Protein AF-0000000073475109 (afdb_homodimer)

Sequence (942 aa):
MCRTWVVAALVIVVSVAIRVSGVAGRDSDYYLDRWNDKNRGKSKAITPEDPTAQIPSPLLSPWSRLPPGATGKLILTSAATSNATTQIPDDAQLLPPSLVDPPATSPAFRNSSERDPKLLKLSVSPMLSLFNIRRVANTPCLSSSGENGTCFNARECKRLGGVTSGSCKTGGNCCVFQVSCGGLVTQNCTYFVNENYPKPFDGVGSCQLTVNKVNPSVCQLRLDFDSLVLSGPETTDNRCLNDRFTVSGGSSTPIICGTSTGNHMYVDLGRTSNTQAVLTVITMGPAFERSWKVKVSQIPCNTDYTAPNGCLQYYQGVTGQIKTYNYDVSTGLQLSNQDYTSCVRTERNFCGIQYTACADTVNVDPESFSLTGSTTTQVGAVVGQANCPNDWLIIPCLSDSSVDPTANCVDRICGDAFNVREGVTVGDAVLYSFVKPFTLVYHTDDTEGNAAVLESGNRGYCLNYVQQPCVMCRTWVVAALVIVVSVAIRVSGVAGRDSDYYLDRWNDKNRGKSKAITPEDPTAQIPSPLLSPWSRLPPGATGKLILTSAATSNATTQIPDDAQLLPPSLVDPPATSPAFRNSSERDPKLLKLSVSPMLSLFNIRRVANTPCLSSSGENGTCFNARECKRLGGVTSGSCKTGGNCCVFQVSCGGLVTQNCTYFVNENYPKPFDGVGSCQLTVNKVNPSVCQLRLDFDSLVLSGPETTDNRCLNDRFTVSGGSSTPIICGTSTGNHMYVDLGRTSNTQAVLTVITMGPAFERSWKVKVSQIPCNTDYTAPNGCLQYYQGVTGQIKTYNYDVSTGLQLSNQDYTSCVRTERNFCGIQYTACADTVNVDPESFSLTGSTTTQVGAVVGQANCPNDWLIIPCLSDSSVDPTANCVDRICGDAFNVREGVTVGDAVLYSFVKPFTLVYHTDDTEGNAAVLESGNRGYCLNYVQQPCV

Secondary structure (DSSP, 8-state):
------------------------SHHHHHHHHHHHHHSTTS--------------------------------------------------------------------------TT-------GGGGG---------EEE-TTS-EEEEE-HHHHHHTTEEEEEE-TTSSEEEEEEE-TTEEE-SSSEEEE-TTTTS-B---EEEEEEEE-SSTTEEEEEEEEEEEE-----TTT----SSEEEEESSS----B-SB-TT-EEEEE--S-TT-EEEEEEEE-SS---BEEEEEEEEEETT-TTPPPTTEEEEE-SSEEEEE-TT--TTT--PPSSEEEEEEEPPPTTEEEEEEEEPP-SSSSS--SEESSSBSSS---EEESTTT-SSSEEEEEEEBS-SSSTTTT-EEEEEESS--SS-BTT-----EEE--SSEEEEEEE-S-STTSSS--B---EEEEEEEEEEP-/------------------------SHHHHHHHHHHHHHGGGS--------------------------------------------------------------------------TTS------GGGGG---------EEE-TTS-EEEEE-HHHHHHTTEEEEEE-TTSSEEEEEEE-TTEEE-SSSEEEE-TTTTS-B---EEEEEEEE-SSTTEEEEEEEEEEEE-----TTT----SSEEEEESSS----B-SB-TT-EEEEE--S-TT-EEEEEEEE-SS---BEEEEEEEEEETT-TTPPPTTEEEEE-SSEEEEE-TT--TTT--PPSSEEEEEEEPPPTTEEEEEEEEPP-SSSSS--SEESSSBSSS---EEESTTT-SSSEEEEEEEBS-SSSTTTT-EEEEEESS--SSTT-------EEE--SSEEEEEEE-S-STTSSS--B---EEEEEEEEEEP-

Structure (mmCIF, N/CA/C/O backbone):
data_AF-0000000073475109-model_v1
#
loop_
_entity.id
_entity.type
_entity.pdbx_description
1 polymer 'CUB domain-containing protein'
#
loop_
_atom_site.group_PDB
_atom_site.id
_atom_site.type_symbol
_atom_site.label_atom_id
_atom_site.label_alt_id
_atom_site.label_comp_id
_atom_site.label_asym_id
_atom_site.label_entity_id
_atom_site.label_seq_id
_atom_site.pdbx_PDB_ins_code
_atom_site.Cartn_x
_atom_site.Cartn_y
_atom_site.Cartn_z
_atom_site.occupancy
_atom_site.B_iso_or_equiv
_atom_site.auth_seq_id
_atom_site.auth_comp_id
_atom_site.auth_asym_id
_atom_site.auth_atom_id
_atom_site.pdbx_PDB_model_num
ATOM 1 N N . MET A 1 1 ? -49.938 -22.938 45.75 1 25.64 1 MET A N 1
ATOM 2 C CA . MET A 1 1 ? -49.5 -21.562 46.031 1 25.64 1 MET A CA 1
ATOM 3 C C . MET A 1 1 ? -48.094 -21.562 46.625 1 25.64 1 MET A C 1
ATOM 5 O O . MET A 1 1 ? -47.906 -21.328 47.812 1 25.64 1 MET A O 1
ATOM 9 N N . CYS A 1 2 ? -47.219 -22.562 46.188 1 29.75 2 CYS A N 1
ATOM 10 C CA . CYS A 1 2 ? -45.875 -22.781 46.688 1 29.75 2 CYS A CA 1
ATOM 11 C C . CYS A 1 2 ? -45 -21.547 46.562 1 29.75 2 CYS A C 1
ATOM 13 O O . CYS A 1 2 ? -44.875 -20.984 45.469 1 29.75 2 CYS A O 1
ATOM 15 N N . ARG A 1 3 ? -44.75 -20.812 47.688 1 27.41 3 ARG A N 1
ATOM 16 C CA . ARG A 1 3 ? -44.031 -19.594 48 1 27.41 3 ARG A CA 1
ATOM 17 C C . ARG A 1 3 ? -42.562 -19.719 47.656 1 27.41 3 ARG A C 1
ATOM 19 O O . ARG A 1 3 ? -41.812 -20.453 48.312 1 27.41 3 ARG A O 1
ATOM 26 N N . THR A 1 4 ? -42.219 -19.938 46.312 1 30.05 4 THR A N 1
ATOM 27 C CA . THR A 1 4 ? -40.844 -20.125 45.875 1 30.05 4 THR A CA 1
ATOM 28 C C . THR A 1 4 ? -39.969 -18.922 46.25 1 30.05 4 THR A C 1
ATOM 30 O O . THR A 1 4 ? -40.312 -17.781 45.938 1 30.05 4 THR A O 1
ATOM 33 N N . TRP A 1 5 ? -39.344 -18.984 47.469 1 29.31 5 TRP A N 1
ATOM 34 C CA . TRP A 1 5 ? -38.406 -18.031 48.031 1 29.31 5 TRP A CA 1
ATOM 35 C C . TRP A 1 5 ? -37.25 -17.766 47.062 1 29.31 5 TRP A C 1
ATOM 37 O O . TRP A 1 5 ? -36.531 -18.703 46.688 1 29.31 5 TRP A O 1
ATOM 47 N N . VAL A 1 6 ? -37.406 -16.875 46.062 1 29.11 6 VAL A N 1
ATOM 48 C CA . VAL A 1 6 ? -36.375 -16.469 45.094 1 29.11 6 VAL A CA 1
ATOM 49 C C . VAL A 1 6 ? -35.219 -15.781 45.812 1 29.11 6 VAL A C 1
ATOM 51 O O . VAL A 1 6 ? -35.406 -14.766 46.5 1 29.11 6 VAL A O 1
ATOM 54 N N . VAL A 1 7 ? -34.281 -16.562 46.406 1 28.7 7 VAL A N 1
ATOM 55 C CA . VAL A 1 7 ? -33.062 -16.125 47.094 1 28.7 7 VAL A CA 1
ATOM 56 C C . VAL A 1 7 ? -32.281 -15.172 46.188 1 28.7 7 VAL A C 1
ATOM 58 O O . VAL A 1 7 ? -31.938 -15.523 45.031 1 28.7 7 VAL A O 1
ATOM 61 N N . ALA A 1 8 ? -32.438 -13.844 46.281 1 29.59 8 ALA A N 1
ATOM 62 C CA . ALA A 1 8 ? -31.766 -12.711 45.656 1 29.59 8 ALA A CA 1
ATOM 63 C C . ALA A 1 8 ? -30.281 -12.734 45.969 1 29.59 8 ALA A C 1
ATOM 65 O O . ALA A 1 8 ? -29.875 -12.586 47.156 1 29.59 8 ALA A O 1
ATOM 66 N N . ALA A 1 9 ? -29.516 -13.758 45.438 1 27.7 9 ALA A N 1
ATOM 67 C CA . ALA A 1 9 ? -28.078 -13.773 45.719 1 27.7 9 ALA A CA 1
ATOM 68 C C . ALA A 1 9 ? -27.438 -12.453 45.312 1 27.7 9 ALA A C 1
ATOM 70 O O . ALA A 1 9 ? -27.609 -11.977 44.188 1 27.7 9 ALA A O 1
ATOM 71 N N . LEU A 1 10 ? -27.25 -11.547 46.25 1 26.75 10 LEU A N 1
ATOM 72 C CA . LEU A 1 10 ? -26.547 -10.266 46.188 1 26.75 10 LEU A CA 1
ATOM 73 C C . LEU A 1 10 ? -25.109 -10.453 45.719 1 26.75 10 LEU A C 1
ATOM 75 O O . LEU A 1 10 ? -24.297 -11.078 46.375 1 26.75 10 LEU A O 1
ATOM 79 N N . VAL A 1 11 ? -24.875 -10.773 44.375 1 27.53 11 VAL A N 1
ATOM 80 C CA . VAL A 1 11 ? -23.5 -10.867 43.875 1 27.53 11 VAL A CA 1
ATOM 81 C C . VAL A 1 11 ? -22.766 -9.555 44.094 1 27.53 11 VAL A C 1
ATOM 83 O O . VAL A 1 11 ? -23.203 -8.5 43.594 1 27.53 11 VAL A O 1
ATOM 86 N N . ILE A 1 12 ? -22.156 -9.406 45.219 1 27.03 12 ILE A N 1
ATOM 87 C CA . ILE A 1 12 ? -21.266 -8.305 45.594 1 27.03 12 ILE A CA 1
ATOM 88 C C . ILE A 1 12 ? -20.141 -8.195 44.562 1 27.03 12 ILE A C 1
ATOM 90 O O . ILE A 1 12 ? -19.328 -9.109 44.406 1 27.03 12 ILE A O 1
ATOM 94 N N . VAL A 1 13 ? -20.453 -7.578 43.406 1 24.97 13 VAL A N 1
ATOM 95 C CA . VAL A 1 13 ? -19.469 -7.258 42.375 1 24.97 13 VAL A CA 1
ATOM 96 C C . VAL A 1 13 ? -18.359 -6.387 43 1 24.97 13 VAL A C 1
ATOM 98 O O . VAL A 1 13 ? -18.625 -5.27 43.438 1 24.97 13 VAL A O 1
ATOM 101 N N . VAL A 1 14 ? -17.422 -7 43.688 1 27.16 14 VAL A N 1
ATOM 102 C CA . VAL A 1 14 ? -16.219 -6.355 44.188 1 27.16 14 VAL A CA 1
ATOM 103 C C . VAL A 1 14 ? -15.5 -5.633 43.062 1 27.16 14 VAL A C 1
ATOM 105 O O . VAL A 1 14 ? -15.188 -6.238 42.031 1 27.16 14 VAL A O 1
ATOM 108 N N . SER A 1 15 ? -15.781 -4.359 42.875 1 25.34 15 SER A N 1
ATOM 109 C CA . SER A 1 15 ? -15.148 -3.383 42 1 25.34 15 SER A CA 1
ATOM 110 C C . SER A 1 15 ? -13.633 -3.355 42.219 1 25.34 15 SER A C 1
ATOM 112 O O . SER A 1 15 ? -13.156 -2.875 43.219 1 25.34 15 SER A O 1
ATOM 114 N N . VAL A 1 16 ? -13 -4.492 41.938 1 27.94 16 VAL A N 1
ATOM 115 C CA . VAL A 1 16 ? -11.547 -4.414 42 1 27.94 16 VAL A CA 1
ATOM 116 C C . VAL A 1 16 ? -11.047 -3.268 41.125 1 27.94 16 VAL A C 1
ATOM 118 O O . VAL A 1 16 ? -11.25 -3.271 39.906 1 27.94 16 VAL A O 1
ATOM 121 N N . ALA A 1 17 ? -10.992 -2.09 41.688 1 27.17 17 ALA A N 1
ATOM 122 C CA . ALA A 1 17 ? -10.32 -0.915 41.125 1 27.17 17 ALA A CA 1
ATOM 123 C C . ALA A 1 17 ? -8.883 -1.241 40.719 1 27.17 17 ALA A C 1
ATOM 125 O O . ALA A 1 17 ? -8.023 -1.458 41.562 1 27.17 17 ALA A O 1
ATOM 126 N N . ILE A 1 18 ? -8.773 -2.08 39.719 1 24.58 18 ILE A N 1
ATOM 127 C CA . ILE A 1 18 ? -7.406 -2.229 39.219 1 24.58 18 ILE A CA 1
ATOM 128 C C . ILE A 1 18 ? -6.844 -0.859 38.844 1 24.58 18 ILE A C 1
ATOM 130 O O . ILE A 1 18 ? -7.371 -0.185 37.969 1 24.58 18 ILE A O 1
ATOM 134 N N . ARG A 1 19 ? -6.297 -0.13 39.844 1 25.78 19 ARG A N 1
ATOM 135 C CA . ARG A 1 19 ? -5.461 1.047 39.625 1 25.78 19 ARG A CA 1
ATOM 136 C C . ARG A 1 19 ? -4.395 0.777 38.562 1 25.78 19 ARG A C 1
ATOM 138 O O . ARG A 1 19 ? -3.521 -0.071 38.75 1 25.78 19 ARG A O 1
ATOM 145 N N . VAL A 1 20 ? -4.871 0.79 37.344 1 22.34 20 VAL A N 1
ATOM 146 C CA . VAL A 1 20 ? -3.928 0.772 36.219 1 22.34 20 VAL A CA 1
ATOM 147 C C . VAL A 1 20 ? -2.941 1.93 36.375 1 22.34 20 VAL A C 1
ATOM 149 O O . VAL A 1 20 ? -3.34 3.098 36.375 1 22.34 20 VAL A O 1
ATOM 152 N N . SER A 1 21 ? -1.975 1.747 37.25 1 23.48 21 SER A N 1
ATOM 153 C CA . SER A 1 21 ? -0.838 2.656 37.344 1 23.48 21 SER A CA 1
ATOM 154 C C . SER A 1 21 ? -0.338 3.068 35.969 1 23.48 21 SER A C 1
ATOM 156 O O . SER A 1 21 ? -0.33 2.262 35.031 1 23.48 21 SER A O 1
ATOM 158 N N . GLY A 1 22 ? -0.508 4.328 35.719 1 22.3 22 GLY A N 1
ATOM 159 C CA . GLY A 1 22 ? -0.138 5.148 34.562 1 22.3 22 GLY A CA 1
ATOM 160 C C . GLY A 1 22 ? 1.257 4.852 34.062 1 22.3 22 GLY A C 1
ATOM 161 O O . GLY A 1 22 ? 2.213 4.797 34.844 1 22.3 22 GLY A O 1
ATOM 162 N N . VAL A 1 23 ? 1.328 3.881 33.156 1 22.7 23 VAL A N 1
ATOM 163 C CA . VAL A 1 23 ? 2.586 3.586 32.5 1 22.7 23 VAL A CA 1
ATOM 164 C C . VAL A 1 23 ? 3.242 4.887 32.031 1 22.7 23 VAL A C 1
ATOM 166 O O . VAL A 1 23 ? 2.635 5.676 31.312 1 22.7 23 VAL A O 1
ATOM 169 N N . ALA A 1 24 ? 4.062 5.453 32.844 1 24.3 24 ALA A N 1
ATOM 170 C CA . ALA A 1 24 ? 5.02 6.523 32.594 1 24.3 24 ALA A CA 1
ATOM 171 C C . ALA A 1 24 ? 5.586 6.414 31.172 1 24.3 24 ALA A C 1
ATOM 173 O O . ALA A 1 24 ? 5.598 5.328 30.578 1 24.3 24 ALA A O 1
ATOM 174 N N . GLY A 1 25 ? 5.688 7.547 30.609 1 22.64 25 GLY A N 1
ATOM 175 C CA . GLY A 1 25 ? 6.082 8.023 29.297 1 22.64 25 GLY A CA 1
ATOM 176 C C . GLY A 1 25 ? 7.371 7.402 28.797 1 22.64 25 GLY A C 1
ATOM 177 O O . GLY A 1 25 ? 8.375 8.094 28.641 1 22.64 25 GLY A O 1
ATOM 178 N N . ARG A 1 26 ? 7.516 6.148 29.188 1 23.06 26 ARG A N 1
ATOM 179 C CA . ARG A 1 26 ? 8.859 5.621 29 1 23.06 26 ARG A CA 1
ATOM 180 C C . ARG A 1 26 ? 9.289 5.723 27.547 1 23.06 26 ARG A C 1
ATOM 182 O O . ARG A 1 26 ? 10.477 5.645 27.234 1 23.06 26 ARG A O 1
ATOM 189 N N . ASP A 1 27 ? 8.25 5.582 26.703 1 21.58 27 ASP A N 1
ATOM 190 C CA . ASP A 1 27 ? 8.773 4.918 25.5 1 21.58 27 ASP A CA 1
ATOM 191 C C . ASP A 1 27 ? 9.586 5.891 24.656 1 21.58 27 ASP A C 1
ATOM 193 O O . ASP A 1 27 ? 10.32 5.473 23.75 1 21.58 27 ASP A O 1
ATOM 197 N N . SER A 1 28 ? 9.242 7.148 24.688 1 23.61 28 SER A N 1
ATOM 198 C CA . SER A 1 28 ? 9.977 8.016 23.766 1 23.61 28 SER A CA 1
ATOM 199 C C . SER A 1 28 ? 11.461 8.055 24.109 1 23.61 28 SER A C 1
ATOM 201 O O . SER A 1 28 ? 12.297 8.266 23.234 1 23.61 28 SER A O 1
ATOM 203 N N . ASP A 1 29 ? 11.727 8.008 25.422 1 26.83 29 ASP A N 1
ATOM 204 C CA . ASP A 1 29 ? 13.102 8.086 25.906 1 26.83 29 ASP A CA 1
ATOM 205 C C . ASP A 1 29 ? 13.906 6.855 25.484 1 26.83 29 ASP A C 1
ATOM 207 O O . ASP A 1 29 ? 15.133 6.898 25.438 1 26.83 29 ASP A O 1
ATOM 211 N N . TYR A 1 30 ? 13.133 5.809 25.234 1 27.09 30 TYR A N 1
ATOM 212 C CA . TYR A 1 30 ? 13.875 4.57 25.016 1 27.09 30 TYR A CA 1
ATOM 213 C C . TYR A 1 30 ? 14.633 4.602 23.703 1 27.09 30 TYR A C 1
ATOM 215 O O . TYR A 1 30 ? 15.82 4.277 23.641 1 27.09 30 TYR A O 1
ATOM 223 N N . TYR A 1 31 ? 13.984 5.016 22.656 1 28.19 31 TYR A N 1
ATOM 224 C CA . TYR A 1 31 ? 14.719 4.934 21.406 1 28.19 31 TYR A CA 1
ATOM 225 C C . TYR A 1 31 ? 15.773 6.035 21.312 1 28.19 31 TYR A C 1
ATOM 227 O O . TYR A 1 31 ? 16.844 5.836 20.734 1 28.19 31 TYR A O 1
ATOM 235 N N . LEU A 1 32 ? 15.617 7.164 21.906 1 28.48 32 LEU A N 1
ATOM 236 C CA . LEU A 1 32 ? 16.672 8.172 21.953 1 28.48 32 LEU A CA 1
ATOM 237 C C . LEU A 1 32 ? 17.875 7.66 22.75 1 28.48 32 LEU A C 1
ATOM 239 O O . LEU A 1 32 ? 19.016 7.887 22.359 1 28.48 32 LEU A O 1
ATOM 243 N N . ASP A 1 33 ? 17.594 6.941 23.828 1 30.41 33 ASP A N 1
ATOM 244 C CA . ASP A 1 33 ? 18.703 6.477 24.656 1 30.41 33 ASP A CA 1
ATOM 245 C C . ASP A 1 33 ? 19.531 5.418 23.938 1 30.41 33 ASP A C 1
ATOM 247 O O . ASP A 1 33 ? 20.766 5.422 24.016 1 30.41 33 ASP A O 1
ATOM 251 N N . ARG A 1 34 ? 18.875 4.516 23.219 1 32.12 34 ARG A N 1
ATOM 252 C CA . ARG A 1 34 ? 19.672 3.467 22.594 1 32.12 34 ARG A CA 1
ATOM 253 C C . ARG A 1 34 ? 20.5 4.031 21.453 1 32.12 34 ARG A C 1
ATOM 255 O O . ARG A 1 34 ? 21.625 3.561 21.203 1 32.12 34 ARG A O 1
ATOM 262 N N . TRP A 1 35 ? 20.062 4.992 20.719 1 30.39 35 TRP A N 1
ATOM 263 C CA . TRP A 1 35 ? 20.953 5.656 19.766 1 30.39 35 TRP A CA 1
ATOM 264 C C . TRP A 1 35 ? 22.094 6.363 20.484 1 30.39 35 TRP A C 1
ATOM 266 O O . TRP A 1 35 ? 23.25 6.266 20.062 1 30.39 35 TRP A O 1
ATOM 276 N N . ASN A 1 36 ? 21.781 7.004 21.594 1 30.06 36 ASN A N 1
ATOM 277 C CA . ASN A 1 36 ? 22.844 7.664 22.344 1 30.06 36 ASN A CA 1
ATOM 278 C C . ASN A 1 36 ? 23.828 6.656 22.906 1 30.06 36 ASN A C 1
ATOM 280 O O . ASN A 1 36 ? 25.016 6.938 23.016 1 30.06 36 ASN A O 1
ATOM 284 N N . ASP A 1 37 ? 23.344 5.512 23.328 1 29.17 37 ASP A N 1
ATOM 285 C CA . ASP A 1 37 ? 24.25 4.586 24.016 1 29.17 37 ASP A CA 1
ATOM 286 C C . ASP A 1 37 ? 25.266 4.004 23.047 1 29.17 37 ASP A C 1
ATOM 288 O O . ASP A 1 37 ? 26.375 3.65 23.453 1 29.17 37 ASP A O 1
ATOM 292 N N . LYS A 1 38 ? 24.844 3.633 21.828 1 30.86 38 LYS A N 1
ATOM 293 C CA . LYS A 1 38 ? 25.922 3.062 21.016 1 30.86 38 LYS A CA 1
ATOM 294 C C . LYS A 1 38 ? 27.062 4.066 20.828 1 30.86 38 LYS A C 1
ATOM 296 O O . LYS A 1 38 ? 28.203 3.676 20.578 1 30.86 38 LYS A O 1
ATOM 301 N N . ASN A 1 39 ? 26.656 5.328 20.594 1 25.27 39 ASN A N 1
ATOM 302 C CA . ASN A 1 39 ? 27.734 6.289 20.359 1 25.27 39 ASN A CA 1
ATOM 303 C C . ASN A 1 39 ? 28.266 6.859 21.672 1 25.27 39 ASN A C 1
ATOM 305 O O . ASN A 1 39 ? 29 7.852 21.672 1 25.27 39 ASN A O 1
ATOM 309 N N . ARG A 1 40 ? 27.625 6.574 22.797 1 28.5 40 ARG A N 1
ATOM 310 C CA . ARG A 1 40 ? 28.109 7.133 24.047 1 28.5 40 ARG A CA 1
ATOM 311 C C . ARG A 1 40 ? 29.5 6.625 24.375 1 28.5 40 ARG A C 1
ATOM 313 O O . ARG A 1 40 ? 30.016 6.848 25.484 1 28.5 40 ARG A O 1
ATOM 320 N N . GLY A 1 41 ? 30.047 5.812 23.531 1 25.72 41 GLY A N 1
ATOM 321 C CA . GLY A 1 41 ? 31.266 5.414 24.219 1 25.72 41 GLY A CA 1
ATOM 322 C C . GLY A 1 41 ? 32.094 6.594 24.719 1 25.72 41 GLY A C 1
ATOM 323 O O . GLY A 1 41 ? 32.969 6.434 25.562 1 25.72 41 GLY A O 1
ATOM 324 N N . LYS A 1 42 ? 32.438 7.438 23.781 1 25.27 42 LYS A N 1
ATOM 325 C CA . LYS A 1 42 ? 33.719 8.031 24.172 1 25.27 42 LYS A CA 1
ATOM 326 C C . LYS A 1 42 ? 33.5 9.102 25.234 1 25.27 42 LYS A C 1
ATOM 328 O O . LYS A 1 42 ? 34.438 9.477 25.938 1 25.27 42 LYS A O 1
ATOM 333 N N . SER A 1 43 ? 32.375 10.156 25.172 1 19.55 43 SER A N 1
ATOM 334 C CA . SER A 1 43 ? 32.719 11.43 25.812 1 19.55 43 SER A CA 1
ATOM 335 C C . SER A 1 43 ? 32.344 11.422 27.297 1 19.55 43 SER A C 1
ATOM 337 O O . SER A 1 43 ? 31.234 10.969 27.656 1 19.55 43 SER A O 1
ATOM 339 N N . LYS A 1 44 ? 33.25 11.43 28.281 1 26.08 44 LYS A N 1
ATOM 340 C CA . LYS A 1 44 ? 33.281 11.578 29.734 1 26.08 44 LYS A CA 1
ATOM 341 C C . LYS A 1 44 ? 32.562 12.852 30.156 1 26.08 44 LYS A C 1
ATOM 343 O O . LYS A 1 44 ? 33.188 13.852 30.5 1 26.08 44 LYS A O 1
ATOM 348 N N . ALA A 1 45 ? 31.469 13.391 29.484 1 22.83 45 ALA A N 1
ATOM 349 C CA . ALA A 1 45 ? 31.234 14.781 29.859 1 22.83 45 ALA A CA 1
ATOM 350 C C . ALA A 1 45 ? 31 14.898 31.359 1 22.83 45 ALA A C 1
ATOM 352 O O . ALA A 1 45 ? 30.594 13.93 32.031 1 22.83 45 ALA A O 1
ATOM 353 N N . ILE A 1 46 ? 31.219 16.266 31.938 1 21.06 46 ILE A N 1
ATOM 354 C CA . ILE A 1 46 ? 31.344 17.031 33.156 1 21.06 46 ILE A CA 1
ATOM 355 C C . ILE A 1 46 ? 30 17.125 33.875 1 21.06 46 ILE A C 1
ATOM 357 O O . ILE A 1 46 ? 28.969 17.328 33.219 1 21.06 46 ILE A O 1
ATOM 361 N N . THR A 1 47 ? 29.844 16.766 35.156 1 21.55 47 THR A N 1
ATOM 362 C CA . THR A 1 47 ? 28.766 16.641 36.125 1 21.55 47 THR A CA 1
ATOM 363 C C . THR A 1 47 ? 28.125 18 36.406 1 21.55 47 THR A C 1
ATOM 365 O O . THR A 1 47 ? 28.766 18.891 37 1 21.55 47 THR A O 1
ATOM 368 N N . PRO A 1 48 ? 27.391 18.703 35.406 1 20.91 48 PRO A N 1
ATOM 369 C CA . PRO A 1 48 ? 27.016 20.078 35.781 1 20.91 48 PRO A CA 1
ATOM 370 C C . PRO A 1 48 ? 26.203 20.141 37.062 1 20.91 48 PRO A C 1
ATOM 372 O O . PRO A 1 48 ? 25.453 19.203 37.344 1 20.91 48 PRO A O 1
ATOM 375 N N . GLU A 1 49 ? 26.594 21.062 38 1 20.39 49 GLU A N 1
ATOM 376 C CA . GLU A 1 49 ? 26.188 21.438 39.375 1 20.39 49 GLU A CA 1
ATOM 377 C C . GLU A 1 49 ? 24.719 21.875 39.375 1 20.39 49 GLU A C 1
ATOM 379 O O . GLU A 1 49 ? 24.156 22.266 38.344 1 20.39 49 GLU A O 1
ATOM 384 N N . ASP A 1 50 ? 24.031 21.781 40.531 1 21.48 50 ASP A N 1
ATOM 385 C CA . ASP A 1 50 ? 22.688 21.703 41.125 1 21.48 50 ASP A CA 1
ATOM 386 C C . ASP A 1 50 ? 21.984 23.047 41.031 1 21.48 50 ASP A C 1
ATOM 388 O O . ASP A 1 50 ? 22.062 23.844 41.969 1 21.48 50 ASP A O 1
ATOM 392 N N . PRO A 1 51 ? 22.094 23.984 39.938 1 20.25 51 PRO A N 1
ATOM 393 C CA . PRO A 1 51 ? 21.734 25.344 40.344 1 20.25 51 PRO A CA 1
ATOM 394 C C . PRO A 1 51 ? 20.297 25.469 40.812 1 20.25 51 PRO A C 1
ATOM 396 O O . PRO A 1 51 ? 19.359 25.156 40.062 1 20.25 51 PRO A O 1
ATOM 399 N N . THR A 1 52 ? 20 25.422 42.094 1 19.91 52 THR A N 1
ATOM 400 C CA . THR A 1 52 ? 18.766 25.453 42.875 1 19.91 52 THR A CA 1
ATOM 401 C C . THR A 1 52 ? 18 26.766 42.656 1 19.91 52 THR A C 1
ATOM 403 O O . THR A 1 52 ? 16.938 26.969 43.25 1 19.91 52 THR A O 1
ATOM 406 N N . ALA A 1 53 ? 18.609 27.828 41.969 1 19.16 53 ALA A N 1
ATOM 407 C CA . ALA A 1 53 ? 18.172 29.109 42.531 1 19.16 53 ALA A CA 1
ATOM 408 C C . ALA A 1 53 ? 16.672 29.328 42.281 1 19.16 53 ALA A C 1
ATOM 410 O O . ALA A 1 53 ? 16.125 28.859 41.281 1 19.16 53 ALA A O 1
ATOM 411 N N . GLN A 1 54 ? 16 30.031 43.219 1 18.75 54 GLN A N 1
ATOM 412 C CA . GLN A 1 54 ? 14.688 30.297 43.781 1 18.75 54 GLN A CA 1
ATOM 413 C C . GLN A 1 54 ? 13.898 31.266 42.906 1 18.75 54 GLN A C 1
ATOM 415 O O . GLN A 1 54 ? 14.211 32.469 42.875 1 18.75 54 GLN A O 1
ATOM 420 N N . ILE A 1 55 ? 13.828 31.078 41.594 1 19.09 55 ILE A N 1
ATOM 421 C CA . ILE A 1 55 ? 13.398 32.281 40.875 1 19.09 55 ILE A CA 1
ATOM 422 C C . ILE A 1 55 ? 12.039 32.719 41.406 1 19.09 55 ILE A C 1
ATOM 424 O O . ILE A 1 55 ? 11.102 31.938 41.5 1 19.09 55 ILE A O 1
ATOM 428 N N . PRO A 1 56 ? 12.039 33.969 41.875 1 19.11 56 PRO A N 1
ATOM 429 C CA . PRO A 1 56 ? 11.016 34.688 42.656 1 19.11 56 PRO A CA 1
ATOM 430 C C . PRO A 1 56 ? 9.672 34.75 41.938 1 19.11 56 PRO A C 1
ATOM 432 O O . PRO A 1 56 ? 9.609 34.562 40.719 1 19.11 56 PRO A O 1
ATOM 435 N N . SER A 1 57 ? 8.602 35 42.719 1 18.33 57 SER A N 1
ATOM 436 C CA . SER A 1 57 ? 7.148 34.875 42.719 1 18.33 57 SER A CA 1
ATOM 437 C C . SER A 1 57 ? 6.52 35.781 41.688 1 18.33 57 SER A C 1
ATOM 439 O O . SER A 1 57 ? 6.965 36.906 41.469 1 18.33 57 SER A O 1
ATOM 441 N N . PRO A 1 58 ? 5.898 35.25 40.656 1 18.81 58 PRO A N 1
ATOM 442 C CA . PRO A 1 58 ? 5.301 35.906 39.5 1 18.81 58 PRO A CA 1
ATOM 443 C C . PRO A 1 58 ? 4.371 37.062 39.875 1 18.81 58 PRO A C 1
ATOM 445 O O . PRO A 1 58 ? 3.584 36.938 40.812 1 18.81 58 PRO A O 1
ATOM 448 N N . LEU A 1 59 ? 4.918 38.281 39.688 1 18.25 59 LEU A N 1
ATOM 449 C CA . LEU A 1 59 ? 4.234 39.5 40.094 1 18.25 59 LEU A CA 1
ATOM 450 C C . LEU A 1 59 ? 2.82 39.531 39.5 1 18.25 59 LEU A C 1
ATOM 452 O O . LEU A 1 59 ? 2.572 39.031 38.406 1 18.25 59 LEU A O 1
ATOM 456 N N . LEU A 1 60 ? 1.812 39.844 40.312 1 18.34 60 LEU A N 1
ATOM 457 C CA . LEU A 1 60 ? 0.359 39.938 40.438 1 18.34 60 LEU A CA 1
ATOM 458 C C . LEU A 1 60 ? -0.205 40.938 39.438 1 18.34 60 LEU A C 1
ATOM 460 O O . LEU A 1 60 ? -0.034 42.156 39.594 1 18.34 60 LEU A O 1
ATOM 464 N N . SER A 1 61 ? 0.203 40.906 38.062 1 17.2 61 SER A N 1
ATOM 465 C CA . SER A 1 61 ? -0.138 42.156 37.375 1 17.2 61 SER A CA 1
ATOM 466 C C . SER A 1 61 ? -1.622 42.469 37.5 1 17.2 61 SER A C 1
ATOM 468 O O . SER A 1 61 ? -2.459 41.562 37.531 1 17.2 61 SER A O 1
ATOM 470 N N . PRO A 1 62 ? -2.084 43.781 37.719 1 18.61 62 PRO A N 1
ATOM 471 C CA . PRO A 1 62 ? -3.27 44.562 38.125 1 18.61 62 PRO A CA 1
ATOM 472 C C . PRO A 1 62 ? -4.387 44.5 37.094 1 18.61 62 PRO A C 1
ATOM 474 O O . PRO A 1 62 ? -4.121 44.312 35.906 1 18.61 62 PRO A O 1
ATOM 477 N N . TRP A 1 63 ? -5.762 44.25 37.438 1 17.58 63 TRP A N 1
ATOM 478 C CA . TRP A 1 63 ? -7.105 43.938 36.969 1 17.58 63 TRP A CA 1
ATOM 479 C C . TRP A 1 63 ? -7.586 45 35.969 1 17.58 63 TRP A C 1
ATOM 481 O O . TRP A 1 63 ? -8.195 44.688 34.969 1 17.58 63 TRP A O 1
ATOM 491 N N . SER A 1 64 ? -7.605 46.344 36.219 1 16.86 64 SER A N 1
ATOM 492 C CA . SER A 1 64 ? -8.938 46.938 36.406 1 16.86 64 SER A CA 1
ATOM 493 C C . SER A 1 64 ? -9.469 47.469 35.062 1 16.86 64 SER A C 1
ATOM 495 O O . SER A 1 64 ? -10.648 47.812 34.969 1 16.86 64 SER A O 1
ATOM 497 N N . ARG A 1 65 ? -8.703 47.875 34 1 16.73 65 ARG A N 1
ATOM 498 C CA . ARG A 1 65 ? -9.117 49.219 33.625 1 16.73 65 ARG A CA 1
ATOM 499 C C . ARG A 1 65 ? -10.305 49.188 32.688 1 16.73 65 ARG A C 1
ATOM 501 O O . ARG A 1 65 ? -11.156 50.094 32.688 1 16.73 65 ARG A O 1
ATOM 508 N N . LEU A 1 66 ? -10.234 48.562 31.453 1 17.55 66 LEU A N 1
ATOM 509 C CA . LEU A 1 66 ? -10.609 49.5 30.391 1 17.55 66 LEU A CA 1
ATOM 510 C C . LEU A 1 66 ? -12.125 49.594 30.266 1 17.55 66 LEU A C 1
ATOM 512 O O . LEU A 1 66 ? -12.836 48.594 30.438 1 17.55 66 LEU A O 1
ATOM 516 N N . PRO A 1 67 ? -12.672 50.844 29.984 1 17.83 67 PRO A N 1
ATOM 517 C CA . PRO A 1 67 ? -14.062 51.281 30.078 1 17.83 67 PRO A CA 1
ATOM 518 C C . PRO A 1 67 ? -14.945 50.719 28.969 1 17.83 67 PRO A C 1
ATOM 520 O O . PRO A 1 67 ? -14.438 50.219 27.969 1 17.83 67 PRO A O 1
ATOM 523 N N . PRO A 1 68 ? -16.234 51.25 28.844 1 17.02 68 PRO A N 1
ATOM 524 C CA . PRO A 1 68 ? -17.594 50.781 28.531 1 17.02 68 PRO A CA 1
ATOM 525 C C . PRO A 1 68 ? -17.891 50.812 27.031 1 17.02 68 PRO A C 1
ATOM 527 O O . PRO A 1 68 ? -18.516 49.906 26.516 1 17.02 68 PRO A O 1
ATOM 530 N N . GLY A 1 69 ? -17.625 51.906 26.141 1 16.27 69 GLY A N 1
ATOM 531 C CA . GLY A 1 69 ? -18.828 52.5 25.609 1 16.27 69 GLY A CA 1
ATOM 532 C C . GLY A 1 69 ? -19.297 51.875 24.312 1 16.27 69 GLY A C 1
ATOM 533 O O . GLY A 1 69 ? -20.453 51.469 24.203 1 16.27 69 GLY A O 1
ATOM 534 N N . ALA A 1 70 ? -18.828 52.375 23 1 16.89 70 ALA A N 1
ATOM 535 C CA . ALA A 1 70 ? -19.688 53.062 22.062 1 16.89 70 ALA A CA 1
ATOM 536 C C . ALA A 1 70 ? -20.391 52.062 21.125 1 16.89 70 ALA A C 1
ATOM 538 O O . ALA A 1 70 ? -19.906 50.969 20.922 1 16.89 70 ALA A O 1
ATOM 539 N N . THR A 1 71 ? -21.359 52.656 20.156 1 16.45 71 THR A N 1
ATOM 540 C CA . THR A 1 71 ? -22.719 52.5 19.656 1 16.45 71 THR A CA 1
ATOM 541 C C . THR A 1 71 ? -22.734 51.688 18.375 1 16.45 71 THR A C 1
ATOM 543 O O . THR A 1 71 ? -21.703 51.5 17.734 1 16.45 71 THR A O 1
ATOM 546 N N . GLY A 1 72 ? -23.953 51.531 17.672 1 16.17 72 GLY A N 1
ATOM 547 C CA . GLY A 1 72 ? -24.859 50.594 17.031 1 16.17 72 GLY A CA 1
ATOM 548 C C . GLY A 1 72 ? -24.688 50.531 15.516 1 16.17 72 GLY A C 1
ATOM 549 O O . GLY A 1 72 ? -25.141 49.594 14.867 1 16.17 72 GLY A O 1
ATOM 550 N N . LYS A 1 73 ? -24.156 51.531 14.633 1 17.02 73 LYS A N 1
ATOM 551 C CA . LYS A 1 73 ? -25.125 51.812 13.586 1 17.02 73 LYS A CA 1
ATOM 552 C C . LYS A 1 73 ? -25.078 50.75 12.484 1 17.02 73 LYS A C 1
ATOM 554 O O . LYS A 1 73 ? -24 50.281 12.125 1 17.02 73 LYS A O 1
ATOM 559 N N . LEU A 1 74 ? -26.281 50.406 11.859 1 16.31 74 LEU A N 1
ATOM 560 C CA . LEU A 1 74 ? -27.016 49.375 11.125 1 16.31 74 LEU A CA 1
ATOM 561 C C . LEU A 1 74 ? -26.672 49.438 9.641 1 16.31 74 LEU A C 1
ATOM 563 O O . LEU A 1 74 ? -26.859 48.469 8.914 1 16.31 74 LEU A O 1
ATOM 567 N N . ILE A 1 75 ? -25.875 50.406 9.023 1 16.67 75 ILE A N 1
ATOM 568 C CA . ILE A 1 75 ? -26.578 50.75 7.789 1 16.67 75 ILE A CA 1
ATOM 569 C C . ILE A 1 75 ? -26.422 49.625 6.77 1 16.67 75 ILE A C 1
ATOM 571 O O . ILE A 1 75 ? -25.312 49.125 6.559 1 16.67 75 ILE A O 1
ATOM 575 N N . LEU A 1 76 ? -27.5 49.25 6.02 1 16.14 76 LEU A N 1
ATOM 576 C CA . LEU A 1 76 ? -28.094 48.219 5.184 1 16.14 76 LEU A CA 1
ATOM 577 C C . LEU A 1 76 ? -27.562 48.312 3.756 1 16.14 76 LEU A C 1
ATOM 579 O O . LEU A 1 76 ? -27.688 47.344 2.986 1 16.14 76 LEU A O 1
ATOM 583 N N . THR A 1 77 ? -26.844 49.375 3.289 1 15.84 77 THR A N 1
ATOM 584 C CA . THR A 1 77 ? -27.359 49.688 1.964 1 15.84 77 THR A CA 1
ATOM 585 C C . THR A 1 77 ? -27.094 48.562 0.982 1 15.84 77 THR A C 1
ATOM 587 O O . THR A 1 77 ? -26.219 47.719 1.221 1 15.84 77 THR A O 1
ATOM 590 N N . SER A 1 78 ? -27.453 48.906 -0.398 1 17.06 78 SER A N 1
ATOM 591 C CA . SER A 1 78 ? -28.156 48.469 -1.6 1 17.06 78 SER A CA 1
ATOM 592 C C . SER A 1 78 ? -27.234 47.688 -2.541 1 17.06 78 SER A C 1
ATOM 594 O O . SER A 1 78 ? -26.031 47.938 -2.568 1 17.06 78 SER A O 1
ATOM 596 N N . ALA A 1 79 ? -27.75 46.625 -3.148 1 17.44 79 ALA A N 1
ATOM 597 C CA . ALA A 1 79 ? -27.469 45.375 -3.881 1 17.44 79 ALA A CA 1
ATOM 598 C C . ALA A 1 79 ? -27.062 45.688 -5.324 1 17.44 79 ALA A C 1
ATOM 600 O O . ALA A 1 79 ? -27 44.781 -6.156 1 17.44 79 ALA A O 1
ATOM 601 N N . ALA A 1 80 ? -26.5 46.906 -5.629 1 16.77 80 ALA A N 1
ATOM 602 C CA . ALA A 1 80 ? -26.734 47.188 -7.047 1 16.77 80 ALA A CA 1
ATOM 603 C C . ALA A 1 80 ? -26.125 46.094 -7.918 1 16.77 80 ALA A C 1
ATOM 605 O O . ALA A 1 80 ? -25.109 45.469 -7.547 1 16.77 80 ALA A O 1
ATOM 606 N N . THR A 1 81 ? -26.812 45.781 -9.086 1 17.06 81 THR A N 1
ATOM 607 C CA . THR A 1 81 ? -27.125 44.781 -10.109 1 17.06 81 THR A CA 1
ATOM 608 C C . THR A 1 81 ? -26.016 44.75 -11.164 1 17.06 81 THR A C 1
ATOM 610 O O . THR A 1 81 ? -25.906 43.75 -11.898 1 17.06 81 THR A O 1
ATOM 613 N N . SER A 1 82 ? -25.188 45.844 -11.367 1 16.66 82 SER A N 1
ATOM 614 C CA . SER A 1 82 ? -25.047 46.125 -12.789 1 16.66 82 SER A CA 1
ATOM 615 C C . SER A 1 82 ? -24.297 45 -13.492 1 16.66 82 SER A C 1
ATOM 617 O O . SER A 1 82 ? -23.469 44.312 -12.883 1 16.66 82 SER A O 1
ATOM 619 N N . ASN A 1 83 ? -24.719 44.781 -14.789 1 17.31 83 ASN A N 1
ATOM 620 C CA . ASN A 1 83 ? -24.797 43.906 -15.961 1 17.31 83 ASN A CA 1
ATOM 621 C C . ASN A 1 83 ? -23.438 43.688 -16.594 1 17.31 83 ASN A C 1
ATOM 623 O O . ASN A 1 83 ? -22.516 44.5 -16.406 1 17.31 83 ASN A O 1
ATOM 627 N N . ALA A 1 84 ? -23.328 42.719 -17.516 1 17.25 84 ALA A N 1
ATOM 628 C CA . ALA A 1 84 ? -22.609 41.594 -18.078 1 17.25 84 ALA A CA 1
ATOM 629 C C . ALA A 1 84 ? -21.609 42.031 -19.141 1 17.25 84 ALA A C 1
ATOM 631 O O . ALA A 1 84 ? -20.578 41.406 -19.328 1 17.25 84 ALA A O 1
ATOM 632 N N . THR A 1 85 ? -21.797 43.094 -19.906 1 17.89 85 THR A N 1
ATOM 633 C CA . THR A 1 85 ? -21.672 42.719 -21.297 1 17.89 85 THR A CA 1
ATOM 634 C C . THR A 1 85 ? -20.219 42.75 -21.75 1 17.89 85 THR A C 1
ATOM 636 O O . THR A 1 85 ? -19.922 42.469 -22.922 1 17.89 85 THR A O 1
ATOM 639 N N . THR A 1 86 ? -19.188 42.75 -20.938 1 17.25 86 THR A N 1
ATOM 640 C CA . THR A 1 86 ? -18.031 43.406 -21.547 1 17.25 86 THR A CA 1
ATOM 641 C C . THR A 1 86 ? -17.547 42.594 -22.75 1 17.25 86 THR A C 1
ATOM 643 O O . THR A 1 86 ? -17.328 41.406 -22.656 1 17.25 86 THR A O 1
ATOM 646 N N . GLN A 1 87 ? -17.625 43.25 -23.906 1 17.56 87 GLN A N 1
ATOM 647 C CA . GLN A 1 87 ? -17.281 43.062 -25.312 1 17.56 87 GLN A CA 1
ATOM 648 C C . GLN A 1 87 ? -15.812 42.719 -25.484 1 17.56 87 GLN A C 1
ATOM 650 O O . GLN A 1 87 ? -14.938 43.438 -24.984 1 17.56 87 GLN A O 1
ATOM 655 N N . ILE A 1 88 ? -15.531 41.438 -25.547 1 18.94 88 ILE A N 1
ATOM 656 C CA . ILE A 1 88 ? -14.203 40.844 -25.656 1 18.94 88 ILE A CA 1
ATOM 657 C C . ILE A 1 88 ? -13.508 41.344 -26.922 1 18.94 88 ILE A C 1
ATOM 659 O O . ILE A 1 88 ? -13.945 41.062 -28.031 1 18.94 88 ILE A O 1
ATOM 663 N N . PRO A 1 89 ? -13.133 42.688 -26.859 1 16.89 89 PRO A N 1
ATOM 664 C CA . PRO A 1 89 ? -12.633 43.125 -28.156 1 16.89 89 PRO A CA 1
ATOM 665 C C . PRO A 1 89 ? -11.586 42.188 -28.734 1 16.89 89 PRO A C 1
ATOM 667 O O . PRO A 1 89 ? -10.992 41.375 -28.016 1 16.89 89 PRO A O 1
ATOM 670 N N . ASP A 1 90 ? -11.336 42.406 -30.109 1 17.52 90 ASP A N 1
ATOM 671 C CA . ASP A 1 90 ? -10.789 41.844 -31.344 1 17.52 90 ASP A CA 1
ATOM 672 C C . ASP A 1 90 ? -9.266 41.781 -31.297 1 17.52 90 ASP A C 1
ATOM 674 O O . ASP A 1 90 ? -8.602 42.812 -31.172 1 17.52 90 ASP A O 1
ATOM 678 N N . ASP A 1 91 ? -8.672 40.906 -30.516 1 17.02 91 ASP A N 1
ATOM 679 C CA . ASP A 1 91 ? -7.23 40.781 -30.344 1 17.02 91 ASP A CA 1
ATOM 680 C C . ASP A 1 91 ? -6.512 40.688 -31.688 1 17.02 91 ASP A C 1
ATOM 682 O O . ASP A 1 91 ? -6.691 39.719 -32.438 1 17.02 91 ASP A O 1
ATOM 686 N N . ALA A 1 92 ? -6.383 41.844 -32.344 1 16.8 92 ALA A N 1
ATOM 687 C CA . ALA A 1 92 ? -5.727 41.938 -33.656 1 16.8 92 ALA A CA 1
ATOM 688 C C . ALA A 1 92 ? -4.402 41.188 -33.656 1 16.8 92 ALA A C 1
ATOM 690 O O . ALA A 1 92 ? -3.816 40.938 -32.594 1 16.8 92 ALA A O 1
ATOM 691 N N . GLN A 1 93 ? -3.883 40.844 -34.844 1 17.05 93 GLN A N 1
ATOM 692 C CA . GLN A 1 93 ? -3.092 40 -35.719 1 17.05 93 GLN A CA 1
ATOM 693 C C . GLN A 1 93 ? -1.605 40.312 -35.594 1 17.05 93 GLN A C 1
ATOM 695 O O . GLN A 1 93 ? -0.784 39.75 -36.312 1 17.05 93 GLN A O 1
ATOM 700 N N . LEU A 1 94 ? -1.145 41 -34.438 1 16.97 94 LEU A N 1
ATOM 701 C CA . LEU A 1 94 ? 0.096 41.688 -34.75 1 16.97 94 LEU A CA 1
ATOM 702 C C . LEU A 1 94 ? 1.132 40.719 -35.312 1 16.97 94 LEU A C 1
ATOM 704 O O . LEU A 1 94 ? 1.315 39.625 -34.75 1 16.97 94 LEU A O 1
ATOM 708 N N . LEU A 1 95 ? 1.557 40.906 -36.562 1 18 95 LEU A N 1
ATOM 709 C CA . LEU A 1 95 ? 2.371 40.344 -37.625 1 18 95 LEU A CA 1
ATOM 710 C C . LEU A 1 95 ? 3.836 40.281 -37.219 1 18 95 LEU A C 1
ATOM 712 O O . LEU A 1 95 ? 4.457 41.281 -36.906 1 18 95 LEU A O 1
ATOM 716 N N . PRO A 1 96 ? 4.207 39.438 -36.25 1 18.56 96 PRO A N 1
ATOM 717 C CA . PRO A 1 96 ? 5.562 39.719 -35.75 1 18.56 96 PRO A CA 1
ATOM 718 C C . PRO A 1 96 ? 6.59 39.75 -36.875 1 18.56 96 PRO A C 1
ATOM 720 O O . PRO A 1 96 ? 6.426 39.094 -37.906 1 18.56 96 PRO A O 1
ATOM 723 N N . PRO A 1 97 ? 7.281 40.875 -36.906 1 18.55 97 PRO A N 1
ATOM 724 C CA . PRO A 1 97 ? 8.234 41.25 -37.938 1 18.55 97 PRO A CA 1
ATOM 725 C C . PRO A 1 97 ? 9.297 40.188 -38.188 1 18.55 97 PRO A C 1
ATOM 727 O O . PRO A 1 97 ? 9.516 39.312 -37.344 1 18.55 97 PRO A O 1
ATOM 730 N N . SER A 1 98 ? 9.906 40.25 -39.406 1 18.67 98 SER A N 1
ATOM 731 C CA . SER A 1 98 ? 10.773 39.531 -40.344 1 18.67 98 SER A CA 1
ATOM 732 C C . SER A 1 98 ? 12.195 39.406 -39.781 1 18.67 98 SER A C 1
ATOM 734 O O . SER A 1 98 ? 12.883 40.406 -39.625 1 18.67 98 SER A O 1
ATOM 736 N N . LEU A 1 99 ? 12.305 38.688 -38.656 1 18.38 99 LEU A N 1
ATOM 737 C CA . LEU A 1 99 ? 13.609 38.688 -38 1 18.38 99 LEU A CA 1
ATOM 738 C C . LEU A 1 99 ? 14.719 38.438 -39.031 1 18.38 99 LEU A C 1
ATOM 740 O O . LEU A 1 99 ? 14.641 37.5 -39.812 1 18.38 99 LEU A O 1
ATOM 744 N N . VAL A 1 100 ? 15.391 39.5 -39.281 1 19.28 100 VAL A N 1
ATOM 745 C CA . VAL A 1 100 ? 16.5 39.719 -40.219 1 19.28 100 VAL A CA 1
ATOM 746 C C . VAL A 1 100 ? 17.609 38.688 -39.938 1 19.28 100 VAL A C 1
ATOM 748 O O . VAL A 1 100 ? 17.797 38.281 -38.781 1 19.28 100 VAL A O 1
ATOM 751 N N . ASP A 1 101 ? 18.25 38.188 -41.031 1 20.03 101 ASP A N 1
ATOM 752 C CA . ASP A 1 101 ? 19.172 37.125 -41.438 1 20.03 101 ASP A CA 1
ATOM 753 C C . ASP A 1 101 ? 20.547 37.344 -40.812 1 20.03 101 ASP A C 1
ATOM 755 O O . ASP A 1 101 ? 21.453 36.531 -41.031 1 20.03 101 ASP A O 1
ATOM 759 N N . PRO A 1 102 ? 20.594 37.875 -39.469 1 20.42 102 PRO A N 1
ATOM 760 C CA . PRO A 1 102 ? 21.938 38.469 -39.469 1 20.42 102 PRO A CA 1
ATOM 761 C C . PRO A 1 102 ? 23.016 37.5 -39.906 1 20.42 102 PRO A C 1
ATOM 763 O O . PRO A 1 102 ? 22.828 36.281 -39.812 1 20.42 102 PRO A O 1
ATOM 766 N N . PRO A 1 103 ? 24.047 38.031 -40.5 1 20.48 103 PRO A N 1
ATOM 767 C CA . PRO A 1 103 ? 25.188 37.531 -41.281 1 20.48 103 PRO A CA 1
ATOM 768 C C . PRO A 1 103 ? 26.078 36.562 -40.531 1 20.48 103 PRO A C 1
ATOM 770 O O . PRO A 1 103 ? 26.109 36.625 -39.281 1 20.48 103 PRO A O 1
ATOM 773 N N . ALA A 1 104 ? 26.422 35.438 -41.094 1 21.27 104 ALA A N 1
ATOM 774 C CA . ALA A 1 104 ? 27.078 34.156 -40.812 1 21.27 104 ALA A CA 1
ATOM 775 C C . ALA A 1 104 ? 28.484 34.375 -40.281 1 21.27 104 ALA A C 1
ATOM 777 O O . ALA A 1 104 ? 29.219 33.406 -40.031 1 21.27 104 ALA A O 1
ATOM 778 N N . THR A 1 105 ? 28.906 35.688 -40.219 1 20.84 105 THR A N 1
ATOM 779 C CA . THR A 1 105 ? 30.344 35.719 -40.438 1 20.84 105 THR A CA 1
ATOM 780 C C . THR A 1 105 ? 31.109 35.25 -39.219 1 20.84 105 THR A C 1
ATOM 782 O O . THR A 1 105 ? 32.344 35.375 -39.156 1 20.84 105 THR A O 1
ATOM 785 N N . SER A 1 106 ? 30.609 34.312 -38.438 1 19.98 106 SER A N 1
ATOM 786 C CA . SER A 1 106 ? 31.312 34.344 -37.188 1 19.98 106 SER A CA 1
ATOM 787 C C . SER A 1 106 ? 32.781 34 -37.375 1 19.98 106 SER A C 1
ATOM 789 O O . SER A 1 106 ? 33.125 33 -38 1 19.98 106 SER A O 1
ATOM 791 N N . PRO A 1 107 ? 33.656 35 -37.281 1 20.53 107 PRO A N 1
ATOM 792 C CA . PRO A 1 107 ? 35.094 34.875 -37.5 1 20.53 107 PRO A CA 1
ATOM 793 C C . PRO A 1 107 ? 35.719 33.75 -36.688 1 20.53 107 PRO A C 1
ATOM 795 O O . PRO A 1 107 ? 35.156 33.344 -35.656 1 20.53 107 PRO A O 1
ATOM 798 N N . ALA A 1 108 ? 36.75 33.062 -37.281 1 22.61 108 ALA A N 1
ATOM 799 C CA . ALA A 1 108 ? 37.625 31.922 -37.031 1 22.61 108 ALA A CA 1
ATOM 800 C C . ALA A 1 108 ? 38.438 32.094 -35.75 1 22.61 108 ALA A C 1
ATOM 802 O O . ALA A 1 108 ? 39.375 32.906 -35.719 1 22.61 108 ALA A O 1
ATOM 803 N N . PHE A 1 109 ? 37.719 32.656 -34.656 1 20.19 109 PHE A N 1
ATOM 804 C CA . PHE A 1 109 ? 38.719 33.125 -33.656 1 20.19 109 PHE A CA 1
ATOM 805 C C . PHE A 1 109 ? 39.688 32 -33.312 1 20.19 109 PHE A C 1
ATOM 807 O O . PHE A 1 109 ? 39.281 30.859 -33.156 1 20.19 109 PHE A O 1
ATOM 814 N N . ARG A 1 110 ? 40.938 32.281 -33.656 1 21.98 110 ARG A N 1
ATOM 815 C CA . ARG A 1 110 ? 42.25 31.641 -33.531 1 21.98 110 ARG A CA 1
ATOM 816 C C . ARG A 1 110 ? 42.5 31.125 -32.125 1 21.98 110 ARG A C 1
ATOM 818 O O . ARG A 1 110 ? 42.344 31.859 -31.156 1 21.98 110 ARG A O 1
ATOM 825 N N . ASN A 1 111 ? 42.25 29.844 -31.859 1 20.98 111 ASN A N 1
ATOM 826 C CA . ASN A 1 111 ? 42.406 29.016 -30.656 1 20.98 111 ASN A CA 1
ATOM 827 C C . ASN A 1 111 ? 43.812 29.219 -30.047 1 20.98 111 ASN A C 1
ATOM 829 O O . ASN A 1 111 ? 44.656 28.344 -30.156 1 20.98 111 ASN A O 1
ATOM 833 N N . SER A 1 112 ? 44.375 30.484 -30.109 1 20.56 112 SER A N 1
ATOM 834 C CA . SER A 1 112 ? 45.812 30.594 -29.844 1 20.56 112 SER A CA 1
ATOM 835 C C . SER A 1 112 ? 46.156 30.156 -28.422 1 20.56 112 SER A C 1
ATOM 837 O O . SER A 1 112 ? 47.312 30.156 -28.016 1 20.56 112 SER A O 1
ATOM 839 N N . SER A 1 113 ? 45.25 30.234 -27.422 1 21.05 113 SER A N 1
ATOM 840 C CA . SER A 1 113 ? 45.844 30.594 -26.141 1 21.05 113 SER A CA 1
ATOM 841 C C . SER A 1 113 ? 46.844 29.531 -25.672 1 21.05 113 SER A C 1
ATOM 843 O O . SER A 1 113 ? 46.469 28.438 -25.297 1 21.05 113 SER A O 1
ATOM 845 N N . GLU A 1 114 ? 48.062 29.391 -26.281 1 22.28 114 GLU A N 1
ATOM 846 C CA . GLU A 1 114 ? 49.219 28.609 -25.875 1 22.28 114 GLU A CA 1
ATOM 847 C C . GLU A 1 114 ? 49.688 28.969 -24.469 1 22.28 114 GLU A C 1
ATOM 849 O O . GLU A 1 114 ? 50.531 29.859 -24.281 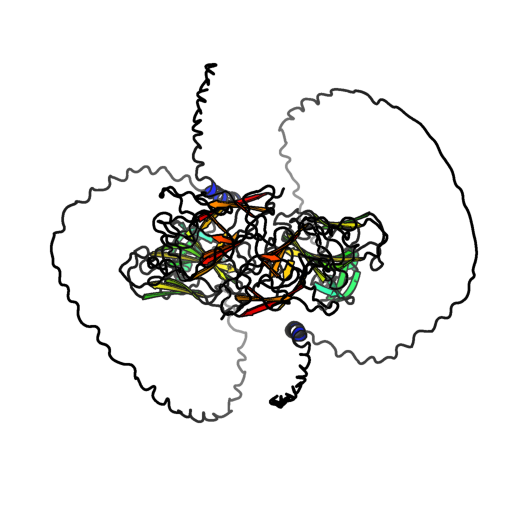1 22.28 114 GLU A O 1
ATOM 854 N N . ARG A 1 115 ? 48.812 29.375 -23.562 1 19.89 115 ARG A N 1
ATOM 855 C CA . ARG A 1 115 ? 49.531 29.938 -22.406 1 19.89 115 ARG A CA 1
ATOM 856 C C . ARG A 1 115 ? 50.562 28.969 -21.875 1 19.89 115 ARG A C 1
ATOM 858 O O . ARG A 1 115 ? 50.344 27.75 -21.875 1 19.89 115 ARG A O 1
ATOM 865 N N . ASP A 1 116 ? 51.812 29.406 -21.75 1 22.08 116 ASP A N 1
ATOM 866 C CA . ASP A 1 116 ? 53.156 28.938 -21.344 1 22.08 116 ASP A CA 1
ATOM 867 C C . ASP A 1 116 ? 53.094 28.391 -19.922 1 22.08 116 ASP A C 1
ATOM 869 O O . ASP A 1 116 ? 52.594 29.031 -19 1 22.08 116 ASP A O 1
ATOM 873 N N . PRO A 1 117 ? 53.312 27.031 -19.703 1 23.39 117 PRO A N 1
ATOM 874 C CA . PRO A 1 117 ? 53.188 26.281 -18.453 1 23.39 117 PRO A CA 1
ATOM 875 C C . PRO A 1 117 ? 54.125 26.781 -17.375 1 23.39 117 PRO A C 1
ATOM 877 O O . PRO A 1 117 ? 54.281 26.125 -16.328 1 23.39 117 PRO A O 1
ATOM 880 N N . LYS A 1 118 ? 55.125 27.688 -17.734 1 25.92 118 LYS A N 1
ATOM 881 C CA . LYS A 1 118 ? 56.281 27.844 -16.875 1 25.92 118 LYS A CA 1
ATOM 882 C C . LYS A 1 118 ? 55.906 28.406 -15.508 1 25.92 118 LYS A C 1
ATOM 884 O O . LYS A 1 118 ? 56.75 28.656 -14.664 1 25.92 118 LYS A O 1
ATOM 889 N N . LEU A 1 119 ? 54.875 29.266 -15.453 1 22.41 119 LEU A N 1
ATOM 890 C CA . LEU A 1 119 ? 55.125 30.234 -14.383 1 22.41 119 LEU A CA 1
ATOM 891 C C . LEU A 1 119 ? 55.375 29.516 -13.055 1 22.41 119 LEU A C 1
ATOM 893 O O . LEU A 1 119 ? 54.938 28.375 -12.883 1 22.41 119 LEU A O 1
ATOM 897 N N . LEU A 1 120 ? 55.188 30.375 -11.844 1 21.53 120 LEU A N 1
ATOM 898 C CA . LEU A 1 120 ? 55.812 30.453 -10.539 1 21.53 120 LEU A CA 1
ATOM 899 C C . LEU A 1 120 ? 55.375 29.297 -9.641 1 21.53 120 LEU A C 1
ATOM 901 O O . LEU A 1 120 ? 54.156 29.125 -9.422 1 21.53 120 LEU A O 1
ATOM 905 N N . LYS A 1 121 ? 56.188 28.234 -9.617 1 27.92 121 LYS A N 1
ATOM 906 C CA . LYS A 1 121 ? 56.25 27.234 -8.562 1 27.92 121 LYS A CA 1
ATOM 907 C C . LYS A 1 121 ? 56.281 27.875 -7.18 1 27.92 121 LYS A C 1
ATOM 909 O O . LYS A 1 121 ? 57.375 28.234 -6.68 1 27.92 121 LYS A O 1
ATOM 914 N N . LEU A 1 122 ? 55.375 28.891 -6.902 1 24.33 122 LEU A N 1
ATOM 915 C CA . LEU A 1 122 ? 55.5 29.391 -5.539 1 24.33 122 LEU A CA 1
ATOM 916 C C . LEU A 1 122 ? 55.5 28.25 -4.539 1 24.33 122 LEU A C 1
ATOM 918 O O . LEU A 1 122 ? 54.594 27.406 -4.562 1 24.33 122 LEU A O 1
ATOM 922 N N . SER A 1 123 ? 56.688 27.938 -3.996 1 29.33 123 SER A N 1
ATOM 923 C CA . SER A 1 123 ? 57 27.094 -2.854 1 29.33 123 SER A CA 1
ATOM 924 C C . SER A 1 123 ? 56.156 27.453 -1.639 1 29.33 123 SER A C 1
ATOM 926 O O . SER A 1 123 ? 56.5 28.391 -0.899 1 29.33 123 SER A O 1
ATOM 928 N N . VAL A 1 124 ? 54.906 27.516 -1.718 1 31.45 124 VAL A N 1
ATOM 929 C CA . VAL A 1 124 ? 54.219 27.781 -0.452 1 31.45 124 VAL A CA 1
ATOM 930 C C . VAL A 1 124 ? 54.656 26.766 0.597 1 31.45 124 VAL A C 1
ATOM 932 O O . VAL A 1 124 ? 54.719 25.562 0.323 1 31.45 124 VAL A O 1
ATOM 935 N N . SER A 1 125 ? 55.531 27.156 1.582 1 31.48 125 SER A N 1
ATOM 936 C CA . SER A 1 125 ? 56.031 26.484 2.764 1 31.48 125 SER A CA 1
ATOM 937 C C . SER A 1 125 ? 54.969 25.688 3.479 1 31.48 125 SER A C 1
ATOM 939 O O . SER A 1 125 ? 53.781 26.078 3.477 1 31.48 125 SER A O 1
ATOM 941 N N . PRO A 1 126 ? 55.25 24.344 3.85 1 35.38 126 PRO A N 1
ATOM 942 C CA . PRO A 1 126 ? 54.406 23.328 4.496 1 35.38 126 PRO A CA 1
ATOM 943 C C . PRO A 1 126 ? 53.781 23.828 5.785 1 35.38 126 PRO A C 1
ATOM 945 O O . PRO A 1 126 ? 53.188 23.031 6.523 1 35.38 126 PRO A O 1
ATOM 948 N N . MET A 1 127 ? 54.125 25.047 6.262 1 32.19 127 MET A N 1
ATOM 949 C CA . MET A 1 127 ? 53.719 25.344 7.629 1 32.19 127 MET A CA 1
ATOM 950 C C . MET A 1 127 ? 52.219 25.312 7.777 1 32.19 127 MET A C 1
ATOM 952 O O . MET A 1 127 ? 51.688 25.297 8.898 1 32.19 127 MET A O 1
ATOM 956 N N . LEU A 1 128 ? 51.5 25.75 6.773 1 33.28 128 LEU A N 1
ATOM 957 C CA . LEU A 1 128 ? 50.125 25.969 7.129 1 33.28 128 LEU A CA 1
ATOM 958 C C . LEU A 1 128 ? 49.375 24.641 7.281 1 33.28 128 LEU A C 1
ATOM 960 O O . LEU A 1 128 ? 48.156 24.594 7.16 1 33.28 128 LEU A O 1
ATOM 964 N N . SER A 1 129 ? 50.062 23.562 7.258 1 35.75 129 SER A N 1
ATOM 965 C CA . SER A 1 129 ? 49.406 22.266 7.473 1 35.75 129 SER A CA 1
ATOM 966 C C . SER A 1 129 ? 48.656 22.25 8.789 1 35.75 129 SER A C 1
ATOM 968 O O . SER A 1 129 ? 48 21.25 9.125 1 35.75 129 SER A O 1
ATOM 970 N N . LEU A 1 130 ? 49.062 23.094 9.703 1 33.97 130 LEU A N 1
ATOM 971 C CA . LEU A 1 130 ? 48.594 22.906 11.07 1 33.97 130 LEU A CA 1
ATOM 972 C C . LEU A 1 130 ? 47.125 23.344 11.211 1 33.97 130 LEU A C 1
ATOM 974 O O . LEU A 1 130 ? 46.562 23.312 12.305 1 33.97 130 LEU A O 1
ATOM 978 N N . PHE A 1 131 ? 46.688 24.25 10.344 1 36.38 131 PHE A N 1
ATOM 979 C CA . PHE A 1 131 ? 45.281 24.547 10.688 1 36.38 131 PHE A CA 1
ATOM 980 C C . PHE A 1 131 ? 44.406 23.344 10.391 1 36.38 131 PHE A C 1
ATOM 982 O O . PHE A 1 131 ? 44.219 22.984 9.234 1 36.38 131 PHE A O 1
ATOM 989 N N . ASN A 1 132 ? 44.438 22.328 11.164 1 35.03 132 ASN A N 1
ATOM 990 C CA . ASN A 1 132 ? 43.406 21.312 11.258 1 35.03 132 ASN A CA 1
ATOM 991 C C . ASN A 1 132 ? 42 21.953 11.219 1 35.03 132 ASN A C 1
ATOM 993 O O . ASN A 1 132 ? 41.469 22.375 12.25 1 35.03 132 ASN A O 1
ATOM 997 N N . ILE A 1 133 ? 41.656 22.703 10.281 1 40.66 133 ILE A N 1
ATOM 998 C CA . ILE A 1 133 ? 40.219 23.047 10.203 1 40.66 133 ILE A CA 1
ATOM 999 C C . ILE A 1 133 ? 39.375 21.781 10.328 1 40.66 133 ILE A C 1
ATOM 1001 O O . ILE A 1 133 ? 39.438 20.906 9.461 1 40.66 133 ILE A O 1
ATOM 1005 N N . ARG A 1 134 ? 39.156 21.297 11.523 1 46.12 134 ARG A N 1
ATOM 1006 C CA . ARG A 1 134 ? 38.25 20.188 11.805 1 46.12 134 ARG A CA 1
ATOM 1007 C C . ARG A 1 134 ? 36.969 20.281 10.969 1 46.12 134 ARG A C 1
ATOM 1009 O O . ARG A 1 134 ? 36.188 21.203 11.164 1 46.12 134 ARG A O 1
ATOM 1016 N N . ARG A 1 135 ? 36.969 19.766 9.797 1 54.41 135 ARG A N 1
ATOM 1017 C CA . ARG A 1 135 ? 35.781 19.625 8.977 1 54.41 135 ARG A CA 1
ATOM 1018 C C . ARG A 1 135 ? 34.625 18.984 9.758 1 54.41 135 ARG A C 1
ATOM 1020 O O . ARG A 1 135 ? 34.781 17.891 10.297 1 54.41 135 ARG A O 1
ATOM 1027 N N . VAL A 1 136 ? 33.719 19.844 10.352 1 61.12 136 VAL A N 1
ATOM 1028 C CA . VAL A 1 136 ? 32.531 19.391 11.031 1 61.12 136 VAL A CA 1
ATOM 1029 C C . VAL A 1 136 ? 31.703 18.5 10.094 1 61.12 136 VAL A C 1
ATOM 1031 O O . VAL A 1 136 ? 31.469 18.844 8.938 1 61.12 136 VAL A O 1
ATOM 1034 N N . ALA A 1 137 ? 31.547 17.297 10.492 1 69.75 137 ALA A N 1
ATOM 1035 C CA . ALA A 1 137 ? 30.656 16.406 9.75 1 69.75 137 ALA A CA 1
ATOM 1036 C C . ALA A 1 137 ? 29.219 16.938 9.75 1 69.75 137 ALA A C 1
ATOM 1038 O O . ALA A 1 137 ? 28.703 17.344 10.797 1 69.75 137 ALA A O 1
ATOM 1039 N N . ASN A 1 138 ? 28.641 17.328 8.617 1 78.19 138 ASN A N 1
ATOM 1040 C CA . ASN A 1 138 ? 27.281 17.828 8.492 1 78.19 138 ASN A CA 1
ATOM 1041 C C . ASN A 1 138 ? 26.266 16.766 8.891 1 78.19 138 ASN A C 1
ATOM 1043 O O . ASN A 1 138 ? 25.438 16.344 8.062 1 78.19 138 ASN A O 1
ATOM 1047 N N . THR A 1 139 ? 26.281 16.469 10.219 1 82.94 139 THR A N 1
ATOM 1048 C CA . THR A 1 139 ? 25.406 15.43 10.75 1 82.94 139 THR A CA 1
ATOM 1049 C C . THR A 1 139 ? 24.141 16.047 11.344 1 82.94 139 THR A C 1
ATOM 1051 O O . THR A 1 139 ? 24.141 17.203 11.758 1 82.94 139 THR A O 1
ATOM 1054 N N . PRO A 1 140 ? 23.125 15.242 11.281 1 87.44 140 PRO A N 1
ATOM 1055 C CA . PRO A 1 140 ? 21.906 15.734 11.938 1 87.44 140 PRO A CA 1
ATOM 1056 C C . PRO A 1 140 ? 22.109 15.977 13.438 1 87.44 140 PRO A C 1
ATOM 1058 O O . PRO A 1 140 ? 22.891 15.281 14.078 1 87.44 140 PRO A O 1
ATOM 1061 N N . CYS A 1 141 ? 21.453 16.984 13.969 1 89.88 141 CYS A N 1
ATOM 1062 C CA . CYS A 1 141 ? 21.578 17.328 15.383 1 89.88 141 CYS A CA 1
ATOM 1063 C C . CYS A 1 141 ? 20.234 17.797 15.945 1 89.88 141 CYS A C 1
ATOM 1065 O O . CYS A 1 141 ? 19.281 18.031 15.188 1 89.88 141 CYS A O 1
ATOM 1067 N N . LEU A 1 142 ? 20.188 17.781 17.219 1 90.31 142 LEU A N 1
ATOM 1068 C CA . LEU A 1 142 ? 19.078 18.375 17.953 1 90.31 142 LEU A CA 1
ATOM 1069 C C . LEU A 1 142 ? 19.516 19.656 18.656 1 90.31 142 LEU A C 1
ATOM 1071 O O . LEU A 1 142 ? 20.453 19.625 19.469 1 90.31 142 LEU A O 1
ATOM 1075 N N . SER A 1 143 ? 18.859 20.672 18.344 1 91.12 143 SER A N 1
ATOM 1076 C CA . SER A 1 143 ? 19.25 21.953 18.906 1 91.12 143 SER A CA 1
ATOM 1077 C C . SER A 1 143 ? 18.828 22.078 20.375 1 91.12 143 SER A C 1
ATOM 1079 O O . SER A 1 143 ? 18.078 21.234 20.875 1 91.12 143 SER A O 1
ATOM 1081 N N . SER A 1 144 ? 19.312 23.109 20.969 1 88 144 SER A N 1
ATOM 1082 C CA . SER A 1 144 ? 18.953 23.344 22.375 1 88 144 SER A CA 1
ATOM 1083 C C . SER A 1 144 ? 17.484 23.719 22.5 1 88 144 SER A C 1
ATOM 1085 O O . SER A 1 144 ? 16.875 23.484 23.562 1 88 144 SER A O 1
ATOM 1087 N N . SER A 1 145 ? 16.922 24.25 21.453 1 85.81 145 SER A N 1
ATOM 1088 C CA . SER A 1 145 ? 15.523 24.656 21.453 1 85.81 145 SER A CA 1
ATOM 1089 C C . SER A 1 145 ? 14.617 23.5 21.047 1 85.81 145 SER A C 1
ATOM 1091 O O . SER A 1 145 ? 13.391 23.656 21.016 1 85.81 145 SER A O 1
ATOM 1093 N N . GLY A 1 146 ? 15.203 22.391 20.656 1 88.25 146 GLY A N 1
ATOM 1094 C CA . GLY A 1 146 ? 14.43 21.188 20.359 1 88.25 146 GLY A CA 1
ATOM 1095 C C . GLY A 1 146 ? 14.195 20.984 18.875 1 88.25 146 GLY A C 1
ATOM 1096 O O . GLY A 1 146 ? 13.492 20.062 18.469 1 88.25 146 GLY A O 1
ATOM 1097 N N . GLU A 1 147 ? 14.773 21.844 18.125 1 91.12 147 GLU A N 1
ATOM 1098 C CA . GLU A 1 147 ? 14.617 21.719 16.688 1 91.12 147 GLU A CA 1
ATOM 1099 C C . GLU A 1 147 ? 15.688 20.812 16.094 1 91.12 147 GLU A C 1
ATOM 1101 O O . GLU A 1 147 ? 16.781 20.688 16.641 1 91.12 147 GLU A O 1
ATOM 1106 N N . ASN A 1 148 ? 15.242 20.219 15 1 91.38 148 ASN A N 1
ATOM 1107 C CA . ASN A 1 148 ? 16.234 19.469 14.234 1 91.38 148 ASN A CA 1
ATOM 1108 C C . ASN A 1 148 ? 17.078 20.391 13.367 1 91.38 148 ASN A C 1
ATOM 1110 O O . ASN A 1 148 ? 16.562 21.328 12.758 1 91.38 148 ASN A O 1
ATOM 1114 N N . GLY A 1 149 ? 18.406 20.094 13.391 1 91.62 149 GLY A N 1
ATOM 1115 C CA . GLY A 1 149 ? 19.328 20.875 12.578 1 91.62 149 GLY A CA 1
ATOM 1116 C C . GLY A 1 149 ? 20.5 20.062 12.039 1 91.62 149 GLY A C 1
ATOM 1117 O O . GLY A 1 149 ? 20.406 18.828 11.945 1 91.62 149 GLY A O 1
ATOM 1118 N N . THR A 1 150 ? 21.359 20.781 11.516 1 90.31 150 THR A N 1
ATOM 1119 C CA . THR A 1 150 ? 22.578 20.172 10.984 1 90.31 150 THR A CA 1
ATOM 1120 C C . THR A 1 150 ? 23.828 20.828 11.594 1 90.31 150 THR A C 1
ATOM 1122 O O . THR A 1 150 ? 23.859 22.031 11.805 1 90.31 150 THR A O 1
ATOM 1125 N N . CYS A 1 151 ? 24.812 20.016 11.852 1 91.31 151 CYS A N 1
ATOM 1126 C CA . CYS A 1 151 ? 26.016 20.531 12.477 1 91.31 151 CYS A CA 1
ATOM 1127 C C . CYS A 1 151 ? 26.875 21.266 11.453 1 91.31 151 CYS A C 1
ATOM 1129 O O . CYS A 1 151 ? 27.219 20.719 10.406 1 91.31 151 CYS A O 1
ATOM 1131 N N . PHE A 1 152 ? 27.141 22.469 11.789 1 90.56 152 PHE A N 1
ATOM 1132 C CA . PHE A 1 152 ? 28 23.344 11 1 90.56 152 PHE A CA 1
ATOM 1133 C C . PHE A 1 152 ? 28.891 24.188 11.898 1 90.56 152 PHE A C 1
ATOM 1135 O O . PHE A 1 152 ? 28.625 24.297 13.102 1 90.56 152 PHE A O 1
ATOM 1142 N N . ASN A 1 153 ? 29.938 24.656 11.234 1 90.5 153 ASN A N 1
ATOM 1143 C CA . ASN A 1 153 ? 30.609 25.75 11.906 1 90.5 153 ASN A CA 1
ATOM 1144 C C . ASN A 1 153 ? 29.734 27 11.961 1 90.5 153 ASN A C 1
ATOM 1146 O O . ASN A 1 153 ? 28.875 27.203 11.086 1 90.5 153 ASN A O 1
ATOM 1150 N N . ALA A 1 154 ? 29.938 27.781 13.031 1 89.88 154 ALA A N 1
ATOM 1151 C CA . ALA A 1 154 ? 29.078 28.953 13.258 1 89.88 154 ALA A CA 1
ATOM 1152 C C . ALA A 1 154 ? 29.078 29.891 12.047 1 89.88 154 ALA A C 1
ATOM 1154 O O . ALA A 1 154 ? 28.047 30.406 11.656 1 89.88 154 ALA A O 1
ATOM 1155 N N . ARG A 1 155 ? 30.266 30.078 11.469 1 91.06 155 ARG A N 1
ATOM 1156 C CA . ARG A 1 155 ? 30.375 30.969 10.32 1 91.06 155 ARG A CA 1
ATOM 1157 C C . ARG A 1 155 ? 29.641 30.406 9.109 1 91.06 155 ARG A C 1
ATOM 1159 O O . ARG A 1 155 ? 28.953 31.141 8.398 1 91.06 155 ARG A O 1
ATOM 1166 N N . GLU A 1 156 ? 29.797 29.156 8.953 1 91.06 156 GLU A N 1
ATOM 1167 C CA . GLU A 1 156 ? 29.141 28.5 7.836 1 91.06 156 GLU A CA 1
ATOM 1168 C C . GLU A 1 156 ? 27.625 28.5 8.023 1 91.06 156 GLU A C 1
ATOM 1170 O O . GLU A 1 156 ? 26.875 28.703 7.066 1 91.06 156 GLU A O 1
ATOM 1175 N N . CYS A 1 157 ? 27.188 28.219 9.234 1 91.94 157 CYS A N 1
ATOM 1176 C CA . CYS A 1 157 ? 25.766 28.234 9.547 1 91.94 157 CYS A CA 1
ATOM 1177 C C . CYS A 1 157 ? 25.156 29.594 9.203 1 91.94 157 CYS A C 1
ATOM 1179 O O . CYS A 1 157 ? 24.125 29.656 8.523 1 91.94 157 CYS A O 1
ATOM 1181 N N . LYS A 1 158 ? 25.828 30.625 9.555 1 91.69 158 LYS A N 1
ATOM 1182 C CA . LYS A 1 158 ? 25.328 31.969 9.289 1 91.69 158 LYS A CA 1
ATOM 1183 C C . LYS A 1 158 ? 25.312 32.25 7.789 1 91.69 158 LYS A C 1
ATOM 1185 O O . LYS A 1 158 ? 24.375 32.875 7.281 1 91.69 158 LYS A O 1
ATOM 1190 N N . ARG A 1 159 ? 26.312 31.797 7.125 1 91.31 159 ARG A N 1
ATOM 1191 C CA . ARG A 1 159 ? 26.406 32 5.684 1 91.31 159 ARG A CA 1
ATOM 1192 C C . ARG A 1 159 ? 25.25 31.328 4.953 1 91.31 159 ARG A C 1
ATOM 1194 O O . ARG A 1 159 ? 24.75 31.844 3.961 1 91.31 159 ARG A O 1
ATOM 1201 N N . LEU A 1 160 ? 24.828 30.297 5.547 1 89.56 160 LEU A N 1
ATOM 1202 C CA . LEU A 1 160 ? 23.797 29.5 4.902 1 89.56 160 LEU A CA 1
ATOM 1203 C C . LEU A 1 160 ? 22.406 29.969 5.336 1 89.56 160 LEU A C 1
ATOM 1205 O O . LEU A 1 160 ? 21.391 29.422 4.91 1 89.56 160 LEU A O 1
ATOM 1209 N N . GLY A 1 161 ? 22.359 30.922 6.227 1 87.88 161 GLY A N 1
ATOM 1210 C CA . GLY A 1 161 ? 21.109 31.516 6.652 1 87.88 161 GLY A CA 1
ATOM 1211 C C . GLY A 1 161 ? 20.5 30.812 7.863 1 87.88 161 GLY A C 1
ATOM 1212 O O . GLY A 1 161 ? 19.297 30.938 8.117 1 87.88 161 GLY A O 1
ATOM 1213 N N . GLY A 1 162 ? 21.344 30.094 8.562 1 92.75 162 GLY A N 1
ATOM 1214 C CA . GLY A 1 162 ? 20.859 29.391 9.742 1 92.75 162 GLY A CA 1
ATOM 1215 C C . GLY A 1 162 ? 21.203 30.094 11.039 1 92.75 162 GLY A C 1
ATOM 1216 O O . GLY A 1 162 ? 21.859 31.125 11.039 1 92.75 162 GLY A O 1
ATOM 1217 N N . VAL A 1 163 ? 20.609 29.562 12.078 1 92.62 163 VAL A N 1
ATOM 1218 C CA . VAL A 1 163 ? 20.875 30.078 13.422 1 92.62 163 VAL A CA 1
ATOM 1219 C C . VAL A 1 163 ? 21.469 28.953 14.289 1 92.62 163 VAL A C 1
ATOM 1221 O O . VAL A 1 163 ? 20.969 27.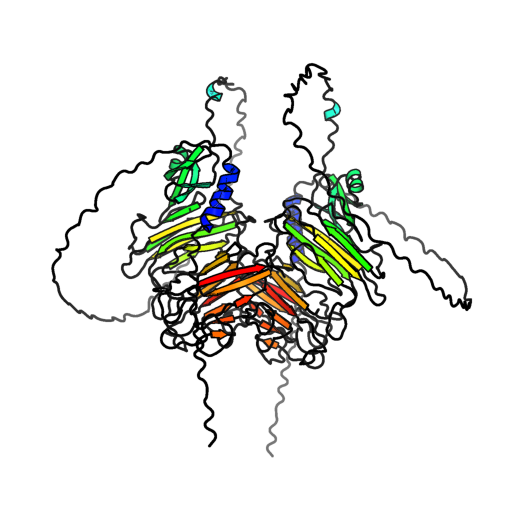828 14.289 1 92.6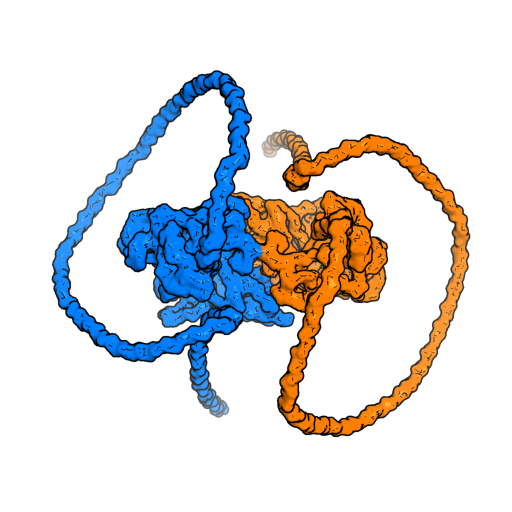2 163 VAL A O 1
ATOM 1224 N N . THR A 1 164 ? 22.484 29.312 14.93 1 92.62 164 THR A N 1
ATOM 1225 C CA . THR A 1 164 ? 23.125 28.328 15.789 1 92.62 164 THR A CA 1
ATOM 1226 C C . THR A 1 164 ? 22.344 28.156 17.094 1 92.62 164 THR A C 1
ATOM 1228 O O . THR A 1 164 ? 21.844 29.141 17.656 1 92.62 164 THR A O 1
ATOM 1231 N N . SER A 1 165 ? 22.156 26.969 17.391 1 92.25 165 SER A N 1
ATOM 1232 C CA . SER A 1 165 ? 21.469 26.672 18.656 1 92.25 165 SER A CA 1
ATOM 1233 C C . SER A 1 165 ? 22.047 25.406 19.297 1 92.25 165 SER A C 1
ATOM 1235 O O . SER A 1 165 ? 21.547 24.297 19.062 1 92.25 165 SER A O 1
ATOM 1237 N N . GLY A 1 166 ? 22.984 25.578 20.156 1 90.25 166 GLY A N 1
ATOM 1238 C CA . GLY A 1 166 ? 23.625 24.438 20.812 1 90.25 166 GLY A CA 1
ATOM 1239 C C . GLY A 1 166 ? 24.875 23.969 20.109 1 90.25 166 GLY A C 1
ATOM 1240 O O . GLY A 1 166 ? 25.188 24.422 19.016 1 90.25 166 GLY A O 1
ATOM 1241 N N . SER A 1 167 ? 25.656 23.047 20.781 1 89.25 167 SER A N 1
ATOM 1242 C CA . SER A 1 167 ? 26.891 22.5 20.234 1 89.25 167 SER A CA 1
ATOM 1243 C C . SER A 1 167 ? 26.719 21.031 19.828 1 89.25 167 SER A C 1
ATOM 1245 O O . SER A 1 167 ? 25.875 20.328 20.391 1 89.25 167 SER A O 1
ATOM 1247 N N . CYS A 1 168 ? 27.438 20.656 18.828 1 90.69 168 CYS A N 1
ATOM 1248 C CA . CYS A 1 168 ? 27.375 19.266 18.359 1 90.69 168 CYS A CA 1
ATOM 1249 C C . CYS A 1 168 ? 28.5 18.438 18.953 1 90.69 168 CYS A C 1
ATOM 1251 O O . CYS A 1 168 ? 29.594 18.938 19.188 1 90.69 168 CYS A O 1
ATOM 1253 N N . LYS A 1 169 ? 28.188 17.156 19.094 1 83.5 169 LYS A N 1
ATOM 1254 C CA . LYS A 1 169 ? 29.172 16.234 19.656 1 83.5 169 LYS A CA 1
ATOM 1255 C C . LYS A 1 169 ? 30.328 16.031 18.688 1 83.5 169 LYS A C 1
ATOM 1257 O O . LYS A 1 169 ? 31.469 15.812 19.109 1 83.5 169 LYS A O 1
ATOM 1262 N N . THR A 1 170 ? 30.047 16.078 17.453 1 79.31 170 THR A N 1
ATOM 1263 C CA . THR A 1 170 ? 31.047 15.812 16.438 1 79.31 170 THR A CA 1
ATOM 1264 C C . THR A 1 170 ? 31.844 17.078 16.125 1 79.31 170 THR A C 1
ATOM 1266 O O . THR A 1 170 ? 32.719 17.062 15.266 1 79.31 170 THR A O 1
ATOM 1269 N N . GLY A 1 171 ? 31.516 18.188 16.812 1 80.19 171 GLY A N 1
ATOM 1270 C CA . GLY A 1 171 ? 32.156 19.453 16.547 1 80.19 171 GLY A CA 1
ATOM 1271 C C . GLY A 1 171 ? 31.234 20.453 15.867 1 80.19 171 GLY A C 1
ATOM 1272 O O . GLY A 1 171 ? 30.281 20.062 15.18 1 80.19 171 GLY A O 1
ATOM 1273 N N . GLY A 1 172 ? 31.422 21.641 16.219 1 89.56 172 GLY A N 1
ATOM 1274 C CA . GLY A 1 172 ? 30.625 22.703 15.625 1 89.56 172 GLY A CA 1
ATOM 1275 C C . GLY A 1 172 ? 29.359 23 16.406 1 89.56 172 GLY A C 1
ATOM 1276 O O . GLY A 1 172 ? 29.297 22.75 17.609 1 89.56 172 GLY A O 1
ATOM 1277 N N . ASN A 1 173 ? 28.469 23.672 15.711 1 92.69 173 ASN A N 1
ATOM 1278 C CA . ASN A 1 173 ? 27.203 24.078 16.297 1 92.69 173 ASN A CA 1
ATOM 1279 C C . ASN A 1 173 ? 26.016 23.5 15.531 1 92.69 173 ASN A C 1
ATOM 1281 O O . ASN A 1 173 ? 26.109 23.25 14.328 1 92.69 173 ASN A O 1
ATOM 1285 N N . CYS A 1 174 ? 24.922 23.312 16.297 1 93.38 174 CYS A N 1
ATOM 1286 C CA . CYS A 1 174 ? 23.703 22.891 15.633 1 93.38 174 CYS A CA 1
ATOM 1287 C C . CYS A 1 174 ? 23.062 24.047 14.883 1 93.38 174 CYS A C 1
ATOM 1289 O O . CYS A 1 174 ? 22.609 25.016 15.5 1 93.38 174 CYS A O 1
ATOM 1291 N N . CYS A 1 175 ? 23.062 23.938 13.664 1 93.38 175 CYS A N 1
ATOM 1292 C CA . CYS A 1 175 ? 22.531 24.984 12.797 1 93.38 175 CYS A CA 1
ATOM 1293 C C . CYS A 1 175 ? 21.078 24.703 12.445 1 93.38 175 CYS A C 1
ATOM 1295 O O . CYS A 1 175 ? 20.75 23.672 11.859 1 93.38 175 CYS A O 1
ATOM 1297 N N . VAL A 1 176 ? 20.172 25.625 12.828 1 94.75 176 VAL A N 1
ATOM 1298 C CA . VAL A 1 176 ? 18.734 25.5 12.539 1 94.75 176 VAL A CA 1
ATOM 1299 C C . VAL A 1 176 ? 18.359 26.453 11.406 1 94.75 176 VAL A C 1
ATOM 1301 O O . VAL A 1 176 ? 18.703 27.625 11.445 1 94.75 176 VAL A O 1
ATOM 1304 N N . PHE A 1 177 ? 17.688 25.906 10.422 1 94.38 177 PHE A N 1
ATOM 1305 C CA . PHE A 1 177 ? 17.281 26.703 9.273 1 94.38 177 PHE A CA 1
ATOM 1306 C C . PHE A 1 177 ? 15.781 26.984 9.328 1 94.38 177 PHE A C 1
ATOM 1308 O O . PHE A 1 177 ? 14.969 26.062 9.414 1 94.38 177 PHE A O 1
ATOM 1315 N N . GLN A 1 178 ? 15.391 28.219 9.352 1 94.88 178 GLN A N 1
ATOM 1316 C CA . GLN A 1 178 ? 14.008 28.688 9.336 1 94.88 178 GLN A CA 1
ATOM 1317 C C . GLN A 1 178 ? 13.781 29.719 8.227 1 94.88 178 GLN A C 1
ATOM 1319 O O . GLN A 1 178 ? 14.57 30.656 8.078 1 94.88 178 GLN A O 1
ATOM 1324 N N . VAL A 1 179 ? 12.797 29.422 7.457 1 95.5 179 VAL A N 1
ATOM 1325 C CA . VAL A 1 179 ? 12.5 30.328 6.352 1 95.5 179 VAL A CA 1
ATOM 1326 C C . VAL A 1 179 ? 11.016 30.703 6.375 1 95.5 179 VAL A C 1
ATOM 1328 O O . VAL A 1 179 ? 10.172 29.875 6.738 1 95.5 179 VAL A O 1
ATOM 1331 N N . SER A 1 180 ? 10.695 31.875 6.062 1 95.5 180 SER A N 1
ATOM 1332 C CA . SER A 1 180 ? 9.32 32.344 6.043 1 95.5 180 SER A CA 1
ATOM 1333 C C . SER A 1 180 ? 8.844 32.625 4.621 1 95.5 180 SER A C 1
ATOM 1335 O O . SER A 1 180 ? 9.414 32.094 3.66 1 95.5 180 SER A O 1
ATOM 1337 N N . CYS A 1 181 ? 7.824 33.5 4.453 1 94.75 181 CYS A N 1
ATOM 1338 C CA . CYS A 1 181 ? 7.129 33.75 3.191 1 94.75 181 CYS A CA 1
ATOM 1339 C C . CYS A 1 181 ? 8.094 34.219 2.115 1 94.75 181 CYS A C 1
ATOM 1341 O O . CYS A 1 181 ? 8.914 35.125 2.363 1 94.75 181 CYS A O 1
ATOM 1343 N N . GLY A 1 182 ? 7.934 33.531 0.946 1 93.69 182 GLY A N 1
ATOM 1344 C CA . GLY A 1 182 ? 8.75 33.938 -0.197 1 93.69 182 GLY A CA 1
ATOM 1345 C C . GLY A 1 182 ? 10.125 33.281 -0.186 1 93.69 182 GLY A C 1
ATOM 1346 O O . GLY A 1 182 ? 10.938 33.562 -1.076 1 93.69 182 GLY A O 1
ATOM 1347 N N . GLY A 1 183 ? 10.32 32.438 0.728 1 92.75 183 GLY A N 1
ATOM 1348 C CA . GLY A 1 183 ? 11.641 31.859 0.896 1 92.75 183 GLY A CA 1
ATOM 1349 C C . GLY A 1 183 ? 11.891 30.672 -0.013 1 92.75 183 GLY A C 1
ATOM 1350 O O . GLY A 1 183 ? 10.977 30.203 -0.696 1 92.75 183 GLY A O 1
ATOM 1351 N N . LEU A 1 184 ? 13.148 30.281 -0.011 1 92.62 184 LEU A N 1
ATOM 1352 C CA . LEU A 1 184 ? 13.633 29.125 -0.76 1 92.62 184 LEU A CA 1
ATOM 1353 C C . LEU A 1 184 ? 14.398 28.172 0.149 1 92.62 184 LEU A C 1
ATOM 1355 O O . LEU A 1 184 ? 15.227 28.609 0.955 1 92.62 184 LEU A O 1
ATOM 1359 N N . VAL A 1 185 ? 14.016 26.922 -0.055 1 91.19 185 VAL A N 1
ATOM 1360 C CA . VAL A 1 185 ? 14.727 25.938 0.749 1 91.19 185 VAL A CA 1
ATOM 1361 C C . VAL A 1 185 ? 16.047 25.578 0.084 1 91.19 185 VAL A C 1
ATOM 1363 O O . VAL A 1 185 ? 16.078 25.125 -1.062 1 91.19 185 VAL A O 1
ATOM 1366 N N . THR A 1 186 ? 17.109 25.719 0.872 1 84.25 186 THR A N 1
ATOM 1367 C CA . THR A 1 186 ? 18.422 25.406 0.34 1 84.25 186 THR A CA 1
ATOM 1368 C C . THR A 1 186 ? 19.078 24.297 1.171 1 84.25 186 THR A C 1
ATOM 1370 O O . THR A 1 186 ? 20.047 23.672 0.726 1 84.25 186 THR A O 1
ATOM 1373 N N . GLN A 1 187 ? 18.578 24.156 2.277 1 89 187 GLN A N 1
ATOM 1374 C CA . GLN A 1 187 ? 19.125 23.141 3.176 1 89 187 GLN A CA 1
ATOM 1375 C C . GLN A 1 187 ? 18.031 22.156 3.605 1 89 187 GLN A C 1
ATOM 1377 O O . GLN A 1 187 ? 16.875 22.531 3.76 1 89 187 GLN A O 1
ATOM 1382 N N . ASN A 1 188 ? 18.484 20.922 3.805 1 90.69 188 ASN A N 1
ATOM 1383 C CA . ASN A 1 188 ? 17.531 19.938 4.289 1 90.69 188 ASN A CA 1
ATOM 1384 C C . ASN A 1 188 ? 17.109 20.219 5.727 1 90.69 188 ASN A C 1
ATOM 1386 O O . ASN A 1 188 ? 17.828 20.891 6.469 1 90.69 188 ASN A O 1
ATOM 1390 N N . CYS A 1 189 ? 15.93 19.812 6.059 1 93 189 CYS A N 1
ATOM 1391 C CA . CYS A 1 189 ? 15.367 20 7.391 1 93 189 CYS A CA 1
ATOM 1392 C C . CYS A 1 189 ? 15.172 21.484 7.699 1 93 189 CYS A C 1
ATOM 1394 O O . CYS A 1 189 ? 15.617 21.969 8.734 1 93 189 CYS A O 1
ATOM 1396 N N . THR A 1 190 ? 14.617 22.156 6.812 1 95.56 190 THR A N 1
ATOM 1397 C CA . THR A 1 190 ? 14.289 23.562 6.957 1 95.56 190 THR A CA 1
ATOM 1398 C C . THR A 1 190 ? 12.875 23.75 7.496 1 95.56 190 THR A C 1
ATOM 1400 O O . THR A 1 190 ? 11.953 23.047 7.082 1 95.56 190 THR A O 1
ATOM 1403 N N . TYR A 1 191 ? 12.758 24.703 8.422 1 97.19 191 TYR A N 1
ATOM 1404 C CA . TYR A 1 191 ? 11.445 24.984 8.984 1 97.19 191 TYR A CA 1
ATOM 1405 C C . TYR A 1 191 ? 10.758 26.109 8.219 1 97.19 191 TYR A C 1
ATOM 1407 O O . TYR A 1 191 ? 11.32 27.203 8.078 1 97.19 191 TYR A O 1
ATOM 1415 N N . PHE A 1 192 ? 9.578 25.797 7.688 1 98.31 192 PHE A N 1
ATOM 1416 C CA . PHE A 1 192 ? 8.695 26.812 7.117 1 98.31 192 PHE A CA 1
ATOM 1417 C C . PHE A 1 192 ? 7.832 27.453 8.195 1 98.31 192 PHE A C 1
ATOM 1419 O O . PHE A 1 192 ? 6.977 26.797 8.789 1 98.31 192 PHE A O 1
ATOM 1426 N N . VAL A 1 193 ? 8.016 28.766 8.414 1 97.56 193 VAL A N 1
ATOM 1427 C CA . VAL A 1 193 ? 7.316 29.422 9.516 1 97.56 193 VAL A CA 1
ATOM 1428 C C . VAL A 1 193 ? 6.586 30.656 8.992 1 97.56 193 VAL A C 1
ATOM 1430 O O . VAL A 1 193 ? 6.879 31.141 7.902 1 97.56 193 VAL A O 1
ATOM 1433 N N . ASN A 1 194 ? 5.547 31.094 9.781 1 97.06 194 ASN A N 1
ATOM 1434 C CA . ASN A 1 194 ? 4.871 32.344 9.43 1 97.06 194 ASN A CA 1
ATOM 1435 C C . ASN A 1 194 ? 5.77 33.531 9.664 1 97.06 194 ASN A C 1
ATOM 1437 O O . ASN A 1 194 ? 6.758 33.438 10.398 1 97.06 194 ASN A O 1
ATOM 1441 N N . GLU A 1 195 ? 5.363 34.656 9.07 1 94.12 195 GLU A N 1
ATOM 1442 C CA . GLU A 1 195 ? 6.102 35.906 9.273 1 94.12 195 GLU A CA 1
ATOM 1443 C C . GLU A 1 195 ? 6.141 36.281 10.75 1 94.12 195 GLU A C 1
ATOM 1445 O O . GLU A 1 195 ? 5.113 36.25 11.43 1 94.12 195 GLU A O 1
ATOM 1450 N N . ASN A 1 196 ? 7.312 36.594 11.305 1 92.19 196 ASN A N 1
ATOM 1451 C CA . ASN A 1 196 ? 7.555 37.031 12.68 1 92.19 196 ASN A CA 1
ATOM 1452 C C . ASN A 1 196 ? 7.312 35.875 13.672 1 92.19 196 ASN A C 1
ATOM 1454 O O . ASN A 1 196 ? 6.961 36.125 14.828 1 92.19 196 ASN A O 1
ATOM 1458 N N . TYR A 1 197 ? 7.391 34.781 13.273 1 93.56 197 TYR A N 1
ATOM 1459 C CA . TYR A 1 197 ? 7.281 33.656 14.188 1 93.56 197 TYR A CA 1
ATOM 1460 C C . TYR A 1 197 ? 8.227 33.812 15.367 1 93.56 197 TYR A C 1
ATOM 1462 O O . TYR A 1 197 ? 9.367 34.25 15.203 1 93.56 197 TYR A O 1
ATOM 1470 N N . PRO A 1 198 ? 7.836 33.469 16.516 1 93.38 198 PRO A N 1
ATOM 1471 C CA . PRO A 1 198 ? 6.699 32.625 16.922 1 93.38 198 PRO A CA 1
ATOM 1472 C C . PRO A 1 198 ? 5.445 33.438 17.203 1 93.38 198 PRO A C 1
ATOM 1474 O O . PRO A 1 198 ? 4.461 32.906 17.719 1 93.38 198 PRO A O 1
ATOM 1477 N N . LYS A 1 199 ? 5.469 34.688 16.906 1 94.62 199 LYS A N 1
ATOM 1478 C CA . LYS A 1 199 ? 4.258 35.5 17.094 1 94.62 199 LYS A CA 1
ATOM 1479 C C . LYS A 1 199 ? 3.162 35.062 16.125 1 94.62 199 LYS A C 1
ATOM 1481 O O . LYS A 1 199 ? 3.441 34.719 14.969 1 94.62 199 LYS A O 1
ATOM 1486 N N . PRO A 1 200 ? 1.943 35.125 16.578 1 95.38 200 PRO A N 1
ATOM 1487 C CA . PRO A 1 200 ? 0.851 34.75 15.672 1 95.38 200 PRO A CA 1
ATOM 1488 C C . PRO A 1 200 ? 0.751 35.656 14.445 1 95.38 200 PRO A C 1
ATOM 1490 O O . PRO A 1 200 ? 1.177 36.812 14.484 1 95.38 200 PRO A O 1
ATOM 1493 N N . PHE A 1 201 ? 0.229 35.094 13.453 1 94.69 201 PHE A N 1
ATOM 1494 C CA . PHE A 1 201 ? 0.069 35.781 12.18 1 94.69 201 PHE A CA 1
ATOM 1495 C C . PHE A 1 201 ? -1.403 36.062 11.891 1 94.69 201 PHE A C 1
ATOM 1497 O O . PHE A 1 201 ? -2.217 35.125 11.875 1 94.69 201 PHE A O 1
ATOM 1504 N N . ASP A 1 202 ? -1.799 37.219 11.633 1 92.69 202 ASP A N 1
ATOM 1505 C CA . ASP A 1 202 ? -3.195 37.562 11.375 1 92.69 202 ASP A CA 1
ATOM 1506 C C . ASP A 1 202 ? -3.346 38.281 1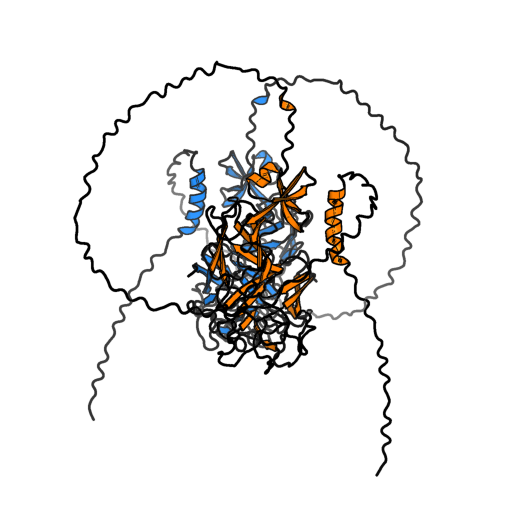0.031 1 92.69 202 ASP A C 1
ATOM 1508 O O . ASP A 1 202 ? -4.387 38.875 9.758 1 92.69 202 ASP A O 1
ATOM 1512 N N . GLY A 1 203 ? -2.453 38.281 9.219 1 89.62 203 GLY A N 1
ATOM 1513 C CA . GLY A 1 203 ? -2.514 38.938 7.934 1 89.62 203 GLY A CA 1
ATOM 1514 C C . GLY A 1 203 ? -3.27 38.156 6.879 1 89.62 203 GLY A C 1
ATOM 1515 O O . GLY A 1 203 ? -3.512 36.969 7.043 1 89.62 203 GLY A O 1
ATOM 1516 N N . VAL A 1 204 ? -3.857 38.875 5.914 1 91.44 204 VAL A N 1
ATOM 1517 C CA . VAL A 1 204 ? -4.508 38.281 4.75 1 91.44 204 VAL A CA 1
ATOM 1518 C C . VAL A 1 204 ? -3.521 38.188 3.59 1 91.44 204 VAL A C 1
ATOM 1520 O O . VAL A 1 204 ? -2.826 39.156 3.287 1 91.44 204 VAL A O 1
ATOM 1523 N N . GLY A 1 205 ? -3.34 36.969 3.014 1 92.56 205 GLY A N 1
ATOM 1524 C CA . GLY A 1 205 ? -2.443 36.844 1.878 1 92.56 205 GLY A CA 1
ATOM 1525 C C . GLY A 1 205 ? -1.972 35.406 1.665 1 92.56 205 GLY A C 1
ATOM 1526 O O . GLY A 1 205 ? -2.668 34.469 2.029 1 92.56 205 GLY A O 1
ATOM 1527 N N . SER A 1 206 ? -1.009 35.312 0.857 1 95.5 206 SER A N 1
ATOM 1528 C CA . SER A 1 206 ? -0.416 34.031 0.522 1 95.5 206 SER A CA 1
ATOM 1529 C C . SER A 1 206 ? 1.049 33.969 0.944 1 95.5 206 SER A C 1
ATOM 1531 O O . SER A 1 206 ? 1.836 34.844 0.604 1 95.5 206 SER A O 1
ATOM 1533 N N . CYS A 1 207 ? 1.311 33.062 1.773 1 96.94 207 CYS A N 1
ATOM 1534 C CA . CYS A 1 207 ? 2.684 32.781 2.182 1 96.94 207 CYS A CA 1
ATOM 1535 C C . CYS A 1 207 ? 3.207 31.516 1.513 1 96.94 207 CYS A C 1
ATOM 1537 O O . CYS A 1 207 ? 2.689 30.422 1.749 1 96.94 207 CYS A O 1
ATOM 1539 N N . GLN A 1 208 ? 4.258 31.656 0.73 1 97.25 208 GLN A N 1
ATOM 1540 C CA . GLN A 1 208 ? 4.727 30.531 -0.066 1 97.25 208 GLN A CA 1
ATOM 1541 C C . GLN A 1 208 ? 6.188 30.219 0.239 1 97.25 208 GLN A C 1
ATOM 1543 O O . GLN A 1 208 ? 6.984 31.109 0.509 1 97.25 208 GLN A O 1
ATOM 1548 N N . LEU A 1 209 ? 6.449 28.984 0.206 1 97.56 209 LEU A N 1
ATOM 1549 C CA . LEU A 1 209 ? 7.816 28.484 0.295 1 97.56 209 LEU A CA 1
ATOM 1550 C C . LEU A 1 209 ? 8.141 27.594 -0.899 1 97.56 209 LEU A C 1
ATOM 1552 O O . LEU A 1 209 ? 7.41 26.641 -1.193 1 97.56 209 LEU A O 1
ATOM 1556 N N . THR A 1 210 ? 9.219 27.875 -1.556 1 96.62 210 THR A N 1
ATOM 1557 C CA . THR A 1 210 ? 9.664 27.062 -2.676 1 96.62 210 THR A CA 1
ATOM 1558 C C . THR A 1 210 ? 10.734 26.078 -2.227 1 96.62 210 THR A C 1
ATOM 1560 O O . THR A 1 210 ? 11.703 26.453 -1.562 1 96.62 210 THR A O 1
ATOM 1563 N N . VAL A 1 211 ? 10.516 24.828 -2.613 1 96.06 211 VAL A N 1
ATOM 1564 C CA . VAL A 1 211 ? 11.461 23.781 -2.236 1 96.06 211 VAL A CA 1
ATOM 1565 C C . VAL A 1 211 ? 12.117 23.203 -3.488 1 96.06 211 VAL A C 1
ATOM 1567 O O . VAL A 1 211 ? 11.453 22.531 -4.289 1 96.06 211 VAL A O 1
ATOM 1570 N N . ASN A 1 212 ? 13.359 23.453 -3.572 1 92 212 ASN A N 1
ATOM 1571 C CA . ASN A 1 212 ? 14.172 22.766 -4.574 1 92 212 ASN A CA 1
ATOM 1572 C C . ASN A 1 212 ? 14.898 21.562 -3.986 1 92 212 ASN A C 1
ATOM 1574 O O . ASN A 1 212 ? 15.281 21.578 -2.818 1 92 212 ASN A O 1
ATOM 1578 N N . LYS A 1 213 ? 1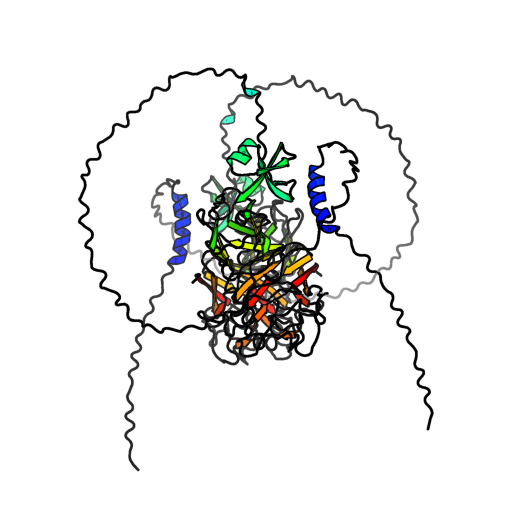5.055 20.594 -4.836 1 91.81 213 LYS A N 1
ATOM 1579 C CA . LYS A 1 213 ? 15.82 19.422 -4.379 1 91.81 213 LYS A CA 1
ATOM 1580 C C . LYS A 1 213 ? 17.234 19.828 -3.996 1 91.81 213 LYS A C 1
ATOM 1582 O O . LYS A 1 213 ? 17.938 20.5 -4.762 1 91.81 213 LYS A O 1
ATOM 1587 N N . VAL A 1 214 ? 17.672 19.438 -2.836 1 88.31 214 VAL A N 1
ATOM 1588 C CA . VAL A 1 214 ? 19.031 19.75 -2.383 1 88.31 214 VAL A CA 1
ATOM 1589 C C . VAL A 1 214 ? 20.031 18.844 -3.098 1 88.31 214 VAL A C 1
ATOM 1591 O O . VAL A 1 214 ? 21.219 19.188 -3.219 1 88.31 214 VAL A O 1
ATOM 1594 N N . ASN A 1 215 ? 19.516 17.734 -3.441 1 88.38 215 ASN A N 1
ATOM 1595 C CA . ASN A 1 215 ? 20.266 16.703 -4.141 1 88.38 215 ASN A CA 1
ATOM 1596 C C . ASN A 1 215 ? 19.391 15.945 -5.137 1 88.38 215 ASN A C 1
ATOM 1598 O O . ASN A 1 215 ? 18.203 15.734 -4.891 1 88.38 215 ASN A O 1
ATOM 1602 N N . PRO A 1 216 ? 20 15.539 -6.227 1 86.75 216 PRO A N 1
ATOM 1603 C CA . PRO A 1 216 ? 19.219 14.844 -7.246 1 86.75 216 PRO A CA 1
ATOM 1604 C C . PRO A 1 216 ? 18.672 13.508 -6.754 1 86.75 216 PRO A C 1
ATOM 1606 O O . PRO A 1 216 ? 17.75 12.953 -7.363 1 86.75 216 PRO A O 1
ATOM 1609 N N . SER A 1 217 ? 19.219 13.016 -5.703 1 88.56 217 SER A N 1
ATOM 1610 C CA . SER A 1 217 ? 18.781 11.711 -5.207 1 88.56 217 SER A CA 1
ATOM 1611 C C . SER A 1 217 ? 17.484 11.836 -4.406 1 88.56 217 SER A C 1
ATOM 1613 O O . SER A 1 217 ? 16.891 10.82 -4.043 1 88.56 217 SER A O 1
ATOM 1615 N N . VAL A 1 218 ? 17.078 13.031 -4.184 1 92.12 218 VAL A N 1
ATOM 1616 C CA . VAL A 1 218 ? 15.859 13.258 -3.416 1 92.12 218 VAL A CA 1
ATOM 1617 C C . VAL A 1 218 ? 14.641 12.875 -4.258 1 92.12 218 VAL A C 1
ATOM 1619 O O . VAL A 1 218 ? 14.523 13.281 -5.414 1 92.12 218 VAL A O 1
ATOM 1622 N N . CYS A 1 219 ? 13.719 12.156 -3.602 1 91.12 219 CYS A N 1
ATOM 1623 C CA . CYS A 1 219 ? 12.547 11.742 -4.359 1 91.12 219 CYS A CA 1
ATOM 1624 C C . CYS A 1 219 ? 11.266 12.062 -3.598 1 91.12 219 CYS A C 1
ATOM 1626 O O . CYS A 1 219 ? 10.172 11.945 -4.148 1 91.12 219 CYS A O 1
ATOM 1628 N N . GLN A 1 220 ? 11.414 12.477 -2.346 1 94.38 220 GLN A N 1
ATOM 1629 C CA . GLN A 1 220 ? 10.211 12.688 -1.547 1 94.38 220 GLN A CA 1
ATOM 1630 C C . GLN A 1 220 ? 10.438 13.773 -0.496 1 94.38 220 GLN A C 1
ATOM 1632 O O . GLN A 1 220 ? 11.57 13.992 -0.056 1 94.38 220 GLN A O 1
ATOM 1637 N N . LEU A 1 221 ? 9.398 14.484 -0.173 1 96.06 221 LEU A N 1
ATOM 1638 C CA . LEU A 1 221 ? 9.383 15.391 0.973 1 96.06 221 LEU A CA 1
ATOM 1639 C C . LEU A 1 221 ? 8.531 14.82 2.102 1 96.06 221 LEU A C 1
ATOM 1641 O O . LEU A 1 221 ? 7.461 14.258 1.854 1 96.06 221 LEU A O 1
ATOM 1645 N N . ARG A 1 222 ? 9.016 14.969 3.25 1 97.06 222 ARG A N 1
ATOM 1646 C CA . ARG A 1 222 ? 8.18 14.781 4.43 1 97.06 222 ARG A CA 1
ATOM 1647 C C . ARG A 1 222 ? 7.961 16.109 5.152 1 97.06 222 ARG A C 1
ATOM 1649 O O . ARG A 1 222 ? 8.922 16.781 5.539 1 97.06 222 ARG A O 1
ATOM 1656 N N . LEU A 1 223 ? 6.77 16.438 5.266 1 98.19 223 LEU A N 1
ATOM 1657 C CA . LEU A 1 223 ? 6.375 17.641 5.996 1 98.19 223 LEU A CA 1
ATOM 1658 C C . LEU A 1 223 ? 5.848 17.281 7.383 1 98.19 223 LEU A C 1
ATOM 1660 O O . LEU A 1 223 ? 4.809 16.641 7.508 1 98.19 223 LEU A O 1
ATOM 1664 N N . ASP A 1 224 ? 6.566 17.672 8.359 1 98.19 224 ASP A N 1
ATOM 1665 C CA . ASP A 1 224 ? 6.102 17.5 9.734 1 98.19 224 ASP A CA 1
ATOM 1666 C C . ASP A 1 224 ? 5.477 18.781 10.266 1 98.19 224 ASP A C 1
ATOM 1668 O O . ASP A 1 224 ? 6.121 19.828 10.281 1 98.19 224 ASP A O 1
ATOM 1672 N N . PHE A 1 225 ? 4.262 18.641 10.68 1 98.38 225 PHE A N 1
ATOM 1673 C CA . PHE A 1 225 ? 3.572 19.812 11.227 1 98.38 225 PHE A CA 1
ATOM 1674 C C . PHE A 1 225 ? 3.844 19.953 12.719 1 98.38 225 PHE A C 1
ATOM 1676 O O . PHE A 1 225 ? 3.006 19.578 13.547 1 98.38 225 PHE A O 1
ATOM 1683 N N . ASP A 1 226 ? 4.934 20.594 13.008 1 97.38 226 ASP A N 1
ATOM 1684 C CA . ASP A 1 226 ? 5.219 20.859 14.414 1 97.38 226 ASP A CA 1
ATOM 1685 C C . ASP A 1 226 ? 4.156 21.766 15.031 1 97.38 226 ASP A C 1
ATOM 1687 O O . ASP A 1 226 ? 3.754 21.562 16.172 1 97.38 226 ASP A O 1
ATOM 1691 N N . SER A 1 227 ? 3.85 22.719 14.266 1 97.06 227 SER A N 1
ATOM 1692 C CA . SER A 1 227 ? 2.693 23.578 14.539 1 97.06 227 SER A CA 1
ATOM 1693 C C . SER A 1 227 ? 1.956 23.938 13.258 1 97.06 227 SER A C 1
ATOM 1695 O O . SER A 1 227 ? 2.58 24.297 12.258 1 97.06 227 SER A O 1
ATOM 1697 N N . LEU A 1 228 ? 0.715 23.734 13.281 1 98.06 228 LEU A N 1
ATOM 1698 C CA . LEU A 1 228 ? -0.137 24.188 12.188 1 98.06 228 LEU A CA 1
ATOM 1699 C C . LEU A 1 228 ? -1.521 24.578 12.695 1 98.06 228 LEU A C 1
ATOM 1701 O O . LEU A 1 228 ? -2.387 23.719 12.875 1 98.06 228 LEU A O 1
ATOM 1705 N N . VAL A 1 229 ? -1.665 25.844 12.906 1 97.81 229 VAL A N 1
ATOM 1706 C CA . VAL A 1 229 ? -2.918 26.391 13.406 1 97.81 229 VAL A CA 1
ATOM 1707 C C . VAL A 1 229 ? -3.436 27.453 12.445 1 97.81 229 VAL A C 1
ATOM 1709 O O . VAL A 1 229 ? -2.908 28.578 12.398 1 97.81 229 VAL A O 1
ATOM 1712 N N . LEU A 1 230 ? -4.395 27.125 11.695 1 97.69 230 LEU A N 1
ATOM 1713 C CA . LEU A 1 230 ? -5.098 27.984 10.758 1 97.69 230 LEU A CA 1
ATOM 1714 C C . LEU A 1 230 ? -6.578 28.094 11.117 1 97.69 230 LEU A C 1
ATOM 1716 O O . LEU A 1 230 ? -7.07 27.328 11.961 1 97.69 230 LEU A O 1
ATOM 1720 N N . SER A 1 231 ? -7.238 29.047 10.469 1 96.75 231 SER A N 1
ATOM 1721 C CA . SER A 1 231 ? -8.688 29.094 10.656 1 96.75 231 SER A CA 1
ATOM 1722 C C . SER A 1 231 ? -9.336 27.812 10.133 1 96.75 231 SER A C 1
ATOM 1724 O O . SER A 1 231 ? -8.961 27.297 9.078 1 96.75 231 SER A O 1
ATOM 1726 N N . GLY A 1 232 ? -10.289 27.297 10.875 1 96.69 232 GLY A N 1
ATOM 1727 C CA . GLY A 1 232 ? -10.938 26.031 10.539 1 96.69 232 GLY A CA 1
ATOM 1728 C C . GLY A 1 232 ? -11.891 26.156 9.367 1 96.69 232 GLY A C 1
ATOM 1729 O O . GLY A 1 232 ? -12.055 27.234 8.805 1 96.69 232 GLY A O 1
ATOM 1730 N N . PRO A 1 233 ? -12.445 25.016 9 1 97.5 233 PRO A N 1
ATOM 1731 C CA . PRO A 1 233 ? -13.422 25.031 7.906 1 97.5 233 PRO A CA 1
ATOM 1732 C C . PRO A 1 233 ? -14.727 25.734 8.289 1 97.5 233 PRO A C 1
ATOM 1734 O O . PRO A 1 233 ? -14.992 25.938 9.477 1 97.5 233 PRO A O 1
ATOM 1737 N N . GLU A 1 234 ? -15.461 26.188 7.215 1 96.31 234 GLU A N 1
ATOM 1738 C CA . GLU A 1 234 ? -16.797 26.688 7.512 1 96.31 234 GLU A CA 1
ATOM 1739 C C . GLU A 1 234 ? -17.656 25.594 8.148 1 96.31 234 GLU A C 1
ATOM 1741 O O . GLU A 1 234 ? -17.375 24.406 7.988 1 96.31 234 GLU A O 1
ATOM 1746 N N . THR A 1 235 ? -18.719 25.922 8.797 1 93.81 235 THR A N 1
ATOM 1747 C CA . THR A 1 235 ? -19.375 24.984 9.719 1 93.81 235 THR A CA 1
ATOM 1748 C C . THR A 1 235 ? -20.578 24.312 9.039 1 93.81 235 THR A C 1
ATOM 1750 O O . THR A 1 235 ? -21.203 23.438 9.625 1 93.81 235 THR A O 1
ATOM 1753 N N . THR A 1 236 ? -20.906 24.641 7.852 1 95.5 236 THR A N 1
ATOM 1754 C CA . THR A 1 236 ? -22.031 24.016 7.172 1 95.5 236 THR A CA 1
ATOM 1755 C C . THR A 1 236 ? -21.594 22.766 6.414 1 95.5 236 THR A C 1
ATOM 1757 O O . THR A 1 236 ? -22.078 21.672 6.695 1 95.5 236 THR A O 1
ATOM 1760 N N . ASP A 1 237 ? -20.609 22.875 5.543 1 97.12 237 ASP A N 1
ATOM 1761 C CA . ASP A 1 237 ? -20.172 21.75 4.715 1 97.12 237 ASP A CA 1
ATOM 1762 C C . ASP A 1 237 ? -18.719 21.391 5.02 1 97.12 237 ASP A C 1
ATOM 1764 O O . ASP A 1 237 ? -18.156 20.484 4.391 1 97.12 237 ASP A O 1
ATOM 1768 N N . ASN A 1 238 ? -18.109 22.047 6.039 1 97.5 238 ASN A N 1
ATOM 1769 C CA . ASN A 1 238 ? -16.75 21.797 6.516 1 97.5 238 ASN A CA 1
ATOM 1770 C C . ASN A 1 238 ? -15.727 21.969 5.398 1 97.5 238 ASN A C 1
ATOM 1772 O O . ASN A 1 238 ? -14.812 21.156 5.262 1 97.5 238 ASN A O 1
ATOM 1776 N N . ARG A 1 239 ? -15.906 23.016 4.512 1 97.62 239 ARG A N 1
ATOM 1777 C CA . ARG A 1 239 ? -14.969 23.328 3.441 1 97.62 239 ARG A CA 1
ATOM 1778 C C . ARG A 1 239 ? -13.953 24.375 3.898 1 97.62 239 ARG A C 1
ATOM 1780 O O . ARG A 1 239 ? -14.297 25.297 4.641 1 97.62 239 ARG A O 1
ATOM 1787 N N . CYS A 1 240 ? -12.742 24.156 3.465 1 97.75 240 CYS A N 1
ATOM 1788 C CA . CYS A 1 240 ? -11.695 25.125 3.756 1 97.75 240 CYS A CA 1
ATOM 1789 C C . CYS A 1 240 ? -11.836 26.359 2.867 1 97.75 240 CYS A C 1
ATOM 1791 O O . CYS A 1 240 ? -11.094 26.516 1.891 1 97.75 240 CYS A O 1
ATOM 1793 N N . LEU A 1 241 ? -12.664 27.25 3.283 1 96.25 241 LEU A N 1
ATOM 1794 C CA . LEU A 1 241 ? -12.984 28.391 2.422 1 96.25 241 LEU A CA 1
ATOM 1795 C C . LEU A 1 241 ? -12.102 29.594 2.75 1 96.25 241 LEU A C 1
ATOM 1797 O O . LEU A 1 241 ? -11.883 30.453 1.9 1 96.25 241 LEU A O 1
ATOM 1801 N N . ASN A 1 242 ? -11.586 29.719 3.982 1 95.88 242 ASN A N 1
ATOM 1802 C CA . ASN A 1 242 ? -10.75 30.844 4.398 1 95.88 242 ASN A CA 1
ATOM 1803 C C . ASN A 1 242 ? -9.266 30.484 4.34 1 95.88 242 ASN A C 1
ATOM 1805 O O . ASN A 1 242 ? -8.617 30.688 3.312 1 95.88 242 ASN A O 1
ATOM 1809 N N . ASP A 1 243 ? -8.812 29.891 5.441 1 97.81 243 ASP A N 1
ATOM 1810 C CA . ASP A 1 243 ? -7.402 29.5 5.449 1 97.81 243 ASP A CA 1
ATOM 1811 C C . ASP A 1 243 ? -7.203 28.156 4.738 1 97.81 243 ASP A C 1
ATOM 1813 O O . ASP A 1 243 ? -8.07 27.281 4.789 1 97.81 243 ASP A O 1
ATOM 1817 N N . ARG A 1 244 ? -6.074 28.062 4.055 1 97.75 244 ARG A N 1
ATOM 1818 C CA . ARG A 1 244 ? -5.754 26.828 3.338 1 97.75 244 ARG A CA 1
ATOM 1819 C C . ARG A 1 244 ? -4.254 26.578 3.336 1 97.75 244 ARG A C 1
ATOM 1821 O O . ARG A 1 244 ? -3.457 27.5 3.193 1 97.75 244 ARG A O 1
ATOM 1828 N N . PHE A 1 245 ? -3.957 25.359 3.537 1 98.38 245 PHE A N 1
ATOM 1829 C CA . PHE A 1 245 ? -2.609 24.859 3.283 1 98.38 245 PHE A CA 1
ATOM 1830 C C . PHE A 1 245 ? -2.598 23.906 2.102 1 98.38 245 PHE A C 1
ATOM 1832 O O . PHE A 1 245 ? -3.381 22.953 2.059 1 98.38 245 PHE A O 1
ATOM 1839 N N . THR A 1 246 ? -1.704 24.141 1.115 1 97.31 246 THR A N 1
ATOM 1840 C CA . THR A 1 246 ? -1.61 23.297 -0.075 1 97.31 246 THR A CA 1
ATOM 1841 C C . THR A 1 246 ? -0.153 23.094 -0.476 1 97.31 246 THR A C 1
ATOM 1843 O O . THR A 1 246 ? 0.718 23.875 -0.106 1 97.31 246 THR A O 1
ATOM 1846 N N . VAL A 1 247 ? 0.097 22 -1.079 1 97 247 VAL A N 1
ATOM 1847 C CA . VAL A 1 247 ? 1.402 21.719 -1.661 1 97 247 VAL A CA 1
ATOM 1848 C C . VAL A 1 247 ? 1.258 21.469 -3.162 1 97 247 VAL A C 1
ATOM 1850 O O . VAL A 1 247 ? 0.395 20.703 -3.594 1 97 247 VAL A O 1
ATOM 1853 N N . SER A 1 248 ? 2.082 22.156 -3.977 1 92.88 248 SER A N 1
ATOM 1854 C CA . SER A 1 248 ? 2.082 21.969 -5.422 1 92.88 248 SER A CA 1
ATOM 1855 C C . SER A 1 248 ? 3.441 21.484 -5.918 1 92.88 248 SER A C 1
ATOM 1857 O O . SER A 1 248 ? 4.445 21.609 -5.215 1 92.88 248 SER A O 1
ATOM 1859 N N . GLY A 1 249 ? 3.521 20.875 -7.145 1 87.31 249 GLY A N 1
ATOM 1860 C CA . GLY A 1 249 ? 4.762 20.469 -7.777 1 87.31 249 GLY A CA 1
ATOM 1861 C C . GLY A 1 249 ? 5.074 19 -7.566 1 87.31 249 GLY A C 1
ATOM 1862 O O . GLY A 1 249 ? 5.918 18.422 -8.266 1 87.31 249 GLY A O 1
ATOM 1863 N N . GLY A 1 250 ? 4.531 18.297 -6.773 1 87.38 250 GLY A N 1
ATOM 1864 C CA . GLY A 1 250 ? 4.66 16.859 -6.523 1 87.38 250 GLY A CA 1
ATOM 1865 C C . GLY A 1 250 ? 3.344 16.109 -6.641 1 87.38 250 GLY A C 1
ATOM 1866 O O . GLY A 1 250 ? 2.502 16.453 -7.473 1 87.38 250 GLY A O 1
ATOM 1867 N N . SER A 1 251 ? 3.354 15.047 -5.973 1 87.38 251 SER A N 1
ATOM 1868 C CA . SER A 1 251 ? 2.098 14.305 -5.941 1 87.38 251 SER A CA 1
ATOM 1869 C C . SER A 1 251 ? 0.956 15.172 -5.426 1 87.38 251 SER A C 1
ATOM 1871 O O . SER A 1 251 ? 1.179 16.109 -4.66 1 87.38 251 SER A O 1
ATOM 1873 N N . SER A 1 252 ? -0.172 14.82 -5.883 1 86.5 252 SER A N 1
ATOM 1874 C CA . SER A 1 252 ? -1.347 15.57 -5.453 1 86.5 252 SER A CA 1
ATOM 1875 C C . SER A 1 252 ? -1.633 15.352 -3.971 1 86.5 252 SER A C 1
ATOM 1877 O O . SER A 1 252 ? -1.634 14.211 -3.496 1 86.5 252 SER A O 1
ATOM 1879 N N . THR A 1 253 ? -1.779 16.453 -3.236 1 92.62 253 THR A N 1
ATOM 1880 C CA . THR A 1 253 ? -2.129 16.422 -1.821 1 92.62 253 THR A CA 1
ATOM 1881 C C . THR A 1 253 ? -3.434 17.172 -1.567 1 92.62 253 THR A C 1
ATOM 1883 O O . THR A 1 253 ? -3.783 18.094 -2.314 1 92.62 253 THR A O 1
ATOM 1886 N N . PRO A 1 254 ? -4.137 16.781 -0.569 1 96.19 254 PRO A N 1
ATOM 1887 C CA . PRO A 1 254 ? -5.383 17.5 -0.271 1 96.19 254 PRO A CA 1
ATOM 1888 C C . PRO A 1 254 ? -5.145 18.891 0.303 1 96.19 254 PRO A C 1
ATOM 1890 O O . PRO A 1 254 ? -4.082 19.156 0.868 1 96.19 254 PRO A O 1
ATOM 1893 N N . ILE A 1 255 ? -6.156 19.719 0.102 1 97.5 255 ILE A N 1
ATOM 1894 C CA . ILE A 1 255 ? -6.188 21 0.781 1 97.5 255 ILE A CA 1
ATOM 1895 C C . ILE A 1 255 ? -6.621 20.812 2.232 1 97.5 255 ILE A C 1
ATOM 1897 O O . ILE A 1 255 ? -7.617 20.141 2.506 1 97.5 255 ILE A O 1
ATOM 1901 N N . ILE A 1 256 ? -5.809 21.359 3.133 1 98.56 256 ILE A N 1
ATOM 1902 C CA . ILE A 1 256 ? -6.211 21.203 4.527 1 98.56 256 ILE A CA 1
ATOM 1903 C C . ILE A 1 256 ? -6.285 22.578 5.195 1 98.56 256 ILE A C 1
ATOM 1905 O O . ILE A 1 256 ? -5.711 23.547 4.703 1 98.56 256 ILE A O 1
ATOM 1909 N N . CYS A 1 257 ? -7.051 22.703 6.184 1 98.31 257 CYS A N 1
ATOM 1910 C CA . CYS A 1 257 ? -7.176 23.875 7.031 1 98.31 257 CYS A CA 1
ATOM 1911 C C . CYS A 1 257 ? -7.383 23.484 8.492 1 98.31 257 CYS A C 1
ATOM 1913 O O . CYS A 1 257 ? -7.254 22.312 8.844 1 98.31 257 CYS A O 1
ATOM 1915 N N . GLY A 1 258 ? -7.488 24.438 9.305 1 98 258 GLY A N 1
ATOM 1916 C CA . GLY A 1 258 ? -7.676 24.172 10.719 1 98 258 GLY A CA 1
ATOM 1917 C C . GLY A 1 258 ? -6.383 23.812 11.438 1 98 258 GLY A C 1
ATOM 1918 O O . GLY A 1 258 ? -5.328 24.375 11.133 1 98 258 GLY A O 1
ATOM 1919 N N . THR A 1 259 ? -6.555 22.984 12.477 1 97.88 259 THR A N 1
ATOM 1920 C CA . THR A 1 259 ? -5.41 22.641 13.305 1 97.88 259 THR A CA 1
ATOM 1921 C C . THR A 1 259 ? -4.949 21.203 13.023 1 97.88 259 THR A C 1
ATOM 1923 O O . THR A 1 259 ? -5.707 20.25 13.219 1 97.88 259 THR A O 1
ATOM 1926 N N . SER A 1 260 ? -3.746 21.047 12.57 1 97.94 260 SER A N 1
ATOM 1927 C CA . SER A 1 260 ? -3.195 19.734 12.281 1 97.94 260 SER A CA 1
ATOM 1928 C C . SER A 1 260 ? -1.821 19.547 12.922 1 97.94 260 SER A C 1
ATOM 1930 O O . SER A 1 260 ? -0.98 18.812 12.398 1 97.94 260 SER A O 1
ATOM 1932 N N . THR A 1 261 ? -1.62 20.266 14.008 1 97.38 261 THR A N 1
ATOM 1933 C CA . THR A 1 261 ? -0.367 20.172 14.75 1 97.38 261 THR A CA 1
ATOM 1934 C C . THR A 1 261 ? -0.084 18.719 15.141 1 97.38 261 THR A C 1
ATOM 1936 O O . THR A 1 261 ? -0.969 18.016 15.641 1 97.38 261 THR A O 1
ATOM 1939 N N . GLY A 1 262 ? 1.105 18.25 14.836 1 96.38 262 GLY A N 1
ATOM 1940 C CA . GLY A 1 262 ? 1.492 16.891 15.188 1 96.38 262 GLY A CA 1
ATOM 1941 C C . GLY A 1 262 ? 1.309 15.906 14.047 1 96.38 262 GLY A C 1
ATOM 1942 O O . GLY A 1 262 ? 1.806 14.781 14.109 1 96.38 262 GLY A O 1
ATOM 1943 N N . ASN A 1 263 ? 0.61 16.234 13.008 1 98.06 263 ASN A N 1
ATOM 1944 C CA . ASN A 1 263 ? 0.446 15.398 11.828 1 98.06 263 ASN A CA 1
ATOM 1945 C C . ASN A 1 263 ? 1.613 15.562 10.859 1 98.06 263 ASN A C 1
ATOM 1947 O O . ASN A 1 263 ? 2.539 16.328 11.117 1 98.06 263 ASN A O 1
ATOM 1951 N N . HIS A 1 264 ? 1.604 14.773 9.789 1 98.25 264 HIS A N 1
ATOM 1952 C CA . HIS A 1 264 ? 2.633 14.883 8.758 1 98.25 264 HIS A CA 1
ATOM 1953 C C . HIS A 1 264 ? 2.062 14.578 7.379 1 98.25 264 HIS A C 1
ATOM 1955 O O . HIS A 1 264 ? 0.921 14.125 7.258 1 98.25 264 HIS A O 1
ATOM 1961 N N . MET A 1 265 ? 2.84 14.906 6.402 1 97.94 265 MET A N 1
ATOM 1962 C CA . MET A 1 265 ? 2.467 14.68 5.008 1 97.94 265 MET A CA 1
ATOM 1963 C C . MET A 1 265 ? 3.682 14.281 4.176 1 97.94 265 MET A C 1
ATOM 1965 O O . MET A 1 265 ? 4.762 14.852 4.336 1 97.94 265 MET A O 1
ATOM 1969 N N . TYR A 1 266 ? 3.465 13.258 3.412 1 97.19 266 TYR A N 1
ATOM 1970 C CA . TYR A 1 266 ? 4.48 12.906 2.424 1 97.19 266 TYR A CA 1
ATOM 1971 C C . TYR A 1 266 ? 4.098 13.422 1.041 1 97.19 266 TYR A C 1
ATOM 1973 O O . TYR A 1 266 ? 2.93 13.352 0.648 1 97.19 266 TYR A O 1
ATOM 1981 N N . VAL A 1 267 ? 5.082 13.969 0.351 1 95.56 267 VAL A N 1
ATOM 1982 C CA . VAL A 1 267 ? 4.895 14.469 -1.008 1 95.56 267 VAL A CA 1
ATOM 1983 C C . VAL A 1 267 ? 5.918 13.828 -1.941 1 95.56 267 VAL A C 1
ATOM 1985 O O . VAL A 1 267 ? 7.125 14.023 -1.774 1 95.56 267 VAL A O 1
ATOM 1988 N N . ASP A 1 268 ? 5.43 13.133 -2.939 1 92.56 268 ASP A N 1
ATOM 1989 C CA . ASP A 1 268 ? 6.324 12.508 -3.906 1 92.56 268 ASP A CA 1
ATOM 1990 C C . ASP A 1 268 ? 6.77 13.508 -4.973 1 92.56 268 ASP A C 1
ATOM 1992 O O . ASP A 1 268 ? 5.934 14.133 -5.629 1 92.56 268 ASP A O 1
ATOM 1996 N N . LEU A 1 269 ? 8.086 13.617 -5.156 1 91.19 269 LEU A N 1
ATOM 1997 C CA . LEU A 1 269 ? 8.633 14.531 -6.156 1 91.19 269 LEU A CA 1
ATOM 1998 C C . LEU A 1 269 ? 9.062 13.766 -7.406 1 91.19 269 LEU A C 1
ATOM 2000 O O . LEU A 1 269 ? 9.289 14.367 -8.461 1 91.19 269 LEU A O 1
ATOM 2004 N N . GLY A 1 270 ? 9.102 12.453 -7.297 1 84.31 270 GLY A N 1
ATOM 2005 C CA . GLY A 1 270 ? 9.57 11.664 -8.422 1 84.31 270 GLY A CA 1
ATOM 2006 C C . GLY A 1 270 ? 11.086 11.641 -8.539 1 84.31 270 GLY A C 1
ATOM 2007 O O . GLY A 1 270 ? 11.789 12.234 -7.723 1 84.31 270 GLY A O 1
ATOM 2008 N N . ARG A 1 271 ? 11.648 10.984 -9.57 1 78 271 ARG A N 1
ATOM 2009 C CA . ARG A 1 271 ? 13.086 10.758 -9.711 1 78 271 ARG A CA 1
ATOM 2010 C C . ARG A 1 271 ? 13.711 11.812 -10.609 1 78 271 ARG A C 1
ATOM 2012 O O . ARG A 1 271 ? 14.938 11.922 -10.68 1 78 271 ARG A O 1
ATOM 2019 N N . THR A 1 272 ? 12.859 12.641 -11.109 1 77.06 272 THR A N 1
ATOM 2020 C CA . THR A 1 272 ? 13.406 13.68 -11.984 1 77.06 272 THR A CA 1
ATOM 2021 C C . THR A 1 272 ? 14.109 14.758 -11.172 1 77.06 272 THR A C 1
ATOM 2023 O O . THR A 1 272 ? 13.656 15.125 -10.086 1 77.06 272 THR A O 1
ATOM 2026 N N . SER A 1 273 ? 15.211 15.242 -11.594 1 70.5 273 SER A N 1
ATOM 2027 C CA . SER A 1 273 ? 16.125 16.094 -10.836 1 70.5 273 SER A CA 1
ATOM 2028 C C . SER A 1 273 ? 15.539 17.5 -10.656 1 70.5 273 SER A C 1
ATOM 2030 O O . SER A 1 273 ? 15.828 18.172 -9.664 1 70.5 273 SER A O 1
ATOM 2032 N N . ASN A 1 274 ? 14.711 17.906 -11.453 1 76.81 274 ASN A N 1
ATOM 2033 C CA . ASN A 1 274 ? 14.383 19.328 -11.398 1 76.81 274 ASN A CA 1
ATOM 2034 C C . ASN A 1 274 ? 12.961 19.547 -10.891 1 76.81 274 ASN A C 1
ATOM 2036 O O . ASN A 1 274 ? 12.359 20.594 -11.156 1 76.81 274 ASN A O 1
ATOM 2040 N N . THR A 1 275 ? 12.539 18.656 -10.219 1 84.12 275 THR A N 1
ATOM 2041 C CA . THR A 1 275 ? 11.188 18.844 -9.703 1 84.12 275 THR A CA 1
ATOM 2042 C C . THR A 1 275 ? 11.203 19.797 -8.5 1 84.12 275 THR A C 1
ATOM 2044 O O . THR A 1 275 ? 12.047 19.672 -7.617 1 84.12 275 THR A O 1
ATOM 2047 N N . GLN A 1 276 ? 10.375 20.797 -8.586 1 89.62 276 GLN A N 1
ATOM 2048 C CA . GLN A 1 276 ? 10.227 21.766 -7.504 1 89.62 276 GLN A CA 1
ATOM 2049 C C . GLN A 1 276 ? 8.859 21.656 -6.848 1 89.62 276 GLN A C 1
ATOM 2051 O O . GLN A 1 276 ? 7.855 21.391 -7.523 1 89.62 276 GLN A O 1
ATOM 2056 N N . ALA A 1 277 ? 8.883 21.781 -5.512 1 94.81 277 ALA A N 1
ATOM 2057 C CA . ALA A 1 277 ? 7.617 21.812 -4.781 1 94.81 277 ALA A CA 1
ATOM 2058 C C . ALA A 1 277 ? 7.391 23.188 -4.137 1 94.81 277 ALA A C 1
ATOM 2060 O O . ALA A 1 277 ? 8.344 23.875 -3.797 1 94.81 277 ALA A O 1
ATOM 2061 N N . VAL A 1 278 ? 6.148 23.609 -4.062 1 96.94 278 VAL A N 1
ATOM 2062 C CA . VAL A 1 278 ? 5.805 24.891 -3.438 1 96.94 278 VAL A CA 1
ATOM 2063 C C . VAL A 1 278 ? 4.762 24.656 -2.346 1 96.94 278 VAL A C 1
ATOM 2065 O O . VAL A 1 278 ? 3.68 24.125 -2.609 1 96.94 278 VAL A O 1
ATOM 2068 N N . LEU A 1 279 ? 5.125 24.969 -1.172 1 98.12 279 LEU A N 1
ATOM 2069 C CA . LEU A 1 279 ? 4.18 25 -0.063 1 98.12 279 LEU A CA 1
ATOM 2070 C C . LEU A 1 279 ? 3.48 26.359 0.024 1 98.12 279 LEU A C 1
ATOM 2072 O O . LEU A 1 279 ? 4.137 27.391 -0.014 1 98.12 279 LEU A O 1
ATOM 2076 N N . THR A 1 280 ? 2.189 26.344 0.115 1 98 280 THR A N 1
ATOM 2077 C CA . THR A 1 280 ? 1.434 27.594 0.116 1 98 280 THR A CA 1
ATOM 2078 C C . THR A 1 280 ? 0.444 27.625 1.277 1 98 280 THR A C 1
ATOM 2080 O O . THR A 1 280 ? -0.367 26.719 1.434 1 98 280 THR A O 1
ATOM 2083 N N . VAL A 1 281 ? 0.538 28.641 2.066 1 98.12 281 VAL A N 1
ATOM 2084 C CA . VAL A 1 281 ? -0.475 28.953 3.07 1 98.12 281 VAL A CA 1
ATOM 2085 C C . VAL A 1 281 ? -1.26 30.188 2.652 1 98.12 281 VAL A C 1
ATOM 2087 O O . VAL A 1 281 ? -0.691 31.281 2.518 1 98.12 281 VAL A O 1
ATOM 2090 N N . ILE A 1 282 ? -2.486 29.953 2.438 1 97.75 282 ILE A N 1
ATOM 2091 C CA . ILE A 1 282 ? -3.379 31.062 2.119 1 97.75 282 ILE A CA 1
ATOM 2092 C C . ILE A 1 282 ? -4.195 31.438 3.355 1 97.75 282 ILE A C 1
ATOM 2094 O O . ILE A 1 282 ? -4.793 30.578 3.998 1 97.75 282 ILE A O 1
ATOM 2098 N N . THR A 1 283 ? -4.145 32.688 3.74 1 96.5 283 THR A N 1
ATOM 2099 C CA . THR A 1 283 ? -4.906 33.188 4.887 1 96.5 283 THR A CA 1
ATOM 2100 C C . THR A 1 283 ? -5.914 34.25 4.449 1 96.5 283 THR A C 1
ATOM 2102 O O . THR A 1 283 ? -5.559 35.188 3.75 1 96.5 283 THR A O 1
ATOM 2105 N N . MET A 1 284 ? -7.125 34 4.773 1 94.06 284 MET A N 1
ATOM 2106 C CA . MET A 1 284 ? -8.219 34.906 4.441 1 94.06 284 MET A CA 1
ATOM 2107 C C . MET A 1 284 ? -9.297 34.875 5.523 1 94.06 284 MET A C 1
ATOM 2109 O O . MET A 1 284 ? -9.258 34.031 6.422 1 94.06 284 MET A O 1
ATOM 2113 N N . GLY A 1 285 ? -10.227 35.812 5.43 1 87.25 285 GLY A N 1
ATOM 2114 C CA . GLY A 1 285 ? -11.359 35.781 6.336 1 87.25 285 GLY A CA 1
ATOM 2115 C C . GLY A 1 285 ? -11.141 36.625 7.582 1 87.25 285 GLY A C 1
ATOM 2116 O O . GLY A 1 285 ? -10.312 37.531 7.586 1 87.25 285 GLY A O 1
ATOM 2117 N N . PRO A 1 286 ? -11.891 36.281 8.625 1 88.5 286 PRO A N 1
ATOM 2118 C CA . PRO A 1 286 ? -11.82 37.062 9.867 1 88.5 286 PRO A CA 1
ATOM 2119 C C . PRO A 1 286 ? -10.492 36.906 10.594 1 88.5 286 PRO A C 1
ATOM 2121 O O . PRO A 1 286 ? -9.75 35.969 10.336 1 88.5 286 PRO A O 1
ATOM 2124 N N . ALA A 1 287 ? -10.305 37.906 11.43 1 89.56 287 ALA A N 1
ATOM 2125 C CA . ALA A 1 287 ? -9.07 37.875 12.219 1 89.56 287 ALA A CA 1
ATOM 2126 C C . ALA A 1 287 ? -8.969 36.562 13.016 1 89.56 287 ALA A C 1
ATOM 2128 O O . ALA A 1 287 ? -9.961 36.094 13.57 1 89.56 287 ALA A O 1
ATOM 2129 N N . PHE A 1 288 ? -7.855 35.969 12.938 1 92.38 288 PHE A N 1
ATOM 2130 C CA . PHE A 1 288 ? -7.551 34.719 13.602 1 92.38 288 PHE A CA 1
ATOM 2131 C C . PHE A 1 288 ? -6.062 34.625 13.906 1 92.38 288 PHE A C 1
ATOM 2133 O O . PHE A 1 288 ? -5.227 35.031 13.102 1 92.38 288 PHE A O 1
ATOM 2140 N N . GLU A 1 289 ? -5.75 34.125 15.094 1 94.69 289 GLU A N 1
ATOM 2141 C CA . GLU A 1 289 ? -4.348 33.969 15.477 1 94.69 289 GLU A CA 1
ATOM 2142 C C . GLU A 1 289 ? -3.752 32.688 14.852 1 94.69 289 GLU A C 1
ATOM 2144 O O . GLU A 1 289 ? -3.727 31.641 15.484 1 94.69 289 GLU A O 1
ATOM 2149 N N . ARG A 1 290 ? -3.184 32.906 13.75 1 96.94 290 ARG A N 1
ATOM 2150 C CA . ARG A 1 290 ? -2.604 31.797 13.008 1 96.94 290 ARG A CA 1
ATOM 2151 C C . ARG A 1 290 ? -1.155 31.562 13.422 1 96.94 290 ARG A C 1
ATOM 2153 O O . ARG A 1 290 ? -0.456 32.5 13.82 1 96.94 290 ARG A O 1
ATOM 2160 N N . SER A 1 291 ? -0.697 30.328 13.328 1 97.56 291 SER A N 1
ATOM 2161 C CA . SER A 1 291 ? 0.697 29.969 13.57 1 97.56 291 SER A CA 1
ATOM 2162 C C . SER A 1 291 ? 1.063 28.672 12.867 1 97.56 291 SER A C 1
ATOM 2164 O O . SER A 1 291 ? 0.311 27.703 12.922 1 97.56 291 SER A O 1
ATOM 2166 N N . TRP A 1 292 ? 2.221 28.719 12.172 1 98 292 TRP A N 1
ATOM 2167 C CA . TRP A 1 292 ? 2.656 27.453 11.594 1 98 292 TRP A CA 1
ATOM 2168 C C . TRP A 1 292 ? 4.176 27.328 11.648 1 98 292 TRP A C 1
ATOM 2170 O O . TRP A 1 292 ? 4.891 28.328 11.57 1 98 292 TRP A O 1
ATOM 2180 N N . LYS A 1 293 ? 4.594 26.188 11.883 1 98 293 LYS A N 1
ATOM 2181 C CA . LYS A 1 293 ? 5.973 25.719 11.836 1 98 293 LYS A CA 1
ATOM 2182 C C . LYS A 1 293 ? 6.047 24.312 11.234 1 98 293 LYS A C 1
ATOM 2184 O O . LYS A 1 293 ? 5.781 23.328 11.914 1 98 293 LYS A O 1
ATOM 2189 N N . VAL A 1 294 ? 6.426 24.234 9.961 1 98.25 294 VAL A N 1
ATOM 2190 C CA . VAL A 1 294 ? 6.438 22.984 9.203 1 98.25 294 VAL A CA 1
ATOM 2191 C C . VAL A 1 294 ? 7.879 22.578 8.914 1 98.25 294 VAL A C 1
ATOM 2193 O O . VAL A 1 294 ? 8.625 23.312 8.266 1 98.25 294 VAL A O 1
ATOM 2196 N N . LYS A 1 295 ? 8.258 21.484 9.367 1 97.62 295 LYS A N 1
ATOM 2197 C CA . LYS A 1 295 ? 9.586 20.953 9.07 1 97.62 295 LYS A CA 1
ATOM 2198 C C . LYS A 1 295 ? 9.609 20.266 7.711 1 97.62 295 LYS A C 1
ATOM 2200 O O . LYS A 1 295 ? 8.906 19.281 7.496 1 97.62 295 LYS A O 1
ATOM 2205 N N . VAL A 1 296 ? 10.453 20.734 6.84 1 97.5 296 VAL A N 1
ATOM 2206 C CA . VAL A 1 296 ? 10.57 20.188 5.496 1 97.5 296 VAL A CA 1
ATOM 2207 C C . VAL A 1 296 ? 11.812 19.297 5.414 1 97.5 296 VAL A C 1
ATOM 2209 O O . VAL A 1 296 ? 12.938 19.781 5.383 1 97.5 296 VAL A O 1
ATOM 2212 N N . SER A 1 297 ? 11.523 18.031 5.32 1 95.94 297 SER A N 1
ATOM 2213 C CA . SER A 1 297 ? 12.602 17.047 5.16 1 95.94 297 SER A CA 1
ATOM 2214 C C . SER A 1 297 ? 12.617 16.469 3.75 1 95.94 297 SER A C 1
ATOM 2216 O O . SER A 1 297 ? 11.578 16.062 3.23 1 95.94 297 SER A O 1
ATOM 2218 N N . GLN A 1 298 ? 13.766 16.531 3.182 1 94.19 298 GLN A N 1
ATOM 2219 C CA . GLN A 1 298 ? 13.938 15.938 1.86 1 94.19 298 GLN A CA 1
ATOM 2220 C C . GLN A 1 298 ? 14.523 14.531 1.963 1 94.19 298 GLN A C 1
ATOM 2222 O O . GLN A 1 298 ? 15.594 14.336 2.537 1 94.19 298 GLN A O 1
ATOM 2227 N N . ILE A 1 299 ? 13.805 13.625 1.359 1 93.5 299 ILE A N 1
ATOM 2228 C CA . ILE A 1 299 ? 14.141 12.211 1.521 1 93.5 299 ILE A CA 1
ATOM 2229 C C . ILE A 1 299 ? 14.656 11.648 0.199 1 93.5 299 ILE A C 1
ATOM 2231 O O . ILE A 1 299 ? 13.984 11.742 -0.83 1 93.5 299 ILE A O 1
ATOM 2235 N N . PRO A 1 300 ? 15.859 11.062 0.246 1 90.12 300 PRO A N 1
ATOM 2236 C CA . PRO A 1 300 ? 16.344 10.398 -0.966 1 90.12 300 PRO A CA 1
ATOM 2237 C C . PRO A 1 300 ? 15.5 9.188 -1.359 1 90.12 300 PRO A C 1
ATOM 2239 O O . PRO A 1 300 ? 14.781 8.641 -0.524 1 90.12 300 PRO A O 1
ATOM 2242 N N . CYS A 1 301 ? 15.711 8.828 -2.572 1 86.69 301 CYS A N 1
ATOM 2243 C CA . CYS A 1 301 ? 14.992 7.656 -3.062 1 86.69 301 CYS A CA 1
ATOM 2244 C C . CYS A 1 301 ? 15.453 6.395 -2.346 1 86.69 301 CYS A C 1
ATOM 2246 O O . CYS A 1 301 ? 16.641 6.246 -2.037 1 86.69 301 CYS A O 1
ATOM 2248 N N . ASN A 1 302 ? 14.508 5.504 -2.105 1 80.75 302 ASN A N 1
ATOM 2249 C CA . ASN A 1 302 ? 14.773 4.141 -1.665 1 80.75 302 ASN A CA 1
ATOM 2250 C C . ASN A 1 302 ? 15.547 4.117 -0.348 1 80.75 302 ASN A C 1
ATOM 2252 O O . ASN A 1 302 ? 16.562 3.439 -0.234 1 80.75 302 ASN A O 1
ATOM 2256 N N . THR A 1 303 ? 15.117 4.918 0.568 1 85 303 THR A N 1
ATOM 2257 C CA . THR A 1 303 ? 15.672 4.867 1.916 1 85 303 THR A CA 1
ATOM 2258 C C . THR A 1 303 ? 14.656 4.289 2.896 1 85 303 THR A C 1
ATOM 2260 O O . THR A 1 303 ? 13.5 4.055 2.537 1 85 303 THR A O 1
ATOM 2263 N N . ASP A 1 304 ? 15.078 4.031 4.117 1 78.38 304 ASP A N 1
ATOM 2264 C CA . ASP A 1 304 ? 14.234 3.428 5.145 1 78.38 304 ASP A CA 1
ATOM 2265 C C . ASP A 1 304 ? 13.109 4.375 5.559 1 78.38 304 ASP A C 1
ATOM 2267 O O . ASP A 1 304 ? 12.125 3.951 6.164 1 78.38 304 ASP A O 1
ATOM 2271 N N . TYR A 1 305 ? 13.328 5.586 5.191 1 82.44 305 TYR A N 1
ATOM 2272 C CA . TYR A 1 305 ? 12.352 6.574 5.645 1 82.44 305 TYR A CA 1
ATOM 2273 C C . TYR A 1 305 ? 11.406 6.969 4.516 1 82.44 305 TYR A C 1
ATOM 2275 O O . TYR A 1 305 ? 10.484 7.762 4.715 1 82.44 305 TYR A O 1
ATOM 2283 N N . THR A 1 306 ? 11.711 6.41 3.377 1 90 306 THR A N 1
ATOM 2284 C CA . THR A 1 306 ? 10.852 6.711 2.24 1 90 306 THR A CA 1
ATOM 2285 C C . THR A 1 306 ? 9.508 6 2.381 1 90 306 THR A C 1
ATOM 2287 O O . THR A 1 306 ? 9.453 4.812 2.699 1 90 306 THR A O 1
ATOM 2290 N N . ALA A 1 307 ? 8.445 6.738 2.277 1 93.25 307 ALA A N 1
ATOM 2291 C CA . ALA A 1 307 ? 7.105 6.152 2.264 1 93.25 307 ALA A CA 1
ATOM 2292 C C . ALA A 1 307 ? 6.77 5.59 0.884 1 93.25 307 ALA A C 1
ATOM 2294 O O . ALA A 1 307 ? 7.195 6.137 -0.136 1 93.25 307 ALA A O 1
ATOM 2295 N N . PRO A 1 308 ? 6.004 4.453 0.897 1 90.56 308 PRO A N 1
ATOM 2296 C CA . PRO A 1 308 ? 5.543 4.008 -0.417 1 90.56 308 PRO A CA 1
ATOM 2297 C C . PRO A 1 308 ? 4.77 5.086 -1.17 1 90.56 308 PRO A C 1
ATOM 2299 O O . PRO A 1 308 ? 4.039 5.867 -0.557 1 90.56 308 PRO A O 1
ATOM 2302 N N . ASN A 1 309 ? 4.938 5.07 -2.477 1 89.25 309 ASN A N 1
ATOM 2303 C CA . ASN A 1 309 ? 4.203 6.039 -3.281 1 89.25 309 ASN A CA 1
ATOM 2304 C C . ASN A 1 309 ? 2.695 5.902 -3.082 1 89.25 309 ASN A C 1
ATOM 2306 O O . ASN A 1 309 ? 2.162 4.793 -3.086 1 89.25 309 ASN A O 1
ATOM 2310 N N . GLY A 1 310 ? 2.078 7.023 -2.9 1 92.94 310 GLY A N 1
ATOM 2311 C CA . GLY A 1 310 ? 0.635 7.016 -2.717 1 92.94 310 GLY A CA 1
ATOM 2312 C C . GLY A 1 310 ? 0.217 7.168 -1.268 1 92.94 310 GLY A C 1
ATOM 2313 O O . GLY A 1 310 ? -0.95 7.438 -0.978 1 92.94 310 GLY A O 1
ATOM 2314 N N . CYS A 1 311 ? 1.143 6.965 -0.384 1 96.31 311 CYS A N 1
ATOM 2315 C CA . CYS A 1 311 ? 0.853 7.133 1.036 1 96.31 311 CYS A CA 1
ATOM 2316 C C . CYS A 1 311 ? 1.071 8.578 1.466 1 96.31 311 CYS A C 1
ATOM 2318 O O . CYS A 1 311 ? 2.209 9.047 1.536 1 96.31 311 CYS A O 1
ATOM 2320 N N . LEU A 1 312 ? -0.014 9.258 1.75 1 97.69 312 LEU A N 1
ATOM 2321 C CA . LEU A 1 312 ? 0.096 10.641 2.203 1 97.69 312 LEU A CA 1
ATOM 2322 C C . LEU A 1 312 ? 0.657 10.703 3.619 1 97.69 312 LEU A C 1
ATOM 2324 O O . LEU A 1 312 ? 1.447 11.594 3.939 1 97.69 312 LEU A O 1
ATOM 2328 N N . GLN A 1 313 ? 0.143 9.875 4.449 1 98.12 313 GLN A N 1
ATOM 2329 C CA . GLN A 1 313 ? 0.685 9.648 5.785 1 98.12 313 GLN A CA 1
ATOM 2330 C C . GLN A 1 313 ? 1.296 8.258 5.906 1 98.12 313 GLN A C 1
ATOM 2332 O O . GLN A 1 313 ? 0.784 7.301 5.324 1 98.12 313 GLN A O 1
ATOM 2337 N N . TYR A 1 314 ? 2.387 8.258 6.578 1 97.56 314 TYR A N 1
ATOM 2338 C CA . TYR A 1 314 ? 3.082 6.98 6.719 1 97.56 314 TYR A CA 1
ATOM 2339 C C . TYR A 1 314 ? 3.611 6.801 8.133 1 97.56 314 TYR A C 1
ATOM 2341 O O . TYR A 1 314 ? 4.395 7.621 8.625 1 97.56 314 TYR A O 1
ATOM 2349 N N . TYR A 1 315 ? 3.139 5.668 8.734 1 97.62 315 TYR A N 1
ATOM 2350 C CA . TYR A 1 315 ? 3.48 5.383 10.125 1 97.62 315 TYR A CA 1
ATOM 2351 C C . TYR A 1 315 ? 4.359 4.145 10.227 1 97.62 315 TYR A C 1
ATOM 2353 O O . TYR A 1 315 ? 4.238 3.219 9.422 1 97.62 315 TYR A O 1
ATOM 2361 N N . GLN A 1 316 ? 5.195 4.215 11.156 1 94 316 GLN A N 1
ATOM 2362 C CA . GLN A 1 316 ? 6.098 3.102 11.43 1 94 316 GLN A CA 1
ATOM 2363 C C . GLN A 1 316 ? 6.039 2.686 12.898 1 94 316 GLN A C 1
ATOM 2365 O O . GLN A 1 316 ? 5.621 3.469 13.75 1 94 316 GLN A O 1
ATOM 2370 N N . GLY A 1 317 ? 6.434 1.48 13.156 1 94.31 317 GLY A N 1
ATOM 2371 C CA . GLY A 1 317 ? 6.398 0.963 14.508 1 94.31 317 GLY A CA 1
ATOM 2372 C C . GLY A 1 317 ? 5.266 -0.013 14.75 1 94.31 317 GLY A C 1
ATOM 2373 O O . GLY A 1 317 ? 4.316 -0.075 13.961 1 94.31 317 GLY A O 1
ATOM 2374 N N . VAL A 1 318 ? 5.309 -0.711 15.828 1 96.75 318 VAL A N 1
ATOM 2375 C CA . VAL A 1 318 ? 4.332 -1.748 16.141 1 96.75 318 VAL A CA 1
ATOM 2376 C C . VAL A 1 318 ? 3.037 -1.106 16.641 1 96.75 318 VAL A C 1
ATOM 2378 O O . VAL A 1 318 ? 1.95 -1.656 16.438 1 96.75 318 VAL A O 1
ATOM 2381 N N . THR A 1 319 ? 3.229 -0.004 17.312 1 98.31 319 THR A N 1
ATOM 2382 C CA . THR A 1 319 ? 2.07 0.75 17.781 1 98.31 319 THR A CA 1
ATOM 2383 C C . THR A 1 319 ? 2.117 2.186 17.266 1 98.31 319 THR A C 1
ATOM 2385 O O . THR A 1 319 ? 3.184 2.686 16.891 1 98.31 319 THR A O 1
ATOM 2388 N N . GLY A 1 320 ? 0.972 2.773 17.219 1 98.31 320 GLY A N 1
ATOM 2389 C CA . GLY A 1 320 ? 0.899 4.164 16.812 1 98.31 320 GLY A CA 1
ATOM 2390 C C . GLY A 1 320 ? -0.516 4.711 16.797 1 98.31 320 GLY A C 1
ATOM 2391 O O . GLY A 1 320 ? -1.45 4.039 17.234 1 98.31 320 GLY A O 1
ATOM 2392 N N . GLN A 1 321 ? -0.601 5.996 16.438 1 98.38 321 GLN A N 1
ATOM 2393 C CA . GLN A 1 321 ? -1.872 6.711 16.375 1 98.38 321 GLN A CA 1
ATOM 2394 C C . GLN A 1 321 ? -2.053 7.422 15.047 1 98.38 321 GLN A C 1
ATOM 2396 O O . GLN A 1 321 ? -1.148 8.125 14.578 1 98.38 321 GLN A O 1
ATOM 2401 N N . ILE A 1 322 ? -3.16 7.184 14.391 1 98.56 322 ILE A N 1
ATOM 2402 C CA . ILE A 1 322 ? -3.484 7.801 13.117 1 98.56 322 ILE A CA 1
ATOM 2403 C C . ILE A 1 322 ? -4.652 8.773 13.289 1 98.56 322 ILE A C 1
ATOM 2405 O O . ILE A 1 322 ? -5.699 8.398 13.828 1 98.56 322 ILE A O 1
ATOM 2409 N N . LYS A 1 323 ? -4.488 10 12.797 1 97.69 323 LYS A N 1
ATOM 2410 C CA . LYS A 1 323 ? -5.543 11.008 12.891 1 97.69 323 LYS A CA 1
ATOM 2411 C C . LYS A 1 323 ? -5.758 11.695 11.547 1 97.69 323 LYS A C 1
ATOM 2413 O O . LYS A 1 323 ? -4.801 11.961 10.812 1 97.69 323 LYS A O 1
ATOM 2418 N N . THR A 1 324 ? -7.012 11.984 11.289 1 98.62 324 THR A N 1
ATOM 2419 C CA . THR A 1 324 ? -7.297 12.844 10.141 1 98.62 324 THR A CA 1
ATOM 2420 C C . THR A 1 324 ? -6.859 14.281 10.414 1 98.62 324 THR A C 1
ATOM 2422 O O . THR A 1 324 ? -6.637 14.656 11.57 1 98.62 324 THR A O 1
ATOM 2425 N N . TYR A 1 325 ? -6.652 15.031 9.383 1 98.69 325 TYR A N 1
ATOM 2426 C CA . TYR A 1 325 ? -6.312 16.438 9.555 1 98.69 325 TYR A CA 1
ATOM 2427 C C . TYR A 1 325 ? -7.465 17.203 10.203 1 98.69 325 TYR A C 1
ATOM 2429 O O . TYR A 1 325 ? -8.633 16.938 9.906 1 98.69 325 TYR A O 1
ATOM 2437 N N . ASN A 1 326 ? -7.098 18.062 11.102 1 98.62 326 ASN A N 1
ATOM 2438 C CA . ASN A 1 326 ? -8 18.938 11.852 1 98.62 326 ASN A CA 1
ATOM 2439 C C . ASN A 1 326 ? -8.828 18.156 12.859 1 98.62 326 ASN A C 1
ATOM 2441 O O . ASN A 1 326 ? -9.883 18.609 13.297 1 98.62 326 ASN A O 1
ATOM 2445 N N . TYR A 1 327 ? -8.492 16.984 13.094 1 98 327 TYR A N 1
ATOM 2446 C CA . TYR A 1 327 ? -9.172 16.234 14.148 1 98 327 TYR A CA 1
ATOM 2447 C C . TYR A 1 327 ? -8.859 16.828 15.516 1 98 327 TYR A C 1
ATOM 2449 O O . TYR A 1 327 ? -7.695 17.078 15.844 1 98 327 TYR A O 1
ATOM 2457 N N . ASP A 1 328 ? -9.836 16.938 16.25 1 94.94 328 ASP A N 1
ATOM 2458 C CA . ASP A 1 328 ? -9.797 17.312 17.656 1 94.94 328 ASP A CA 1
ATOM 2459 C C . ASP A 1 328 ? -11.109 16.953 18.359 1 94.94 328 ASP A C 1
ATOM 2461 O O . ASP A 1 328 ? -12.188 17.172 17.812 1 94.94 328 ASP A O 1
ATOM 2465 N N . VAL A 1 329 ? -11.078 16.453 19.531 1 90.12 329 VAL A N 1
ATOM 2466 C CA . VAL A 1 329 ? -12.258 15.922 20.203 1 90.12 329 VAL A CA 1
ATOM 2467 C C . VAL A 1 329 ? -13.188 17.078 20.594 1 90.12 329 VAL A C 1
ATOM 2469 O O . VAL A 1 329 ? -14.383 16.875 20.797 1 90.12 329 VAL A O 1
ATOM 2472 N N . SER A 1 330 ? -12.633 18.25 20.703 1 90.25 330 SER A N 1
ATOM 2473 C CA . SER A 1 330 ? -13.43 19.375 21.188 1 90.25 330 SER A CA 1
ATOM 2474 C C . SER A 1 330 ? -13.828 20.297 20.047 1 90.25 330 SER A C 1
ATOM 2476 O O . SER A 1 330 ? -14.992 20.688 19.922 1 90.25 330 SER A O 1
ATOM 2478 N N . THR A 1 331 ? -12.875 20.625 19.172 1 90.31 331 THR A N 1
ATOM 2479 C CA . THR A 1 331 ? -13.133 21.688 18.219 1 90.31 331 THR A CA 1
ATOM 2480 C C . THR A 1 331 ? -12.977 21.188 16.797 1 90.31 331 THR A C 1
ATOM 2482 O O . THR A 1 331 ? -13.305 21.906 15.844 1 90.31 331 THR A O 1
ATOM 2485 N N . GLY A 1 332 ? -12.539 20.031 16.609 1 94.94 332 GLY A N 1
ATOM 2486 C CA . GLY A 1 332 ? -12.234 19.547 15.273 1 94.94 332 GLY A CA 1
ATOM 2487 C C . GLY A 1 332 ? -13.477 19.297 14.438 1 94.94 332 GLY A C 1
ATOM 2488 O O . GLY A 1 332 ? -14.547 18.984 14.969 1 94.94 332 GLY A O 1
ATOM 2489 N N . LEU A 1 333 ? -13.359 19.547 13.164 1 97.06 333 LEU A N 1
ATOM 2490 C CA . LEU A 1 333 ? -14.359 19.203 12.164 1 97.06 333 LEU A CA 1
ATOM 2491 C C . LEU A 1 333 ? -13.727 18.453 10.992 1 97.06 333 LEU A C 1
ATOM 2493 O O . LEU A 1 333 ? -12.648 18.828 10.523 1 97.06 333 LEU A O 1
ATOM 2497 N N . GLN A 1 334 ? -14.414 17.406 10.609 1 97.19 334 GLN A N 1
ATOM 2498 C CA . GLN A 1 334 ? -13.914 16.656 9.461 1 97.19 334 GLN A CA 1
ATOM 2499 C C . GLN A 1 334 ? -13.844 17.531 8.219 1 97.19 334 GLN A C 1
ATOM 2501 O O . GLN A 1 334 ? -14.789 18.266 7.91 1 97.19 334 GLN A O 1
ATOM 2506 N N . LEU A 1 335 ? -12.75 17.5 7.547 1 98.44 335 LEU A N 1
ATOM 2507 C CA . LEU A 1 335 ? -12.578 18.328 6.367 1 98.44 335 LEU A CA 1
ATOM 2508 C C . LEU A 1 335 ? -13.25 17.703 5.152 1 98.44 335 LEU A C 1
ATOM 2510 O O . LEU A 1 335 ? -13.18 16.5 4.949 1 98.44 335 LEU A O 1
ATOM 2514 N N . SER A 1 336 ? -13.906 18.578 4.359 1 97.5 336 SER A N 1
ATOM 2515 C CA . SER A 1 336 ? -14.516 18.125 3.115 1 97.5 336 SER A CA 1
ATOM 2516 C C . SER A 1 336 ? -13.484 18.016 1.998 1 97.5 336 SER A C 1
ATOM 2518 O O . SER A 1 336 ? -12.406 18.609 2.08 1 97.5 336 SER A O 1
ATOM 2520 N N . ASN A 1 337 ? -13.781 17.188 0.979 1 96.44 337 ASN A N 1
ATOM 2521 C CA . ASN A 1 337 ? -12.969 17 -0.219 1 96.44 337 ASN A CA 1
ATOM 2522 C C . ASN A 1 337 ? -11.609 16.391 0.113 1 96.44 337 ASN A C 1
ATOM 2524 O O . ASN A 1 337 ? -10.586 16.859 -0.379 1 96.44 337 ASN A O 1
ATOM 2528 N N . GLN A 1 338 ? -11.664 15.469 1.002 1 97.38 338 GLN A N 1
ATOM 2529 C CA . GLN A 1 338 ? -10.453 14.719 1.322 1 97.38 338 GLN A CA 1
ATOM 2530 C C . GLN A 1 338 ? -10.391 13.414 0.539 1 97.38 338 GLN A C 1
ATOM 2532 O O . GLN A 1 338 ? -11.414 12.742 0.355 1 97.38 338 GLN A O 1
ATOM 2537 N N . ASP A 1 339 ? -9.273 13.078 -0.015 1 96.44 339 ASP A N 1
ATOM 2538 C CA . ASP A 1 339 ? -8.992 11.836 -0.724 1 96.44 339 ASP A CA 1
ATOM 2539 C C . ASP A 1 339 ? -7.527 11.43 -0.578 1 96.44 339 ASP A C 1
ATOM 2541 O O . ASP A 1 339 ? -6.672 11.906 -1.327 1 96.44 339 ASP A O 1
ATOM 2545 N N . TYR A 1 340 ? -7.277 10.57 0.406 1 97.44 340 TYR A N 1
ATOM 2546 C CA . TYR A 1 340 ? -5.883 10.18 0.594 1 97.44 340 TYR A CA 1
ATOM 2547 C C . TYR A 1 340 ? -5.789 8.875 1.378 1 97.44 340 TYR A C 1
ATOM 2549 O O . TYR A 1 340 ? -6.781 8.406 1.937 1 97.44 340 TYR A O 1
ATOM 2557 N N . THR A 1 341 ? -4.562 8.305 1.342 1 98.25 341 THR A N 1
ATOM 2558 C CA . THR A 1 341 ? -4.309 7.035 2.012 1 98.25 341 THR A CA 1
ATOM 2559 C C . THR A 1 341 ? -3.26 7.199 3.105 1 98.25 341 THR A C 1
ATOM 2561 O O . THR A 1 341 ? -2.227 7.836 2.891 1 98.25 341 THR A O 1
ATOM 2564 N N . SER A 1 342 ? -3.598 6.742 4.293 1 98.62 342 SER A N 1
ATOM 2565 C CA . SER A 1 342 ? -2.621 6.555 5.359 1 98.62 342 SER A CA 1
ATOM 2566 C C . SER A 1 342 ? -2.102 5.121 5.391 1 98.62 342 SER A C 1
ATOM 2568 O O . SER A 1 342 ? -2.881 4.172 5.293 1 98.62 342 SER A O 1
ATOM 2570 N N . CYS A 1 343 ? -0.791 5.027 5.484 1 98.19 343 CYS A N 1
ATOM 2571 C CA . CYS A 1 343 ? -0.183 3.701 5.457 1 98.19 343 CYS A CA 1
ATOM 2572 C C . CYS A 1 343 ? 0.589 3.426 6.742 1 98.19 343 CYS A C 1
ATOM 2574 O O . CYS A 1 343 ? 1.14 4.348 7.348 1 98.19 343 CYS A O 1
ATOM 2576 N N . VAL A 1 344 ? 0.585 2.193 7.129 1 97.69 344 VAL A N 1
ATOM 2577 C CA . VAL A 1 344 ? 1.411 1.723 8.234 1 97.69 344 VAL A CA 1
ATOM 2578 C C . VAL A 1 344 ? 2.389 0.661 7.738 1 97.69 344 VAL A C 1
ATOM 2580 O O . VAL A 1 344 ? 1.98 -0.327 7.121 1 97.69 344 VAL A O 1
ATOM 2583 N N . ARG A 1 345 ? 3.617 0.875 7.992 1 93.94 345 ARG A N 1
ATOM 2584 C CA . ARG A 1 345 ? 4.621 -0.105 7.59 1 93.94 345 ARG A CA 1
ATOM 2585 C C . ARG A 1 345 ? 4.426 -1.423 8.336 1 93.94 345 ARG A C 1
ATOM 2587 O O . ARG A 1 345 ? 4.238 -1.433 9.555 1 93.94 345 ARG A O 1
ATOM 2594 N N . THR A 1 346 ? 4.441 -2.48 7.617 1 92.31 346 THR A N 1
ATOM 2595 C CA . THR A 1 346 ? 4.402 -3.791 8.258 1 92.31 346 THR A CA 1
ATOM 2596 C C . THR A 1 346 ? 5.754 -4.129 8.883 1 92.31 346 THR A C 1
ATOM 2598 O O . THR A 1 346 ? 6.742 -4.309 8.172 1 92.31 346 THR A O 1
ATOM 2601 N N . GLU A 1 347 ? 5.734 -4.254 10.141 1 89.31 347 GLU A N 1
ATOM 2602 C CA . GLU A 1 347 ? 6.973 -4.59 10.836 1 89.31 347 GLU A CA 1
ATOM 2603 C C . GLU A 1 347 ? 7.281 -6.078 10.734 1 89.31 347 GLU A C 1
ATOM 2605 O O . GLU A 1 347 ? 6.379 -6.891 10.516 1 89.31 347 GLU A O 1
ATOM 2610 N N . ARG A 1 348 ? 8.484 -6.445 10.898 1 81.81 348 ARG A N 1
ATOM 2611 C CA . ARG A 1 348 ? 8.891 -7.84 10.789 1 81.81 348 ARG A CA 1
ATOM 2612 C C . ARG A 1 348 ? 8.148 -8.711 11.805 1 81.81 348 ARG A C 1
ATOM 2614 O O . ARG A 1 348 ? 7.953 -8.305 12.945 1 81.81 348 ARG A O 1
ATOM 2621 N N . ASN A 1 349 ? 7.75 -9.867 11.375 1 83.44 349 ASN A N 1
ATOM 2622 C CA . ASN A 1 349 ? 7.117 -10.891 12.195 1 83.44 349 ASN A CA 1
ATOM 2623 C C . ASN A 1 349 ? 5.695 -10.492 12.586 1 83.44 349 ASN A C 1
ATOM 2625 O O . ASN A 1 349 ? 5.117 -11.078 13.508 1 83.44 349 ASN A O 1
ATOM 2629 N N . PHE A 1 350 ? 5.27 -9.461 12.047 1 90.25 350 PHE A N 1
ATOM 2630 C CA . PHE A 1 350 ? 3.877 -9.086 12.266 1 90.25 350 PHE A CA 1
ATOM 2631 C C . PHE A 1 350 ? 3.057 -9.281 11 1 90.25 350 PHE A C 1
ATOM 2633 O O . PHE A 1 350 ? 3.531 -9 9.898 1 90.25 350 PHE A O 1
ATOM 2640 N N . CYS A 1 351 ? 1.786 -9.742 11.133 1 91.5 351 CYS A N 1
ATOM 2641 C CA . CYS A 1 351 ? 1.021 -10.156 9.961 1 91.5 351 CYS A CA 1
ATOM 2642 C C . CYS A 1 351 ? -0.368 -9.531 9.969 1 91.5 351 CYS A C 1
ATOM 2644 O O . CYS A 1 351 ? -1.135 -9.703 9.023 1 91.5 351 CYS A O 1
ATOM 2646 N N . GLY A 1 352 ? -0.749 -8.906 10.984 1 95.75 352 GLY A N 1
ATOM 2647 C CA . GLY A 1 352 ? -2.031 -8.234 11.117 1 95.75 352 GLY A CA 1
ATOM 2648 C C . GLY A 1 352 ? -1.948 -6.938 11.891 1 95.75 352 GLY A C 1
ATOM 2649 O O . GLY A 1 352 ? -0.875 -6.559 12.375 1 95.75 352 GLY A O 1
ATOM 2650 N N . ILE A 1 353 ? -3.029 -6.277 12.016 1 98.06 353 ILE A N 1
ATOM 2651 C CA . ILE A 1 353 ? -3.064 -4.992 12.711 1 98.06 353 ILE A CA 1
ATOM 2652 C C . ILE A 1 353 ? -4.426 -4.805 13.375 1 98.06 353 ILE A C 1
ATOM 2654 O O . ILE A 1 353 ? -5.457 -5.152 12.805 1 98.06 353 ILE A O 1
ATOM 2658 N N . GLN A 1 354 ? -4.379 -4.359 14.586 1 98.5 354 GLN A N 1
ATOM 2659 C CA . GLN A 1 354 ? -5.555 -4.023 15.383 1 98.5 354 GLN A CA 1
ATOM 2660 C C . GLN A 1 354 ? -5.766 -2.516 15.445 1 98.5 354 GLN A C 1
ATOM 2662 O O . GLN A 1 354 ? -4.809 -1.754 15.602 1 98.5 354 GLN A O 1
ATOM 2667 N N . TYR A 1 355 ? -6.992 -2.09 15.305 1 98.69 355 TYR A N 1
ATOM 2668 C CA . TYR A 1 355 ? -7.352 -0.681 15.422 1 98.69 355 TYR A CA 1
ATOM 2669 C C . TYR A 1 355 ? -8.344 -0.466 16.562 1 98.69 355 TYR A C 1
ATOM 2671 O O . TYR A 1 355 ? -9.25 -1.272 16.766 1 98.69 355 TYR A O 1
ATOM 2679 N N . THR A 1 356 ? -8.211 0.613 17.266 1 98.12 356 THR A N 1
ATOM 2680 C CA . THR A 1 356 ? -9.156 1.081 18.281 1 98.12 356 THR A CA 1
ATOM 2681 C C . THR A 1 356 ? -9.336 2.594 18.188 1 98.12 356 THR A C 1
ATOM 2683 O O . THR A 1 356 ? -8.367 3.328 17.984 1 98.12 356 THR A O 1
ATOM 2686 N N . ALA A 1 357 ? -10.602 3.002 18.281 1 97 357 ALA A N 1
ATOM 2687 C CA . ALA A 1 357 ? -10.828 4.441 18.344 1 97 357 ALA A CA 1
ATOM 2688 C C . ALA A 1 357 ? -10.133 5.059 19.562 1 97 357 ALA A C 1
ATOM 2690 O O . ALA A 1 357 ? -10.125 4.473 20.641 1 97 357 ALA A O 1
ATOM 2691 N N . CYS A 1 358 ? -9.539 6.246 19.375 1 97 358 CYS A N 1
ATOM 2692 C CA . CYS A 1 358 ? -8.875 6.93 20.484 1 97 358 CYS A CA 1
ATOM 2693 C C . CYS A 1 358 ? -9.852 7.223 21.609 1 97 358 CYS A C 1
ATOM 2695 O O . CYS A 1 358 ? -11.062 7.297 21.391 1 97 358 CYS A O 1
ATOM 2697 N N . ALA A 1 359 ? -9.281 7.434 22.719 1 92.94 359 ALA A N 1
ATOM 2698 C CA . ALA A 1 359 ? -10.117 7.77 23.875 1 92.94 359 ALA A CA 1
ATOM 2699 C C . ALA A 1 359 ? -10.664 9.188 23.75 1 92.94 359 ALA A C 1
ATOM 2701 O O . ALA A 1 359 ? -9.961 10.102 23.328 1 92.94 359 ALA A O 1
ATOM 2702 N N . ASP A 1 360 ? -11.945 9.289 24.016 1 91.94 360 ASP A N 1
ATOM 2703 C CA . ASP A 1 360 ? -12.602 10.594 24.062 1 91.94 360 ASP A CA 1
ATOM 2704 C C . ASP A 1 360 ? -13.094 10.891 25.484 1 91.94 360 ASP A C 1
ATOM 2706 O O . ASP A 1 360 ? -14.109 10.336 25.922 1 91.94 360 ASP A O 1
ATOM 2710 N N . THR A 1 361 ? -12.469 11.828 26.125 1 89.81 361 THR A N 1
ATOM 2711 C CA . THR A 1 361 ? -12.812 12.141 27.516 1 89.81 361 THR A CA 1
ATOM 2712 C C . THR A 1 361 ? -13.641 13.422 27.578 1 89.81 361 THR A C 1
ATOM 2714 O O . THR A 1 361 ? -13.945 13.914 28.672 1 89.81 361 THR A O 1
ATOM 2717 N N . VAL A 1 362 ? -13.969 13.984 26.547 1 89.69 362 VAL A N 1
ATOM 2718 C CA . VAL A 1 362 ? -14.641 15.281 26.5 1 89.69 362 VAL A CA 1
ATOM 2719 C C . VAL A 1 362 ? -16.125 15.078 26.25 1 89.69 362 VAL A C 1
ATOM 2721 O O . VAL A 1 362 ? -16.969 15.688 26.906 1 89.69 362 VAL A O 1
ATOM 2724 N N . ASN A 1 363 ? -16.484 14.227 25.359 1 86.75 363 ASN A N 1
ATOM 2725 C CA . ASN A 1 363 ? -17.859 14.023 24.938 1 86.75 363 ASN A CA 1
ATOM 2726 C C . ASN A 1 363 ? -18.484 12.82 25.641 1 86.75 363 ASN A C 1
ATOM 2728 O O . ASN A 1 363 ? -17.797 11.852 25.953 1 86.75 363 ASN A O 1
ATOM 2732 N N . VAL A 1 364 ? -19.781 12.891 25.828 1 82.88 364 VAL A N 1
ATOM 2733 C CA . VAL A 1 364 ? -20.5 11.781 26.453 1 82.88 364 VAL A CA 1
ATOM 2734 C C . VAL A 1 364 ? -20.469 10.555 25.547 1 82.88 364 VAL A C 1
ATOM 2736 O O . VAL A 1 364 ? -20.109 9.461 25.984 1 82.88 364 VAL A O 1
ATOM 2739 N N . ASP A 1 365 ? -20.844 10.859 24.328 1 82.38 365 ASP A N 1
ATOM 2740 C CA . ASP A 1 365 ? -20.656 9.828 23.312 1 82.38 365 ASP A CA 1
ATOM 2741 C C . ASP A 1 365 ? -19.344 10.047 22.547 1 82.38 365 ASP A C 1
ATOM 2743 O O . ASP A 1 365 ? -19.125 11.117 21.984 1 82.38 365 ASP A O 1
ATOM 2747 N N . PRO A 1 366 ? -18.547 9.031 22.609 1 87.19 366 PRO A N 1
ATOM 2748 C CA . PRO A 1 366 ? -17.25 9.234 21.969 1 87.19 366 PRO A CA 1
ATOM 2749 C C . PRO A 1 366 ? -17.375 9.664 20.5 1 87.19 366 PRO A C 1
ATOM 2751 O O . PRO A 1 366 ? -18.234 9.148 19.781 1 87.19 366 PRO A O 1
ATOM 2754 N N . GLU A 1 367 ? -16.562 10.617 20.156 1 89.62 367 GLU A N 1
ATOM 2755 C CA . GLU A 1 367 ? -16.578 11.156 18.797 1 89.62 367 GLU A CA 1
ATOM 2756 C C . GLU A 1 367 ? -15.219 11 18.125 1 89.62 367 GLU A C 1
ATOM 2758 O O . GLU A 1 367 ? -14.844 11.797 17.281 1 89.62 367 GLU A O 1
ATOM 2763 N N . SER A 1 368 ? -14.508 9.969 18.594 1 94.31 368 SER A N 1
ATOM 2764 C CA . SER A 1 368 ? -13.195 9.711 18.016 1 94.31 368 SER A CA 1
ATOM 2765 C C . SER A 1 368 ? -13.312 9.117 16.609 1 94.31 368 SER A C 1
ATOM 2767 O O . SER A 1 368 ? -12.328 9.062 15.875 1 94.31 368 SER A O 1
ATOM 2769 N N . PHE A 1 369 ? -14.438 8.656 16.344 1 95.56 369 PHE A N 1
ATOM 2770 C CA . PHE A 1 369 ? -14.797 8.234 14.992 1 95.56 369 PHE A CA 1
ATOM 2771 C C . PHE A 1 369 ? -16.172 8.758 14.609 1 95.56 369 PHE A C 1
ATOM 2773 O O . PHE A 1 369 ? -17.188 8.32 15.156 1 95.56 369 PHE A O 1
ATOM 2780 N N . SER A 1 370 ? -16.188 9.664 13.703 1 95 370 SER A N 1
ATOM 2781 C CA . SER A 1 370 ? -17.438 10.219 13.203 1 95 370 SER A CA 1
ATOM 2782 C C . SER A 1 370 ? -17.281 10.734 11.773 1 95 370 SER A C 1
ATOM 2784 O O . SER A 1 370 ? -16.656 11.773 11.547 1 95 370 SER A O 1
ATOM 2786 N N . LEU A 1 371 ? -17.875 10.008 10.844 1 95.88 371 LEU A N 1
ATOM 2787 C CA . LEU A 1 371 ? -17.75 10.359 9.438 1 95.88 371 LEU A CA 1
ATOM 2788 C C . LEU A 1 371 ? -19.109 10.75 8.852 1 95.88 371 LEU A C 1
ATOM 2790 O O . LEU A 1 371 ? -19.172 11.57 7.934 1 95.88 371 LEU A O 1
ATOM 2794 N N . THR A 1 372 ? -20.062 10.07 9.258 1 92.38 372 THR A N 1
ATOM 2795 C CA . THR A 1 372 ? -21.438 10.352 8.82 1 92.38 372 THR A CA 1
ATOM 2796 C C . THR A 1 372 ? -22.375 10.422 10.023 1 92.38 372 THR A C 1
ATOM 2798 O O . THR A 1 372 ? -22.125 9.805 11.055 1 92.38 372 THR A O 1
ATOM 2801 N N . GLY A 1 373 ? -23.422 11.141 9.844 1 86.75 373 GLY A N 1
ATOM 2802 C CA . GLY A 1 373 ? -24.375 11.367 10.922 1 86.75 373 GLY A CA 1
ATOM 2803 C C . GLY A 1 373 ? -24.297 12.766 11.5 1 86.75 373 GLY A C 1
ATOM 2804 O O . GLY A 1 373 ? -23.828 13.695 10.836 1 86.75 373 GLY A O 1
ATOM 2805 N N . SER A 1 374 ? -24.984 12.93 12.625 1 79.38 374 SER A N 1
ATOM 2806 C CA . SER A 1 374 ? -25 14.242 13.273 1 79.38 374 SER A CA 1
ATOM 2807 C C . SER A 1 374 ? -24.922 14.109 14.789 1 79.38 374 SER A C 1
ATOM 2809 O O . SER A 1 374 ? -25.203 13.039 15.336 1 79.38 374 SER A O 1
ATOM 2811 N N . THR A 1 375 ? -24.484 15.211 15.367 1 71.5 375 THR A N 1
ATOM 2812 C CA . THR A 1 375 ? -24.438 15.242 16.828 1 71.5 375 THR A CA 1
ATOM 2813 C C . THR A 1 375 ? -25.828 15.062 17.422 1 71.5 375 THR A C 1
ATOM 2815 O O . THR A 1 375 ? -25.969 14.617 18.562 1 71.5 375 THR A O 1
ATOM 2818 N N . THR A 1 376 ? -26.812 15.375 16.609 1 75.5 376 THR A N 1
ATOM 2819 C CA . THR A 1 376 ? -28.188 15.273 17.109 1 75.5 376 THR A CA 1
ATOM 2820 C C . THR A 1 376 ? -28.812 13.945 16.719 1 75.5 376 THR A C 1
ATOM 2822 O O . THR A 1 376 ? -29.75 13.477 17.359 1 75.5 376 THR A O 1
ATOM 2825 N N . THR A 1 377 ? -28.359 13.391 15.664 1 78.75 377 THR A N 1
ATOM 2826 C CA . THR A 1 377 ? -28.875 12.117 15.172 1 78.75 377 THR A CA 1
ATOM 2827 C C . THR A 1 377 ? -27.75 11.117 14.961 1 78.75 377 THR A C 1
ATOM 2829 O O . THR A 1 377 ? -27.172 11.055 13.875 1 78.75 377 THR A O 1
ATOM 2832 N N . GLN A 1 378 ? -27.531 10.367 16 1 81.81 378 GLN A N 1
ATOM 2833 C CA . GLN A 1 378 ? -26.484 9.352 15.906 1 81.81 378 GLN A CA 1
ATOM 2834 C C . GLN A 1 378 ? -26.938 8.18 15.031 1 81.81 378 GLN A C 1
ATOM 2836 O O . GLN A 1 378 ? -28.078 7.734 15.125 1 81.81 378 GLN A O 1
ATOM 2841 N N . VAL A 1 379 ? -26.094 7.746 14.125 1 88 379 VAL A N 1
ATOM 2842 C CA . VAL A 1 379 ? -26.453 6.688 13.188 1 88 379 VAL A CA 1
ATOM 2843 C C . VAL A 1 379 ? -25.719 5.398 13.555 1 88 379 VAL A C 1
ATOM 2845 O O . VAL A 1 379 ? -26.078 4.316 13.078 1 88 379 VAL A O 1
ATOM 2848 N N . GLY A 1 380 ? -24.734 5.531 14.453 1 90.62 380 GLY A N 1
ATOM 2849 C CA . GLY A 1 380 ? -23.969 4.352 14.844 1 90.62 380 GLY A CA 1
ATOM 2850 C C . GLY A 1 380 ? -23.031 3.875 13.766 1 90.62 380 GLY A C 1
ATOM 2851 O O . GLY A 1 380 ? -22.516 4.676 12.969 1 90.62 380 GLY A O 1
ATOM 2852 N N . ALA A 1 381 ? -22.766 2.566 13.836 1 92.31 381 ALA A N 1
ATOM 2853 C CA . ALA A 1 381 ? -21.859 1.966 12.859 1 92.31 381 ALA A CA 1
ATOM 2854 C C . ALA A 1 381 ? -22.562 1.736 11.531 1 92.31 381 ALA A C 1
ATOM 2856 O O . ALA A 1 381 ? -23.656 1.146 11.492 1 92.31 381 ALA A O 1
ATOM 2857 N N . VAL A 1 382 ? -22.016 2.248 10.516 1 92.88 382 VAL A N 1
ATOM 2858 C CA . VAL A 1 382 ? -22.547 2.051 9.164 1 92.88 382 VAL A CA 1
ATOM 2859 C C . VAL A 1 382 ? -21.469 1.409 8.281 1 92.88 382 VAL A C 1
ATOM 2861 O O . VAL A 1 382 ? -20.297 1.79 8.336 1 92.88 382 VAL A O 1
ATOM 2864 N N . VAL A 1 383 ? -21.906 0.385 7.469 1 93.62 383 VAL A N 1
ATOM 2865 C CA . VAL A 1 383 ? -20.922 -0.361 6.688 1 93.62 383 VAL A CA 1
ATOM 2866 C C . VAL A 1 383 ? -21.406 -0.505 5.246 1 93.62 383 VAL A C 1
ATOM 2868 O O . VAL A 1 383 ? -22.609 -0.451 4.98 1 93.62 383 VAL A O 1
ATOM 2871 N N . GLY A 1 384 ? -20.375 -0.619 4.305 1 92 384 GLY A N 1
ATOM 2872 C CA . GLY A 1 384 ? -20.688 -0.981 2.932 1 92 384 GLY A CA 1
ATOM 2873 C C . GLY A 1 384 ? -20.859 0.22 2.02 1 92 384 GLY A C 1
ATOM 2874 O O . GLY A 1 384 ? -21.219 1.307 2.477 1 92 384 GLY A O 1
ATOM 2875 N N . GLN A 1 385 ? -20.734 -0.03 0.788 1 88.44 385 GLN A N 1
ATOM 2876 C CA . GLN A 1 385 ? -20.766 1.04 -0.204 1 88.44 385 GLN A CA 1
ATOM 2877 C C . GLN A 1 385 ? -22.156 1.649 -0.32 1 88.44 385 GLN A C 1
ATOM 2879 O O . GLN A 1 385 ? -22.297 2.854 -0.546 1 88.44 385 GLN A O 1
ATOM 2884 N N . ALA A 1 386 ? -23.109 0.827 -0.233 1 88.12 386 ALA A N 1
ATOM 2885 C CA . ALA A 1 386 ? -24.469 1.302 -0.415 1 88.12 386 ALA A CA 1
ATOM 2886 C C . ALA A 1 386 ? -24.875 2.27 0.696 1 88.12 386 ALA A C 1
ATOM 2888 O O . ALA A 1 386 ? -25.641 3.209 0.465 1 88.12 386 ALA A O 1
ATOM 2889 N N . ASN A 1 387 ? -24.312 2.064 1.82 1 91.06 387 ASN A N 1
ATOM 2890 C CA . ASN A 1 387 ? -24.719 2.85 2.979 1 91.06 387 ASN A CA 1
ATOM 2891 C C . ASN A 1 387 ? -23.734 3.969 3.279 1 91.06 387 ASN A C 1
ATOM 2893 O O . ASN A 1 387 ? -24.031 4.871 4.066 1 91.06 387 ASN A O 1
ATOM 2897 N N . CYS A 1 388 ? -22.562 3.865 2.719 1 93.19 388 CYS A N 1
ATOM 2898 C CA . CYS A 1 388 ? -21.531 4.891 2.902 1 93.19 388 CYS A CA 1
ATOM 2899 C C . CYS A 1 388 ? -21.172 5.535 1.572 1 93.19 388 CYS A C 1
ATOM 2901 O O . CYS A 1 388 ? -20.016 5.473 1.15 1 93.19 388 CYS A O 1
ATOM 2903 N N . PRO A 1 389 ? -22.031 6.289 1.004 1 91.12 389 PRO A N 1
ATOM 2904 C CA . PRO A 1 389 ? -21.766 6.801 -0.342 1 91.12 389 PRO A CA 1
ATOM 2905 C C . PRO A 1 389 ? -20.922 8.078 -0.334 1 91.12 389 PRO A C 1
ATOM 2907 O O . PRO A 1 389 ? -20.25 8.375 -1.319 1 91.12 389 PRO A O 1
ATOM 2910 N N . ASN A 1 390 ? -20.953 8.875 0.74 1 92.94 390 ASN A N 1
ATOM 2911 C CA . ASN A 1 390 ? -20.375 10.211 0.706 1 92.94 390 ASN A CA 1
ATOM 2912 C C . ASN A 1 390 ? -19.031 10.258 1.422 1 92.94 390 ASN A C 1
ATOM 2914 O O . ASN A 1 390 ? -18.016 10.57 0.811 1 92.94 390 ASN A O 1
ATOM 2918 N N . ASP A 1 391 ? -19.031 9.977 2.699 1 96.44 391 ASP A N 1
ATOM 2919 C CA . ASP A 1 391 ? -17.828 9.977 3.525 1 96.44 391 ASP A CA 1
ATOM 2920 C C . ASP A 1 391 ? -17.531 8.586 4.074 1 96.44 391 ASP A C 1
ATOM 2922 O O . ASP A 1 391 ? -18.422 7.945 4.656 1 96.44 391 ASP A O 1
ATOM 2926 N N . TRP A 1 392 ? -16.266 8.18 3.848 1 97.31 392 TRP A N 1
ATOM 2927 C CA . TRP A 1 392 ? -16.031 6.793 4.25 1 97.31 392 TRP A CA 1
ATOM 2928 C C . TRP A 1 392 ? -14.555 6.527 4.465 1 97.31 392 TRP A C 1
ATOM 2930 O O . TRP A 1 392 ? -13.703 7.32 4.047 1 97.31 392 TRP A O 1
ATOM 2940 N N . LEU A 1 393 ? -14.297 5.48 5.211 1 98.38 393 LEU A N 1
ATOM 2941 C CA . LEU A 1 393 ? -12.984 4.898 5.469 1 98.38 393 LEU A CA 1
ATOM 2942 C C . LEU A 1 393 ? -12.922 3.455 4.98 1 98.38 393 LEU A C 1
ATOM 2944 O O . LEU A 1 393 ? -13.789 2.645 5.328 1 98.38 393 LEU A O 1
ATOM 2948 N N . ILE A 1 394 ? -11.938 3.201 4.094 1 98.31 394 ILE A N 1
ATOM 2949 C CA . ILE A 1 394 ? -11.75 1.834 3.617 1 98.31 394 ILE A CA 1
ATOM 2950 C C . ILE A 1 394 ? -10.531 1.216 4.305 1 98.31 394 ILE A C 1
ATOM 2952 O O . ILE A 1 394 ? -9.43 1.778 4.262 1 98.31 394 ILE A O 1
ATOM 2956 N N . ILE A 1 395 ? -10.688 0.182 4.961 1 98.5 395 ILE A N 1
ATOM 2957 C CA . ILE A 1 395 ? -9.695 -0.766 5.441 1 98.5 395 ILE A CA 1
ATOM 2958 C C . ILE A 1 395 ? -10.039 -2.172 4.953 1 98.5 395 ILE A C 1
ATOM 2960 O O . ILE A 1 395 ? -11.062 -2.738 5.352 1 98.5 395 ILE A O 1
ATOM 2964 N N . PRO A 1 396 ? -9.164 -2.705 4.109 1 97.62 396 PRO A N 1
ATOM 2965 C CA . PRO A 1 396 ? -9.555 -3.977 3.492 1 97.62 396 PRO A CA 1
ATOM 2966 C C . PRO A 1 396 ? -9.781 -5.082 4.52 1 97.62 396 PRO A C 1
ATOM 2968 O O . PRO A 1 396 ? -8.906 -5.363 5.336 1 97.62 396 PRO A O 1
ATOM 2971 N N . CYS A 1 397 ? -10.938 -5.699 4.453 1 97.38 397 CYS A N 1
ATOM 2972 C CA . CYS A 1 397 ? -11.352 -6.863 5.23 1 97.38 397 CYS A CA 1
ATOM 2973 C C . CYS A 1 397 ? -11.211 -6.602 6.723 1 97.38 397 CYS A C 1
ATOM 2975 O O . CYS A 1 397 ? -10.523 -7.348 7.426 1 97.38 397 CYS A O 1
ATOM 2977 N N . LEU A 1 398 ? -11.883 -5.617 7.141 1 97.31 398 LEU A N 1
ATOM 2978 C CA . LEU A 1 398 ? -11.938 -5.234 8.547 1 97.31 398 LEU A CA 1
ATOM 2979 C C . LEU A 1 398 ? -12.914 -6.121 9.312 1 97.31 398 LEU A C 1
ATOM 2981 O O . LEU A 1 398 ? -14.055 -6.309 8.891 1 97.31 398 LEU A O 1
ATOM 2985 N N . SER A 1 399 ? -12.453 -6.68 10.453 1 95.94 399 SER A N 1
ATOM 2986 C CA . SER A 1 399 ? -13.25 -7.66 11.195 1 95.94 399 SER A CA 1
ATOM 2987 C C . SER A 1 399 ? -13.172 -7.414 12.695 1 95.94 399 SER A C 1
ATOM 2989 O O . SER A 1 399 ? -12.211 -6.812 13.188 1 95.94 399 SER A O 1
ATOM 2991 N N . ASP A 1 400 ? -14.211 -7.832 13.391 1 94.44 400 ASP A N 1
ATOM 2992 C CA . ASP A 1 400 ? -14.18 -7.762 14.844 1 94.44 400 ASP A CA 1
ATOM 2993 C C . ASP A 1 400 ? -13.648 -9.062 15.445 1 94.44 400 ASP A C 1
ATOM 2995 O O . ASP A 1 400 ? -13.656 -9.234 16.672 1 94.44 400 ASP A O 1
ATOM 2999 N N . SER A 1 401 ? -13.227 -9.969 14.617 1 93.19 401 SER A N 1
ATOM 3000 C CA . SER A 1 401 ? -12.656 -11.234 15.078 1 93.19 401 SER A CA 1
ATOM 3001 C C . SER A 1 401 ? -11.195 -11.367 14.672 1 93.19 401 SER A C 1
ATOM 3003 O O . SER A 1 401 ? -10.867 -11.258 13.484 1 93.19 401 SER A O 1
ATOM 3005 N N . SER A 1 402 ? -10.375 -11.648 15.641 1 91.06 402 SER A N 1
ATOM 3006 C CA . SER A 1 402 ? -8.977 -11.906 15.336 1 91.06 402 SER A CA 1
ATOM 3007 C C . SER A 1 402 ? -8.75 -13.375 14.977 1 91.06 402 SER A C 1
ATOM 3009 O O . SER A 1 402 ? -7.715 -13.734 14.414 1 91.06 402 SER A O 1
ATOM 3011 N N . VAL A 1 403 ? -9.664 -14.18 15.305 1 89.5 403 VAL A N 1
ATOM 3012 C CA . VAL A 1 403 ? -9.531 -15.617 15.117 1 89.5 403 VAL A CA 1
ATOM 3013 C C . VAL A 1 403 ? -9.953 -15.992 13.695 1 89.5 403 VAL A C 1
ATOM 3015 O O . VAL A 1 403 ? -9.305 -16.812 13.047 1 89.5 403 VAL A O 1
ATOM 3018 N N . ASP A 1 404 ? -11.008 -15.375 13.258 1 90.31 404 ASP A N 1
ATOM 3019 C CA . ASP A 1 404 ? -11.523 -15.617 11.906 1 90.31 404 ASP A CA 1
ATOM 3020 C C . ASP A 1 404 ? -11.758 -14.297 11.172 1 90.31 404 ASP A C 1
ATOM 3022 O O . ASP A 1 404 ? -12.906 -13.953 10.875 1 90.31 404 ASP A O 1
ATOM 3026 N N . PRO A 1 405 ? -10.711 -13.727 10.75 1 89.88 405 PRO A N 1
ATOM 3027 C CA . PRO A 1 405 ? -10.836 -12.359 10.25 1 89.88 405 PRO A CA 1
ATOM 3028 C C . PRO A 1 405 ? -11.492 -12.289 8.867 1 89.88 405 PRO A C 1
ATOM 3030 O O . PRO A 1 405 ? -12.023 -11.242 8.484 1 89.88 405 PRO A O 1
ATOM 3033 N N . THR A 1 406 ? -11.461 -13.32 8.188 1 89.06 406 THR A N 1
ATOM 3034 C CA . THR A 1 406 ? -11.977 -13.25 6.824 1 89.06 406 THR A CA 1
ATOM 3035 C C . THR A 1 406 ? -13.453 -13.617 6.785 1 89.06 406 THR A C 1
ATOM 3037 O O . THR A 1 406 ? -14.133 -13.398 5.777 1 89.06 406 THR A O 1
ATOM 3040 N N . ALA A 1 407 ? -13.82 -14.102 8.094 1 83.88 407 ALA A N 1
ATOM 3041 C CA . ALA A 1 407 ? -15.234 -14.453 8.18 1 83.88 407 ALA A CA 1
ATOM 3042 C C . ALA A 1 407 ? -16.109 -13.211 8.336 1 83.88 407 ALA A C 1
ATOM 3044 O O . ALA A 1 407 ? -15.938 -12.453 9.297 1 83.88 407 ALA A O 1
ATOM 3045 N N . ASN A 1 408 ? -16.828 -12.68 7.387 1 86.31 408 ASN A N 1
ATOM 3046 C CA . ASN A 1 408 ? -17.797 -11.586 7.418 1 86.31 408 ASN A CA 1
ATOM 3047 C C . ASN A 1 408 ? -17.109 -10.234 7.578 1 86.31 408 ASN A C 1
ATOM 3049 O O . ASN A 1 408 ? -17.562 -9.391 8.352 1 86.31 408 ASN A O 1
ATOM 3053 N N . CYS A 1 409 ? -15.984 -10.117 7.129 1 94.69 409 CYS A N 1
ATOM 3054 C CA . CYS A 1 409 ? -15.281 -8.844 7.207 1 94.69 409 CYS A CA 1
ATOM 3055 C C . CYS A 1 409 ? -15.898 -7.82 6.258 1 94.69 409 CYS A C 1
ATOM 3057 O O . CYS A 1 409 ? -16.641 -8.18 5.348 1 94.69 409 CYS A O 1
ATOM 3059 N N . VAL A 1 410 ? -15.703 -6.59 6.629 1 95.31 410 VAL A N 1
ATOM 3060 C CA . VAL A 1 410 ? -16.203 -5.488 5.812 1 95.31 410 VAL A CA 1
ATOM 3061 C C . VAL A 1 410 ? -15.039 -4.645 5.305 1 95.31 410 VAL A C 1
ATOM 3063 O O . VAL A 1 410 ? -13.93 -4.723 5.848 1 95.31 410 VAL A O 1
ATOM 3066 N N . ASP A 1 411 ? -15.242 -3.854 4.262 1 97.25 411 ASP A N 1
ATOM 3067 C CA . ASP A 1 411 ? -14.141 -3.111 3.66 1 97.25 411 ASP A CA 1
ATOM 3068 C C . ASP A 1 411 ? -14.32 -1.607 3.848 1 97.25 411 ASP A C 1
ATOM 3070 O O . ASP A 1 411 ? -13.344 -0.863 3.922 1 97.25 411 ASP A O 1
ATOM 3074 N N . ARG A 1 412 ? -15.547 -1.216 3.879 1 97.06 412 ARG A N 1
ATOM 3075 C CA . ARG A 1 412 ? -15.859 0.207 3.969 1 97.06 412 ARG A CA 1
ATOM 3076 C C . ARG A 1 412 ? -16.75 0.495 5.172 1 97.06 412 ARG A C 1
ATOM 3078 O O . ARG A 1 412 ? -17.766 -0.18 5.375 1 97.06 412 ARG A O 1
ATOM 3085 N N . ILE A 1 413 ? -16.312 1.495 5.934 1 96.12 413 ILE A N 1
ATOM 3086 C CA . ILE A 1 413 ? -17.125 1.871 7.098 1 96.12 413 ILE A CA 1
ATOM 3087 C C . ILE A 1 413 ? -17.328 3.383 7.109 1 96.12 413 ILE A C 1
ATOM 3089 O O . ILE A 1 413 ? -16.547 4.133 6.531 1 96.12 413 ILE A O 1
ATOM 3093 N N . CYS A 1 414 ? -18.375 3.768 7.684 1 95.69 414 CYS A N 1
ATOM 3094 C CA . CYS A 1 414 ? -18.672 5.16 7.996 1 95.69 414 CYS A CA 1
ATOM 3095 C C . CYS A 1 414 ? -19.531 5.262 9.25 1 95.69 414 CYS A C 1
ATOM 3097 O O . CYS A 1 414 ? -19.391 4.465 10.18 1 95.69 414 CYS A O 1
ATOM 3099 N N . GLY A 1 415 ? -20.297 6.258 9.43 1 93.62 415 GLY A N 1
ATOM 3100 C CA . GLY A 1 415 ? -21.109 6.438 10.625 1 93.62 415 GLY A CA 1
ATOM 3101 C C . GLY A 1 415 ? -20.375 7.141 11.75 1 93.62 415 GLY A C 1
ATOM 3102 O O . GLY A 1 415 ? -19.422 7.879 11.5 1 93.62 415 GLY A O 1
ATOM 3103 N N . ASP A 1 416 ? -20.906 7.039 12.984 1 92.06 416 ASP A N 1
ATOM 3104 C CA . ASP A 1 416 ? -20.328 7.746 14.117 1 92.06 416 ASP A CA 1
ATOM 3105 C C . ASP A 1 416 ? -19.875 6.773 15.211 1 92.06 416 ASP A C 1
ATOM 3107 O O . ASP A 1 416 ? -19.781 7.141 16.375 1 92.06 416 ASP A O 1
ATOM 3111 N N . ALA A 1 417 ? -19.688 5.57 14.828 1 92.88 417 ALA A N 1
ATOM 3112 C CA . ALA A 1 417 ? -19.109 4.539 15.688 1 92.88 417 ALA A CA 1
ATOM 3113 C C . ALA A 1 417 ? -18.141 3.66 14.898 1 92.88 417 ALA A C 1
ATOM 3115 O O . ALA A 1 417 ? -18.469 3.197 13.805 1 92.88 417 ALA A O 1
ATOM 3116 N N . PHE A 1 418 ? -17.031 3.467 15.516 1 95.5 418 PHE A N 1
ATOM 3117 C CA . PHE A 1 418 ? -16.031 2.607 14.891 1 95.5 418 PHE A CA 1
ATOM 3118 C C . PHE A 1 418 ? -16.344 1.139 15.156 1 95.5 418 PHE A C 1
ATOM 3120 O O . PHE A 1 418 ? -15.867 0.567 16.141 1 95.5 418 PHE A O 1
ATOM 3127 N N . ASN A 1 419 ? -17.094 0.631 14.234 1 94.44 419 ASN A N 1
ATOM 3128 C CA . ASN A 1 419 ? -17.594 -0.729 14.391 1 94.44 419 ASN A CA 1
ATOM 3129 C C . ASN A 1 419 ? -18 -1.335 13.047 1 94.44 419 ASN A C 1
ATOM 3131 O O . ASN A 1 419 ? -18.203 -0.611 12.07 1 94.44 419 ASN A O 1
ATOM 3135 N N . VAL A 1 420 ? -18.047 -2.662 12.93 1 93.81 420 VAL A N 1
ATOM 3136 C CA . VAL A 1 420 ? -18.375 -3.32 11.672 1 93.81 420 VAL A CA 1
ATOM 3137 C C . VAL A 1 420 ? -19.766 -3.941 11.758 1 93.81 420 VAL A C 1
ATOM 3139 O O . VAL A 1 420 ? -20.281 -4.461 10.758 1 93.81 420 VAL A O 1
ATOM 3142 N N . ARG A 1 421 ? -20.328 -3.969 12.875 1 88.62 421 ARG A N 1
ATOM 3143 C CA . ARG A 1 421 ? -21.703 -4.461 13.039 1 88.62 421 ARG A CA 1
ATOM 3144 C C . ARG A 1 421 ? -22.719 -3.338 12.859 1 88.62 421 ARG A C 1
ATOM 3146 O O . ARG A 1 421 ? -22.703 -2.361 13.609 1 88.62 421 ARG A O 1
ATOM 3153 N N . GLU A 1 422 ? -23.531 -3.555 11.766 1 78.38 422 GLU A N 1
ATOM 3154 C CA . GLU A 1 422 ? -24.469 -2.506 11.398 1 78.38 422 GLU A CA 1
ATOM 3155 C C . GLU A 1 422 ? -25.516 -2.297 12.492 1 78.38 422 GLU A C 1
ATOM 3157 O O . GLU A 1 422 ? -26 -3.262 13.094 1 78.38 422 GLU A O 1
ATOM 3162 N N . GLY A 1 423 ? -26.094 -1.185 12.477 1 62.72 423 GLY A N 1
ATOM 3163 C CA . GLY A 1 423 ? -27.297 -0.835 13.219 1 62.72 423 GLY A CA 1
ATOM 3164 C C . GLY A 1 423 ? -27 -0.065 14.492 1 62.72 423 GLY A C 1
ATOM 3165 O O . GLY A 1 423 ? -25.938 0.525 14.641 1 62.72 423 GLY A O 1
ATOM 3166 N N . VAL A 1 424 ? -27.5 -0.675 15.633 1 55.69 424 VAL A N 1
ATOM 3167 C CA . VAL A 1 424 ? -27.844 0.059 16.844 1 55.69 424 VAL A CA 1
ATOM 3168 C C . VAL A 1 424 ? -26.609 0.761 17.391 1 55.69 424 VAL A C 1
ATOM 3170 O O . VAL A 1 424 ? -25.484 0.447 17 1 55.69 424 VAL A O 1
ATOM 3173 N N . THR A 1 425 ? -26.797 1.81 18.234 1 59.34 425 THR A N 1
ATOM 3174 C CA . THR A 1 425 ? -25.953 2.676 19.047 1 59.34 425 THR A CA 1
ATOM 3175 C C . THR A 1 425 ? -24.781 1.893 19.625 1 59.34 425 THR A C 1
ATOM 3177 O O . THR A 1 425 ? -24.5 1.987 20.828 1 59.34 425 THR A O 1
ATOM 3180 N N . VAL A 1 426 ? -24.344 0.927 18.703 1 63.38 426 VAL A N 1
ATOM 3181 C CA . VAL A 1 426 ? -23.25 0.146 19.266 1 63.38 426 VAL A CA 1
ATOM 3182 C C . VAL A 1 426 ? -21.984 0.989 19.312 1 63.38 426 VAL A C 1
ATOM 3184 O O . VAL A 1 426 ? -21.703 1.741 18.375 1 63.38 426 VAL A O 1
ATOM 3187 N N . GLY A 1 427 ? -21.328 1.107 20.391 1 79.56 427 GLY A N 1
ATOM 3188 C CA . GLY A 1 427 ? -20.109 1.863 20.656 1 79.56 427 GLY A CA 1
ATOM 3189 C C . GLY A 1 427 ? -18.922 1.382 19.859 1 79.56 427 GLY A C 1
ATOM 3190 O O . GLY A 1 427 ? -19.047 0.505 19.016 1 79.56 427 GLY A O 1
ATOM 3191 N N . ASP A 1 428 ? -17.906 1.9 19.969 1 87.81 428 ASP A N 1
ATOM 3192 C CA . ASP A 1 428 ? -16.625 1.58 19.328 1 87.81 428 ASP A CA 1
ATOM 3193 C C . ASP A 1 428 ? -16.172 0.167 19.703 1 87.81 428 ASP A C 1
ATOM 3195 O O . ASP A 1 428 ? -16.391 -0.293 20.812 1 87.81 428 ASP A O 1
ATOM 3199 N N . ALA A 1 429 ? -15.688 -0.534 18.688 1 92.88 429 ALA A N 1
ATOM 3200 C CA . ALA A 1 429 ? -15.164 -1.883 18.891 1 92.88 429 ALA A CA 1
ATOM 3201 C C . ALA A 1 429 ? -13.68 -1.962 18.547 1 92.88 429 ALA A C 1
ATOM 3203 O O . ALA A 1 429 ? -13.125 -1.024 17.969 1 92.88 429 ALA A O 1
ATOM 3204 N N . VAL A 1 430 ? -13.055 -3.029 19.047 1 96.12 430 VAL A N 1
ATOM 3205 C CA . VAL A 1 430 ? -11.703 -3.379 18.609 1 96.12 430 VAL A CA 1
ATOM 3206 C C . VAL A 1 430 ? -11.773 -4.156 17.297 1 96.12 430 VAL A C 1
ATOM 3208 O O . VAL A 1 430 ? -12.43 -5.199 17.219 1 96.12 430 VAL A O 1
ATOM 3211 N N . LEU A 1 431 ? -11.156 -3.613 16.281 1 97.44 431 LEU A N 1
ATOM 3212 C CA . LEU A 1 431 ? -11.281 -4.215 14.969 1 97.44 431 LEU A CA 1
ATOM 3213 C C . LEU A 1 431 ? -9.914 -4.66 14.445 1 97.44 431 LEU A C 1
ATOM 3215 O O . LEU A 1 431 ? -8.891 -4.094 14.828 1 97.44 431 LEU A O 1
ATOM 3219 N N . TYR A 1 432 ? -9.945 -5.656 13.523 1 97.88 432 TYR A N 1
ATOM 3220 C CA . TYR A 1 432 ? -8.719 -6.277 13.023 1 97.88 432 TYR A CA 1
ATOM 3221 C C . TYR A 1 432 ? -8.727 -6.34 11.5 1 97.88 432 TYR A C 1
ATOM 3223 O O . TYR A 1 432 ? -9.781 -6.492 10.883 1 97.88 432 TYR A O 1
ATOM 3231 N N . SER A 1 433 ? -7.52 -6.184 10.922 1 97.94 433 SER A N 1
ATOM 3232 C CA . SER A 1 433 ? -7.297 -6.512 9.516 1 97.94 433 SER A CA 1
ATOM 3233 C C . SER A 1 433 ? -5.988 -7.27 9.328 1 97.94 433 SER A C 1
ATOM 3235 O O . SER A 1 433 ? -4.98 -6.949 9.961 1 97.94 433 SER A O 1
ATOM 3237 N N . PHE A 1 434 ? -5.98 -8.281 8.5 1 96.06 434 PHE A N 1
ATOM 3238 C CA . PHE A 1 434 ? -4.777 -9.047 8.219 1 96.06 434 PHE A CA 1
ATOM 3239 C C . PHE A 1 434 ? -4.379 -8.914 6.754 1 96.06 434 PHE A C 1
ATOM 3241 O O . PHE A 1 434 ? -3.668 -9.766 6.219 1 96.06 434 PHE A O 1
ATOM 3248 N N . VAL A 1 435 ? -4.895 -7.902 6.141 1 96.94 435 VAL A N 1
ATOM 3249 C CA . VAL A 1 435 ? -4.543 -7.617 4.754 1 96.94 435 VAL A CA 1
ATOM 3250 C C . VAL A 1 435 ? -3.344 -6.672 4.707 1 96.94 435 VAL A C 1
ATOM 3252 O O . VAL A 1 435 ? -3.375 -5.594 5.305 1 96.94 435 VAL A O 1
ATOM 3255 N N . LYS A 1 436 ? -2.314 -7.129 4.012 1 95.62 436 LYS A N 1
ATOM 3256 C CA . LYS A 1 436 ? -1.127 -6.305 3.811 1 95.62 436 LYS A CA 1
ATOM 3257 C C . LYS A 1 436 ? -1.007 -5.859 2.355 1 95.62 436 LYS A C 1
ATOM 3259 O O . LYS A 1 436 ? -1.406 -6.586 1.444 1 95.62 436 LYS A O 1
ATOM 3264 N N . PRO A 1 437 ? -0.359 -4.668 2.141 1 95.88 437 PRO A N 1
ATOM 3265 C CA . PRO A 1 437 ? 0.12 -3.684 3.111 1 95.88 437 PRO A CA 1
ATOM 3266 C C . PRO A 1 437 ? -1.015 -3.035 3.902 1 95.88 437 PRO A C 1
ATOM 3268 O O . PRO A 1 437 ? -2.158 -3.006 3.439 1 95.88 437 PRO A O 1
ATOM 3271 N N . PHE A 1 438 ? -0.658 -2.512 5.113 1 98 438 PHE A N 1
ATOM 3272 C CA . PHE A 1 438 ? -1.666 -1.872 5.953 1 98 438 PHE A CA 1
ATOM 3273 C C . PHE A 1 438 ? -2.008 -0.483 5.426 1 98 438 PHE A C 1
ATOM 3275 O O . PHE A 1 438 ? -1.16 0.413 5.426 1 98 438 PHE A O 1
ATOM 3282 N N . THR A 1 439 ? -3.256 -0.325 5.004 1 98.31 439 THR A N 1
ATOM 3283 C CA . THR A 1 439 ? -3.646 0.953 4.422 1 98.31 439 THR A CA 1
ATOM 3284 C C . THR A 1 439 ? -5.016 1.388 4.941 1 98.31 439 THR A C 1
ATOM 3286 O O . THR A 1 439 ? -5.891 0.552 5.168 1 98.31 439 THR A O 1
ATOM 3289 N N . LEU A 1 440 ? -5.176 2.627 5.152 1 98.75 440 LEU A N 1
ATOM 3290 C CA . LEU A 1 440 ? -6.438 3.293 5.461 1 98.75 440 LEU A CA 1
ATOM 3291 C C . LEU A 1 440 ? -6.773 4.336 4.402 1 98.75 440 LEU A C 1
ATOM 3293 O O . LEU A 1 440 ? -6.117 5.379 4.32 1 98.75 440 LEU A O 1
ATOM 3297 N N . VAL A 1 441 ? -7.812 4.047 3.582 1 98.5 441 VAL A N 1
ATOM 3298 C CA . VAL A 1 441 ? -8.219 4.961 2.521 1 98.5 441 VAL A CA 1
ATOM 3299 C C . VAL A 1 441 ? -9.367 5.844 3.014 1 98.5 441 VAL A C 1
ATOM 3301 O O . VAL A 1 441 ? -10.438 5.34 3.369 1 98.5 441 VAL A O 1
ATOM 3304 N N . TYR A 1 442 ? -9.125 7.137 3.027 1 98.44 442 TYR A N 1
ATOM 3305 C CA . TYR A 1 442 ? -10.055 8.109 3.584 1 98.44 442 TYR A CA 1
ATOM 3306 C C . TYR A 1 442 ? -10.625 9 2.49 1 98.44 442 TYR A C 1
ATOM 3308 O O . TYR A 1 442 ? -9.891 9.516 1.649 1 98.44 442 TYR A O 1
ATOM 3316 N N . HIS A 1 443 ? -12.016 9.125 2.51 1 97.69 443 HIS A N 1
ATOM 3317 C CA . HIS A 1 443 ? -12.688 9.961 1.521 1 97.69 443 HIS A CA 1
ATOM 3318 C C . HIS A 1 443 ? -13.82 10.758 2.154 1 97.69 443 HIS A C 1
ATOM 3320 O O . HIS A 1 443 ? -14.609 10.219 2.932 1 97.69 443 HIS A O 1
ATOM 3326 N N . THR A 1 444 ? -13.883 12.016 1.864 1 97.5 444 THR A N 1
ATOM 3327 C CA . THR A 1 444 ? -15.031 12.859 2.168 1 97.5 444 THR A CA 1
ATOM 3328 C C . THR A 1 444 ? -15.461 13.656 0.938 1 97.5 444 THR A C 1
ATOM 3330 O O . THR A 1 444 ? -14.617 14.133 0.175 1 97.5 444 THR A O 1
ATOM 3333 N N . ASP A 1 445 ? -16.734 13.758 0.712 1 95.56 445 ASP A N 1
ATOM 3334 C CA . ASP A 1 445 ? -17.203 14.578 -0.399 1 95.56 445 ASP A CA 1
ATOM 3335 C C . ASP A 1 445 ? -17.266 16.062 -0.008 1 95.56 445 ASP A C 1
ATOM 3337 O O . ASP A 1 445 ? -16.594 16.469 0.946 1 95.56 445 ASP A O 1
ATOM 3341 N N . ASP A 1 446 ? -18 16.875 -0.766 1 95.06 446 ASP A N 1
ATOM 3342 C CA . ASP A 1 446 ? -17.953 18.328 -0.567 1 95.06 446 ASP A CA 1
ATOM 3343 C C . ASP A 1 446 ? -19.125 18.812 0.27 1 95.06 446 ASP A C 1
ATOM 3345 O O . ASP A 1 446 ? -19.359 20.016 0.385 1 95.06 446 ASP A O 1
ATOM 3349 N N . THR A 1 447 ? -19.875 17.859 0.889 1 94.75 447 THR A N 1
ATOM 3350 C CA . THR A 1 447 ? -21.078 18.281 1.605 1 94.75 447 THR A CA 1
ATOM 3351 C C . THR A 1 447 ? -21.125 17.656 2.998 1 94.75 447 THR A C 1
ATOM 3353 O O . THR A 1 447 ? -20.609 16.562 3.207 1 94.75 447 THR A O 1
ATOM 3356 N N . GLU A 1 448 ? -21.641 18.375 3.951 1 94.12 448 GLU A N 1
ATOM 3357 C CA . GLU A 1 448 ? -22.031 17.938 5.285 1 94.12 448 GLU A CA 1
ATOM 3358 C C . GLU A 1 448 ? -23.453 18.406 5.617 1 94.12 448 GLU A C 1
ATOM 3360 O O . GLU A 1 448 ? -24.406 17.656 5.453 1 94.12 448 GLU A O 1
ATOM 3365 N N . GLY A 1 449 ? -23.578 19.703 5.926 1 93 449 GLY A N 1
ATOM 3366 C CA . GLY A 1 449 ? -24.859 20.297 6.25 1 93 449 GLY A CA 1
ATOM 3367 C C . GLY A 1 449 ? -25.828 20.297 5.082 1 93 449 GLY A C 1
ATOM 3368 O O . GLY A 1 449 ? -27.047 20.219 5.277 1 93 449 GLY A O 1
ATOM 3369 N N . ASN A 1 450 ? -25.359 20.391 3.887 1 93.25 450 ASN A N 1
ATOM 3370 C CA . ASN A 1 450 ? -26.203 20.453 2.697 1 93.25 450 ASN A CA 1
ATOM 3371 C C . ASN A 1 450 ? -26.328 19.078 2.031 1 93.25 450 ASN A C 1
ATOM 3373 O O . ASN A 1 450 ? -26.828 18.969 0.909 1 93.25 450 ASN A O 1
ATOM 3377 N N . ALA A 1 451 ? -25.859 18.062 2.684 1 91.19 451 ALA A N 1
ATOM 3378 C CA . ALA A 1 451 ? -26.016 16.719 2.154 1 91.19 451 ALA A CA 1
ATOM 3379 C C . ALA A 1 451 ? -27.5 16.312 2.121 1 91.19 451 ALA A C 1
ATOM 3381 O O . ALA A 1 451 ? -28.328 16.938 2.793 1 91.19 451 ALA A O 1
ATOM 3382 N N . ALA A 1 452 ? -27.812 15.312 1.241 1 87.44 452 ALA A N 1
ATOM 3383 C CA . ALA A 1 452 ? -29.188 14.844 1.131 1 87.44 452 ALA A CA 1
ATOM 3384 C C . ALA A 1 452 ? -29.75 14.461 2.496 1 87.44 452 ALA A C 1
ATOM 3386 O O . ALA A 1 452 ? -30.906 14.75 2.807 1 87.44 452 ALA A O 1
ATOM 3387 N N . VAL A 1 453 ? -29 13.703 3.227 1 86.06 453 VAL A N 1
ATOM 3388 C CA . VAL A 1 453 ? -29.266 13.461 4.641 1 86.06 453 VAL A CA 1
ATOM 3389 C C . VAL A 1 453 ? -28.344 14.336 5.496 1 86.06 453 VAL A C 1
ATOM 3391 O O . VAL A 1 453 ? -27.125 14.234 5.398 1 86.06 453 VAL A O 1
ATOM 3394 N N . LEU A 1 454 ? -28.922 15.172 6.281 1 86.25 454 LEU A N 1
ATOM 3395 C CA . LEU A 1 454 ? -28.188 16.203 7.023 1 86.25 454 LEU A CA 1
ATOM 3396 C C . LEU A 1 454 ? -27.109 15.57 7.891 1 86.25 454 LEU A C 1
ATOM 3398 O O . LEU A 1 454 ? -27.375 14.641 8.648 1 86.25 454 LEU A O 1
ATOM 3402 N N . GLU A 1 455 ? -25.938 16.016 7.73 1 91.75 455 GLU A N 1
ATOM 3403 C CA . GLU A 1 455 ? -24.781 15.656 8.547 1 91.75 455 GLU A CA 1
ATOM 3404 C C . GLU A 1 455 ? -24.188 16.875 9.25 1 91.75 455 GLU A C 1
ATOM 3406 O O . GLU A 1 455 ? -24.25 17.984 8.719 1 91.75 455 GLU A O 1
ATOM 3411 N N . SER A 1 456 ? -23.781 16.688 10.461 1 90.94 456 SER A N 1
ATOM 3412 C CA . SER A 1 456 ? -23.219 17.812 11.195 1 90.94 456 SER A CA 1
ATOM 3413 C C . SER A 1 456 ? -22.328 17.344 12.336 1 90.94 456 SER A C 1
ATOM 3415 O O . SER A 1 456 ? -22.609 16.328 12.984 1 90.94 456 SER A O 1
ATOM 3417 N N . GLY A 1 457 ? -21.297 18.109 12.531 1 91.38 457 GLY A N 1
ATOM 3418 C CA . GLY A 1 457 ? -20.469 17.938 13.719 1 91.38 457 GLY A CA 1
ATOM 3419 C C . GLY A 1 457 ? -19.516 16.75 13.609 1 91.38 457 GLY A C 1
ATOM 3420 O O . GLY A 1 457 ? -18.953 16.312 14.609 1 91.38 457 GLY A O 1
ATOM 3421 N N . ASN A 1 458 ? -19.406 16.203 12.445 1 94.94 458 ASN A N 1
ATOM 3422 C CA . ASN A 1 458 ? -18.469 15.102 12.266 1 94.94 458 ASN A CA 1
ATOM 3423 C C . ASN A 1 458 ? -17.031 15.578 12.359 1 94.94 458 ASN A C 1
ATOM 3425 O O . ASN A 1 458 ? -16.688 16.656 11.867 1 94.94 458 ASN A O 1
ATOM 3429 N N . ARG A 1 459 ? -16.172 14.703 12.961 1 95.81 459 ARG A N 1
ATOM 3430 C CA . ARG A 1 459 ? -14.836 15.188 13.32 1 95.81 459 ARG A CA 1
ATOM 3431 C C . ARG A 1 459 ? -13.75 14.398 12.602 1 95.81 459 ARG A C 1
ATOM 3433 O O . ARG A 1 459 ? -12.57 14.727 12.703 1 95.81 459 ARG A O 1
ATOM 3440 N N . GLY A 1 460 ? -14.047 13.438 11.844 1 97.31 460 GLY A N 1
ATOM 3441 C CA . GLY A 1 460 ? -13.062 12.531 11.273 1 97.31 460 GLY A CA 1
ATOM 3442 C C . GLY A 1 460 ? -12.781 11.336 12.156 1 97.31 460 GLY A C 1
ATOM 3443 O O . GLY A 1 460 ? -13.703 10.719 12.695 1 97.31 460 GLY A O 1
ATOM 3444 N N . TYR A 1 461 ? -11.508 10.984 12.18 1 98 461 TYR A N 1
ATOM 3445 C CA . TYR A 1 461 ? -11.234 9.836 13.039 1 98 461 TYR A CA 1
ATOM 3446 C C . TYR A 1 461 ? -9.859 9.945 13.68 1 98 461 TYR A C 1
ATOM 3448 O O . TYR A 1 461 ? -8.984 10.656 13.172 1 98 461 TYR A O 1
ATOM 3456 N N . CYS A 1 462 ? -9.719 9.422 14.812 1 98.31 462 CYS A N 1
ATOM 3457 C CA . CYS A 1 462 ? -8.492 9.117 15.547 1 98.31 462 CYS A CA 1
ATOM 3458 C C . CYS A 1 462 ? -8.438 7.648 15.938 1 98.31 462 CYS A C 1
ATOM 3460 O O . CYS A 1 462 ? -9.281 7.18 16.703 1 98.31 462 CYS A O 1
ATOM 3462 N N . LEU A 1 463 ? -7.469 6.918 15.398 1 98.62 463 LEU A N 1
ATOM 3463 C CA . LEU A 1 463 ? -7.363 5.484 15.648 1 98.62 463 LEU A CA 1
ATOM 3464 C C . LEU A 1 463 ? -5.984 5.129 16.203 1 98.62 463 LEU A C 1
ATOM 3466 O O . LEU A 1 463 ? -4.969 5.617 15.703 1 98.62 463 LEU A O 1
ATOM 3470 N N . ASN A 1 464 ? -6.031 4.336 17.203 1 98.69 464 ASN A N 1
ATOM 3471 C CA . ASN A 1 464 ? -4.805 3.678 17.641 1 98.69 464 ASN A CA 1
ATOM 3472 C C . ASN A 1 464 ? -4.617 2.328 16.953 1 98.69 464 ASN A C 1
ATOM 3474 O O . ASN A 1 464 ? -5.582 1.589 16.75 1 98.69 464 ASN A O 1
ATOM 3478 N N . TYR A 1 465 ? -3.375 2.002 16.594 1 98.75 465 TYR A N 1
ATOM 3479 C CA . TYR A 1 465 ? -3.152 0.683 16.016 1 98.75 465 TYR A CA 1
ATOM 3480 C C . TYR A 1 465 ? -2.094 -0.086 16.797 1 98.75 465 TYR A C 1
ATOM 3482 O O . TYR A 1 465 ? -1.217 0.514 17.422 1 98.75 465 TYR A O 1
ATOM 3490 N N . VAL A 1 466 ? -2.236 -1.375 16.828 1 98.62 466 VAL A N 1
ATOM 3491 C CA . VAL A 1 466 ? -1.285 -2.346 17.359 1 98.62 466 VAL A CA 1
ATOM 3492 C C . VAL A 1 466 ? -1.104 -3.49 16.359 1 98.62 466 VAL A C 1
ATOM 3494 O O . VAL A 1 466 ? -2.061 -4.199 16.047 1 98.62 466 VAL A O 1
ATOM 3497 N N . GLN A 1 467 ? 0.069 -3.645 15.883 1 97.44 467 GLN A N 1
ATOM 3498 C CA . GLN A 1 467 ? 0.297 -4.738 14.945 1 97.44 467 GLN A CA 1
ATOM 3499 C C . GLN A 1 467 ? 0.218 -6.09 15.648 1 97.44 467 GLN A C 1
ATOM 3501 O O . GLN A 1 467 ? 0.591 -6.211 16.812 1 97.44 467 GLN A O 1
ATOM 3506 N N . GLN A 1 468 ? -0.295 -7.051 14.93 1 96.38 468 GLN A N 1
ATOM 3507 C CA . GLN A 1 468 ? -0.513 -8.391 15.469 1 96.38 468 GLN A CA 1
ATOM 3508 C C . GLN A 1 468 ? 0.558 -9.359 14.984 1 96.38 468 GLN A C 1
ATOM 3510 O O . GLN A 1 468 ? 0.845 -9.43 13.789 1 96.38 468 GLN A O 1
ATOM 3515 N N . PRO A 1 469 ? 1.165 -10.141 15.836 1 92.31 469 PRO A N 1
ATOM 3516 C CA . PRO A 1 469 ? 2.197 -11.094 15.422 1 92.31 469 PRO A CA 1
ATOM 3517 C C . PRO A 1 469 ? 1.661 -12.188 14.5 1 92.31 469 PRO A C 1
ATOM 3519 O O . PRO A 1 469 ? 0.461 -12.477 14.516 1 92.31 469 PRO A O 1
ATOM 3522 N N . CYS A 1 470 ? 2.627 -12.758 13.734 1 86.75 470 CYS A N 1
ATOM 3523 C CA . CYS A 1 470 ? 2.26 -13.875 12.867 1 86.75 470 CYS A CA 1
ATOM 3524 C C . CYS A 1 470 ? 1.992 -15.133 13.68 1 86.75 470 CYS A C 1
ATOM 3526 O O . CYS A 1 470 ? 2.688 -15.406 14.664 1 86.75 470 CYS A O 1
ATOM 3528 N N . VAL A 1 471 ? 0.803 -15.812 13.539 1 74.12 471 VAL A N 1
ATOM 3529 C CA . VAL A 1 471 ? 0.505 -17.031 14.281 1 74.12 471 VAL A CA 1
ATOM 3530 C C . VAL A 1 471 ? 0.99 -18.25 13.484 1 74.12 471 VAL A C 1
ATOM 3532 O O . VAL A 1 471 ? 1.04 -18.219 12.258 1 74.12 471 VAL A O 1
ATOM 3535 N N . MET B 1 1 ? -59.875 -4.102 -43.156 1 25.55 1 MET B N 1
ATOM 3536 C CA . MET B 1 1 ? -58.812 -4.965 -43.656 1 25.55 1 MET B CA 1
ATOM 3537 C C . MET B 1 1 ? -57.688 -4.145 -44.312 1 25.55 1 MET B C 1
ATOM 3539 O O . MET B 1 1 ? -57.406 -4.301 -45.5 1 25.55 1 MET B O 1
ATOM 3543 N N . CYS B 1 2 ? -57.5 -2.857 -43.875 1 29.75 2 CYS B N 1
ATOM 3544 C CA . CYS B 1 2 ? -56.531 -1.933 -44.469 1 29.75 2 CYS B CA 1
ATOM 3545 C C . CYS B 1 2 ? -55.125 -2.512 -44.438 1 29.75 2 CYS B C 1
ATOM 3547 O O . CYS B 1 2 ? -54.656 -2.918 -43.375 1 29.75 2 CYS B O 1
ATOM 3549 N N . ARG B 1 3 ? -54.656 -2.963 -45.625 1 27.55 3 ARG B N 1
ATOM 3550 C CA . ARG B 1 3 ? -53.438 -3.594 -46.031 1 27.55 3 ARG B CA 1
ATOM 3551 C C . ARG B 1 3 ? -52.219 -2.67 -45.812 1 27.55 3 ARG B C 1
ATOM 3553 O O . ARG B 1 3 ? -52.062 -1.682 -46.531 1 27.55 3 ARG B O 1
ATOM 3560 N N . THR B 1 4 ? -52.031 -2.221 -44.531 1 30.84 4 THR B N 1
ATOM 3561 C CA . THR B 1 4 ? -50.906 -1.324 -44.25 1 30.84 4 THR B CA 1
ATOM 3562 C C . THR B 1 4 ? -49.594 -1.92 -44.719 1 30.84 4 THR B C 1
ATOM 3564 O O . THR B 1 4 ? -49.25 -3.057 -44.375 1 30.84 4 THR B O 1
ATOM 3567 N N . TRP B 1 5 ? -49.188 -1.556 -45.969 1 29.89 5 TRP B N 1
ATOM 3568 C CA . TRP B 1 5 ? -47.938 -1.87 -46.656 1 29.89 5 TRP B CA 1
ATOM 3569 C C . TRP B 1 5 ? -46.75 -1.509 -45.75 1 29.89 5 TRP B C 1
ATOM 3571 O O . TRP B 1 5 ? -46.594 -0.355 -45.344 1 29.89 5 TRP B O 1
ATOM 3581 N N . VAL B 1 6 ? -46.281 -2.408 -44.844 1 30.48 6 VAL B N 1
ATOM 3582 C CA . VAL B 1 6 ? -45.125 -2.311 -43.938 1 30.48 6 VAL B CA 1
ATOM 3583 C C . VAL B 1 6 ? -43.844 -2.215 -44.781 1 30.48 6 VAL B C 1
ATOM 3585 O O . VAL B 1 6 ? -43.531 -3.133 -45.531 1 30.48 6 VAL B O 1
ATOM 3588 N N . VAL B 1 7 ? -43.594 -1.015 -45.375 1 28.05 7 VAL B N 1
ATOM 3589 C CA . VAL B 1 7 ? -42.375 -0.778 -46.156 1 28.05 7 VAL B CA 1
ATOM 3590 C C . VAL B 1 7 ? -41.156 -1.176 -45.344 1 28.05 7 VAL B C 1
ATOM 3592 O O . VAL B 1 7 ? -40.969 -0.69 -44.219 1 28.05 7 VAL B O 1
ATOM 3595 N N . ALA B 1 8 ? -40.656 -2.396 -45.469 1 28.81 8 ALA B N 1
ATOM 3596 C CA . ALA B 1 8 ? -39.438 -3.016 -44.938 1 28.81 8 ALA B CA 1
ATOM 3597 C C . ALA B 1 8 ? -38.188 -2.223 -45.344 1 28.81 8 ALA B C 1
ATOM 3599 O O . ALA B 1 8 ? -37.844 -2.156 -46.531 1 28.81 8 ALA B O 1
ATOM 3600 N N . ALA B 1 9 ? -38.094 -0.915 -44.875 1 28.19 9 ALA B N 1
ATOM 3601 C CA . ALA B 1 9 ? -36.875 -0.183 -45.219 1 28.19 9 ALA B CA 1
ATOM 3602 C C . ALA B 1 9 ? -35.625 -1.002 -44.875 1 28.19 9 ALA B C 1
ATOM 3604 O O . ALA B 1 9 ? -35.5 -1.48 -43.75 1 28.19 9 ALA B O 1
ATOM 3605 N N . LEU B 1 10 ? -35.094 -1.746 -45.844 1 26.22 10 LEU B N 1
ATOM 3606 C CA . LEU B 1 10 ? -33.844 -2.5 -45.844 1 26.22 10 LEU B CA 1
ATOM 3607 C C . LEU B 1 10 ? -32.656 -1.609 -45.438 1 26.22 10 LEU B C 1
ATOM 3609 O O . LEU B 1 10 ? -32.312 -0.673 -46.156 1 26.22 10 LEU B O 1
ATOM 3613 N N . VAL B 1 11 ? -32.594 -1.136 -44.156 1 27.09 11 VAL B N 1
ATOM 3614 C CA . VAL B 1 11 ? -31.406 -0.385 -43.75 1 27.09 11 VAL B CA 1
ATOM 3615 C C . VAL B 1 11 ? -30.141 -1.207 -44.031 1 27.09 11 VAL B C 1
ATOM 3617 O O . VAL B 1 11 ? -30 -2.314 -43.5 1 27.09 11 VAL B O 1
ATOM 3620 N N . ILE B 1 12 ? -29.609 -1.085 -45.188 1 26.48 12 ILE B N 1
ATOM 3621 C CA . ILE B 1 12 ? -28.312 -1.629 -45.625 1 26.48 12 ILE B CA 1
ATOM 3622 C C . ILE B 1 12 ? -27.234 -1.189 -44.625 1 26.48 12 ILE B C 1
ATOM 3624 O O . ILE B 1 12 ? -26.938 0.004 -44.5 1 26.48 12 ILE B O 1
ATOM 3628 N N . VAL B 1 13 ? -27.219 -1.84 -43.469 1 24.86 13 VAL B N 1
ATOM 3629 C CA . VAL B 1 13 ? -26.125 -1.631 -42.531 1 24.86 13 VAL B CA 1
ATOM 3630 C C . VAL B 1 13 ? -24.781 -1.895 -43.219 1 24.86 13 VAL B C 1
ATOM 3632 O O . VAL B 1 13 ? -24.531 -3.01 -43.688 1 24.86 13 VAL B O 1
ATOM 3635 N N . VAL B 1 14 ? -24.312 -0.93 -44 1 27.02 14 VAL B N 1
ATOM 3636 C CA . VAL B 1 14 ? -22.969 -0.944 -44.562 1 27.02 14 VAL B CA 1
ATOM 3637 C C . VAL B 1 14 ? -21.953 -1.253 -43.469 1 27.02 14 VAL B C 1
ATOM 3639 O O . VAL B 1 14 ? -21.875 -0.55 -42.469 1 27.02 14 VAL B O 1
ATOM 3642 N N . SER B 1 15 ? -21.656 -2.514 -43.25 1 25.28 15 SER B N 1
ATOM 3643 C CA . SER B 1 15 ? -20.594 -3.066 -42.438 1 25.28 15 SER B CA 1
ATOM 3644 C C . SER B 1 15 ? -19.25 -2.416 -42.75 1 25.28 15 SER B C 1
ATOM 3646 O O . SER B 1 15 ? -18.672 -2.67 -43.812 1 25.28 15 SER B O 1
ATOM 3648 N N . VAL B 1 16 ? -19.188 -1.112 -42.562 1 28.41 16 VAL B N 1
ATOM 3649 C CA . VAL B 1 16 ? -17.844 -0.565 -42.719 1 28.41 16 VAL B CA 1
ATOM 3650 C C . VAL B 1 16 ? -16.859 -1.36 -41.875 1 28.41 16 VAL B C 1
ATOM 3652 O O . VAL B 1 16 ? -16.984 -1.418 -40.656 1 28.41 16 VAL B O 1
ATOM 3655 N N . ALA B 1 17 ? -16.359 -2.398 -42.406 1 26.78 17 ALA B N 1
ATOM 3656 C CA . ALA B 1 17 ? -15.211 -3.156 -41.906 1 26.78 17 ALA B CA 1
ATOM 3657 C C . ALA B 1 17 ? -14.055 -2.23 -41.531 1 26.78 17 ALA B C 1
ATOM 3659 O O . ALA B 1 17 ? -13.406 -1.67 -42.438 1 26.78 17 ALA B O 1
ATOM 3660 N N . ILE B 1 18 ? -14.305 -1.381 -40.594 1 25.3 18 ILE B N 1
ATOM 3661 C CA . ILE B 1 18 ? -13.094 -0.669 -40.188 1 25.3 18 ILE B CA 1
ATOM 3662 C C . ILE B 1 18 ? -12.008 -1.672 -39.812 1 25.3 18 ILE B C 1
ATOM 3664 O O . ILE B 1 18 ? -12.164 -2.455 -38.875 1 25.3 18 ILE B O 1
ATOM 3668 N N . ARG B 1 19 ? -11.273 -2.156 -40.812 1 25.48 19 ARG B N 1
ATOM 3669 C CA . ARG B 1 19 ? -10.016 -2.867 -40.625 1 25.48 19 ARG B CA 1
ATOM 3670 C C . ARG B 1 19 ? -9.117 -2.129 -39.656 1 25.48 19 ARG B C 1
ATOM 3672 O O . ARG B 1 19 ? -8.68 -1.01 -39.906 1 25.48 19 ARG B O 1
ATOM 3679 N N . VAL B 1 20 ? -9.508 -2.232 -38.406 1 22.31 20 VAL B N 1
ATOM 3680 C CA . VAL B 1 20 ? -8.57 -1.771 -37.406 1 22.31 20 VAL B CA 1
ATOM 3681 C C . VAL B 1 20 ? -7.215 -2.443 -37.594 1 22.31 20 VAL B C 1
ATOM 3683 O O . VAL B 1 20 ? -7.105 -3.67 -37.531 1 22.31 20 VAL B O 1
ATOM 3686 N N . SER B 1 21 ? -6.461 -1.899 -38.5 1 23.84 21 SER B N 1
ATOM 3687 C CA . SER B 1 21 ? -5.055 -2.246 -38.688 1 23.84 21 SER B CA 1
ATOM 3688 C C . SER B 1 21 ? -4.352 -2.393 -37.344 1 23.84 21 SER B C 1
ATOM 3690 O O . SER B 1 21 ? -4.621 -1.632 -36.406 1 23.84 21 SER B O 1
ATOM 3692 N N . GLY B 1 22 ? -4 -3.592 -37.094 1 22.67 22 GLY B N 1
ATOM 3693 C CA . GLY B 1 22 ? -3.238 -4.148 -35.969 1 22.67 22 GLY B CA 1
ATOM 3694 C C . GLY B 1 22 ? -2.07 -3.279 -35.562 1 22.67 22 GLY B C 1
ATOM 3695 O O . GLY B 1 22 ? -1.305 -2.809 -36.406 1 22.67 22 GLY B O 1
ATOM 3696 N N . VAL B 1 23 ? -2.348 -2.377 -34.656 1 23.41 23 VAL B N 1
ATOM 3697 C CA . VAL B 1 23 ? -1.288 -1.573 -34.062 1 23.41 23 VAL B CA 1
ATOM 3698 C C . VAL B 1 23 ? -0.069 -2.449 -33.781 1 23.41 23 VAL B C 1
ATOM 3700 O O . VAL B 1 23 ? -0.171 -3.461 -33.094 1 23.41 23 VAL B O 1
ATOM 3703 N N . ALA B 1 24 ? 0.847 -2.48 -34.656 1 23.73 24 ALA B N 1
ATOM 3704 C CA . ALA B 1 24 ? 2.217 -2.984 -34.625 1 23.73 24 ALA B CA 1
ATOM 3705 C C . ALA B 1 24 ? 2.848 -2.752 -33.25 1 23.73 24 ALA B C 1
ATOM 3707 O O . ALA B 1 24 ? 2.443 -1.843 -32.531 1 23.73 24 ALA B O 1
ATOM 3708 N N . GLY B 1 25 ? 3.471 -3.773 -32.844 1 22.77 25 GLY B N 1
ATOM 3709 C CA . GLY B 1 25 ? 4.27 -4.117 -31.688 1 22.77 25 GLY B CA 1
ATOM 3710 C C . GLY B 1 25 ? 5.266 -3.035 -31.312 1 22.77 25 GLY B C 1
ATOM 3711 O O . GLY B 1 25 ? 6.426 -3.328 -31 1 22.77 25 GLY B O 1
ATOM 3712 N N . ARG B 1 26 ? 4.945 -1.836 -31.734 1 22.95 26 ARG B N 1
ATOM 3713 C CA . ARG B 1 26 ? 6.051 -0.884 -31.734 1 22.95 26 ARG B CA 1
ATOM 3714 C C . ARG B 1 26 ? 6.625 -0.729 -30.328 1 22.95 26 ARG B C 1
ATOM 3716 O O . ARG B 1 26 ? 7.836 -0.579 -30.156 1 22.95 26 ARG B O 1
ATOM 3723 N N . ASP B 1 27 ? 5.621 -0.579 -29.391 1 22.61 27 ASP B N 1
ATOM 3724 C CA . ASP B 1 27 ? 6.184 0.222 -28.312 1 22.61 27 ASP B CA 1
ATOM 3725 C C . ASP B 1 27 ? 7.141 -0.605 -27.453 1 22.61 27 ASP B C 1
ATOM 3727 O O . ASP B 1 27 ? 7.914 -0.053 -26.672 1 22.61 27 ASP B O 1
ATOM 3731 N N . SER B 1 28 ? 6.988 -1.879 -27.453 1 24.05 28 SER B N 1
ATOM 3732 C CA . SER B 1 28 ? 7.906 -2.609 -26.594 1 24.05 28 SER B CA 1
ATOM 3733 C C . SER B 1 28 ? 9.344 -2.49 -27.078 1 24.05 28 SER B C 1
ATOM 3735 O O . SER B 1 28 ? 10.289 -2.594 -26.297 1 24.05 28 SER B O 1
ATOM 3737 N N . ASP B 1 29 ? 9.516 -2.418 -28.391 1 27.55 29 ASP B N 1
ATOM 3738 C CA . ASP B 1 29 ? 10.844 -2.312 -28.984 1 27.55 29 ASP B CA 1
ATOM 3739 C C . ASP B 1 29 ? 11.492 -0.977 -28.625 1 27.55 29 ASP B C 1
ATOM 3741 O O . ASP B 1 29 ? 12.719 -0.852 -28.656 1 27.55 29 ASP B O 1
ATOM 3745 N N . TYR B 1 30 ? 10.617 -0.049 -28.312 1 27.3 30 TYR B N 1
ATOM 3746 C CA . TYR B 1 30 ? 11.195 1.275 -28.125 1 27.3 30 TYR B CA 1
ATOM 3747 C C . TYR B 1 30 ? 12.016 1.333 -26.844 1 27.3 30 TYR B C 1
ATOM 3749 O O . TYR B 1 30 ? 13.148 1.828 -26.844 1 27.3 30 TYR B O 1
ATOM 3757 N N . TYR B 1 31 ? 11.508 0.802 -25.781 1 27.81 31 TYR B N 1
ATOM 3758 C CA . TYR B 1 31 ? 12.289 0.988 -24.562 1 27.81 31 TYR B CA 1
ATOM 3759 C C . TYR B 1 31 ? 13.508 0.079 -24.547 1 27.81 31 TYR B C 1
ATOM 3761 O O . TYR B 1 31 ? 14.547 0.425 -23.969 1 27.81 31 TYR B O 1
ATOM 3769 N N . LEU B 1 32 ? 13.547 -1.015 -25.203 1 28.73 32 LEU B N 1
ATOM 3770 C CA . LEU B 1 32 ? 14.758 -1.816 -25.344 1 28.73 32 LEU B CA 1
ATOM 3771 C C . LEU B 1 32 ? 15.82 -1.067 -26.125 1 28.73 32 LEU B C 1
ATOM 3773 O O . LEU B 1 32 ? 17 -1.105 -25.781 1 28.73 32 LEU B O 1
ATOM 3777 N N . ASP B 1 33 ? 15.422 -0.334 -27.141 1 30.19 33 ASP B N 1
ATOM 3778 C CA . ASP B 1 33 ? 16.391 0.355 -27.969 1 30.19 33 ASP B CA 1
ATOM 3779 C C . ASP B 1 33 ? 17.031 1.53 -27.234 1 30.19 33 ASP B C 1
ATOM 3781 O O . ASP B 1 33 ? 18.234 1.765 -27.344 1 30.19 33 ASP B O 1
ATOM 3785 N N . ARG B 1 34 ? 16.234 2.254 -26.453 1 32.19 34 ARG B N 1
ATOM 3786 C CA . ARG B 1 34 ? 16.828 3.422 -25.797 1 32.19 34 ARG B CA 1
ATOM 3787 C C . ARG B 1 34 ? 17.812 3.008 -24.719 1 32.19 34 ARG B C 1
ATOM 3789 O O . ARG B 1 34 ? 18.812 3.68 -24.5 1 32.19 34 ARG B O 1
ATOM 3796 N N . TRP B 1 35 ? 17.656 1.98 -23.984 1 29.81 35 TRP B N 1
ATOM 3797 C CA . TRP B 1 35 ? 18.688 1.479 -23.094 1 29.81 35 TRP B CA 1
ATOM 3798 C C . TRP B 1 35 ? 19.922 1.044 -23.891 1 29.81 35 TRP B C 1
ATOM 3800 O O . TRP B 1 35 ? 21.047 1.372 -23.516 1 29.81 35 TRP B O 1
ATOM 3810 N N . ASN B 1 36 ? 19.719 0.409 -25 1 30.75 36 ASN B N 1
ATOM 3811 C CA . ASN B 1 36 ? 20.859 0.025 -25.812 1 30.75 36 ASN B CA 1
ATOM 3812 C C . ASN B 1 36 ? 21.594 1.247 -26.344 1 30.75 36 ASN B C 1
ATOM 3814 O O . ASN B 1 36 ? 22.828 1.23 -26.484 1 30.75 36 ASN B O 1
ATOM 3818 N N . ASP B 1 37 ? 20.891 2.32 -26.656 1 29.84 37 ASP B N 1
ATOM 3819 C CA . ASP B 1 37 ? 21.547 3.449 -27.312 1 29.84 37 ASP B CA 1
ATOM 3820 C C . ASP B 1 37 ? 22.422 4.215 -26.328 1 29.84 37 ASP B C 1
ATOM 3822 O O . ASP B 1 37 ? 23.438 4.789 -26.703 1 29.84 37 ASP B O 1
ATOM 3826 N N . LYS B 1 38 ? 22 4.473 -25.109 1 30.97 38 LYS B N 1
ATOM 3827 C CA . LYS B 1 38 ? 22.906 5.254 -24.281 1 30.97 38 LYS B CA 1
ATOM 3828 C C . LYS B 1 38 ? 24.25 4.535 -24.109 1 30.97 38 LYS B C 1
ATOM 3830 O O . LYS B 1 38 ? 25.281 5.172 -23.891 1 30.97 38 LYS B O 1
ATOM 3835 N N . ASN B 1 39 ? 24.203 3.246 -23.859 1 26.14 39 ASN B N 1
ATOM 3836 C CA . ASN B 1 39 ? 25.469 2.537 -23.672 1 26.14 39 ASN B CA 1
ATOM 3837 C C . ASN B 1 39 ? 26.125 2.215 -25 1 26.14 39 ASN B C 1
ATOM 3839 O O . ASN B 1 39 ? 27.109 1.463 -25.047 1 26.14 39 ASN B O 1
ATOM 3843 N N . ARG B 1 40 ? 25.438 2.432 -26.078 1 29.62 40 ARG B N 1
ATOM 3844 C CA . ARG B 1 40 ? 26.062 2.098 -27.344 1 29.62 40 ARG B CA 1
ATOM 3845 C C . ARG B 1 40 ? 27.281 2.982 -27.594 1 29.62 40 ARG B C 1
ATOM 3847 O O . ARG B 1 40 ? 27.922 2.871 -28.641 1 29.62 40 ARG B O 1
ATOM 3854 N N . GLY B 1 41 ? 27.406 4.082 -26.828 1 26.12 41 GLY B N 1
ATOM 3855 C CA . GLY B 1 41 ? 28.453 4.887 -27.422 1 26.12 41 GLY B CA 1
ATOM 3856 C C . GLY B 1 41 ? 29.797 4.176 -27.469 1 26.12 41 GLY B C 1
ATOM 3857 O O . GLY B 1 41 ? 30.75 4.688 -28.062 1 26.12 41 GLY B O 1
ATOM 3858 N N . LYS B 1 42 ? 30.141 3.605 -26.344 1 25.97 42 LYS B N 1
ATOM 3859 C CA . LYS B 1 42 ? 31.578 3.449 -26.422 1 25.97 42 LYS B CA 1
ATOM 3860 C C . LYS B 1 42 ? 31.953 2.381 -27.453 1 25.97 42 LYS B C 1
ATOM 3862 O O . LYS B 1 42 ? 33.125 2.207 -27.766 1 25.97 42 LYS B O 1
ATOM 3867 N N . SER B 1 43 ? 31.125 1.16 -27.578 1 19.66 43 SER B N 1
ATOM 3868 C CA . SER B 1 43 ? 31.859 0.052 -28.188 1 19.66 43 SER B CA 1
ATOM 3869 C C . SER B 1 43 ? 31.938 0.214 -29.703 1 19.66 43 SER B C 1
ATOM 3871 O O . SER B 1 43 ? 30.922 0.376 -30.375 1 19.66 43 SER B O 1
ATOM 3873 N N . LYS B 1 44 ? 33.031 0.744 -30.188 1 24.94 44 LYS B N 1
ATOM 3874 C CA . LYS B 1 44 ? 33.438 0.674 -31.594 1 24.94 44 LYS B CA 1
ATOM 3875 C C . LYS B 1 44 ? 33.281 -0.735 -32.156 1 24.94 44 LYS B C 1
ATOM 3877 O O . LYS B 1 44 ? 34.156 -1.584 -32 1 24.94 44 LYS B O 1
ATOM 3882 N N . ALA B 1 45 ? 32.156 -1.496 -31.828 1 21.12 45 ALA B N 1
ATOM 3883 C CA . ALA B 1 45 ? 32.188 -2.904 -32.219 1 21.12 45 ALA B CA 1
ATOM 3884 C C . ALA B 1 45 ? 32.469 -3.053 -33.719 1 21.12 45 ALA B C 1
ATOM 3886 O O . ALA B 1 45 ? 31.984 -2.25 -34.531 1 21.12 45 ALA B O 1
ATOM 3887 N N . ILE B 1 46 ? 33.5 -3.926 -34.094 1 22.69 46 ILE B N 1
ATOM 3888 C CA . ILE B 1 46 ? 34.094 -4.477 -35.312 1 22.69 46 ILE B CA 1
ATOM 3889 C C . ILE B 1 46 ? 33 -5.098 -36.188 1 22.69 46 ILE B C 1
ATOM 3891 O O . ILE B 1 46 ? 32.094 -5.785 -35.656 1 22.69 46 ILE B O 1
ATOM 3895 N N . THR B 1 47 ? 32.781 -4.605 -37.406 1 22.34 47 THR B N 1
ATOM 3896 C CA . THR B 1 47 ? 31.891 -4.977 -38.469 1 22.34 47 THR B CA 1
ATOM 3897 C C . THR B 1 47 ? 32 -6.465 -38.781 1 22.34 47 THR B C 1
ATOM 3899 O O . THR B 1 47 ? 33 -6.918 -39.344 1 22.34 47 THR B O 1
ATOM 3902 N N . PRO B 1 48 ? 31.672 -7.422 -37.75 1 20.88 48 PRO B N 1
ATOM 3903 C CA . PRO B 1 48 ? 32.031 -8.766 -38.219 1 20.88 48 PRO B CA 1
ATOM 3904 C C . PRO B 1 48 ? 31.422 -9.102 -39.562 1 20.88 48 PRO B C 1
ATOM 3906 O O . PRO B 1 48 ? 30.344 -8.594 -39.906 1 20.88 48 PRO B O 1
ATOM 3909 N N . GLU B 1 49 ? 32.25 -9.617 -40.531 1 20.03 49 GLU B N 1
ATOM 3910 C CA . GLU B 1 49 ? 32.156 -10.125 -41.875 1 20.03 49 GLU B CA 1
ATOM 3911 C C . GLU B 1 49 ? 31.047 -11.172 -42 1 20.03 49 GLU B C 1
ATOM 3913 O O . GLU B 1 49 ? 30.672 -11.805 -41 1 20.03 49 GLU B O 1
ATOM 3918 N N . ASP B 1 50 ? 30.328 -11.219 -43.125 1 20.42 50 ASP B N 1
ATOM 3919 C CA . ASP B 1 50 ? 29.125 -11.844 -43.688 1 20.42 50 ASP B CA 1
ATOM 3920 C C . ASP B 1 50 ? 29.219 -13.367 -43.594 1 20.42 50 ASP B C 1
ATOM 3922 O O . ASP B 1 50 ? 28.859 -14.07 -44.562 1 20.42 50 ASP B O 1
ATOM 3926 N N . PRO B 1 51 ? 29.875 -14.055 -42.531 1 20.34 51 PRO B N 1
ATOM 3927 C CA . PRO B 1 51 ? 30.219 -15.391 -43 1 20.34 51 PRO B CA 1
ATOM 3928 C C . PRO B 1 51 ? 29 -16.203 -43.406 1 20.34 51 PRO B C 1
ATOM 3930 O O . PRO B 1 51 ? 28.094 -16.422 -42.625 1 20.34 51 PRO B O 1
ATOM 3933 N N . THR B 1 52 ? 28.594 -16.188 -44.719 1 18.84 52 THR B N 1
ATOM 3934 C CA . THR B 1 52 ? 27.531 -16.922 -45.375 1 18.84 52 THR B CA 1
ATOM 3935 C C . THR B 1 52 ? 27.625 -18.422 -45.094 1 18.84 52 THR B C 1
ATOM 3937 O O . THR B 1 52 ? 26.844 -19.219 -45.625 1 18.84 52 THR B O 1
ATOM 3940 N N . ALA B 1 53 ? 28.844 -18.906 -44.531 1 17.05 53 ALA B N 1
ATOM 3941 C CA . ALA B 1 53 ? 29.125 -20.234 -45.094 1 17.05 53 ALA B CA 1
ATOM 3942 C C . ALA B 1 53 ? 28 -21.203 -44.719 1 17.05 53 ALA B C 1
ATOM 3944 O O . ALA B 1 53 ? 27.375 -21.094 -43.656 1 17.05 53 ALA B O 1
ATOM 3945 N N . GLN B 1 54 ? 27.672 -22.125 -45.688 1 16.67 54 GLN B N 1
ATOM 3946 C CA . GLN B 1 54 ? 26.641 -23.094 -46.062 1 16.67 54 GLN B CA 1
ATOM 3947 C C . GLN B 1 54 ? 26.516 -24.219 -45.062 1 16.67 54 GLN B C 1
ATOM 3949 O O . GLN B 1 54 ? 27.328 -25.156 -45.062 1 16.67 54 GLN B O 1
ATOM 3954 N N . ILE B 1 55 ? 26.469 -23.969 -43.75 1 18.95 55 ILE B N 1
ATOM 3955 C CA . ILE B 1 55 ? 26.75 -25.219 -43.062 1 18.95 55 ILE B CA 1
ATOM 3956 C C . ILE B 1 55 ? 25.781 -26.312 -43.531 1 18.95 55 ILE B C 1
ATOM 3958 O O . ILE B 1 55 ? 24.562 -26.109 -43.5 1 18.95 55 ILE B O 1
ATOM 3962 N N . PRO B 1 56 ? 26.328 -27.438 -44.125 1 18.2 56 PRO B N 1
ATOM 3963 C CA . PRO B 1 56 ? 25.703 -28.547 -44.844 1 18.2 56 PRO B CA 1
ATOM 3964 C C . PRO B 1 56 ? 24.625 -29.25 -44.031 1 18.2 56 PRO B C 1
ATOM 3966 O O . PRO B 1 56 ? 24.609 -29.125 -42.781 1 18.2 56 PRO B O 1
ATOM 3969 N N . SER B 1 57 ? 23.609 -29.828 -44.719 1 17.78 57 SER B N 1
ATOM 3970 C CA . SER B 1 57 ? 22.328 -30.484 -44.5 1 17.78 57 SER B CA 1
ATOM 3971 C C . SER B 1 57 ? 22.484 -31.703 -43.562 1 17.78 57 SER B C 1
ATOM 3973 O O . SER B 1 57 ? 23.188 -32.656 -43.906 1 17.78 57 SER B O 1
ATOM 3975 N N . PRO B 1 58 ? 22.812 -31.531 -42.219 1 17.23 58 PRO B N 1
ATOM 3976 C CA . PRO B 1 58 ? 23.25 -32.812 -41.656 1 17.23 58 PRO B CA 1
ATOM 3977 C C . PRO B 1 58 ? 22.344 -33.969 -42.062 1 17.23 58 PRO B C 1
ATOM 3979 O O . PRO B 1 58 ? 21.156 -33.75 -42.344 1 17.23 58 PRO B O 1
ATOM 3982 N N . LEU B 1 59 ? 22.938 -35.188 -42.281 1 17.41 59 LEU B N 1
ATOM 3983 C CA . LEU B 1 59 ? 22.688 -36.5 -42.812 1 17.41 59 LEU B CA 1
ATOM 3984 C C . LEU B 1 59 ? 21.547 -37.188 -42.094 1 17.41 59 LEU B C 1
ATOM 3986 O O . LEU B 1 59 ? 21.281 -36.906 -40.938 1 17.41 59 LEU B O 1
ATOM 3990 N N . LEU B 1 60 ? 20.719 -38 -42.812 1 17.12 60 LEU B N 1
ATOM 3991 C CA . LEU B 1 60 ? 19.531 -38.844 -42.875 1 17.12 60 LEU B CA 1
ATOM 3992 C C . LEU B 1 60 ? 19.641 -40.031 -41.938 1 17.12 60 LEU B C 1
ATOM 3994 O O . LEU B 1 60 ? 18.719 -40.812 -41.812 1 17.12 60 LEU B O 1
ATOM 3998 N N . SER B 1 61 ? 20.312 -40.031 -40.656 1 16.27 61 SER B N 1
ATOM 3999 C CA . SER B 1 61 ? 20.703 -41.406 -40.438 1 16.27 61 SER B CA 1
ATOM 4000 C C . SER B 1 61 ? 19.5 -42.344 -40.375 1 16.27 61 SER B C 1
ATOM 4002 O O . SER B 1 61 ? 18.438 -41.938 -39.875 1 16.27 61 SER B O 1
ATOM 4004 N N . PRO B 1 62 ? 19.5 -43.781 -40.875 1 16.94 62 PRO B N 1
ATOM 4005 C CA . PRO B 1 62 ? 18.703 -44.906 -41.375 1 16.94 62 PRO B CA 1
ATOM 4006 C C . PRO B 1 62 ? 18.109 -45.719 -40.25 1 16.94 62 PRO B C 1
ATOM 4008 O O . PRO B 1 62 ? 17.234 -46.562 -40.469 1 16.94 62 PRO B O 1
ATOM 4011 N N . TRP B 1 63 ? 18.641 -45.844 -38.969 1 16.89 63 TRP B N 1
ATOM 4012 C CA . TRP B 1 63 ? 18.734 -47.219 -38.469 1 16.89 63 TRP B CA 1
ATOM 4013 C C . TRP B 1 63 ? 17.344 -47.812 -38.25 1 16.89 63 TRP B C 1
ATOM 4015 O O . TRP B 1 63 ? 16.391 -47.062 -37.969 1 16.89 63 TRP B O 1
ATOM 4025 N N . SER B 1 64 ? 17.203 -49.312 -38.312 1 16.44 64 SER B N 1
ATOM 4026 C CA . SER B 1 64 ? 16.531 -50.562 -38.688 1 16.44 64 SER B CA 1
ATOM 4027 C C . SER B 1 64 ? 15.531 -51 -37.625 1 16.44 64 SER B C 1
ATOM 4029 O O . SER B 1 64 ? 15.516 -50.469 -36.531 1 16.44 64 SER B O 1
ATOM 4031 N N . ARG B 1 65 ? 15.508 -52.469 -37.125 1 16.52 65 ARG B N 1
ATOM 4032 C CA . ARG B 1 65 ? 14.641 -53.625 -37.312 1 16.52 65 ARG B CA 1
ATOM 4033 C C . ARG B 1 65 ? 13.938 -54 -36.031 1 16.52 65 ARG B C 1
ATOM 4035 O O . ARG B 1 65 ? 12.82 -54.531 -36.062 1 16.52 65 ARG B O 1
ATOM 4042 N N . LEU B 1 66 ? 14.578 -54.125 -34.719 1 17.02 66 LEU B N 1
ATOM 4043 C CA . LEU B 1 66 ? 14.375 -55.469 -34.219 1 17.02 66 LEU B CA 1
ATOM 4044 C C . LEU B 1 66 ? 12.961 -55.625 -33.656 1 17.02 66 LEU B C 1
ATOM 4046 O O . LEU B 1 66 ? 12.336 -54.656 -33.25 1 17.02 66 LEU B O 1
ATOM 4050 N N . PRO B 1 67 ? 12.578 -56.969 -33.281 1 17.95 67 PRO B N 1
ATOM 4051 C CA . PRO B 1 67 ? 11.359 -57.781 -33.312 1 17.95 67 PRO B CA 1
ATOM 4052 C C . PRO B 1 67 ? 10.492 -57.562 -32.062 1 17.95 67 PRO B C 1
ATOM 4054 O O . PRO B 1 67 ? 10.938 -56.969 -31.078 1 17.95 67 PRO B O 1
ATOM 4057 N N . PRO B 1 68 ? 9.531 -58.562 -31.734 1 18.41 68 PRO B N 1
ATOM 4058 C CA . PRO B 1 68 ? 8.164 -58.781 -31.266 1 18.41 68 PRO B CA 1
ATOM 4059 C C . PRO B 1 68 ? 8.086 -58.938 -29.75 1 18.41 68 PRO B C 1
ATOM 4061 O O . PRO B 1 68 ? 7.215 -58.375 -29.094 1 18.41 68 PRO B O 1
ATOM 4064 N N . GLY B 1 69 ? 8.898 -59.906 -29 1 16.36 69 GLY B N 1
ATOM 4065 C CA . GLY B 1 69 ? 8.258 -61.062 -28.391 1 16.36 69 GLY B CA 1
ATOM 4066 C C . GLY B 1 69 ? 7.719 -60.75 -27 1 16.36 69 GLY B C 1
ATOM 4067 O O . GLY B 1 69 ? 6.555 -60.406 -26.828 1 16.36 69 GLY B O 1
ATOM 4068 N N . ALA B 1 70 ? 8.367 -61.438 -25.828 1 16.25 70 ALA B N 1
ATOM 4069 C CA . ALA B 1 70 ? 7.973 -62.5 -24.922 1 16.25 70 ALA B CA 1
ATOM 4070 C C . ALA B 1 70 ? 7.34 -61.969 -23.656 1 16.25 70 ALA B C 1
ATOM 4072 O O . ALA B 1 70 ? 7.531 -60.781 -23.312 1 16.25 70 ALA B O 1
ATOM 4073 N N . THR B 1 71 ? 6.836 -62.906 -22.641 1 16.83 71 THR B N 1
ATOM 4074 C CA . THR B 1 71 ? 5.738 -63.438 -21.844 1 16.83 71 THR B CA 1
ATOM 4075 C C . THR B 1 71 ? 5.891 -63.094 -20.375 1 16.83 71 THR B C 1
ATOM 4077 O O . THR B 1 71 ? 4.906 -62.75 -19.703 1 16.83 71 THR B O 1
ATOM 4080 N N . GLY B 1 72 ? 7.137 -63.156 -19.625 1 15.77 72 GLY B N 1
ATOM 4081 C CA . GLY B 1 72 ? 7.109 -64.062 -18.484 1 15.77 72 GLY B CA 1
ATOM 4082 C C . GLY B 1 72 ? 6.441 -63.469 -17.266 1 15.77 72 GLY B C 1
ATOM 4083 O O . GLY B 1 72 ? 6.316 -62.25 -17.156 1 15.77 72 GLY B O 1
ATOM 4084 N N . LYS B 1 73 ? 5.914 -64.375 -16.156 1 17.28 73 LYS B N 1
ATOM 4085 C CA . LYS B 1 73 ? 4.934 -64.75 -15.141 1 17.28 73 LYS B CA 1
ATOM 4086 C C . LYS B 1 73 ? 5.371 -64.25 -13.758 1 17.28 73 LYS B C 1
ATOM 4088 O O . LYS B 1 73 ? 4.539 -64.062 -12.867 1 17.28 73 LYS B O 1
ATOM 4093 N N . LEU B 1 74 ? 6.629 -63.781 -13.406 1 15.47 74 LEU B N 1
ATOM 4094 C CA . LEU B 1 74 ? 7.02 -64.438 -12.172 1 15.47 74 LEU B CA 1
ATOM 4095 C C . LEU B 1 74 ? 6.176 -63.969 -11 1 15.47 74 LEU B C 1
ATOM 4097 O O . LEU B 1 74 ? 5.805 -62.781 -10.945 1 15.47 74 LEU B O 1
ATOM 4101 N N . ILE B 1 75 ? 6.031 -64.875 -9.836 1 15.79 75 ILE B N 1
ATOM 4102 C CA . ILE B 1 75 ? 5.227 -65.438 -8.75 1 15.79 75 ILE B CA 1
ATOM 4103 C C . ILE B 1 75 ? 5.516 -64.688 -7.453 1 15.79 75 ILE B C 1
ATOM 4105 O O . ILE B 1 75 ? 4.605 -64.438 -6.656 1 15.79 75 ILE B O 1
ATOM 4109 N N . LEU B 1 76 ? 6.668 -64.062 -7.184 1 15.1 76 LEU B N 1
ATOM 4110 C CA . LEU B 1 76 ? 7.156 -64.5 -5.891 1 15.1 76 LEU B CA 1
ATOM 4111 C C . LEU B 1 76 ? 6.273 -64 -4.758 1 15.1 76 LEU B C 1
ATOM 4113 O O . LEU B 1 76 ? 5.641 -62.938 -4.895 1 15.1 76 LEU B O 1
ATOM 4117 N N . THR B 1 77 ? 6.406 -64.688 -3.496 1 15.35 77 THR B N 1
ATOM 4118 C CA . THR B 1 77 ? 5.848 -65.25 -2.289 1 15.35 77 THR B CA 1
ATOM 4119 C C . THR B 1 77 ? 5.785 -64.25 -1.158 1 15.35 77 THR B C 1
ATOM 4121 O O . THR B 1 77 ? 6.426 -63.188 -1.229 1 15.35 77 THR B O 1
ATOM 4124 N N . SER B 1 78 ? 5.715 -64.688 0.259 1 15.04 78 SER B N 1
ATOM 4125 C CA . SER B 1 78 ? 4.938 -64.875 1.485 1 15.04 78 SER B CA 1
ATOM 4126 C C . SER B 1 78 ? 5.551 -64.062 2.627 1 15.04 78 SER B C 1
ATOM 4128 O O . SER B 1 78 ? 4.848 -63.625 3.553 1 15.04 78 SER B O 1
ATOM 4130 N N . ALA B 1 79 ? 6.953 -63.875 2.797 1 14.9 79 ALA B N 1
ATOM 4131 C CA . ALA B 1 79 ? 7.426 -64.25 4.117 1 14.9 79 ALA B CA 1
ATOM 4132 C C . ALA B 1 79 ? 6.777 -63.438 5.215 1 14.9 79 ALA B C 1
ATOM 4134 O O . ALA B 1 79 ? 6.434 -62.281 4.992 1 14.9 79 ALA B O 1
ATOM 4135 N N . ALA B 1 80 ? 6.871 -63.875 6.629 1 15.4 80 ALA B N 1
ATOM 4136 C CA . ALA B 1 80 ? 6.398 -64.25 7.969 1 15.4 80 ALA B CA 1
ATOM 4137 C C . ALA B 1 80 ? 6.793 -63.156 8.977 1 15.4 80 ALA B C 1
ATOM 4139 O O . ALA B 1 80 ? 5.961 -62.688 9.773 1 15.4 80 ALA B O 1
ATOM 4140 N N . THR B 1 81 ? 8.133 -62.938 9.297 1 15.1 81 THR B N 1
ATOM 4141 C CA . THR B 1 81 ? 8.609 -63.281 10.633 1 15.1 81 THR B CA 1
ATOM 4142 C C . THR B 1 81 ? 8.227 -62.188 11.641 1 15.1 81 THR B C 1
ATOM 4144 O O . THR B 1 81 ? 8.016 -61.031 11.266 1 15.1 81 THR B O 1
ATOM 4147 N N . SER B 1 82 ? 8.523 -62.406 13.07 1 15.73 82 SER B N 1
ATOM 4148 C CA . SER B 1 82 ? 8.172 -62.5 14.484 1 15.73 82 SER B CA 1
ATOM 4149 C C . SER B 1 82 ? 8.656 -61.281 15.258 1 15.73 82 SER B C 1
ATOM 4151 O O . SER B 1 82 ? 7.895 -60.656 16 1 15.73 82 SER B O 1
ATOM 4153 N N . ASN B 1 83 ? 10.023 -61.062 15.555 1 15.1 83 ASN B N 1
ATOM 4154 C CA . ASN B 1 83 ? 10.539 -61.281 16.906 1 15.1 83 ASN B CA 1
ATOM 4155 C C . ASN B 1 83 ? 10.297 -60.031 17.781 1 15.1 83 ASN B C 1
ATOM 4157 O O . ASN B 1 83 ? 9.969 -58.969 17.266 1 15.1 83 ASN B O 1
ATOM 4161 N N . ALA B 1 84 ? 11.484 -59.375 18.484 1 16.02 84 ALA B N 1
ATOM 4162 C CA . ALA B 1 84 ? 12.039 -59.438 19.828 1 16.02 84 ALA B CA 1
ATOM 4163 C C . ALA B 1 84 ? 11.773 -58.125 20.578 1 16.02 84 ALA B C 1
ATOM 4165 O O . ALA B 1 84 ? 11.664 -57.062 19.969 1 16.02 84 ALA B O 1
ATOM 4166 N N . THR B 1 85 ? 11.812 -58.125 22.016 1 16.98 85 THR B N 1
ATOM 4167 C CA . THR B 1 85 ? 11.297 -57.719 23.312 1 16.98 85 THR B CA 1
ATOM 4168 C C . THR B 1 85 ? 12.023 -56.469 23.812 1 16.98 85 THR B C 1
ATOM 4170 O O . THR B 1 85 ? 11.422 -55.594 24.406 1 16.98 85 THR B O 1
ATOM 4173 N N . THR B 1 86 ? 13.422 -56.156 23.609 1 15.77 86 THR B N 1
ATOM 4174 C CA . THR B 1 86 ? 14.164 -56 24.859 1 15.77 86 THR B CA 1
ATOM 4175 C C . THR B 1 86 ? 13.875 -54.656 25.484 1 15.77 86 THR B C 1
ATOM 4177 O O . THR B 1 86 ? 13.68 -53.656 24.781 1 15.77 86 THR B O 1
ATOM 4180 N N . GLN B 1 87 ? 14.125 -54.5 26.938 1 17 87 GLN B N 1
ATOM 4181 C CA . GLN B 1 87 ? 13.82 -53.938 28.25 1 17 87 GLN B CA 1
ATOM 4182 C C . GLN B 1 87 ? 14.672 -52.719 28.531 1 17 87 GLN B C 1
ATOM 4184 O O . GLN B 1 87 ? 14.469 -52.031 29.531 1 17 87 GLN B O 1
ATOM 4189 N N . ILE B 1 88 ? 15.289 -51.969 27.641 1 17.53 88 ILE B N 1
ATOM 4190 C CA . ILE B 1 88 ? 16.484 -51.438 28.297 1 17.53 88 ILE B CA 1
ATOM 4191 C C . ILE B 1 88 ? 16.094 -50.469 29.391 1 17.53 88 ILE B C 1
ATOM 4193 O O . ILE B 1 88 ? 15.258 -49.594 29.188 1 17.53 88 ILE B O 1
ATOM 4197 N N . PRO B 1 89 ? 16.828 -50.625 30.578 1 16.56 89 PRO B N 1
ATOM 4198 C CA . PRO B 1 89 ? 16.703 -50.25 32 1 16.56 89 PRO B CA 1
ATOM 4199 C C . PRO B 1 89 ? 16.812 -48.75 32.219 1 16.56 89 PRO B C 1
ATOM 4201 O O . PRO B 1 89 ? 17.188 -48 31.297 1 16.56 89 PRO B O 1
ATOM 4204 N N . ASP B 1 90 ? 17.172 -48.344 33.531 1 16.67 90 ASP B N 1
ATOM 4205 C CA . ASP B 1 90 ? 16.875 -47.562 34.719 1 16.67 90 ASP B CA 1
ATOM 4206 C C . ASP B 1 90 ? 17.703 -46.281 34.75 1 16.67 90 ASP B C 1
ATOM 4208 O O . ASP B 1 90 ? 17.25 -45.25 35.25 1 16.67 90 ASP B O 1
ATOM 4212 N N . ASP B 1 91 ? 19.047 -46.312 34.344 1 15.05 91 ASP B N 1
ATOM 4213 C CA . ASP B 1 91 ? 20 -45.938 35.406 1 15.05 91 ASP B CA 1
ATOM 4214 C C . ASP B 1 91 ? 19.922 -44.438 35.688 1 15.05 91 ASP B C 1
ATOM 4216 O O . ASP B 1 91 ? 19.422 -43.656 34.875 1 15.05 91 ASP B O 1
ATOM 4220 N N . ALA B 1 92 ? 21.141 -43.906 36.469 1 16.31 92 ALA B N 1
ATOM 4221 C CA . ALA B 1 92 ? 21.609 -43.219 37.688 1 16.31 92 ALA B CA 1
ATOM 4222 C C . ALA B 1 92 ? 21.734 -41.719 37.438 1 16.31 92 ALA B C 1
ATOM 4224 O O . ALA B 1 92 ? 21.797 -41.281 36.312 1 16.31 92 ALA B O 1
ATOM 4225 N N . GLN B 1 93 ? 22.156 -40.906 38.438 1 16.55 93 GLN B N 1
ATOM 4226 C CA . GLN B 1 93 ? 22.016 -39.812 39.375 1 16.55 93 GLN B CA 1
ATOM 4227 C C . GLN B 1 93 ? 22.969 -38.656 39 1 16.55 93 GLN B C 1
ATOM 4229 O O . GLN B 1 93 ? 22.75 -37.531 39.406 1 16.55 93 GLN B O 1
ATOM 4234 N N . LEU B 1 94 ? 24.094 -38.875 38.125 1 16.5 94 LEU B N 1
ATOM 4235 C CA . LEU B 1 94 ? 25.312 -38.312 38.656 1 16.5 94 LEU B CA 1
ATOM 4236 C C . LEU B 1 94 ? 25.266 -36.781 38.656 1 16.5 94 LEU B C 1
ATOM 4238 O O . LEU B 1 94 ? 24.812 -36.188 37.656 1 16.5 94 LEU B O 1
ATOM 4242 N N . LEU B 1 95 ? 25.469 -36.156 39.844 1 18.3 95 LEU B N 1
ATOM 4243 C CA . LEU B 1 95 ? 25.469 -34.875 40.562 1 18.3 95 LEU B CA 1
ATOM 4244 C C . LEU B 1 95 ? 26.594 -33.969 40.094 1 18.3 95 LEU B C 1
ATOM 4246 O O . LEU B 1 95 ? 27.766 -34.281 40.281 1 18.3 95 LEU B O 1
ATOM 4250 N N . PRO B 1 96 ? 26.719 -33.594 38.812 1 17.92 96 PRO B N 1
ATOM 4251 C CA . PRO B 1 96 ? 28.094 -33.188 38.469 1 17.92 96 PRO B CA 1
ATOM 4252 C C . PRO B 1 96 ? 28.609 -32.062 39.375 1 17.92 96 PRO B C 1
ATOM 4254 O O . PRO B 1 96 ? 27.828 -31.266 39.906 1 17.92 96 PRO B O 1
ATOM 4257 N N . PRO B 1 97 ? 29.828 -32.344 39.875 1 18.56 97 PRO B N 1
ATOM 4258 C CA . PRO B 1 97 ? 30.656 -31.688 40.906 1 18.56 97 PRO B CA 1
ATOM 4259 C C . PRO B 1 97 ? 30.844 -30.203 40.625 1 18.56 97 PRO B C 1
ATOM 4261 O O . PRO B 1 97 ? 30.641 -29.734 39.5 1 18.56 97 PRO B O 1
ATOM 4264 N N . SER B 1 98 ? 31.297 -29.484 41.719 1 19.52 98 SER B N 1
ATOM 4265 C CA . SER B 1 98 ? 31.5 -28.188 42.344 1 19.52 98 SER B CA 1
ATOM 4266 C C . SER B 1 98 ? 32.625 -27.406 41.656 1 19.52 98 SER B C 1
ATOM 4268 O O . SER B 1 98 ? 33.812 -27.734 41.812 1 19.52 98 SER B O 1
ATOM 4270 N N . LEU B 1 99 ? 32.531 -27.266 40.312 1 18.83 99 LEU B N 1
ATOM 4271 C CA . LEU B 1 99 ? 33.781 -26.859 39.656 1 18.83 99 LEU B CA 1
ATOM 4272 C C . LEU B 1 99 ? 34.344 -25.609 40.312 1 18.83 99 LEU B C 1
ATOM 4274 O O . LEU B 1 99 ? 33.625 -24.641 40.562 1 18.83 99 LEU B O 1
ATOM 4278 N N . VAL B 1 100 ? 35.375 -25.906 41 1 19.67 100 VAL B N 1
ATOM 4279 C CA . VAL B 1 100 ? 36.312 -25.125 41.844 1 19.67 100 VAL B CA 1
ATOM 4280 C C . VAL B 1 100 ? 36.75 -23.875 41.062 1 19.67 100 VAL B C 1
ATOM 4282 O O . VAL B 1 100 ? 36.906 -23.906 39.844 1 19.67 100 VAL B O 1
ATOM 4285 N N . ASP B 1 101 ? 36.75 -22.734 41.844 1 21.19 101 ASP B N 1
ATOM 4286 C CA . ASP B 1 101 ? 36.906 -21.297 41.656 1 21.19 101 ASP B CA 1
ATOM 4287 C C . ASP B 1 101 ? 38.281 -20.953 41.094 1 21.19 101 ASP B C 1
ATOM 4289 O O . ASP B 1 101 ? 38.594 -19.766 40.938 1 21.19 101 ASP B O 1
ATOM 4293 N N . PRO B 1 102 ? 38.719 -21.781 40 1 21.86 102 PRO B N 1
ATOM 4294 C CA . PRO B 1 102 ? 40.188 -21.688 39.969 1 21.86 102 PRO B CA 1
ATOM 4295 C C . PRO B 1 102 ? 40.688 -20.25 39.969 1 21.86 102 PRO B C 1
ATOM 4297 O O . PRO B 1 102 ? 39.969 -19.344 39.531 1 21.86 102 PRO B O 1
ATOM 4300 N N . PRO B 1 103 ? 41.719 -20.047 40.75 1 21.91 103 PRO B N 1
ATOM 4301 C CA . PRO B 1 103 ? 42.406 -18.828 41.156 1 21.91 103 PRO B CA 1
ATOM 4302 C C . PRO B 1 103 ? 42.844 -17.953 40 1 21.91 103 PRO B C 1
ATOM 4304 O O . PRO B 1 103 ? 43.031 -18.453 38.875 1 21.91 103 PRO B O 1
ATOM 4307 N N . ALA B 1 104 ? 42.531 -16.625 40.062 1 21.5 104 ALA B N 1
ATOM 4308 C CA . ALA B 1 104 ? 42.531 -15.453 39.188 1 21.5 104 ALA B CA 1
ATOM 4309 C C . ALA B 1 104 ? 43.938 -15.156 38.656 1 21.5 104 ALA B C 1
ATOM 4311 O O . ALA B 1 104 ? 44.156 -14.125 38.031 1 21.5 104 ALA B O 1
ATOM 4312 N N . THR B 1 105 ? 44.875 -16.109 39.094 1 22.5 105 THR B N 1
ATOM 4313 C CA . THR B 1 105 ? 46.156 -15.461 39.062 1 22.5 105 THR B CA 1
ATOM 4314 C C . THR B 1 105 ? 46.594 -15.18 37.625 1 22.5 105 THR B C 1
ATOM 4316 O O . THR B 1 105 ? 47.781 -14.984 37.375 1 22.5 105 THR B O 1
ATOM 4319 N N . SER B 1 106 ? 45.781 -14.719 36.75 1 20.58 106 SER B N 1
ATOM 4320 C CA . SER B 1 106 ? 46.25 -14.914 35.406 1 20.58 106 SER B CA 1
ATOM 4321 C C . SER B 1 106 ? 47.531 -14.117 35.125 1 20.58 106 SER B C 1
ATOM 4323 O O . SER B 1 106 ? 47.562 -12.906 35.375 1 20.58 106 SER B O 1
ATOM 4325 N N . PRO B 1 107 ? 48.688 -14.789 35.281 1 22.33 107 PRO B N 1
ATOM 4326 C CA . PRO B 1 107 ? 49.938 -14.07 35.156 1 22.33 107 PRO B CA 1
ATOM 4327 C C . PRO B 1 107 ? 50.031 -13.219 33.906 1 22.33 107 PRO B C 1
ATOM 4329 O O . PRO B 1 107 ? 49.312 -13.492 32.906 1 22.33 107 PRO B O 1
ATOM 4332 N N . ALA B 1 108 ? 50.531 -11.922 34.031 1 22.94 108 ALA B N 1
ATOM 4333 C CA . ALA B 1 108 ? 50.781 -10.789 33.156 1 22.94 108 ALA B CA 1
ATOM 4334 C C . ALA B 1 108 ? 51.656 -11.203 31.984 1 22.94 108 ALA B C 1
ATOM 4336 O O . ALA B 1 108 ? 52.875 -11.438 32.156 1 22.94 108 ALA B O 1
ATOM 4337 N N . PHE B 1 109 ? 51.344 -12.359 31.297 1 19.41 109 PHE B N 1
ATOM 4338 C CA . PHE B 1 109 ? 52.375 -12.789 30.359 1 19.41 109 PHE B CA 1
ATOM 4339 C C . PHE B 1 109 ? 52.781 -11.641 29.438 1 19.41 109 PHE B C 1
ATOM 4341 O O . PHE B 1 109 ? 51.906 -10.938 28.906 1 19.41 109 PHE B O 1
ATOM 4348 N N . ARG B 1 110 ? 53.969 -11.156 29.656 1 22.3 110 ARG B N 1
ATOM 4349 C CA . ARG B 1 110 ? 54.812 -10.172 29 1 22.3 110 ARG B CA 1
ATOM 4350 C C . ARG B 1 110 ? 54.906 -10.422 27.5 1 22.3 110 ARG B C 1
ATOM 4352 O O . ARG B 1 110 ? 55.438 -11.461 27.078 1 22.3 110 ARG B O 1
ATOM 4359 N N . ASN B 1 111 ? 53.812 -10.297 26.797 1 19.98 111 ASN B N 1
ATOM 4360 C CA . ASN B 1 111 ? 53.844 -10.578 25.359 1 19.98 111 ASN B CA 1
ATOM 4361 C C . ASN B 1 111 ? 55.031 -9.898 24.672 1 19.98 111 ASN B C 1
ATOM 4363 O O . ASN B 1 111 ? 55.062 -8.672 24.594 1 19.98 111 ASN B O 1
ATOM 4367 N N . SER B 1 112 ? 56.25 -10.406 24.859 1 22.42 112 SER B N 1
ATOM 4368 C CA . SER B 1 112 ? 57.531 -10 24.344 1 22.42 112 SER B CA 1
ATOM 4369 C C . SER B 1 112 ? 57.5 -9.883 22.812 1 22.42 112 SER B C 1
ATOM 4371 O O . SER B 1 112 ? 58.562 -9.672 22.188 1 22.42 112 SER B O 1
ATOM 4373 N N . SER B 1 113 ? 56.562 -10.414 22.125 1 21.92 113 SER B N 1
ATOM 4374 C CA . SER B 1 113 ? 56.969 -10.727 20.766 1 21.92 113 SER B CA 1
ATOM 4375 C C . SER B 1 113 ? 57.469 -9.477 20.047 1 21.92 113 SER B C 1
ATOM 4377 O O . SER B 1 113 ? 56.688 -8.641 19.625 1 21.92 113 SER B O 1
ATOM 4379 N N . GLU B 1 114 ? 58.531 -8.859 20.547 1 23.73 114 GLU B N 1
ATOM 4380 C CA . GLU B 1 114 ? 59.219 -7.781 19.844 1 23.73 114 GLU B CA 1
ATOM 4381 C C . GLU B 1 114 ? 59.688 -8.234 18.469 1 23.73 114 GLU B C 1
ATOM 4383 O O . GLU B 1 114 ? 60.75 -8.852 18.344 1 23.73 114 GLU B O 1
ATOM 4388 N N . ARG B 1 115 ? 58.969 -9.078 17.766 1 20.28 115 ARG B N 1
ATOM 4389 C CA . ARG B 1 115 ? 59.688 -9.5 16.562 1 20.28 115 ARG B CA 1
ATOM 4390 C C . ARG B 1 115 ? 60.25 -8.297 15.812 1 20.28 115 ARG B C 1
ATOM 4392 O O . ARG B 1 115 ? 59.594 -7.25 15.734 1 20.28 115 ARG B O 1
ATOM 4399 N N . ASP B 1 116 ? 61.562 -8.305 15.742 1 24.48 116 ASP B N 1
ATOM 4400 C CA . ASP B 1 116 ? 62.5 -7.406 15.078 1 24.48 116 ASP B CA 1
ATOM 4401 C C . ASP B 1 116 ? 62.125 -7.207 13.609 1 24.48 116 ASP B C 1
ATOM 4403 O O . ASP B 1 116 ? 62.125 -8.156 12.828 1 24.48 116 ASP B O 1
ATOM 4407 N N . PRO B 1 117 ? 61.219 -6.398 13.305 1 22.36 117 PRO B N 1
ATOM 4408 C CA . PRO B 1 117 ? 60.688 -6.258 11.945 1 22.36 117 PRO B CA 1
ATOM 4409 C C . PRO B 1 117 ? 61.781 -5.863 10.938 1 22.36 117 PRO B C 1
ATOM 4411 O O . PRO B 1 117 ? 61.469 -5.398 9.836 1 22.36 117 PRO B O 1
ATOM 4414 N N . LYS B 1 118 ? 63.062 -5.906 11.359 1 25.09 118 LYS B N 1
ATOM 4415 C CA . LYS B 1 118 ? 64.062 -5.395 10.398 1 25.09 118 LYS B CA 1
ATOM 4416 C C . LYS B 1 118 ? 64 -6.207 9.109 1 25.09 118 LYS B C 1
ATOM 4418 O O . LYS B 1 118 ? 64.812 -5.953 8.188 1 25.09 118 LYS B O 1
ATOM 4423 N N . LEU B 1 119 ? 63.719 -7.539 9.297 1 21.16 119 LEU B N 1
ATOM 4424 C CA . LEU B 1 119 ? 64.312 -8.359 8.25 1 21.16 119 LEU B CA 1
ATOM 4425 C C . LEU B 1 119 ? 63.938 -7.844 6.871 1 21.16 119 LEU B C 1
ATOM 4427 O O . LEU B 1 119 ? 63.625 -6.66 6.703 1 21.16 119 LEU B O 1
ATOM 4431 N N . LEU B 1 120 ? 63.438 -8.883 5.957 1 21.41 120 LEU B N 1
ATOM 4432 C CA . LEU B 1 120 ? 63.688 -9.055 4.531 1 21.41 120 LEU B CA 1
ATOM 4433 C C . LEU B 1 120 ? 62.875 -8.07 3.711 1 21.41 120 LEU B C 1
ATOM 4435 O O . LEU B 1 120 ? 61.625 -8.148 3.707 1 21.41 120 LEU B O 1
ATOM 4439 N N . LYS B 1 121 ? 63.375 -6.871 3.607 1 27.48 121 LYS B N 1
ATOM 4440 C CA . LYS B 1 121 ? 63 -5.977 2.516 1 27.48 121 LYS B CA 1
ATOM 4441 C C . LYS B 1 121 ? 63.094 -6.68 1.166 1 27.48 121 LYS B C 1
ATOM 4443 O O . LYS B 1 121 ? 64.188 -6.695 0.555 1 27.48 121 LYS B O 1
ATOM 4448 N N . LEU B 1 122 ? 62.562 -7.984 1.056 1 24.61 122 LEU B N 1
ATOM 4449 C CA . LEU B 1 122 ? 62.688 -8.477 -0.312 1 24.61 122 LEU B CA 1
ATOM 4450 C C . LEU B 1 122 ? 62.125 -7.457 -1.304 1 24.61 122 LEU B C 1
ATOM 4452 O O . LEU B 1 122 ? 61 -6.98 -1.147 1 24.61 122 LEU B O 1
ATOM 4456 N N . SER B 1 123 ? 63.094 -6.797 -2.004 1 29.22 123 SER B N 1
ATOM 4457 C CA . SER B 1 123 ? 62.875 -5.996 -3.207 1 29.22 123 SER B CA 1
ATOM 4458 C C . SER B 1 123 ? 62.094 -6.77 -4.262 1 29.22 123 SER B C 1
ATOM 4460 O O . SER B 1 123 ? 62.656 -7.574 -5.004 1 29.22 123 SER B O 1
ATOM 4462 N N . VAL B 1 124 ? 60.969 -7.324 -3.967 1 31.06 124 VAL B N 1
ATOM 4463 C CA . VAL B 1 124 ? 60.281 -7.871 -5.125 1 31.06 124 VAL B CA 1
ATOM 4464 C C . VAL B 1 124 ? 60.188 -6.812 -6.219 1 31.06 124 VAL B C 1
ATOM 4466 O O . VAL B 1 124 ? 59.844 -5.66 -5.953 1 31.06 124 VAL B O 1
ATOM 4469 N N . SER B 1 125 ? 61 -6.965 -7.305 1 31.05 125 SER B N 1
ATOM 4470 C CA . SER B 1 125 ? 61.062 -6.23 -8.562 1 31.05 125 SER B CA 1
ATOM 4471 C C . SER B 1 125 ? 59.656 -5.969 -9.117 1 31.05 125 SER B C 1
ATOM 4473 O O . SER B 1 125 ? 58.75 -6.785 -8.938 1 31.05 125 SER B O 1
ATOM 4475 N N . PRO B 1 126 ? 59.344 -4.66 -9.5 1 35.22 126 PRO B N 1
ATOM 4476 C CA . PRO B 1 126 ? 58.094 -4.141 -10.062 1 35.22 126 PRO B CA 1
ATOM 4477 C C . PRO B 1 126 ? 57.594 -4.949 -11.266 1 35.22 126 PRO B C 1
ATOM 4479 O O . PRO B 1 126 ? 56.688 -4.523 -11.961 1 35.22 126 PRO B O 1
ATOM 4482 N N . MET B 1 127 ? 58.406 -5.965 -11.703 1 32.31 127 MET B N 1
ATOM 4483 C CA . MET B 1 127 ? 58 -6.496 -13 1 32.31 127 MET B CA 1
ATOM 4484 C C . MET B 1 127 ? 56.562 -7.039 -12.953 1 32.31 127 MET B C 1
ATOM 4486 O O . MET B 1 127 ? 55.969 -7.285 -14 1 32.31 127 MET B O 1
ATOM 4490 N N . LEU B 1 128 ? 56.219 -7.711 -11.867 1 33.25 128 LEU B N 1
ATOM 4491 C CA . LEU B 1 128 ? 54.969 -8.438 -12.055 1 33.25 128 LEU B CA 1
ATOM 4492 C C . LEU B 1 128 ? 53.812 -7.477 -12.148 1 33.25 128 LEU B C 1
ATOM 4494 O O . LEU B 1 128 ? 52.656 -7.875 -11.953 1 33.25 128 LEU B O 1
ATOM 4498 N N . SER B 1 129 ? 54.062 -6.227 -12.203 1 36.12 129 SER B N 1
ATOM 4499 C CA . SER B 1 129 ? 52.938 -5.301 -12.383 1 36.12 129 SER B CA 1
ATOM 4500 C C . SER B 1 129 ? 52.125 -5.648 -13.633 1 36.12 129 SER B C 1
ATOM 4502 O O . SER B 1 129 ? 51.156 -4.988 -13.945 1 36.12 129 SER B O 1
ATOM 4504 N N . LEU B 1 130 ? 52.781 -6.363 -14.547 1 34.12 130 LEU B N 1
ATOM 4505 C CA . LEU B 1 130 ? 52.156 -6.445 -15.859 1 34.12 130 LEU B CA 1
ATOM 4506 C C . LEU B 1 130 ? 51 -7.414 -15.844 1 34.12 130 LEU B C 1
ATOM 4508 O O . LEU B 1 130 ? 50.375 -7.652 -16.875 1 34.12 130 LEU B O 1
ATOM 4512 N N . PHE B 1 131 ? 51.031 -8.43 -14.961 1 36.72 131 PHE B N 1
ATOM 4513 C CA . PHE B 1 131 ? 49.812 -9.219 -15.148 1 36.72 131 PHE B CA 1
ATOM 4514 C C . PHE B 1 131 ? 48.562 -8.414 -14.773 1 36.72 131 PHE B C 1
ATOM 4516 O O . PHE B 1 131 ? 48.344 -8.117 -13.594 1 36.72 131 PHE B O 1
ATOM 452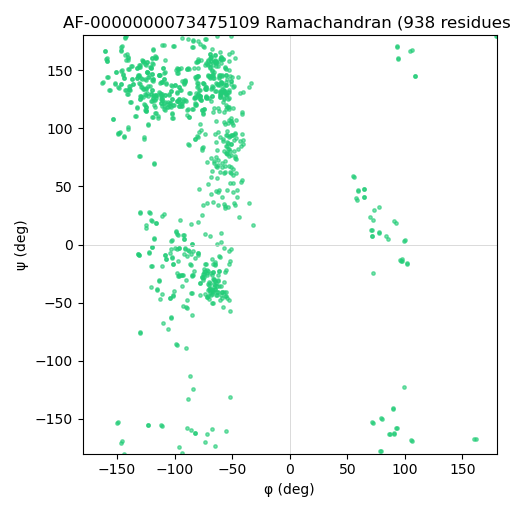3 N N . ASN B 1 132 ? 48.188 -7.48 -15.539 1 35.09 132 ASN B N 1
ATOM 4524 C CA . ASN B 1 132 ? 46.844 -6.918 -15.523 1 35.09 132 ASN B CA 1
ATOM 4525 C C . ASN B 1 132 ? 45.781 -8.008 -15.406 1 35.09 132 ASN B C 1
ATOM 4527 O O . ASN B 1 132 ? 45.375 -8.586 -16.406 1 35.09 132 ASN B O 1
ATOM 4531 N N . ILE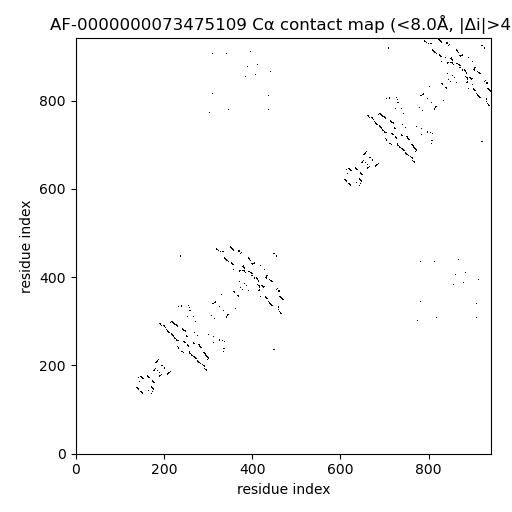 B 1 133 ? 45.781 -8.875 -14.492 1 41.03 133 ILE B N 1
ATOM 4532 C CA . ILE B 1 133 ? 44.594 -9.68 -14.305 1 41.03 133 ILE B CA 1
ATOM 4533 C C . ILE B 1 133 ? 43.344 -8.781 -14.359 1 41.03 133 ILE B C 1
ATOM 4535 O O . ILE B 1 133 ? 43.156 -7.922 -13.5 1 41.03 133 ILE B O 1
ATOM 4539 N N . ARG B 1 134 ? 42.906 -8.477 -15.523 1 46.56 134 ARG B N 1
ATOM 4540 C CA . ARG B 1 134 ? 41.656 -7.738 -15.742 1 46.56 134 ARG B CA 1
ATOM 4541 C C . ARG B 1 134 ? 40.562 -8.25 -14.82 1 46.56 134 ARG B C 1
ATOM 4543 O O . ARG B 1 134 ? 40.094 -9.383 -14.961 1 46.56 134 ARG B O 1
ATOM 4550 N N . ARG B 1 135 ? 40.469 -7.801 -13.633 1 55.19 135 ARG B N 1
ATOM 4551 C CA . ARG B 1 135 ? 39.344 -8.055 -12.727 1 55.19 135 ARG B CA 1
ATOM 4552 C C . ARG B 1 135 ? 38 -7.816 -13.422 1 55.19 135 ARG B C 1
ATOM 4554 O O . ARG B 1 135 ? 37.781 -6.73 -13.953 1 55.19 135 ARG B O 1
ATOM 4561 N N . VAL B 1 136 ? 37.406 -8.945 -13.953 1 62.62 136 VAL B N 1
ATOM 4562 C CA . VAL B 1 136 ? 36.062 -8.891 -14.531 1 62.62 136 VAL B CA 1
ATOM 4563 C C . VAL B 1 136 ? 35.094 -8.289 -13.523 1 62.62 136 VAL B C 1
ATOM 4565 O O . VAL B 1 136 ? 35.031 -8.703 -12.359 1 62.62 136 VAL B O 1
ATOM 4568 N N . ALA B 1 137 ? 34.531 -7.211 -13.883 1 70.12 137 ALA B N 1
ATOM 4569 C CA . ALA B 1 137 ? 33.469 -6.648 -13.055 1 70.12 137 ALA B CA 1
ATOM 4570 C C . ALA B 1 137 ? 32.281 -7.602 -12.969 1 70.12 137 ALA B C 1
ATOM 4572 O O . ALA B 1 137 ? 31.828 -8.141 -13.984 1 70.12 137 ALA B O 1
ATOM 4573 N N . ASN B 1 138 ? 31.922 -8.102 -11.789 1 78.69 138 ASN B N 1
ATOM 4574 C CA . ASN B 1 138 ? 30.781 -9 -11.578 1 78.69 138 ASN B CA 1
ATOM 4575 C C . ASN B 1 138 ? 29.453 -8.305 -11.867 1 78.69 138 ASN B C 1
ATOM 4577 O O . ASN B 1 138 ? 28.625 -8.141 -10.977 1 78.69 138 ASN B O 1
ATOM 4581 N N . THR B 1 139 ? 29.266 -8.047 -13.188 1 83 139 THR B N 1
ATOM 4582 C CA . THR B 1 139 ? 28.078 -7.352 -13.641 1 83 139 THR B CA 1
ATOM 4583 C C . THR B 1 139 ? 27.016 -8.336 -14.133 1 83 139 THR B C 1
ATOM 4585 O O . THR B 1 139 ? 27.359 -9.445 -14.562 1 83 139 THR B O 1
ATOM 4588 N N . PRO B 1 140 ? 25.812 -7.895 -13.984 1 87.62 140 PRO B N 1
ATOM 4589 C CA . PRO B 1 140 ? 24.766 -8.75 -14.539 1 87.62 140 PRO B CA 1
ATOM 4590 C C . PRO B 1 140 ? 24.891 -8.938 -16.047 1 87.62 140 PRO B C 1
ATOM 4592 O O . PRO B 1 140 ? 25.375 -8.039 -16.75 1 87.62 140 PRO B O 1
ATOM 4595 N N . CYS B 1 141 ? 24.562 -10.109 -16.547 1 90 141 CYS B N 1
ATOM 4596 C CA . CYS B 1 141 ? 24.656 -10.414 -17.969 1 90 141 CYS B CA 1
ATOM 4597 C C . CYS B 1 141 ? 23.484 -11.281 -18.422 1 90 141 CYS B C 1
ATOM 4599 O O . CYS B 1 141 ? 22.75 -11.805 -17.594 1 90 141 CYS B O 1
ATOM 4601 N N . LEU B 1 142 ? 23.359 -11.297 -19.703 1 90.44 142 LEU B N 1
ATOM 4602 C CA . LEU B 1 142 ? 22.438 -12.211 -20.359 1 90.44 142 LEU B CA 1
ATOM 4603 C C . LEU B 1 142 ? 23.188 -13.297 -21.109 1 90.44 142 LEU B C 1
ATOM 4605 O O . LEU B 1 142 ? 24 -13 -22 1 90.44 142 LEU B O 1
ATOM 4609 N N . SER B 1 143 ? 22.922 -14.461 -20.766 1 91.31 143 SER B N 1
ATOM 4610 C CA . SER B 1 143 ? 23.641 -15.578 -21.375 1 91.31 143 SER B CA 1
ATOM 4611 C C . SER B 1 143 ? 23.156 -15.828 -22.797 1 91.31 143 SER B C 1
ATOM 4613 O O . SER B 1 143 ? 22.141 -15.273 -23.234 1 91.31 143 SER B O 1
ATOM 4615 N N . SER B 1 144 ? 23.875 -16.656 -23.453 1 87.94 144 SER B N 1
ATOM 4616 C CA . SER B 1 144 ? 23.516 -17.016 -24.812 1 87.94 144 SER B CA 1
ATOM 4617 C C . SER B 1 144 ? 22.219 -17.828 -24.844 1 87.94 144 SER B C 1
ATOM 4619 O O . SER B 1 144 ? 21.484 -17.812 -25.844 1 87.94 144 SER B O 1
ATOM 4621 N N . SER B 1 145 ? 21.969 -18.5 -23.75 1 86.38 145 SER B N 1
ATOM 4622 C CA . SER B 1 145 ? 20.766 -19.328 -23.656 1 86.38 145 SER B CA 1
ATOM 4623 C C . SER B 1 145 ? 19.578 -18.5 -23.141 1 86.38 145 SER B C 1
ATOM 4625 O O . SER B 1 145 ? 18.469 -19.031 -23.016 1 86.38 145 SER B O 1
ATOM 4627 N N . GLY B 1 146 ? 19.812 -17.266 -22.781 1 88.69 146 GLY B N 1
ATOM 4628 C CA . GLY B 1 146 ? 18.734 -16.375 -22.391 1 88.69 146 GLY B CA 1
ATOM 4629 C C . GLY B 1 146 ? 18.578 -16.25 -20.891 1 88.69 146 GLY B C 1
ATOM 4630 O O . GLY B 1 146 ? 17.656 -15.57 -20.422 1 88.69 146 GLY B O 1
ATOM 4631 N N . GLU B 1 147 ? 19.438 -16.875 -20.219 1 91.44 147 GLU B N 1
ATOM 4632 C CA . GLU B 1 147 ? 19.375 -16.797 -18.766 1 91.44 147 GLU B CA 1
ATOM 4633 C C . GLU B 1 147 ? 20.141 -15.586 -18.25 1 91.44 147 GLU B C 1
ATOM 4635 O O . GLU B 1 147 ? 21.094 -15.117 -18.891 1 91.44 147 GLU B O 1
ATOM 4640 N N . ASN B 1 148 ? 19.625 -15.148 -17.109 1 91.75 148 ASN B N 1
ATOM 4641 C CA . ASN B 1 148 ? 20.391 -14.117 -16.422 1 91.75 148 ASN B CA 1
ATOM 4642 C C . ASN B 1 148 ? 21.547 -14.703 -15.625 1 91.75 148 ASN B C 1
ATOM 4644 O O . ASN B 1 148 ? 21.406 -15.75 -14.984 1 91.75 148 ASN B O 1
ATOM 4648 N N . GLY B 1 149 ? 22.719 -14.008 -15.766 1 91.75 149 GLY B N 1
ATOM 4649 C CA . GLY B 1 149 ? 23.891 -14.445 -15.031 1 91.75 149 GLY B CA 1
ATOM 4650 C C . GLY B 1 149 ? 24.781 -13.297 -14.586 1 91.75 149 GLY B C 1
ATOM 4651 O O . GLY B 1 149 ? 24.312 -12.164 -14.469 1 91.75 149 GLY B O 1
ATOM 4652 N N . THR B 1 150 ? 25.875 -13.711 -14.148 1 90.5 150 THR B N 1
ATOM 4653 C CA . THR B 1 150 ? 26.875 -12.75 -13.711 1 90.5 150 THR B CA 1
ATOM 4654 C C . THR B 1 150 ? 28.203 -12.977 -14.43 1 90.5 150 THR B C 1
ATOM 4656 O O . THR B 1 150 ? 28.594 -14.125 -14.664 1 90.5 150 THR B O 1
ATOM 4659 N N . CYS B 1 151 ? 28.859 -11.898 -14.742 1 91.44 151 CYS B N 1
ATOM 4660 C CA . CYS B 1 151 ? 30.125 -12.023 -15.469 1 91.44 151 CYS B CA 1
ATOM 4661 C C . CYS B 1 151 ? 31.25 -12.445 -14.539 1 91.44 151 CYS B C 1
ATOM 4663 O O . CYS B 1 151 ? 31.484 -11.812 -13.516 1 91.44 151 CYS B O 1
ATOM 4665 N N . PHE B 1 152 ? 31.844 -13.508 -14.922 1 90.69 152 PHE B N 1
ATOM 4666 C CA . PHE B 1 152 ? 33 -14.055 -14.219 1 90.69 152 PHE B CA 1
ATOM 4667 C C . PHE B 1 152 ? 34.031 -14.578 -15.195 1 90.69 152 PHE B C 1
ATOM 4669 O O . PHE B 1 152 ? 33.719 -14.789 -16.375 1 90.69 152 PHE B O 1
ATOM 4676 N N . ASN B 1 153 ? 35.219 -14.703 -14.625 1 90.81 153 ASN B N 1
ATOM 4677 C CA . ASN B 1 153 ? 36.156 -15.547 -15.367 1 90.81 153 ASN B CA 1
ATOM 4678 C C . ASN B 1 153 ? 35.688 -17 -15.367 1 90.81 153 ASN B C 1
ATOM 4680 O O . ASN B 1 153 ? 35.031 -17.453 -14.438 1 90.81 153 ASN B O 1
ATOM 4684 N N . ALA B 1 154 ? 36.062 -17.688 -16.469 1 90.19 154 ALA B N 1
ATOM 4685 C CA . ALA B 1 154 ? 35.594 -19.062 -16.656 1 90.19 154 ALA B CA 1
ATOM 4686 C C . ALA B 1 154 ? 36 -19.938 -15.469 1 90.19 154 ALA B C 1
ATOM 4688 O O . ALA B 1 154 ? 35.219 -20.75 -14.992 1 90.19 154 ALA B O 1
ATOM 4689 N N . ARG B 1 155 ? 37.219 -19.75 -14.984 1 91.06 155 ARG B N 1
ATOM 4690 C CA . ARG B 1 155 ? 37.688 -20.547 -13.867 1 91.06 155 ARG B CA 1
ATOM 4691 C C . ARG B 1 155 ? 36.938 -20.234 -12.586 1 91.06 155 ARG B C 1
ATOM 4693 O O . ARG B 1 155 ? 36.562 -21.141 -11.836 1 91.06 155 ARG B O 1
ATOM 4700 N N . GLU B 1 156 ? 36.688 -19 -12.43 1 91.12 156 GLU B N 1
ATOM 4701 C CA . GLU B 1 156 ? 35.938 -18.578 -11.242 1 91.12 156 GLU B CA 1
ATOM 4702 C C . GLU B 1 156 ? 34.5 -19.062 -11.312 1 91.12 156 GLU B C 1
ATOM 4704 O O . GLU B 1 156 ? 33.938 -19.484 -10.297 1 91.12 156 GLU B O 1
ATOM 4709 N N . CYS B 1 157 ? 33.906 -18.922 -12.484 1 92.06 157 CYS B N 1
ATOM 4710 C CA . CYS B 1 157 ? 32.531 -19.391 -12.68 1 92.06 157 CYS B CA 1
ATOM 4711 C C . CYS B 1 157 ? 32.406 -20.875 -12.305 1 92.06 157 CYS B C 1
ATOM 4713 O O . CYS B 1 157 ? 31.516 -21.25 -11.555 1 92.06 157 CYS B O 1
ATOM 4715 N N . LYS B 1 158 ? 33.344 -21.641 -12.734 1 91.75 158 LYS B N 1
ATOM 4716 C CA . LYS B 1 158 ? 33.344 -23.078 -12.453 1 91.75 158 LYS B CA 1
ATOM 4717 C C . LYS B 1 158 ? 33.531 -23.344 -10.961 1 91.75 158 LYS B C 1
ATOM 4719 O O . LYS B 1 158 ? 32.875 -24.219 -10.391 1 91.75 158 LYS B O 1
ATOM 4724 N N . ARG B 1 159 ? 34.375 -22.594 -10.375 1 91.44 159 ARG B N 1
ATOM 4725 C CA . ARG B 1 159 ? 34.656 -22.734 -8.953 1 91.44 159 ARG B CA 1
ATOM 4726 C C . ARG B 1 159 ? 33.406 -22.453 -8.117 1 91.44 159 ARG B C 1
ATOM 4728 O O . ARG B 1 159 ? 33.188 -23.094 -7.094 1 91.44 159 ARG B O 1
ATOM 4735 N N . LEU B 1 160 ? 32.625 -21.609 -8.648 1 89.62 160 LEU B N 1
ATOM 4736 C CA . LEU B 1 160 ? 31.453 -21.188 -7.906 1 89.62 160 LEU B CA 1
ATOM 4737 C C . LEU B 1 160 ? 30.266 -22.078 -8.234 1 89.62 160 LEU B C 1
ATOM 4739 O O . LEU B 1 160 ? 29.156 -21.859 -7.719 1 89.62 160 LEU B O 1
ATOM 4743 N N . GLY B 1 161 ? 30.453 -22.984 -9.133 1 88.06 161 GLY B N 1
ATOM 4744 C CA . GLY B 1 161 ? 29.406 -23.938 -9.461 1 88.06 161 GLY B CA 1
ATOM 4745 C C . GLY B 1 161 ? 28.531 -23.469 -10.602 1 88.06 161 GLY B C 1
ATOM 4746 O O . GLY B 1 161 ? 27.406 -23.969 -10.766 1 88.06 161 GLY B O 1
ATOM 4747 N N . GLY B 1 162 ? 29.031 -22.516 -11.359 1 92.81 162 GLY B N 1
ATOM 4748 C CA . GLY B 1 162 ? 28.25 -22.016 -12.484 1 92.81 162 GLY B CA 1
ATOM 4749 C C . GLY B 1 162 ? 28.688 -22.594 -13.82 1 92.81 162 GLY B C 1
ATOM 4750 O O . GLY B 1 162 ? 29.625 -23.375 -13.883 1 92.81 162 GLY B O 1
ATOM 4751 N N . VAL B 1 163 ? 27.859 -22.281 -14.797 1 92.81 163 VAL B N 1
ATOM 4752 C CA . VAL B 1 163 ? 28.156 -22.703 -16.156 1 92.81 163 VAL B CA 1
ATOM 4753 C C . VAL B 1 163 ? 28.297 -21.469 -17.062 1 92.81 163 VAL B C 1
ATOM 4755 O O . VAL B 1 163 ? 27.484 -20.562 -17 1 92.81 163 VAL B O 1
ATOM 4758 N N . THR B 1 164 ? 29.312 -21.5 -17.797 1 92.81 164 THR B N 1
ATOM 4759 C CA . THR B 1 164 ? 29.547 -20.375 -18.688 1 92.81 164 THR B CA 1
ATOM 4760 C C . THR B 1 164 ? 28.641 -20.484 -19.922 1 92.81 164 THR B C 1
ATOM 4762 O O . THR B 1 164 ? 28.438 -21.578 -20.453 1 92.81 164 THR B O 1
ATOM 4765 N N . SER B 1 165 ? 28.062 -19.391 -20.172 1 92.38 165 SER B N 1
ATOM 4766 C CA . SER B 1 165 ? 27.219 -19.328 -21.359 1 92.38 165 SER B CA 1
ATOM 4767 C C . SER B 1 165 ? 27.312 -17.969 -22.031 1 92.38 165 SER B C 1
ATOM 4769 O O . SER B 1 165 ? 26.531 -17.062 -21.734 1 92.38 165 SER B O 1
ATOM 4771 N N . GLY B 1 166 ? 28.188 -17.844 -22.969 1 90.44 166 GLY B N 1
ATOM 4772 C CA . GLY B 1 166 ? 28.391 -16.578 -23.656 1 90.44 166 GLY B CA 1
ATOM 4773 C C . GLY B 1 166 ? 29.484 -15.727 -23.047 1 90.44 166 GLY B C 1
ATOM 4774 O O . GLY B 1 166 ? 30.016 -16.062 -21.984 1 90.44 166 GLY B O 1
ATOM 4775 N N . SER B 1 167 ? 29.875 -14.609 -23.75 1 89.5 167 SER B N 1
ATOM 4776 C CA . SER B 1 167 ? 30.922 -13.703 -23.297 1 89.5 167 SER B CA 1
ATOM 4777 C C . SER B 1 167 ? 30.344 -12.359 -22.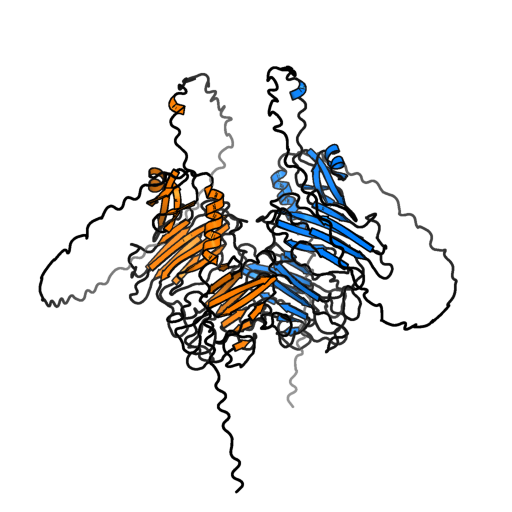859 1 89.5 167 SER B C 1
ATOM 4779 O O . SER B 1 167 ? 29.281 -11.953 -23.344 1 89.5 167 SER B O 1
ATOM 4781 N N . CYS B 1 168 ? 30.969 -11.781 -21.906 1 90.94 168 CYS B N 1
ATOM 4782 C CA . CYS B 1 168 ? 30.516 -10.484 -21.406 1 90.94 168 CYS B CA 1
ATOM 4783 C C . CYS B 1 168 ? 31.266 -9.344 -22.094 1 90.94 168 CYS B C 1
ATOM 4785 O O . CYS B 1 168 ? 32.438 -9.492 -22.422 1 90.94 168 CYS B O 1
ATOM 4787 N N . LYS B 1 169 ? 30.562 -8.211 -22.172 1 83.62 169 LYS B N 1
ATOM 4788 C CA . LYS B 1 169 ? 31.172 -7.039 -22.797 1 83.62 169 LYS B CA 1
ATOM 4789 C C . LYS B 1 169 ? 32.281 -6.473 -21.922 1 83.62 169 LYS B C 1
ATOM 4791 O O . LYS B 1 169 ? 33.281 -5.926 -22.438 1 83.62 169 LYS B O 1
ATOM 4796 N N . THR B 1 170 ? 32.125 -6.598 -20.672 1 79.75 170 THR B N 1
ATOM 4797 C CA . THR B 1 170 ? 33.094 -6.023 -19.719 1 79.75 170 THR B CA 1
ATOM 4798 C C . THR B 1 170 ? 34.25 -6.977 -19.5 1 79.75 170 THR B C 1
ATOM 4800 O O . THR B 1 170 ? 35.188 -6.668 -18.734 1 79.75 170 THR B O 1
ATOM 4803 N N . GLY B 1 171 ? 34.219 -8.133 -20.188 1 80.44 171 GLY B N 1
ATOM 4804 C CA . GLY B 1 171 ? 35.25 -9.141 -20 1 80.44 171 GLY B CA 1
ATOM 4805 C C . GLY B 1 171 ? 34.75 -10.375 -19.266 1 80.44 171 GLY B C 1
ATOM 4806 O O . GLY B 1 171 ? 33.812 -10.289 -18.484 1 80.44 171 GLY B O 1
ATOM 4807 N N . GLY B 1 172 ? 35.281 -11.438 -19.656 1 89.75 172 GLY B N 1
ATOM 4808 C CA . GLY B 1 172 ? 34.906 -12.688 -19.016 1 89.75 172 GLY B CA 1
ATOM 4809 C C . GLY B 1 172 ? 33.719 -13.367 -19.703 1 89.75 172 GLY B C 1
ATOM 4810 O O . GLY B 1 172 ? 33.5 -13.164 -20.906 1 89.75 172 GLY B O 1
ATOM 4811 N N . ASN B 1 173 ? 33.156 -14.273 -18.953 1 92.75 173 ASN B N 1
ATOM 4812 C CA . ASN B 1 173 ? 32.031 -15.055 -19.453 1 92.75 173 ASN B CA 1
ATOM 4813 C C . ASN B 1 173 ? 30.797 -14.875 -18.578 1 92.75 173 ASN B C 1
ATOM 4815 O O . ASN B 1 173 ? 30.906 -14.602 -17.375 1 92.75 173 ASN B O 1
ATOM 4819 N N . CYS B 1 174 ? 29.641 -15.047 -19.234 1 93.5 174 CYS B N 1
ATOM 4820 C CA . CYS B 1 174 ? 28.406 -15.023 -18.469 1 93.5 174 CYS B CA 1
ATOM 4821 C C . CYS B 1 174 ? 28.219 -16.328 -17.688 1 93.5 174 CYS B C 1
ATOM 4823 O O . CYS B 1 174 ? 28.047 -17.391 -18.297 1 93.5 174 CYS B O 1
ATOM 4825 N N . CYS B 1 175 ? 28.297 -16.203 -16.484 1 93.38 175 CYS B N 1
ATOM 4826 C CA . CYS B 1 175 ? 28.188 -17.359 -15.594 1 93.38 175 CYS B CA 1
ATOM 4827 C C . CYS B 1 175 ? 26.766 -17.547 -15.117 1 93.38 175 CYS B C 1
ATOM 4829 O O . CYS B 1 175 ? 26.188 -16.656 -14.477 1 93.38 175 CYS B O 1
ATOM 4831 N N . VAL B 1 176 ? 26.156 -18.703 -15.438 1 94.88 176 VAL B N 1
ATOM 4832 C CA . VAL B 1 176 ? 24.797 -19.031 -15.031 1 94.88 176 VAL B CA 1
ATOM 4833 C C . VAL B 1 176 ? 24.812 -20.047 -13.891 1 94.88 176 VAL B C 1
ATOM 4835 O O . VAL B 1 176 ? 25.516 -21.047 -13.969 1 94.88 176 VAL B O 1
ATOM 4838 N N . PHE B 1 177 ? 24.094 -19.719 -12.844 1 94.44 177 PHE B N 1
ATOM 4839 C CA . PHE B 1 177 ? 24.047 -20.609 -11.688 1 94.44 177 PHE B CA 1
ATOM 4840 C C . PHE B 1 177 ? 22.703 -21.344 -11.625 1 94.44 177 PHE B C 1
ATOM 4842 O O . PHE B 1 177 ? 21.656 -20.703 -11.633 1 94.44 177 PHE B O 1
ATOM 4849 N N . GLN B 1 178 ? 22.734 -22.641 -11.625 1 95 178 GLN B N 1
ATOM 4850 C CA . GLN B 1 178 ? 21.562 -23.5 -11.5 1 95 178 GLN B CA 1
ATOM 4851 C C . GLN B 1 178 ? 21.766 -24.547 -10.398 1 95 178 GLN B C 1
ATOM 4853 O O . GLN B 1 178 ? 22.812 -25.188 -10.328 1 95 178 GLN B O 1
ATOM 4858 N N . VAL B 1 179 ? 20.812 -24.562 -9.547 1 95.56 179 VAL B N 1
ATOM 4859 C CA . VAL B 1 179 ? 20.906 -25.5 -8.43 1 95.56 179 VAL B CA 1
ATOM 4860 C C . VAL B 1 179 ? 19.609 -26.312 -8.336 1 95.56 179 VAL B C 1
ATOM 4862 O O . VAL B 1 179 ? 18.531 -25.797 -8.617 1 95.56 179 VAL B O 1
ATOM 4865 N N . SER B 1 180 ? 19.719 -27.531 -7.996 1 95.56 180 SER B N 1
ATOM 4866 C CA . SER B 1 180 ? 18.562 -28.406 -7.871 1 95.56 180 SER B CA 1
ATOM 4867 C C . SER B 1 180 ? 18.312 -28.812 -6.418 1 95.56 180 SER B C 1
ATOM 4869 O O . SER B 1 180 ? 18.766 -28.109 -5.5 1 95.56 180 SER B O 1
ATOM 4871 N N . CYS B 1 181 ? 17.656 -29.953 -6.191 1 94.94 181 CYS B N 1
ATOM 4872 C CA . CYS B 1 181 ? 17.172 -30.375 -4.879 1 94.94 181 CYS B CA 1
ATOM 4873 C C . CYS B 1 181 ? 18.328 -30.516 -3.893 1 94.94 181 CYS B C 1
ATOM 4875 O O . CYS B 1 181 ? 19.359 -31.109 -4.219 1 94.94 181 CYS B O 1
ATOM 4877 N N . GLY B 1 182 ? 18.062 -29.906 -2.711 1 93.75 182 GLY B N 1
ATOM 4878 C CA . GLY B 1 182 ? 19.047 -30 -1.646 1 93.75 182 GLY B CA 1
ATOM 4879 C C . GLY B 1 182 ? 20.156 -28.969 -1.765 1 93.75 182 GLY B C 1
ATOM 4880 O O . GLY B 1 182 ? 21.078 -28.938 -0.95 1 93.75 182 GLY B O 1
ATOM 4881 N N . GLY B 1 183 ? 19.984 -28.109 -2.678 1 93 183 GLY B N 1
ATOM 4882 C CA . GLY B 1 183 ? 21.047 -27.141 -2.945 1 93 183 GLY B CA 1
ATOM 4883 C C . GLY B 1 183 ? 20.984 -25.922 -2.045 1 93 183 GLY B C 1
ATOM 4884 O O . GLY B 1 183 ? 20.016 -25.766 -1.282 1 93 183 GLY B O 1
ATOM 4885 N N . LEU B 1 184 ? 22.031 -25.172 -2.145 1 92.81 184 LEU B N 1
ATOM 4886 C CA . LEU B 1 184 ? 22.203 -23.906 -1.425 1 92.81 184 LEU B CA 1
ATOM 4887 C C . LEU B 1 184 ? 22.547 -22.781 -2.383 1 92.81 184 LEU B C 1
ATOM 4889 O O . LEU B 1 184 ? 23.406 -22.938 -3.262 1 92.81 184 LEU B O 1
ATOM 4893 N N . VAL B 1 185 ? 21.812 -21.703 -2.129 1 91.31 185 VAL B N 1
ATOM 4894 C CA . VAL B 1 185 ? 22.109 -20.562 -2.979 1 91.31 185 VAL B CA 1
ATOM 4895 C C . VAL B 1 185 ? 23.328 -19.812 -2.436 1 91.31 185 VAL B C 1
ATOM 4897 O O . VAL B 1 185 ? 23.328 -19.375 -1.284 1 91.31 185 VAL B O 1
ATOM 4900 N N . THR B 1 186 ? 24.297 -19.641 -3.314 1 83.81 186 THR B N 1
ATOM 4901 C CA . THR B 1 186 ? 25.5 -18.922 -2.902 1 83.81 186 THR B CA 1
ATOM 4902 C C . THR B 1 186 ? 25.703 -17.672 -3.756 1 83.81 186 THR B C 1
ATOM 4904 O O . THR B 1 186 ? 26.469 -16.781 -3.383 1 83.81 186 THR B O 1
ATOM 4907 N N . GLN B 1 187 ? 25.062 -17.703 -4.816 1 88.81 187 GLN B N 1
ATOM 4908 C CA . GLN B 1 187 ? 25.172 -16.562 -5.73 1 88.81 187 GLN B CA 1
ATOM 4909 C C . GLN B 1 187 ? 23.812 -15.977 -6.051 1 88.81 187 GLN B C 1
ATOM 4911 O O . GLN B 1 187 ? 22.812 -16.703 -6.109 1 88.81 187 GLN B O 1
ATOM 4916 N N . ASN B 1 188 ? 23.828 -14.672 -6.266 1 90.56 188 ASN B N 1
ATOM 4917 C CA . ASN B 1 188 ? 22.562 -14.039 -6.66 1 90.56 188 ASN B CA 1
ATOM 4918 C C . ASN B 1 188 ? 22.141 -14.461 -8.062 1 90.56 188 ASN B C 1
ATOM 4920 O O . ASN B 1 188 ? 22.984 -14.875 -8.867 1 90.56 188 ASN B O 1
ATOM 4924 N N . CYS B 1 189 ? 20.875 -14.438 -8.289 1 92.88 189 CYS B N 1
ATOM 4925 C CA . CYS B 1 189 ? 20.297 -14.812 -9.57 1 92.88 189 CYS B CA 1
ATOM 4926 C C . CYS B 1 189 ? 20.547 -16.281 -9.883 1 92.88 189 CYS B C 1
ATOM 4928 O O . CYS B 1 189 ? 21.047 -16.625 -10.953 1 92.88 189 CYS B O 1
ATOM 4930 N N . THR B 1 190 ? 20.297 -17.078 -8.953 1 95.56 190 THR B N 1
ATOM 4931 C CA . THR B 1 190 ? 20.422 -18.531 -9.086 1 95.56 190 THR B CA 1
ATOM 4932 C C . THR B 1 190 ? 19.094 -19.141 -9.516 1 95.56 190 THR B C 1
ATOM 4934 O O . THR B 1 190 ? 18.031 -18.75 -9.016 1 95.56 190 THR B O 1
ATOM 4937 N N . TYR B 1 191 ? 19.219 -20.109 -10.438 1 97.25 191 TYR B N 1
ATOM 4938 C CA . TYR B 1 191 ? 18.016 -20.797 -10.891 1 97.25 191 TYR B CA 1
ATOM 4939 C C . TYR B 1 191 ? 17.781 -22.078 -10.094 1 97.25 191 TYR B C 1
ATOM 4941 O O . TYR B 1 191 ? 18.672 -22.938 -10.023 1 97.25 191 TYR B O 1
ATOM 4949 N N . PHE B 1 192 ? 16.609 -22.125 -9.453 1 98.31 192 PHE B N 1
ATOM 4950 C CA . PHE B 1 192 ? 16.141 -23.359 -8.828 1 98.31 192 PHE B CA 1
ATOM 4951 C C . PHE B 1 192 ? 15.438 -24.25 -9.844 1 98.31 192 PHE B C 1
ATOM 4953 O O . PHE B 1 192 ? 14.375 -23.891 -10.352 1 98.31 192 PHE B O 1
ATOM 4960 N N . VAL B 1 193 ? 16.016 -25.438 -10.094 1 97.62 193 VAL B N 1
ATOM 4961 C CA . VAL B 1 193 ? 15.469 -26.297 -11.141 1 97.62 193 VAL B CA 1
ATOM 4962 C C . VAL B 1 193 ? 15.203 -27.703 -10.578 1 97.62 193 VAL B C 1
ATOM 4964 O O . VAL B 1 193 ? 15.727 -28.062 -9.516 1 97.62 193 VAL B O 1
ATOM 4967 N N . ASN B 1 194 ? 14.289 -28.438 -11.281 1 97.19 194 ASN B N 1
ATOM 4968 C CA . ASN B 1 194 ? 14.07 -29.828 -10.891 1 97.19 194 ASN B CA 1
ATOM 4969 C C . ASN B 1 194 ? 15.281 -30.703 -11.219 1 97.19 194 ASN B C 1
ATOM 4971 O O . ASN B 1 194 ? 16.125 -30.312 -12.031 1 97.19 194 ASN B O 1
ATOM 4975 N N . GLU B 1 195 ? 15.281 -31.859 -10.617 1 94.19 195 GLU B N 1
ATOM 4976 C CA . GLU B 1 195 ? 16.359 -32.812 -10.898 1 94.19 195 GLU B CA 1
ATOM 4977 C C . GLU B 1 195 ? 16.391 -33.188 -12.375 1 94.19 195 GLU B C 1
ATOM 4979 O O . GLU B 1 195 ? 15.359 -33.469 -12.977 1 94.19 195 GLU B O 1
ATOM 4984 N N . ASN B 1 196 ? 17.547 -33.094 -13.031 1 92.31 196 ASN B N 1
ATOM 4985 C CA . ASN B 1 196 ? 17.797 -33.469 -14.43 1 92.31 196 ASN B CA 1
ATOM 4986 C C . ASN B 1 196 ? 17.141 -32.469 -15.383 1 92.31 196 ASN B C 1
ATOM 4988 O O . ASN B 1 196 ? 16.766 -32.812 -16.5 1 92.31 196 ASN B O 1
ATOM 4992 N N . TYR B 1 197 ? 16.891 -31.406 -14.969 1 93.75 197 TYR B N 1
ATOM 4993 C CA . TYR B 1 197 ? 16.359 -30.375 -15.852 1 93.75 197 TYR B CA 1
ATOM 4994 C C . TYR B 1 197 ? 17.219 -30.234 -17.109 1 93.75 197 TYR B C 1
ATOM 4996 O O . TYR B 1 197 ? 18.438 -30.297 -17.047 1 93.75 197 TYR B O 1
ATOM 5004 N N . PRO B 1 198 ? 16.656 -30.047 -18.219 1 93.5 198 PRO B N 1
ATOM 5005 C CA . PRO B 1 198 ? 15.289 -29.625 -18.531 1 93.5 198 PRO B CA 1
ATOM 5006 C C . PRO B 1 198 ? 14.336 -30.797 -18.719 1 93.5 198 PRO B C 1
ATOM 5008 O O . PRO B 1 198 ? 13.195 -30.609 -19.141 1 93.5 198 PRO B O 1
ATOM 5011 N N . LYS B 1 199 ? 14.773 -31.984 -18.422 1 94.75 199 LYS B N 1
ATOM 5012 C CA . LYS B 1 199 ? 13.867 -33.125 -18.516 1 94.75 199 LYS B CA 1
ATOM 5013 C C . LYS B 1 199 ? 12.773 -33.031 -17.453 1 94.75 199 LYS B C 1
ATOM 5015 O O . LYS B 1 199 ? 13.031 -32.625 -16.328 1 94.75 199 LYS B O 1
ATOM 5020 N N . PRO B 1 200 ? 11.617 -33.5 -17.812 1 95.5 200 PRO B N 1
ATOM 5021 C CA . PRO B 1 200 ? 10.531 -33.469 -16.828 1 95.5 200 PRO B CA 1
ATOM 5022 C C . PRO B 1 200 ? 10.82 -34.344 -15.602 1 95.5 200 PRO B C 1
ATOM 5024 O O . PRO B 1 200 ? 11.586 -35.281 -15.695 1 95.5 200 PRO B O 1
ATOM 5027 N N . PHE B 1 201 ? 10.227 -33.969 -14.555 1 94.69 201 PHE B N 1
ATOM 5028 C CA . PHE B 1 201 ? 10.398 -34.656 -13.281 1 94.69 201 PHE B CA 1
ATOM 5029 C C . PHE B 1 201 ? 9.117 -35.375 -12.875 1 94.69 201 PHE B C 1
ATOM 5031 O O . PHE B 1 201 ? 8.055 -34.75 -12.781 1 94.69 201 PHE B O 1
ATOM 5038 N N . ASP B 1 202 ? 9.133 -36.594 -12.609 1 93.12 202 ASP B N 1
ATOM 5039 C CA . ASP B 1 202 ? 7.941 -37.344 -12.234 1 93.12 202 ASP B CA 1
ATOM 5040 C C . ASP B 1 202 ? 8.133 -38.062 -10.898 1 93.12 202 ASP B C 1
ATOM 5042 O O . ASP B 1 202 ? 7.367 -38.969 -10.547 1 93.12 202 ASP B O 1
ATOM 5046 N N . GLY B 1 203 ? 9.031 -37.75 -10.148 1 90.06 203 GLY B N 1
ATOM 5047 C CA . GLY B 1 203 ? 9.289 -38.406 -8.875 1 90.06 203 GLY B CA 1
ATOM 5048 C C . GLY B 1 203 ? 8.414 -37.875 -7.75 1 90.06 203 GLY B C 1
ATOM 5049 O O . GLY B 1 203 ? 7.801 -36.812 -7.875 1 90.06 203 GLY B O 1
ATOM 5050 N N . VAL B 1 204 ? 8.133 -38.719 -6.762 1 91.69 204 VAL B N 1
ATOM 5051 C CA . VAL B 1 204 ? 7.43 -38.344 -5.539 1 91.69 204 VAL B CA 1
ATOM 5052 C C . VAL B 1 204 ? 8.43 -37.969 -4.461 1 91.69 204 VAL B C 1
ATOM 5054 O O . VAL B 1 204 ? 9.406 -38.656 -4.219 1 91.69 204 VAL B O 1
ATOM 5057 N N . GLY B 1 205 ? 8.297 -36.719 -3.9 1 92.69 205 GLY B N 1
ATOM 5058 C CA . GLY B 1 205 ? 9.195 -36.281 -2.842 1 92.69 205 GLY B CA 1
ATOM 5059 C C . GLY B 1 205 ? 9.203 -34.781 -2.646 1 92.69 205 GLY B C 1
ATOM 5060 O O . GLY B 1 205 ? 8.219 -34.125 -2.936 1 92.69 205 GLY B O 1
ATOM 5061 N N . SER B 1 206 ? 10.156 -34.406 -1.912 1 95.5 206 SER B N 1
ATOM 5062 C CA . SER B 1 206 ? 10.344 -33 -1.604 1 95.5 206 SER B CA 1
ATOM 5063 C C . SER B 1 206 ? 11.672 -32.469 -2.141 1 95.5 206 SER B C 1
ATOM 5065 O O . SER B 1 206 ? 12.727 -33.062 -1.868 1 95.5 206 SER B O 1
ATOM 5067 N N . CYS B 1 207 ? 11.578 -31.547 -2.99 1 97 207 CYS B N 1
ATOM 5068 C CA . CYS B 1 207 ? 12.758 -30.859 -3.504 1 97 207 CYS B CA 1
ATOM 5069 C C . CYS B 1 207 ? 12.914 -29.484 -2.863 1 97 207 CYS B C 1
ATOM 5071 O O . CYS B 1 207 ? 12.055 -28.625 -3.039 1 97 207 CYS B O 1
ATOM 5073 N N . GLN B 1 208 ? 14.008 -29.281 -2.162 1 97.31 208 GLN B N 1
ATOM 5074 C CA . GLN B 1 208 ? 14.156 -28.047 -1.39 1 97.31 208 GLN B CA 1
ATOM 5075 C C . GLN B 1 208 ? 15.414 -27.281 -1.809 1 97.31 208 GLN B C 1
ATOM 5077 O O . GLN B 1 208 ? 16.438 -27.891 -2.148 1 97.31 208 GLN B O 1
ATOM 5082 N N . LEU B 1 209 ? 15.281 -26.031 -1.794 1 97.62 209 LEU B N 1
ATOM 5083 C CA . LEU B 1 209 ? 16.406 -25.125 -1.986 1 97.62 209 LEU B CA 1
ATOM 5084 C C . LEU B 1 209 ? 16.531 -24.172 -0.81 1 97.62 209 LEU B C 1
ATOM 5086 O O . LEU B 1 209 ? 15.57 -23.5 -0.44 1 97.62 209 LEU B O 1
ATOM 5090 N N . THR B 1 210 ? 17.703 -24.094 -0.245 1 96.69 210 THR B N 1
ATOM 5091 C CA . THR B 1 210 ? 17.953 -23.172 0.845 1 96.69 210 THR B CA 1
ATOM 5092 C C . THR B 1 210 ? 18.625 -21.891 0.323 1 96.69 210 THR B C 1
ATOM 5094 O O . THR B 1 210 ? 19.594 -21.969 -0.429 1 96.69 210 THR B O 1
ATOM 5097 N N . VAL B 1 211 ? 18.062 -20.797 0.745 1 96.06 211 VAL B N 1
ATOM 5098 C CA . VAL B 1 211 ? 18.594 -19.5 0.302 1 96.06 211 VAL B CA 1
ATOM 5099 C C . VAL B 1 211 ? 19.125 -18.719 1.501 1 96.06 211 VAL B C 1
ATOM 5101 O O . VAL B 1 211 ? 18.359 -18.281 2.355 1 96.06 211 VAL B O 1
ATOM 5104 N N . ASN B 1 212 ? 20.391 -18.562 1.482 1 91.88 212 ASN B N 1
ATOM 5105 C CA . ASN B 1 212 ? 21.016 -17.656 2.426 1 91.88 212 ASN B CA 1
ATOM 5106 C C . ASN B 1 212 ? 21.281 -16.281 1.798 1 91.88 212 ASN B C 1
ATOM 5108 O O . ASN B 1 212 ? 21.562 -16.188 0.601 1 91.88 212 ASN B O 1
ATOM 5112 N N . LYS B 1 213 ? 21.188 -15.297 2.646 1 91.56 213 LYS B N 1
ATOM 5113 C CA . LYS B 1 213 ? 21.5 -13.969 2.141 1 91.56 213 LYS B CA 1
ATOM 5114 C C . LYS B 1 213 ? 22.938 -13.898 1.638 1 91.56 213 LYS B C 1
ATOM 5116 O O . LYS B 1 213 ? 23.859 -14.312 2.336 1 91.56 213 LYS B O 1
ATOM 5121 N N . VAL B 1 214 ? 23.141 -13.422 0.448 1 88.06 214 VAL B N 1
ATOM 5122 C CA . VAL B 1 214 ? 24.469 -13.297 -0.12 1 88.06 214 VAL B CA 1
ATOM 5123 C C . VAL B 1 214 ? 25.203 -12.117 0.52 1 88.06 214 VAL B C 1
ATOM 5125 O O . VAL B 1 214 ? 26.422 -12.07 0.542 1 88.06 214 VAL B O 1
ATOM 5128 N N . ASN B 1 215 ? 24.375 -11.203 0.922 1 88.19 215 ASN B N 1
ATOM 5129 C CA . ASN B 1 215 ? 24.828 -9.977 1.572 1 88.19 215 ASN B CA 1
ATOM 5130 C C . ASN B 1 215 ? 23.844 -9.516 2.645 1 88.19 215 ASN B C 1
ATOM 5132 O O . ASN B 1 215 ? 22.641 -9.695 2.504 1 88.19 215 ASN B O 1
ATOM 5136 N N . PRO B 1 216 ? 24.391 -8.93 3.689 1 86.5 216 PRO B N 1
ATOM 5137 C CA . PRO B 1 216 ? 23.5 -8.508 4.777 1 86.5 216 PRO B CA 1
ATOM 5138 C C . PRO B 1 216 ? 22.516 -7.414 4.355 1 86.5 216 PRO B C 1
ATOM 5140 O O . PRO B 1 216 ? 21.531 -7.168 5.043 1 86.5 216 PRO B O 1
ATOM 5143 N N . SER B 1 217 ? 22.812 -6.793 3.27 1 88.5 217 SER B N 1
ATOM 5144 C CA . SER B 1 217 ? 21.953 -5.699 2.826 1 88.5 217 SER B CA 1
ATOM 5145 C C . SER B 1 217 ? 20.703 -6.23 2.137 1 88.5 217 SER B C 1
ATOM 5147 O O . SER B 1 217 ? 19.781 -5.465 1.839 1 88.5 217 SER B O 1
ATOM 5149 N N . VAL B 1 218 ? 20.672 -7.512 1.935 1 92.12 218 VAL B N 1
ATOM 5150 C CA . VAL B 1 218 ? 19.516 -8.117 1.269 1 92.12 218 VAL B CA 1
ATOM 5151 C C . VAL B 1 218 ? 18.312 -8.125 2.213 1 92.12 218 VAL B C 1
ATOM 5153 O O . VAL B 1 218 ? 18.438 -8.539 3.369 1 92.12 218 VAL B O 1
ATOM 5156 N N . CYS B 1 219 ? 17.172 -7.734 1.637 1 91.12 219 CYS B N 1
ATOM 5157 C CA . CYS B 1 219 ? 15.992 -7.699 2.494 1 91.12 219 CYS B CA 1
ATOM 5158 C C . CYS B 1 219 ? 14.82 -8.414 1.838 1 91.12 219 CYS B C 1
ATOM 5160 O O . CYS B 1 219 ? 13.789 -8.648 2.477 1 91.12 219 CYS B O 1
ATOM 5162 N N . GLN B 1 220 ? 14.977 -8.789 0.56 1 94.44 220 GLN B N 1
ATOM 5163 C CA . GLN B 1 220 ? 13.844 -9.383 -0.136 1 94.44 220 GLN B CA 1
ATOM 5164 C C . GLN B 1 220 ? 14.305 -10.359 -1.214 1 94.44 220 GLN B C 1
ATOM 5166 O O . GLN B 1 220 ? 15.406 -10.219 -1.749 1 94.44 220 GLN B O 1
ATOM 5171 N N . LEU B 1 221 ? 13.523 -11.352 -1.45 1 96.12 221 LEU B N 1
ATOM 5172 C CA . LEU B 1 221 ? 13.695 -12.234 -2.602 1 96.12 221 LEU B CA 1
ATOM 5173 C C . LEU B 1 221 ? 12.617 -11.977 -3.648 1 96.12 221 LEU B C 1
ATOM 5175 O O . LEU B 1 221 ? 11.445 -11.773 -3.305 1 96.12 221 LEU B O 1
ATOM 5179 N N . ARG B 1 222 ? 13.031 -11.977 -4.832 1 97.12 222 ARG B N 1
ATOM 5180 C CA . ARG B 1 222 ? 12.086 -12.078 -5.941 1 97.12 222 ARG B CA 1
ATOM 5181 C C . ARG B 1 222 ? 12.234 -13.414 -6.66 1 97.12 222 ARG B C 1
ATOM 5183 O O . ARG B 1 222 ? 13.32 -13.758 -7.129 1 97.12 222 ARG B O 1
ATOM 5190 N N . LEU B 1 223 ? 11.203 -14.094 -6.684 1 98.19 223 LEU B N 1
ATOM 5191 C CA . LEU B 1 223 ? 11.148 -15.367 -7.391 1 98.19 223 LEU B CA 1
ATOM 5192 C C . LEU B 1 223 ? 10.422 -15.219 -8.727 1 98.19 223 LEU B C 1
ATOM 5194 O O . LEU B 1 223 ? 9.227 -14.938 -8.758 1 98.19 223 LEU B O 1
ATOM 5198 N N . ASP B 1 224 ? 11.156 -15.375 -9.766 1 98.25 224 ASP B N 1
ATOM 5199 C CA . ASP B 1 224 ? 10.547 -15.375 -11.094 1 98.25 224 ASP B CA 1
ATOM 5200 C C . ASP B 1 224 ? 10.312 -16.797 -11.586 1 98.25 224 ASP B C 1
ATOM 5202 O O . ASP B 1 224 ? 11.258 -17.594 -11.672 1 98.25 224 ASP B O 1
ATOM 5206 N N . PHE B 1 225 ? 9.094 -17.047 -11.898 1 98.44 225 PHE B N 1
ATOM 5207 C CA . PHE B 1 225 ? 8.766 -18.391 -12.398 1 98.44 225 PHE B CA 1
ATOM 5208 C C . PHE B 1 225 ? 8.945 -18.453 -13.914 1 98.44 225 PHE B C 1
ATOM 5210 O O . PHE B 1 225 ? 7.973 -18.375 -14.664 1 98.44 225 PHE B O 1
ATOM 5217 N N . ASP B 1 226 ? 10.148 -18.734 -14.297 1 97.44 226 ASP B N 1
ATOM 5218 C CA . ASP B 1 226 ? 10.383 -18.906 -15.727 1 97.44 226 ASP B CA 1
ATOM 5219 C C . ASP B 1 226 ? 9.609 -20.109 -16.266 1 97.44 226 ASP B C 1
ATOM 5221 O O . ASP B 1 226 ? 9.07 -20.062 -17.375 1 97.44 226 ASP B O 1
ATOM 5225 N N . SER B 1 227 ? 9.695 -21.109 -15.492 1 97.06 227 SER B N 1
ATOM 5226 C CA . SER B 1 227 ? 8.852 -22.281 -15.68 1 97.06 227 SER B CA 1
ATOM 5227 C C . SER B 1 227 ? 8.375 -22.844 -14.344 1 97.06 227 SER B C 1
ATOM 5229 O O . SER B 1 227 ? 9.156 -22.969 -13.406 1 97.06 227 SER B O 1
ATOM 5231 N N . LEU B 1 228 ? 7.129 -23.047 -14.273 1 98.06 228 LEU B N 1
ATOM 5232 C CA . LEU B 1 228 ? 6.551 -23.719 -13.117 1 98.06 228 LEU B CA 1
ATOM 5233 C C . LEU B 1 228 ? 5.324 -24.531 -13.516 1 98.06 228 LEU B C 1
ATOM 5235 O O . LEU B 1 228 ? 4.219 -24 -13.617 1 98.06 228 LEU B O 1
ATOM 5239 N N . VAL B 1 229 ? 5.578 -25.781 -13.734 1 97.81 229 VAL B N 1
ATOM 5240 C CA . VAL B 1 229 ? 4.527 -26.719 -14.133 1 97.81 229 VAL B CA 1
ATOM 5241 C C . VAL B 1 229 ? 4.453 -27.875 -13.148 1 97.81 229 VAL B C 1
ATOM 5243 O O . VAL B 1 229 ? 5.305 -28.766 -13.164 1 97.81 229 VAL B O 1
ATOM 5246 N N . LEU B 1 230 ? 3.506 -27.844 -12.32 1 97.75 230 LEU B N 1
ATOM 5247 C CA . LEU B 1 230 ? 3.186 -28.875 -11.344 1 97.75 230 LEU B CA 1
ATOM 5248 C C . LEU B 1 230 ? 1.788 -29.438 -11.578 1 97.75 230 LEU B C 1
ATOM 5250 O O . LEU B 1 230 ? 1.02 -28.875 -12.375 1 97.75 230 LEU B O 1
ATOM 5254 N N . SER B 1 231 ? 1.521 -30.547 -10.906 1 96.81 231 SER B N 1
ATOM 5255 C CA . SER B 1 231 ? 0.147 -31.047 -10.969 1 96.81 231 SER B CA 1
ATOM 5256 C C . SER B 1 231 ? -0.829 -30.031 -10.375 1 96.81 231 SER B C 1
ATOM 5258 O O . SER B 1 231 ? -0.546 -29.422 -9.344 1 96.81 231 SER B O 1
ATOM 5260 N N . GLY B 1 232 ? -1.949 -29.844 -11.031 1 96.69 232 GLY B N 1
ATOM 5261 C CA . GLY B 1 232 ? -2.93 -28.859 -10.625 1 96.69 232 GLY B CA 1
ATOM 5262 C C . GLY B 1 232 ? -3.701 -29.25 -9.375 1 96.69 232 GLY B C 1
ATOM 5263 O O . GLY B 1 232 ? -3.467 -30.328 -8.812 1 96.69 232 GLY B O 1
ATOM 5264 N N . PRO B 1 233 ? -4.551 -28.344 -8.945 1 97.5 233 PRO B N 1
ATOM 5265 C CA . PRO B 1 233 ? -5.387 -28.656 -7.781 1 97.5 233 PRO B CA 1
ATOM 5266 C C . PRO B 1 233 ? -6.422 -29.734 -8.07 1 97.5 233 PRO B C 1
ATOM 5268 O O . PRO B 1 233 ? -6.699 -30.047 -9.234 1 97.5 233 PRO B O 1
ATOM 5271 N N . GLU B 1 234 ? -6.895 -30.391 -6.949 1 96.31 234 GLU B N 1
ATOM 5272 C CA . GLU B 1 234 ? -8.031 -31.281 -7.145 1 96.31 234 GLU B CA 1
ATOM 5273 C C . GLU B 1 234 ? -9.234 -30.531 -7.703 1 96.31 234 GLU B C 1
ATOM 5275 O O . GLU B 1 234 ? -9.328 -29.312 -7.566 1 96.31 234 GLU B O 1
ATOM 5280 N N . THR B 1 235 ? -10.188 -31.188 -8.266 1 93.81 235 THR B N 1
ATOM 5281 C CA . THR B 1 235 ? -11.18 -30.547 -9.117 1 93.81 235 THR B CA 1
ATOM 5282 C C . THR B 1 235 ? -12.461 -30.266 -8.336 1 93.81 235 THR B C 1
ATOM 5284 O O . THR B 1 235 ? -13.391 -29.656 -8.867 1 93.81 235 THR B O 1
ATOM 5287 N N . THR B 1 236 ? -12.578 -30.656 -7.117 1 95.56 236 THR B N 1
ATOM 5288 C CA . THR B 1 236 ? -13.797 -30.406 -6.344 1 95.56 236 THR B CA 1
ATOM 5289 C C . THR B 1 236 ? -13.711 -29.078 -5.605 1 95.56 236 THR B C 1
ATOM 5291 O O . THR B 1 236 ? -14.531 -28.188 -5.836 1 95.56 236 THR B O 1
ATOM 5294 N N . ASP B 1 237 ? -12.664 -28.844 -4.812 1 97.12 237 ASP B N 1
ATOM 5295 C CA . ASP B 1 237 ? -12.531 -27.641 -4.008 1 97.12 237 ASP B CA 1
ATOM 5296 C C . ASP B 1 237 ? -11.305 -26.844 -4.426 1 97.12 237 ASP B C 1
ATOM 5298 O O . ASP B 1 237 ? -10.992 -25.812 -3.824 1 97.12 237 ASP B O 1
ATOM 5302 N N . ASN B 1 238 ? -10.602 -27.297 -5.504 1 97.5 238 ASN B N 1
ATOM 5303 C CA . ASN B 1 238 ? -9.445 -26.625 -6.086 1 97.5 238 ASN B CA 1
ATOM 5304 C C . ASN B 1 238 ? -8.328 -26.453 -5.059 1 97.5 238 ASN B C 1
ATOM 5306 O O . ASN B 1 238 ? -7.707 -25.391 -4.988 1 97.5 238 ASN B O 1
ATOM 5310 N N . ARG B 1 239 ? -8.102 -27.484 -4.168 1 97.62 239 ARG B N 1
ATOM 5311 C CA . ARG B 1 239 ? -7.02 -27.484 -3.186 1 97.62 239 ARG B CA 1
ATOM 5312 C C . ARG B 1 239 ? -5.77 -28.156 -3.74 1 97.62 239 ARG B C 1
ATOM 5314 O O . ARG B 1 239 ? -5.863 -29.141 -4.465 1 97.62 239 ARG B O 1
ATOM 5321 N N . CYS B 1 240 ? -4.66 -27.562 -3.4 1 97.75 240 CYS B N 1
ATOM 5322 C CA . CYS B 1 240 ? -3.389 -28.156 -3.793 1 97.75 240 CYS B CA 1
ATOM 5323 C C . CYS B 1 240 ? -3.057 -29.359 -2.916 1 97.75 240 CYS B C 1
ATOM 5325 O O . CYS B 1 240 ? -2.213 -29.266 -2.021 1 97.75 240 CYS B O 1
ATOM 5327 N N . LEU B 1 241 ? -3.605 -30.453 -3.268 1 96.19 241 LEU B N 1
ATOM 5328 C CA . LEU B 1 241 ? -3.482 -31.625 -2.4 1 96.19 241 LEU B CA 1
ATOM 5329 C C . LEU B 1 241 ? -2.295 -32.5 -2.816 1 96.19 241 LEU B C 1
ATOM 5331 O O . LEU B 1 241 ? -1.738 -33.219 -1.996 1 96.19 241 LEU B O 1
ATOM 5335 N N . ASN B 1 242 ? -1.873 -32.469 -4.086 1 95.88 242 ASN B N 1
ATOM 5336 C CA . ASN B 1 242 ? -0.764 -33.281 -4.586 1 95.88 242 ASN B CA 1
ATOM 5337 C C . ASN B 1 242 ? 0.533 -32.469 -4.637 1 95.88 242 ASN B C 1
ATOM 5339 O O . ASN B 1 242 ? 1.303 -32.469 -3.678 1 95.88 242 ASN B O 1
ATOM 5343 N N . ASP B 1 243 ? 0.693 -31.781 -5.762 1 97.81 243 ASP B N 1
ATOM 5344 C CA . ASP B 1 243 ? 1.896 -30.969 -5.883 1 97.81 243 ASP B CA 1
ATOM 5345 C C . ASP B 1 243 ? 1.725 -29.625 -5.168 1 97.81 243 ASP B C 1
ATOM 5347 O O . ASP B 1 243 ? 0.623 -29.062 -5.133 1 97.81 243 ASP B O 1
ATOM 5351 N N . ARG B 1 244 ? 2.826 -29.172 -4.578 1 97.75 244 ARG B N 1
ATOM 5352 C CA . ARG B 1 244 ? 2.801 -27.891 -3.877 1 97.75 244 ARG B CA 1
ATOM 5353 C C . ARG B 1 244 ? 4.141 -27.172 -3.99 1 97.75 244 ARG B C 1
ATOM 5355 O O . ARG B 1 244 ? 5.195 -27.797 -3.926 1 97.75 244 ARG B O 1
ATOM 5362 N N . PHE B 1 245 ? 4.023 -25.922 -4.207 1 98.38 245 PHE B N 1
ATOM 5363 C CA . PHE B 1 245 ? 5.164 -25.031 -4.055 1 98.38 245 PHE B CA 1
ATOM 5364 C C . PHE B 1 245 ? 4.973 -24.094 -2.861 1 98.38 245 PHE B C 1
ATOM 5366 O O . PHE B 1 245 ? 3.934 -23.453 -2.738 1 98.38 245 PHE B O 1
ATOM 5373 N N . THR B 1 246 ? 5.965 -24.031 -1.95 1 97.38 246 THR B N 1
ATOM 5374 C CA . THR B 1 246 ? 5.887 -23.203 -0.757 1 97.38 246 THR B CA 1
ATOM 5375 C C . THR B 1 246 ? 7.234 -22.531 -0.477 1 97.38 246 THR B C 1
ATOM 5377 O O . THR B 1 246 ? 8.273 -23.016 -0.931 1 97.38 246 THR B O 1
ATOM 5380 N N . VAL B 1 247 ? 7.18 -21.406 0.117 1 97.06 247 VAL B N 1
ATOM 5381 C CA . VAL B 1 247 ? 8.367 -20.719 0.591 1 97.06 247 VAL B CA 1
ATOM 5382 C C . VAL B 1 247 ? 8.281 -20.516 2.102 1 97.06 247 VAL B C 1
ATOM 5384 O O . VAL B 1 247 ? 7.254 -20.047 2.615 1 97.06 247 VAL B O 1
ATOM 5387 N N . SER B 1 248 ? 9.336 -20.891 2.84 1 92.88 248 SER B N 1
ATOM 5388 C CA . SER B 1 248 ? 9.398 -20.688 4.285 1 92.88 248 SER B CA 1
ATOM 5389 C C . SER B 1 248 ? 10.578 -19.797 4.672 1 92.88 248 SER B C 1
ATOM 5391 O O . SER B 1 248 ? 11.508 -19.609 3.881 1 92.88 248 SER B O 1
ATOM 5393 N N . GLY B 1 249 ? 10.555 -19.188 5.871 1 87.56 249 GLY B N 1
ATOM 5394 C CA . GLY B 1 249 ? 11.648 -18.406 6.406 1 87.56 249 GLY B CA 1
ATOM 5395 C C . GLY B 1 249 ? 11.477 -16.906 6.188 1 87.56 249 GLY B C 1
ATOM 5396 O O . GLY B 1 249 ? 12.172 -16.109 6.809 1 87.56 249 GLY B O 1
ATOM 5397 N N . GLY B 1 250 ? 10.664 -16.422 5.453 1 87.62 250 GLY B N 1
ATOM 5398 C CA . GLY B 1 250 ? 10.32 -15.031 5.219 1 87.62 250 GLY B CA 1
ATOM 5399 C C . GLY B 1 250 ? 8.852 -14.734 5.453 1 87.62 250 GLY B C 1
ATOM 5400 O O . GLY B 1 250 ? 8.234 -15.32 6.344 1 87.62 250 GLY B O 1
ATOM 5401 N N . SER B 1 251 ? 8.477 -13.727 4.801 1 87.62 251 SER B N 1
ATOM 5402 C CA . SER B 1 251 ? 7.051 -13.414 4.887 1 87.62 251 SER B CA 1
ATOM 5403 C C . SER B 1 251 ? 6.195 -14.602 4.457 1 87.62 251 SER B C 1
ATOM 5405 O O . SER B 1 251 ? 6.641 -15.438 3.666 1 87.62 251 SER B O 1
ATOM 5407 N N . SER B 1 252 ? 5.059 -14.609 5.008 1 86.62 252 SER B N 1
ATOM 5408 C CA . SER B 1 252 ? 4.141 -15.695 4.668 1 86.62 252 SER B CA 1
ATOM 5409 C C . SER B 1 252 ? 3.68 -15.594 3.219 1 86.62 252 SER B C 1
ATOM 5411 O O . SER B 1 252 ? 3.281 -14.523 2.76 1 86.62 252 SER B O 1
ATOM 5413 N N . THR B 1 253 ? 3.832 -16.703 2.494 1 92.75 253 THR B N 1
ATOM 5414 C CA . THR B 1 253 ? 3.373 -16.797 1.111 1 92.75 253 THR B CA 1
ATOM 5415 C C . THR B 1 253 ? 2.354 -17.922 0.959 1 92.75 253 THR B C 1
ATOM 5417 O O . THR B 1 253 ? 2.367 -18.891 1.726 1 92.75 253 THR B O 1
ATOM 5420 N N . PRO B 1 254 ? 1.492 -17.797 0.021 1 96.25 254 PRO B N 1
ATOM 5421 C CA . PRO B 1 254 ? 0.512 -18.859 -0.181 1 96.25 254 PRO B CA 1
ATOM 5422 C C . PRO B 1 254 ? 1.128 -20.109 -0.791 1 96.25 254 PRO B C 1
ATOM 5424 O O . PRO B 1 254 ? 2.176 -20.047 -1.437 1 96.25 254 PRO B O 1
ATOM 5427 N N . ILE B 1 255 ? 0.442 -21.219 -0.528 1 97.56 255 ILE B N 1
ATOM 5428 C CA . ILE B 1 255 ? 0.76 -22.469 -1.219 1 97.56 255 ILE B CA 1
ATOM 5429 C C . ILE B 1 255 ? 0.172 -22.438 -2.629 1 97.56 255 ILE B C 1
ATOM 5431 O O . ILE B 1 255 ? -1.007 -22.125 -2.811 1 97.56 255 ILE B O 1
ATOM 5435 N N . ILE B 1 256 ? 1.04 -22.719 -3.588 1 98.56 256 ILE B N 1
ATOM 5436 C CA . ILE B 1 256 ? 0.5 -22.719 -4.945 1 98.56 256 ILE B CA 1
ATOM 5437 C C . ILE B 1 256 ? 0.808 -24.047 -5.625 1 98.56 256 ILE B C 1
ATOM 5439 O O . ILE B 1 256 ? 1.699 -24.781 -5.191 1 98.56 256 ILE B O 1
ATOM 5443 N N . CYS B 1 257 ? 0.047 -24.391 -6.562 1 98.31 257 CYS B N 1
ATOM 5444 C CA . CYS B 1 257 ? 0.234 -25.562 -7.41 1 98.31 257 CYS B CA 1
ATOM 5445 C C . CYS B 1 257 ? -0.203 -25.281 -8.844 1 98.31 257 CYS B C 1
ATOM 5447 O O . CYS B 1 257 ? -0.472 -24.125 -9.195 1 98.31 257 CYS B O 1
ATOM 5449 N N . GLY B 1 258 ? -0.08 -26.234 -9.648 1 98 258 GLY B N 1
ATOM 5450 C CA . GLY B 1 258 ? -0.458 -26.062 -11.039 1 98 258 GLY B CA 1
ATOM 5451 C C . GLY B 1 258 ? 0.593 -25.328 -11.859 1 98 258 GLY B C 1
ATOM 5452 O O . GLY B 1 258 ? 1.792 -25.516 -11.648 1 98 258 GLY B O 1
ATOM 5453 N N . THR B 1 259 ? 0.083 -24.594 -12.867 1 97.94 259 THR B N 1
ATOM 5454 C CA . THR B 1 259 ? 0.985 -23.906 -13.789 1 97.94 259 THR B CA 1
ATOM 5455 C C . THR B 1 259 ? 0.991 -22.406 -13.523 1 97.94 259 THR B C 1
ATOM 5457 O O . THR B 1 259 ? -0.041 -21.734 -13.648 1 97.94 259 THR B O 1
ATOM 5460 N N . SER B 1 260 ? 2.115 -21.875 -13.164 1 97.94 260 SER B N 1
ATOM 5461 C CA . SER B 1 260 ? 2.246 -20.453 -12.906 1 97.94 260 SER B CA 1
ATOM 5462 C C . SER B 1 260 ? 3.441 -19.859 -13.648 1 97.94 260 SER B C 1
ATOM 5464 O O . SER B 1 260 ? 4.047 -18.891 -13.195 1 97.94 260 SER B O 1
ATOM 5466 N N . THR B 1 261 ? 3.77 -20.484 -14.766 1 97.44 261 THR B N 1
ATOM 5467 C CA . THR B 1 261 ? 4.867 -20 -15.602 1 97.44 261 THR B CA 1
ATOM 5468 C C . THR B 1 261 ? 4.652 -18.547 -16 1 97.44 261 THR B C 1
ATOM 5470 O O . THR B 1 261 ? 3.559 -18.172 -16.422 1 97.44 261 THR B O 1
ATOM 5473 N N . GLY B 1 262 ? 5.656 -17.719 -15.797 1 96.38 262 GLY B N 1
ATOM 5474 C CA . GLY B 1 262 ? 5.57 -16.312 -16.156 1 96.38 262 GLY B CA 1
ATOM 5475 C C . GLY B 1 262 ? 5.176 -15.43 -14.992 1 96.38 262 GLY B C 1
ATOM 5476 O O . GLY B 1 262 ? 5.281 -14.203 -15.086 1 96.38 262 GLY B O 1
ATOM 5477 N N . ASN B 1 263 ? 4.703 -15.945 -13.906 1 98.06 263 ASN B N 1
ATOM 5478 C CA . ASN B 1 263 ? 4.379 -15.195 -12.703 1 98.06 263 ASN B CA 1
ATOM 5479 C C . ASN B 1 263 ? 5.613 -14.977 -11.828 1 98.06 263 ASN B C 1
ATOM 5481 O O . ASN B 1 263 ? 6.711 -15.414 -12.172 1 98.06 263 ASN B O 1
ATOM 5485 N N . HIS B 1 264 ? 5.434 -14.211 -10.75 1 98.25 264 HIS B N 1
ATOM 5486 C CA . HIS B 1 264 ? 6.523 -13.977 -9.805 1 98.25 264 HIS B CA 1
ATOM 5487 C C . HIS B 1 264 ? 6.004 -13.844 -8.383 1 98.25 264 HIS B C 1
ATOM 5489 O O . HIS B 1 264 ? 4.793 -13.773 -8.164 1 98.25 264 HIS B O 1
ATOM 5495 N N . MET B 1 265 ? 6.922 -13.914 -7.469 1 98 265 MET B N 1
ATOM 5496 C CA . MET B 1 265 ? 6.617 -13.805 -6.047 1 98 265 MET B CA 1
ATOM 5497 C C . MET B 1 265 ? 7.707 -13.023 -5.312 1 98 265 MET B C 1
ATOM 5499 O O . MET B 1 265 ? 8.898 -13.227 -5.566 1 98 265 MET B O 1
ATOM 5503 N N . TYR B 1 266 ? 7.242 -12.109 -4.523 1 97.25 266 TYR B N 1
ATOM 5504 C CA . TYR B 1 266 ? 8.164 -11.438 -3.617 1 97.25 266 TYR B CA 1
ATOM 5505 C C . TYR B 1 266 ? 8.078 -12.031 -2.215 1 97.25 266 TYR B C 1
ATOM 5507 O O . TYR B 1 266 ? 6.988 -12.328 -1.729 1 97.25 266 TYR B O 1
ATOM 5515 N N . VAL B 1 267 ? 9.242 -12.227 -1.606 1 95.62 267 VAL B N 1
ATOM 5516 C CA . VAL B 1 267 ? 9.328 -12.742 -0.243 1 95.62 267 VAL B CA 1
ATOM 5517 C C . VAL B 1 267 ? 10.18 -11.797 0.611 1 95.62 267 VAL B C 1
ATOM 5519 O O . VAL B 1 267 ? 11.367 -11.602 0.34 1 95.62 267 VAL B O 1
ATOM 5522 N N . ASP B 1 268 ? 9.57 -11.289 1.647 1 92.69 268 ASP B N 1
ATOM 5523 C CA . ASP B 1 268 ? 10.297 -10.398 2.547 1 92.69 268 ASP B CA 1
ATOM 5524 C C . ASP B 1 268 ? 11.125 -11.195 3.557 1 92.69 268 ASP B C 1
ATOM 5526 O O . ASP B 1 268 ? 10.586 -12.047 4.27 1 92.69 268 ASP B O 1
ATOM 5530 N N . LEU B 1 269 ? 12.422 -10.875 3.631 1 91.31 269 LEU B N 1
ATOM 5531 C CA . LEU B 1 269 ? 13.305 -11.562 4.566 1 91.31 269 LEU B CA 1
ATOM 5532 C C . LEU B 1 269 ? 13.578 -10.688 5.789 1 91.31 269 LEU B C 1
ATOM 5534 O O . LEU B 1 269 ? 14.07 -11.18 6.809 1 91.31 269 LEU B O 1
ATOM 5538 N N . GLY B 1 270 ? 13.188 -9.445 5.699 1 84.12 270 GLY B N 1
ATOM 5539 C CA . GLY B 1 270 ? 13.477 -8.531 6.797 1 84.12 270 GLY B CA 1
ATOM 5540 C C . GLY B 1 270 ? 14.906 -8.031 6.793 1 84.12 270 GLY B C 1
ATOM 5541 O O . GLY B 1 270 ? 15.695 -8.383 5.91 1 84.12 270 GLY B O 1
ATOM 5542 N N . ARG B 1 271 ? 15.328 -7.211 7.785 1 77.5 271 ARG B N 1
ATOM 5543 C CA . ARG B 1 271 ? 16.625 -6.543 7.812 1 77.5 271 ARG B CA 1
ATOM 5544 C C . ARG B 1 271 ? 17.625 -7.332 8.641 1 77.5 271 ARG B C 1
ATOM 5546 O O . ARG B 1 271 ? 18.828 -7.051 8.609 1 77.5 271 ARG B O 1
ATOM 5553 N N . THR B 1 272 ? 17.125 -8.383 9.195 1 77.25 272 THR B N 1
ATOM 5554 C CA . THR B 1 272 ? 18.031 -9.18 10.008 1 77.25 272 THR B CA 1
ATOM 5555 C C . THR B 1 272 ? 18.984 -9.992 9.125 1 77.25 272 THR B C 1
ATOM 5557 O O . THR B 1 272 ? 18.578 -10.492 8.07 1 77.25 272 THR B O 1
ATOM 5560 N N . SER B 1 273 ? 20.203 -10.109 9.445 1 70.56 273 SER B N 1
ATOM 5561 C CA . SER B 1 273 ? 21.266 -10.648 8.602 1 70.56 273 SER B CA 1
ATOM 5562 C C . SER B 1 273 ? 21.125 -12.164 8.453 1 70.56 273 SER B C 1
ATOM 5564 O O . SER B 1 273 ? 21.531 -12.727 7.438 1 70.56 273 SER B O 1
ATOM 5566 N N . ASN B 1 274 ? 20.562 -12.789 9.336 1 76.69 274 ASN B N 1
ATOM 5567 C CA . ASN B 1 274 ? 20.688 -14.242 9.289 1 76.69 274 ASN B CA 1
ATOM 5568 C C . ASN B 1 274 ? 19.359 -14.898 8.898 1 76.69 274 ASN B C 1
ATOM 5570 O O . ASN B 1 274 ? 19.141 -16.078 9.211 1 76.69 274 ASN B O 1
ATOM 5574 N N . THR B 1 275 ? 18.641 -14.195 8.242 1 84.25 275 THR B N 1
ATOM 5575 C CA . THR B 1 275 ? 17.375 -14.805 7.836 1 84.25 275 THR B CA 1
ATOM 5576 C C . THR B 1 275 ? 17.594 -15.719 6.629 1 84.25 275 THR B C 1
ATOM 5578 O O . THR B 1 275 ? 18.297 -15.359 5.688 1 84.25 275 THR B O 1
ATOM 5581 N N . GLN B 1 276 ? 17.125 -16.938 6.758 1 89.62 276 GLN B N 1
ATOM 5582 C CA . GLN B 1 276 ? 17.203 -17.922 5.684 1 89.62 276 GLN B CA 1
ATOM 5583 C C . GLN B 1 276 ? 15.82 -18.266 5.141 1 89.62 276 GLN B C 1
ATOM 5585 O O . GLN B 1 276 ? 14.859 -18.375 5.906 1 89.62 276 GLN B O 1
ATOM 5590 N N . ALA B 1 277 ? 15.773 -18.375 3.805 1 94.81 277 ALA B N 1
ATOM 5591 C CA . ALA B 1 277 ? 14.531 -18.812 3.18 1 94.81 277 ALA B CA 1
ATOM 5592 C C . ALA B 1 277 ? 14.688 -20.188 2.541 1 94.81 277 ALA B C 1
ATOM 5594 O O . ALA B 1 277 ? 15.789 -20.562 2.119 1 94.81 277 ALA B O 1
ATOM 5595 N N . VAL B 1 278 ? 13.648 -20.984 2.557 1 97.06 278 VAL B N 1
ATOM 5596 C CA . VAL B 1 278 ? 13.664 -22.312 1.946 1 97.06 278 VAL B CA 1
ATOM 5597 C C . VAL B 1 278 ? 12.523 -22.438 0.946 1 97.06 278 VAL B C 1
ATOM 5599 O O . VAL B 1 278 ? 11.352 -22.266 1.304 1 97.06 278 VAL B O 1
ATOM 5602 N N . LEU B 1 279 ? 12.875 -22.641 -0.25 1 98.19 279 LEU B N 1
ATOM 5603 C CA . LEU B 1 279 ? 11.898 -22.969 -1.278 1 98.19 279 LEU B CA 1
ATOM 5604 C C . LEU B 1 279 ? 11.656 -24.484 -1.328 1 98.19 279 LEU B C 1
ATOM 5606 O O . LEU B 1 279 ? 12.609 -25.266 -1.37 1 98.19 279 LEU B O 1
ATOM 5610 N N . THR B 1 280 ? 10.422 -24.875 -1.312 1 98.06 280 THR B N 1
ATOM 5611 C CA . THR B 1 280 ? 10.102 -26.297 -1.269 1 98.06 280 THR B CA 1
ATOM 5612 C C . THR B 1 280 ? 9.086 -26.656 -2.344 1 98.06 280 THR B C 1
ATOM 5614 O O . THR B 1 280 ? 8.016 -26.047 -2.42 1 98.06 280 THR B O 1
ATOM 5617 N N . VAL B 1 281 ? 9.43 -27.609 -3.148 1 98.19 281 VAL B N 1
ATOM 5618 C CA . VAL B 1 281 ? 8.484 -28.234 -4.07 1 98.19 281 VAL B CA 1
ATOM 5619 C C . VAL B 1 281 ? 8.164 -29.656 -3.607 1 98.19 281 VAL B C 1
ATOM 5621 O O . VAL B 1 281 ? 9.055 -30.5 -3.541 1 98.19 281 VAL B O 1
ATOM 5624 N N . ILE B 1 282 ? 6.941 -29.797 -3.295 1 97.75 282 ILE B N 1
ATOM 5625 C CA . ILE B 1 282 ? 6.473 -31.125 -2.92 1 97.75 282 ILE B CA 1
ATOM 5626 C C . ILE B 1 282 ? 5.715 -31.766 -4.09 1 97.75 282 ILE B C 1
ATOM 5628 O O . ILE B 1 282 ? 4.82 -31.141 -4.664 1 97.75 282 ILE B O 1
ATOM 5632 N N . THR B 1 283 ? 6.133 -32.938 -4.488 1 96.56 283 THR B N 1
ATOM 5633 C CA . THR B 1 283 ? 5.473 -33.656 -5.574 1 96.56 283 THR B CA 1
ATOM 5634 C C . THR B 1 283 ? 4.895 -34.969 -5.074 1 96.56 283 THR B C 1
ATOM 5636 O O . THR B 1 283 ? 5.586 -35.75 -4.418 1 96.56 283 THR B O 1
ATOM 5639 N N . MET B 1 284 ? 3.631 -35.125 -5.289 1 94.12 284 MET B N 1
ATOM 5640 C CA . MET B 1 284 ? 2.908 -36.312 -4.887 1 94.12 284 MET B CA 1
ATOM 5641 C C . MET B 1 284 ? 1.807 -36.656 -5.887 1 94.12 284 MET B C 1
ATOM 5643 O O . MET B 1 284 ? 1.522 -35.875 -6.789 1 94.12 284 MET B O 1
ATOM 5647 N N . GLY B 1 285 ? 1.226 -37.812 -5.715 1 87.06 285 GLY B N 1
ATOM 5648 C CA . GLY B 1 285 ? 0.075 -38.156 -6.531 1 87.06 285 GLY B CA 1
ATOM 5649 C C . GLY B 1 285 ? 0.449 -38.906 -7.797 1 87.06 285 GLY B C 1
ATOM 5650 O O . GLY B 1 285 ? 1.518 -39.5 -7.871 1 87.06 285 GLY B O 1
ATOM 5651 N N . PRO B 1 286 ? -0.465 -38.844 -8.773 1 88.69 286 PRO B N 1
ATOM 5652 C CA . PRO B 1 286 ? -0.254 -39.594 -10.023 1 88.69 286 PRO B CA 1
ATOM 5653 C C . PRO B 1 286 ? 0.9 -39.031 -10.852 1 88.69 286 PRO B C 1
ATOM 5655 O O . PRO B 1 286 ? 1.318 -37.875 -10.641 1 88.69 286 PRO B O 1
ATOM 5658 N N . ALA B 1 287 ? 1.319 -39.906 -11.719 1 89.81 287 ALA B N 1
ATOM 5659 C CA . ALA B 1 287 ? 2.406 -39.5 -12.609 1 89.81 287 ALA B CA 1
ATOM 5660 C C . ALA B 1 287 ? 2.033 -38.25 -13.391 1 89.81 287 ALA B C 1
ATOM 5662 O O . ALA B 1 287 ? 0.901 -38.125 -13.867 1 89.81 287 ALA B O 1
ATOM 5663 N N . PHE B 1 288 ? 2.902 -37.344 -13.406 1 92.5 288 PHE B N 1
ATOM 5664 C CA . PHE B 1 288 ? 2.738 -36.062 -14.07 1 92.5 288 PHE B CA 1
ATOM 5665 C C . PHE B 1 288 ? 4.09 -35.5 -14.5 1 92.5 288 PHE B C 1
ATOM 5667 O O . PHE B 1 288 ? 5.074 -35.625 -13.766 1 92.5 288 PHE B O 1
ATOM 5674 N N . GLU B 1 289 ? 4.133 -34.938 -15.695 1 94.88 289 GLU B N 1
ATOM 5675 C CA . GLU B 1 289 ? 5.371 -34.344 -16.188 1 94.88 289 GLU B CA 1
ATOM 5676 C C . GLU B 1 289 ? 5.59 -32.969 -15.602 1 94.88 289 GLU B C 1
ATOM 5678 O O . GLU B 1 289 ? 5.211 -31.953 -16.203 1 94.88 289 GLU B O 1
ATOM 5683 N N . ARG B 1 290 ? 6.293 -32.969 -14.547 1 97 290 ARG B N 1
ATOM 5684 C CA . ARG B 1 290 ? 6.551 -31.719 -13.844 1 97 290 ARG B CA 1
ATOM 5685 C C . ARG B 1 290 ? 7.812 -31.047 -14.375 1 97 290 ARG B C 1
ATOM 5687 O O . ARG B 1 290 ? 8.734 -31.719 -14.836 1 97 290 ARG B O 1
ATOM 5694 N N . SER B 1 291 ? 7.859 -29.734 -14.305 1 97.62 291 SER B N 1
ATOM 5695 C CA . SER B 1 291 ? 9.047 -28.953 -14.648 1 97.62 291 SER B CA 1
ATOM 5696 C C . SER B 1 291 ? 9.039 -27.594 -13.961 1 97.62 291 SER B C 1
ATOM 5698 O O . SER B 1 291 ? 8.016 -26.906 -13.938 1 97.62 291 SER B O 1
ATOM 5700 N N . TRP B 1 292 ? 10.211 -27.266 -13.367 1 98.06 292 TRP B N 1
ATOM 5701 C CA . TRP B 1 292 ? 10.273 -25.922 -12.805 1 98.06 292 TRP B CA 1
ATOM 5702 C C . TRP B 1 292 ? 11.664 -25.328 -12.984 1 98.06 292 TRP B C 1
ATOM 5704 O O . TRP B 1 292 ? 12.664 -26.047 -12.984 1 98.06 292 TRP B O 1
ATOM 5714 N N . LYS B 1 293 ? 11.688 -24.109 -13.227 1 98 293 LYS B N 1
ATOM 5715 C CA . LYS B 1 293 ? 12.844 -23.219 -13.289 1 98 293 LYS B CA 1
ATOM 5716 C C . LYS B 1 293 ? 12.523 -21.859 -12.672 1 98 293 LYS B C 1
ATOM 5718 O O . LYS B 1 293 ? 11.906 -21.016 -13.32 1 98 293 LYS B O 1
ATOM 5723 N N . VAL B 1 294 ? 12.945 -21.672 -11.43 1 98.25 294 VAL B N 1
ATOM 5724 C CA . VAL B 1 294 ? 12.633 -20.469 -10.656 1 98.25 294 VAL B CA 1
ATOM 5725 C C . VAL B 1 294 ? 13.891 -19.625 -10.484 1 98.25 294 VAL B C 1
ATOM 5727 O O . VAL B 1 294 ? 14.875 -20.078 -9.906 1 98.25 294 VAL B O 1
ATOM 5730 N N . LYS B 1 295 ? 13.867 -18.469 -10.969 1 97.69 295 LYS B N 1
ATOM 5731 C CA . LYS B 1 295 ? 14.984 -17.547 -10.781 1 97.69 295 LYS B CA 1
ATOM 5732 C C . LYS B 1 295 ? 14.906 -16.875 -9.414 1 97.69 295 LYS B C 1
ATOM 5734 O O . LYS B 1 295 ? 13.953 -16.141 -9.133 1 97.69 295 LYS B O 1
ATOM 5739 N N . VAL B 1 296 ? 15.914 -17.047 -8.609 1 97.56 296 VAL B N 1
ATOM 5740 C CA . VAL B 1 296 ? 15.969 -16.469 -7.277 1 97.56 296 VAL B CA 1
ATOM 5741 C C . VAL B 1 296 ? 16.859 -15.227 -7.293 1 97.56 296 VAL B C 1
ATOM 5743 O O . VAL B 1 296 ? 18.094 -15.344 -7.371 1 97.56 296 VAL B O 1
ATOM 5746 N N . SER B 1 297 ? 16.203 -14.117 -7.16 1 96 297 SER B N 1
ATOM 5747 C CA . SER B 1 297 ? 16.938 -12.852 -7.078 1 96 297 SER B CA 1
ATOM 5748 C C . SER B 1 297 ? 16.891 -12.273 -5.668 1 96 297 SER B C 1
ATOM 5750 O O . SER B 1 297 ? 15.812 -12.188 -5.066 1 96 297 SER B O 1
ATOM 5752 N N . GLN B 1 298 ? 18.031 -11.969 -5.188 1 94.25 298 GLN B N 1
ATOM 5753 C CA . GLN B 1 298 ? 18.109 -11.328 -3.879 1 94.25 298 GLN B CA 1
ATOM 5754 C C . GLN B 1 298 ? 18.203 -9.812 -4.016 1 94.25 298 GLN B C 1
ATOM 5756 O O . GLN B 1 298 ? 19.109 -9.297 -4.676 1 94.25 298 GLN B O 1
ATOM 5761 N N . ILE B 1 299 ? 17.281 -9.172 -3.346 1 93.56 299 ILE B N 1
ATOM 5762 C CA . ILE B 1 299 ? 17.141 -7.73 -3.52 1 93.56 299 ILE B CA 1
ATOM 5763 C C . ILE B 1 299 ? 17.562 -7.008 -2.242 1 93.56 299 ILE B C 1
ATOM 5765 O O . ILE B 1 299 ? 17.047 -7.297 -1.159 1 93.56 299 ILE B O 1
ATOM 5769 N N . PRO B 1 300 ? 18.516 -6.086 -2.379 1 90.12 300 PRO B N 1
ATOM 5770 C CA . PRO B 1 300 ? 18.875 -5.289 -1.204 1 90.12 300 PRO B CA 1
ATOM 5771 C C . PRO B 1 300 ? 17.719 -4.402 -0.723 1 90.12 300 PRO B C 1
ATOM 5773 O O . PRO B 1 300 ? 16.797 -4.117 -1.484 1 90.12 300 PRO B O 1
ATOM 5776 N N . CYS B 1 301 ? 17.891 -3.977 0.485 1 86.75 301 CYS B N 1
ATOM 5777 C CA . CYS B 1 301 ? 16.891 -3.084 1.049 1 86.75 301 CYS B CA 1
ATOM 5778 C C . CYS B 1 301 ? 16.875 -1.748 0.315 1 86.75 301 CYS B C 1
ATOM 5780 O O . CYS B 1 301 ? 17.922 -1.242 -0.086 1 86.75 301 CYS B O 1
ATOM 5782 N N . ASN B 1 302 ? 15.664 -1.204 0.159 1 80.75 302 ASN B N 1
ATOM 5783 C CA . ASN B 1 302 ? 15.453 0.173 -0.277 1 80.75 302 ASN B CA 1
ATOM 5784 C C . ASN B 1 302 ? 16.078 0.424 -1.65 1 80.75 302 ASN B C 1
ATOM 5786 O O . ASN B 1 302 ? 16.828 1.383 -1.834 1 80.75 302 ASN B O 1
ATOM 5790 N N . THR B 1 303 ? 15.82 -0.47 -2.553 1 85 303 THR B N 1
ATOM 5791 C CA . THR B 1 303 ? 16.219 -0.261 -3.939 1 85 303 THR B CA 1
ATOM 5792 C C . THR B 1 303 ? 15 -0.04 -4.828 1 85 303 THR B C 1
ATOM 5794 O O . THR B 1 303 ? 13.859 -0.173 -4.371 1 85 303 THR B O 1
ATOM 5797 N N . ASP B 1 304 ? 15.234 0.323 -6.07 1 78.88 304 ASP B N 1
ATOM 5798 C CA . ASP B 1 304 ? 14.156 0.589 -7.023 1 78.88 304 ASP B CA 1
ATOM 5799 C C . ASP B 1 304 ? 13.398 -0.691 -7.371 1 78.88 304 ASP B C 1
ATOM 5801 O O . ASP B 1 304 ? 12.305 -0.639 -7.938 1 78.88 304 ASP B O 1
ATOM 5805 N N . TYR B 1 305 ? 14.008 -1.744 -6.977 1 82.62 305 TYR B N 1
ATOM 5806 C CA . TYR B 1 305 ? 13.414 -3.021 -7.352 1 82.62 305 TYR B CA 1
ATOM 5807 C C . TYR B 1 305 ? 12.703 -3.66 -6.164 1 82.62 305 TYR B C 1
ATOM 5809 O O . TYR B 1 305 ? 12.047 -4.695 -6.309 1 82.62 305 TYR B O 1
ATOM 5817 N N . THR B 1 306 ? 12.898 -3.021 -5.059 1 90.19 306 THR B N 1
ATOM 5818 C CA . THR B 1 306 ? 12.258 -3.553 -3.859 1 90.19 306 THR B CA 1
ATOM 5819 C C . THR B 1 306 ? 10.75 -3.299 -3.893 1 90.19 306 THR B C 1
ATOM 5821 O O . THR B 1 306 ? 10.312 -2.188 -4.199 1 90.19 306 THR B O 1
ATOM 5824 N N . ALA B 1 307 ? 9.984 -4.332 -3.711 1 93.38 307 ALA B N 1
ATOM 5825 C CA . ALA B 1 307 ? 8.531 -4.191 -3.58 1 93.38 307 ALA B CA 1
ATOM 5826 C C . ALA B 1 307 ? 8.148 -3.746 -2.17 1 93.38 307 ALA B C 1
ATOM 5828 O O . ALA B 1 307 ? 8.805 -4.121 -1.196 1 93.38 307 ALA B O 1
ATOM 5829 N N . PRO B 1 308 ? 7.062 -2.904 -2.113 1 90.69 308 PRO B N 1
ATOM 5830 C CA . PRO B 1 308 ? 6.59 -2.607 -0.76 1 90.69 308 PRO B CA 1
ATOM 5831 C C . PRO B 1 308 ? 6.262 -3.867 0.04 1 90.69 308 PRO B C 1
ATOM 5833 O O . PRO B 1 308 ? 5.762 -4.848 -0.521 1 90.69 308 PRO B O 1
ATOM 5836 N N . ASN B 1 309 ? 6.527 -3.785 1.328 1 89.31 309 ASN B N 1
ATOM 5837 C CA . ASN B 1 309 ? 6.203 -4.922 2.18 1 89.31 309 ASN B CA 1
ATOM 5838 C C . ASN B 1 309 ? 4.719 -5.27 2.107 1 89.31 309 ASN B C 1
ATOM 5840 O O . ASN B 1 309 ? 3.865 -4.379 2.16 1 89.31 309 ASN B O 1
ATOM 5844 N N . GLY B 1 310 ? 4.469 -6.535 1.97 1 93 310 GLY B N 1
ATOM 5845 C CA . GLY B 1 310 ? 3.088 -6.98 1.905 1 93 310 GLY B CA 1
ATOM 5846 C C . GLY B 1 310 ? 2.625 -7.285 0.493 1 93 310 GLY B C 1
ATOM 5847 O O . GLY B 1 310 ? 1.581 -7.914 0.298 1 93 310 GLY B O 1
ATOM 5848 N N . CYS B 1 311 ? 3.357 -6.816 -0.459 1 96.38 311 CYS B N 1
ATOM 5849 C CA . CYS B 1 311 ? 3.02 -7.09 -1.852 1 96.38 311 CYS B CA 1
ATOM 5850 C C . CYS B 1 311 ? 3.646 -8.398 -2.316 1 96.38 311 CYS B C 1
ATOM 5852 O O . CYS B 1 311 ? 4.863 -8.484 -2.482 1 96.38 311 CYS B O 1
ATOM 5854 N N . LEU B 1 312 ? 2.809 -9.375 -2.527 1 97.75 312 LEU B N 1
ATOM 5855 C CA . LEU B 1 312 ? 3.311 -10.656 -3.01 1 97.75 312 LEU B CA 1
ATOM 5856 C C . LEU B 1 312 ? 3.748 -10.555 -4.469 1 97.75 312 LEU B C 1
ATOM 5858 O O . LEU B 1 312 ? 4.746 -11.164 -4.863 1 97.75 312 LEU B O 1
ATOM 5862 N N . GLN B 1 313 ? 2.941 -9.945 -5.238 1 98.19 313 GLN B N 1
ATOM 5863 C CA . GLN B 1 313 ? 3.273 -9.578 -6.613 1 98.19 313 GLN B CA 1
ATOM 5864 C C . GLN B 1 313 ? 3.406 -8.07 -6.766 1 98.19 313 GLN B C 1
ATOM 5866 O O . GLN B 1 313 ? 2.672 -7.309 -6.129 1 98.19 313 GLN B O 1
ATOM 5871 N N . TYR B 1 314 ? 4.379 -7.742 -7.523 1 97.62 314 TYR B N 1
ATOM 5872 C CA . TYR B 1 314 ? 4.629 -6.316 -7.703 1 97.62 314 TYR B CA 1
ATOM 5873 C C . TYR B 1 314 ? 4.957 -6 -9.156 1 97.62 314 TYR B C 1
ATOM 5875 O O . TYR B 1 314 ? 5.914 -6.535 -9.719 1 97.62 314 TYR B O 1
ATOM 5883 N N . TYR B 1 315 ? 4.098 -5.074 -9.703 1 97.62 315 TYR B N 1
ATOM 5884 C CA . TYR B 1 315 ? 4.219 -4.715 -11.109 1 97.62 315 TYR B CA 1
ATOM 5885 C C . TYR B 1 315 ? 4.652 -3.26 -11.266 1 97.62 315 TYR B C 1
ATOM 5887 O O . TYR B 1 315 ? 4.305 -2.41 -10.445 1 97.62 315 TYR B O 1
ATOM 5895 N N . GLN B 1 316 ? 5.395 -3.086 -12.258 1 94.06 316 GLN B N 1
ATOM 5896 C CA . GLN B 1 316 ? 5.875 -1.746 -12.578 1 94.06 316 GLN B CA 1
ATOM 5897 C C . GLN B 1 316 ? 5.57 -1.389 -14.031 1 94.06 316 GLN B C 1
ATOM 5899 O O . GLN B 1 316 ? 5.34 -2.273 -14.859 1 94.06 316 GLN B O 1
ATOM 5904 N N . GLY B 1 317 ? 5.52 -0.119 -14.305 1 94.44 317 GLY B N 1
ATOM 5905 C CA . GLY B 1 317 ? 5.215 0.341 -15.656 1 94.44 317 GLY B CA 1
ATOM 5906 C C . GLY B 1 317 ? 3.814 0.903 -15.789 1 94.44 317 GLY B C 1
ATOM 5907 O O . GLY B 1 317 ? 2.961 0.672 -14.93 1 94.44 317 GLY B O 1
ATOM 5908 N N . VAL B 1 318 ? 3.549 1.566 -16.875 1 96.75 318 VAL B N 1
ATOM 5909 C CA . VAL B 1 318 ? 2.273 2.236 -17.094 1 96.75 318 VAL B CA 1
ATOM 5910 C C . VAL B 1 318 ? 1.214 1.21 -17.484 1 96.75 318 VAL B C 1
ATOM 5912 O O . VAL B 1 318 ? 0.028 1.391 -17.203 1 96.75 318 VAL B O 1
ATOM 5915 N N . THR B 1 319 ? 1.699 0.208 -18.188 1 98.38 319 THR B N 1
ATOM 5916 C CA . THR B 1 319 ? 0.805 -0.88 -18.562 1 98.38 319 THR B CA 1
ATOM 5917 C C . THR B 1 319 ? 1.344 -2.221 -18.078 1 98.38 319 THR B C 1
ATOM 5919 O O . THR B 1 319 ? 2.539 -2.355 -17.797 1 98.38 319 THR B O 1
ATOM 5922 N N . GLY B 1 320 ? 0.454 -3.127 -17.953 1 98.38 320 GLY B N 1
ATOM 5923 C CA . GLY B 1 320 ? 0.859 -4.465 -17.547 1 98.38 320 GLY B CA 1
ATOM 5924 C C . GLY B 1 320 ? -0.306 -5.43 -17.422 1 98.38 320 GLY B C 1
ATOM 5925 O O . GLY B 1 320 ? -1.438 -5.094 -17.781 1 98.38 320 GLY B O 1
ATOM 5926 N N . GLN B 1 321 ? 0.05 -6.668 -17.062 1 98.44 321 GLN B N 1
ATOM 5927 C CA . GLN B 1 321 ? -0.924 -7.742 -16.922 1 98.44 321 GLN B CA 1
ATOM 5928 C C . GLN B 1 321 ? -0.76 -8.453 -15.578 1 98.44 321 GLN B C 1
ATOM 5930 O O . GLN B 1 321 ? 0.353 -8.82 -15.195 1 98.44 321 GLN B O 1
ATOM 5935 N N . ILE B 1 322 ? -1.834 -8.57 -14.836 1 98.56 322 ILE B N 1
ATOM 5936 C CA . ILE B 1 322 ? -1.842 -9.242 -13.539 1 98.56 322 ILE B CA 1
ATOM 5937 C C . ILE B 1 322 ? -2.656 -10.531 -13.633 1 98.56 322 ILE B C 1
ATOM 5939 O O . ILE B 1 322 ? -3.807 -10.516 -14.078 1 98.56 322 ILE B O 1
ATOM 5943 N N . LYS B 1 323 ? -2.074 -11.633 -13.172 1 97.75 323 LYS B N 1
ATOM 5944 C CA . LYS B 1 323 ? -2.762 -12.922 -13.188 1 97.75 323 LYS B CA 1
ATOM 5945 C C . LYS B 1 323 ? -2.641 -13.633 -11.844 1 97.75 323 LYS B C 1
ATOM 5947 O O . LYS B 1 323 ? -1.594 -13.562 -11.195 1 97.75 323 LYS B O 1
ATOM 5952 N N . THR B 1 324 ? -3.723 -14.305 -11.492 1 98.62 324 THR B N 1
ATOM 5953 C CA . THR B 1 324 ? -3.627 -15.188 -10.336 1 98.62 324 THR B CA 1
ATOM 5954 C C . THR B 1 324 ? -2.783 -16.422 -10.664 1 98.62 324 THR B C 1
ATOM 5956 O O . THR B 1 324 ? -2.547 -16.719 -11.836 1 98.62 324 THR B O 1
ATOM 5959 N N . TYR B 1 325 ? -2.262 -17.047 -9.664 1 98.69 325 TYR B N 1
ATOM 5960 C CA . TYR B 1 325 ? -1.51 -18.281 -9.875 1 98.69 325 TYR B CA 1
ATOM 5961 C C . TYR B 1 325 ? -2.406 -19.375 -10.445 1 98.69 325 TYR B C 1
ATOM 5963 O O . TYR B 1 325 ? -3.568 -19.5 -10.047 1 98.69 325 TYR B O 1
ATOM 5971 N N . ASN B 1 326 ? -1.869 -20.094 -11.391 1 98.62 326 ASN B N 1
ATOM 5972 C CA . ASN B 1 326 ? -2.506 -21.219 -12.07 1 98.62 326 ASN B CA 1
ATOM 5973 C C . ASN B 1 326 ? -3.621 -20.734 -13 1 98.62 326 ASN B C 1
ATOM 5975 O O . ASN B 1 326 ? -4.504 -21.516 -13.359 1 98.62 326 ASN B O 1
ATOM 5979 N N . TYR B 1 327 ? -3.682 -19.531 -13.242 1 98 327 TYR B N 1
ATOM 5980 C CA . TYR B 1 327 ? -4.645 -19.047 -14.219 1 98 327 TYR B CA 1
ATOM 5981 C C . TYR B 1 327 ? -4.281 -19.516 -15.625 1 98 327 TYR B C 1
ATOM 5983 O O . TYR B 1 327 ? -3.129 -19.391 -16.047 1 98 327 TYR B O 1
ATOM 5991 N N . ASP B 1 328 ? -5.23 -19.953 -16.281 1 95 328 ASP B N 1
ATOM 5992 C CA . ASP B 1 328 ? -5.195 -20.312 -17.703 1 95 328 ASP B CA 1
ATOM 5993 C C . ASP B 1 328 ? -6.605 -20.391 -18.281 1 95 328 ASP B C 1
ATOM 5995 O O . ASP B 1 328 ? -7.512 -20.938 -17.641 1 95 328 ASP B O 1
ATOM 5999 N N . VAL B 1 329 ? -6.82 -19.938 -19.453 1 90.19 329 VAL B N 1
ATOM 6000 C CA . VAL B 1 329 ? -8.164 -19.828 -20.016 1 90.19 329 VAL B CA 1
ATOM 6001 C C . VAL B 1 329 ? -8.703 -21.219 -20.344 1 90.19 329 VAL B C 1
ATOM 6003 O O . VAL B 1 329 ? -9.914 -21.406 -20.453 1 90.19 329 VAL B O 1
ATOM 6006 N N . SER B 1 330 ? -7.82 -22.156 -20.516 1 90.44 330 SER B N 1
ATOM 6007 C CA . SER B 1 330 ? -8.25 -23.484 -20.938 1 90.44 330 SER B CA 1
ATOM 6008 C C . SER B 1 330 ? -8.234 -24.469 -19.766 1 90.44 330 SER B C 1
ATOM 6010 O O . SER B 1 330 ? -9.203 -25.188 -19.562 1 90.44 330 SER B O 1
ATOM 6012 N N . THR B 1 331 ? -7.156 -24.453 -19 1 90.44 331 THR B N 1
ATOM 6013 C CA . THR B 1 331 ? -6.977 -25.547 -18.047 1 90.44 331 THR B CA 1
ATOM 6014 C C . THR B 1 331 ? -6.867 -25 -16.625 1 90.44 331 THR B C 1
ATOM 6016 O O . THR B 1 331 ? -6.883 -25.766 -15.656 1 90.44 331 THR B O 1
ATOM 6019 N N . GLY B 1 332 ? -6.801 -23.75 -16.453 1 95 332 GLY B N 1
ATOM 6020 C CA . GLY B 1 332 ? -6.562 -23.172 -15.148 1 95 332 GLY B CA 1
ATOM 6021 C C . GLY B 1 332 ? -7.754 -23.312 -14.211 1 95 332 GLY B C 1
ATOM 6022 O O . GLY B 1 332 ? -8.898 -23.359 -14.664 1 95 332 GLY B O 1
ATOM 6023 N N . LEU B 1 333 ? -7.469 -23.5 -12.953 1 97.06 333 LEU B N 1
ATOM 6024 C CA . LEU B 1 333 ? -8.445 -23.469 -11.867 1 97.06 333 LEU B CA 1
ATOM 6025 C C . LEU B 1 333 ? -7.996 -22.531 -10.75 1 97.06 333 LEU B C 1
ATOM 6027 O O . LEU B 1 333 ? -6.82 -22.531 -10.375 1 97.06 333 LEU B O 1
ATOM 6031 N N . GLN B 1 334 ? -8.945 -21.766 -10.305 1 97.25 334 GLN B N 1
ATOM 6032 C CA . GLN B 1 334 ? -8.617 -20.875 -9.195 1 97.25 334 GLN B CA 1
ATOM 6033 C C . GLN B 1 334 ? -8.172 -21.672 -7.973 1 97.25 334 GLN B C 1
ATOM 6035 O O . GLN B 1 334 ? -8.82 -22.656 -7.594 1 97.25 334 GLN B O 1
ATOM 6040 N N . LEU B 1 335 ? -7.09 -21.281 -7.398 1 98.44 335 LEU B N 1
ATOM 6041 C CA . LEU B 1 335 ? -6.566 -22 -6.246 1 98.44 335 LEU B CA 1
ATOM 6042 C C . LEU B 1 335 ? -7.305 -21.609 -4.973 1 98.44 335 LEU B C 1
ATOM 6044 O O . LEU B 1 335 ? -7.602 -20.438 -4.762 1 98.44 335 LEU B O 1
ATOM 6048 N N . SER B 1 336 ? -7.586 -22.641 -4.133 1 97.5 336 SER B N 1
ATOM 6049 C CA . SER B 1 336 ? -8.211 -22.391 -2.836 1 97.5 336 SER B CA 1
ATOM 6050 C C . SER B 1 336 ? -7.184 -21.953 -1.8 1 97.5 336 SER B C 1
ATOM 6052 O O . SER B 1 336 ? -5.98 -22.172 -1.976 1 97.5 336 SER B O 1
ATOM 6054 N N . ASN B 1 337 ? -7.633 -21.25 -0.752 1 96.44 337 ASN B N 1
ATOM 6055 C CA . ASN B 1 337 ? -6.828 -20.812 0.38 1 96.44 337 ASN B CA 1
ATOM 6056 C C . ASN B 1 337 ? -5.754 -19.812 -0.052 1 96.44 337 ASN B C 1
ATOM 6058 O O . ASN B 1 337 ? -4.594 -19.938 0.34 1 96.44 337 ASN B O 1
ATOM 6062 N N . GLN B 1 338 ? -6.172 -18.953 -0.918 1 97.44 338 GLN B N 1
ATOM 6063 C CA . GLN B 1 338 ? -5.289 -17.859 -1.325 1 97.44 338 GLN B CA 1
ATOM 6064 C C . GLN B 1 338 ? -5.582 -16.594 -0.532 1 97.44 338 GLN B C 1
ATOM 6066 O O . GLN B 1 338 ? -6.738 -16.281 -0.258 1 97.44 338 GLN B O 1
ATOM 6071 N N . ASP B 1 339 ? -4.582 -15.914 -0.068 1 96.44 339 ASP B N 1
ATOM 6072 C CA . ASP B 1 339 ? -4.656 -14.641 0.63 1 96.44 339 ASP B CA 1
ATOM 6073 C C . ASP B 1 339 ? -3.408 -13.797 0.372 1 96.44 339 ASP B C 1
ATOM 6075 O O . ASP B 1 339 ? -2.391 -13.969 1.044 1 96.44 339 ASP B O 1
ATOM 6079 N N . TYR B 1 340 ? -3.525 -12.898 -0.623 1 97.5 340 TYR B N 1
ATOM 6080 C CA . TYR B 1 340 ? -2.35 -12.094 -0.915 1 97.5 340 TYR B CA 1
ATOM 6081 C C . TYR B 1 340 ? -2.73 -10.836 -1.688 1 97.5 340 TYR B C 1
ATOM 6083 O O . TYR B 1 340 ? -3.861 -10.711 -2.164 1 97.5 340 TYR B O 1
ATOM 6091 N N . THR B 1 341 ? -1.756 -9.906 -1.745 1 98.25 341 THR B N 1
ATOM 6092 C CA . THR B 1 341 ? -1.971 -8.633 -2.416 1 98.25 341 THR B CA 1
ATOM 6093 C C . THR B 1 341 ? -1.016 -8.469 -3.596 1 98.25 341 THR B C 1
ATOM 6095 O O . THR B 1 341 ? 0.179 -8.75 -3.477 1 98.25 341 THR B O 1
ATOM 6098 N N . SER B 1 342 ? -1.572 -8.148 -4.73 1 98.62 342 SER B N 1
ATOM 6099 C CA . SER B 1 342 ? -0.795 -7.684 -5.875 1 98.62 342 SER B CA 1
ATOM 6100 C C . SER B 1 342 ? -0.757 -6.156 -5.926 1 98.62 342 SER B C 1
ATOM 6102 O O . SER B 1 342 ? -1.788 -5.5 -5.766 1 98.62 342 SER B O 1
ATOM 6104 N N . CYS B 1 343 ? 0.443 -5.66 -6.121 1 98.19 343 CYS B N 1
ATOM 6105 C CA . CYS B 1 343 ? 0.603 -4.211 -6.129 1 98.19 343 CYS B CA 1
ATOM 6106 C C . CYS B 1 343 ? 1.143 -3.727 -7.469 1 98.19 343 CYS B C 1
ATOM 6108 O O . CYS B 1 343 ? 1.907 -4.434 -8.125 1 98.19 343 CYS B O 1
ATOM 6110 N N . VAL B 1 344 ? 0.714 -2.561 -7.844 1 97.69 344 VAL B N 1
ATOM 6111 C CA . VAL B 1 344 ? 1.258 -1.87 -9.008 1 97.69 344 VAL B CA 1
ATOM 6112 C C . VAL B 1 344 ? 1.889 -0.548 -8.578 1 97.69 344 VAL B C 1
ATOM 6114 O O . VAL B 1 344 ? 1.241 0.271 -7.922 1 97.69 344 VAL B O 1
ATOM 6117 N N . ARG B 1 345 ? 3.098 -0.366 -8.93 1 93.94 345 ARG B N 1
ATOM 6118 C CA . ARG B 1 345 ? 3.771 0.884 -8.602 1 93.94 345 ARG B CA 1
ATOM 6119 C C . ARG B 1 345 ? 3.117 2.066 -9.312 1 93.94 345 ARG B C 1
ATOM 6121 O O . ARG B 1 345 ? 2.834 1.999 -10.508 1 93.94 345 ARG B O 1
ATOM 6128 N N . THR B 1 346 ? 2.855 3.09 -8.586 1 92.44 346 THR B N 1
ATOM 6129 C CA . THR B 1 346 ? 2.357 4.312 -9.203 1 92.44 346 THR B CA 1
ATOM 6130 C C . THR B 1 346 ? 3.48 5.047 -9.93 1 92.44 346 THR B C 1
ATOM 6132 O O . THR B 1 346 ? 4.422 5.531 -9.305 1 92.44 346 THR B O 1
ATOM 6135 N N . GLU B 1 347 ? 3.324 5.141 -11.18 1 89.31 347 GLU B N 1
ATOM 6136 C CA . GLU B 1 347 ? 4.336 5.836 -11.969 1 89.31 347 GLU B CA 1
ATOM 6137 C C . GLU B 1 347 ? 4.168 7.348 -11.875 1 89.31 347 GLU B C 1
ATOM 6139 O O . GLU B 1 347 ? 3.074 7.84 -11.578 1 89.31 347 GLU B O 1
ATOM 6144 N N . ARG B 1 348 ? 5.176 8.078 -12.125 1 81.94 348 ARG B N 1
ATOM 6145 C CA . ARG B 1 348 ? 5.133 9.531 -12.031 1 81.94 348 ARG B CA 1
ATOM 6146 C C . ARG B 1 348 ? 4.074 10.109 -12.969 1 81.94 348 ARG B C 1
ATOM 6148 O O . ARG B 1 348 ? 3.924 9.648 -14.102 1 81.94 348 ARG B O 1
ATOM 6155 N N . ASN B 1 349 ? 3.363 11.086 -12.5 1 83.31 349 ASN B N 1
ATOM 6156 C CA . ASN B 1 349 ? 2.375 11.844 -13.258 1 83.31 349 ASN B CA 1
ATOM 6157 C C . ASN B 1 349 ? 1.127 11.016 -13.547 1 83.31 349 ASN B C 1
ATOM 6159 O O . ASN B 1 349 ? 0.318 11.375 -14.398 1 83.31 349 ASN B O 1
ATOM 6163 N N . PHE B 1 350 ? 1.097 9.906 -12.984 1 90.19 350 PHE B N 1
ATOM 6164 C CA . PHE B 1 350 ? -0.118 9.109 -13.102 1 90.19 350 PHE B CA 1
ATOM 6165 C C . PHE B 1 350 ? -0.856 9.055 -11.766 1 90.19 350 PHE B C 1
ATOM 6167 O O . PHE B 1 350 ? -0.232 8.953 -10.711 1 90.19 350 PHE B O 1
ATOM 6174 N N . CYS B 1 351 ? -2.211 9.094 -11.797 1 91.38 351 CYS B N 1
ATOM 6175 C CA . CYS B 1 351 ? -2.971 9.266 -10.562 1 91.38 351 CYS B CA 1
ATOM 6176 C C . CYS B 1 351 ? -4.09 8.234 -10.469 1 91.38 351 CYS B C 1
ATOM 6178 O O . CYS B 1 351 ? -4.793 8.172 -9.461 1 91.38 351 CYS B O 1
ATOM 6180 N N . GLY B 1 352 ? -4.34 7.504 -11.461 1 95.81 352 GLY B N 1
ATOM 6181 C CA . GLY B 1 352 ? -5.352 6.461 -11.492 1 95.81 352 GLY B CA 1
ATOM 6182 C C . GLY B 1 352 ? -4.934 5.242 -12.289 1 95.81 352 GLY B C 1
ATOM 6183 O O . GLY B 1 352 ? -3.84 5.215 -12.859 1 95.81 352 GLY B O 1
ATOM 6184 N N . ILE B 1 353 ? -5.766 4.273 -12.32 1 98.06 353 ILE B N 1
ATOM 6185 C CA . ILE B 1 353 ? -5.449 3.033 -13.023 1 98.06 353 ILE B CA 1
ATOM 6186 C C . ILE B 1 353 ? -6.73 2.416 -13.578 1 98.06 353 ILE B C 1
ATOM 6188 O O . ILE B 1 353 ? -7.773 2.434 -12.922 1 98.06 353 ILE B O 1
ATOM 6192 N N . GLN B 1 354 ? -6.637 1.997 -14.797 1 98.5 354 GLN B N 1
ATOM 6193 C CA . GLN B 1 354 ? -7.707 1.304 -15.508 1 98.5 354 GLN B CA 1
ATOM 6194 C C . GLN B 1 354 ? -7.441 -0.198 -15.57 1 98.5 354 GLN B C 1
ATOM 6196 O O . GLN B 1 354 ? -6.309 -0.623 -15.812 1 98.5 354 GLN B O 1
ATOM 6201 N N . TYR B 1 355 ? -8.453 -0.989 -15.328 1 98.69 355 TYR B N 1
ATOM 6202 C CA . TYR B 1 355 ? -8.359 -2.439 -15.438 1 98.69 355 TYR B CA 1
ATOM 6203 C C . TYR B 1 355 ? -9.32 -2.973 -16.5 1 98.69 355 TYR B C 1
ATOM 6205 O O . TYR B 1 355 ? -10.453 -2.498 -16.609 1 98.69 355 TYR B O 1
ATOM 6213 N N . THR B 1 356 ? -8.914 -3.955 -17.219 1 98.12 356 THR B N 1
ATOM 6214 C CA . THR B 1 356 ? -9.742 -4.711 -18.156 1 98.12 356 THR B CA 1
ATOM 6215 C C . THR B 1 356 ? -9.43 -6.203 -18.078 1 98.12 356 THR B C 1
ATOM 6217 O O . THR B 1 356 ? -8.266 -6.59 -17.953 1 98.12 356 THR B O 1
ATOM 6220 N N . ALA B 1 357 ? -10.5 -6.992 -18.078 1 97.19 357 ALA B N 1
ATOM 6221 C CA . ALA B 1 357 ? -10.266 -8.43 -18.141 1 97.19 357 ALA B CA 1
ATOM 6222 C C . ALA B 1 357 ? -9.508 -8.812 -19.406 1 97.19 357 ALA B C 1
ATOM 6224 O O . ALA B 1 357 ? -9.766 -8.266 -20.484 1 97.19 357 ALA B O 1
ATOM 6225 N N . CYS B 1 358 ? -8.562 -9.75 -19.281 1 97 358 CYS B N 1
ATOM 6226 C CA . CYS B 1 358 ? -7.805 -10.211 -20.438 1 97 358 CYS B CA 1
ATOM 6227 C C . CYS B 1 358 ? -8.734 -10.805 -21.5 1 97 358 CYS B C 1
ATOM 6229 O O . CYS B 1 358 ? -9.836 -11.258 -21.172 1 97 358 CYS B O 1
ATOM 6231 N N . ALA B 1 359 ? -8.211 -10.844 -22.641 1 92.94 359 ALA B N 1
ATOM 6232 C CA . ALA B 1 359 ? -8.992 -11.445 -23.734 1 92.94 359 ALA B CA 1
ATOM 6233 C C . ALA B 1 359 ? -9.055 -12.961 -23.578 1 92.94 359 ALA B C 1
ATOM 6235 O O . ALA B 1 359 ? -8.062 -13.602 -23.219 1 92.94 359 ALA B O 1
ATOM 6236 N N . ASP B 1 360 ? -10.25 -13.477 -23.734 1 91.94 360 ASP B N 1
ATOM 6237 C CA . ASP B 1 360 ? -10.469 -14.914 -23.75 1 91.94 360 ASP B CA 1
ATOM 6238 C C . ASP B 1 360 ? -10.961 -15.375 -25.125 1 91.94 360 ASP B C 1
ATOM 6240 O O . ASP B 1 360 ? -12.133 -15.18 -25.469 1 91.94 360 ASP B O 1
ATOM 6244 N N . THR B 1 361 ? -10.117 -16.062 -25.844 1 89.75 361 THR B N 1
ATOM 6245 C CA . THR B 1 361 ? -10.469 -16.5 -27.203 1 89.75 361 THR B CA 1
ATOM 6246 C C . THR B 1 361 ? -10.844 -17.969 -27.219 1 89.75 361 THR B C 1
ATOM 6248 O O . THR B 1 361 ? -11.07 -18.547 -28.281 1 89.75 361 THR B O 1
ATOM 6251 N N . VAL B 1 362 ? -10.891 -18.578 -26.156 1 89.69 362 VAL B N 1
ATOM 6252 C CA . VAL B 1 362 ? -11.117 -20.016 -26.078 1 89.69 362 VAL B CA 1
ATOM 6253 C C . VAL B 1 362 ? -12.57 -20.297 -25.703 1 89.69 362 VAL B C 1
ATOM 6255 O O . VAL B 1 362 ? -13.219 -21.141 -26.297 1 89.69 362 VAL B O 1
ATOM 6258 N N . ASN B 1 363 ? -13.078 -19.594 -24.766 1 86.69 363 ASN B N 1
ATOM 6259 C CA . ASN B 1 363 ? -14.422 -19.844 -24.25 1 86.69 363 ASN B CA 1
ATOM 6260 C C . ASN B 1 363 ? -15.445 -18.906 -24.875 1 86.69 363 ASN B C 1
ATOM 6262 O O . ASN B 1 363 ? -15.125 -17.766 -25.234 1 86.69 363 ASN B O 1
ATOM 6266 N N . VAL B 1 364 ? -16.672 -19.359 -24.953 1 82.88 364 VAL B N 1
ATOM 6267 C CA . VAL B 1 364 ? -17.75 -18.547 -25.516 1 82.88 364 VAL B CA 1
ATOM 6268 C C . VAL B 1 364 ? -18.031 -17.359 -24.594 1 82.88 364 VAL B C 1
ATOM 6270 O O . VAL B 1 364 ? -18.078 -16.219 -25.062 1 82.88 364 VAL B O 1
ATOM 6273 N N . ASP B 1 365 ? -18.188 -17.766 -23.359 1 82.31 365 ASP B N 1
ATOM 6274 C CA . ASP B 1 365 ? -18.25 -16.703 -22.359 1 82.31 365 ASP B CA 1
ATOM 6275 C C . ASP B 1 365 ? -16.891 -16.484 -21.703 1 82.31 365 ASP B C 1
ATOM 6277 O O . ASP B 1 365 ? -16.297 -17.422 -21.172 1 82.31 365 ASP B O 1
ATOM 6281 N N . PRO B 1 366 ? -16.469 -15.273 -21.812 1 87.44 366 PRO B N 1
ATOM 6282 C CA . PRO B 1 366 ? -15.133 -15.039 -21.281 1 87.44 366 PRO B CA 1
ATOM 6283 C C . PRO B 1 366 ? -15 -15.477 -19.812 1 87.44 366 PRO B C 1
ATOM 6285 O O . PRO B 1 366 ? -15.914 -15.25 -19.016 1 87.44 366 PRO B O 1
ATOM 6288 N N . GLU B 1 367 ? -13.906 -16.109 -19.547 1 89.88 367 GLU B N 1
ATOM 6289 C CA . GLU B 1 367 ? -13.641 -16.609 -18.203 1 89.88 367 GLU B CA 1
ATOM 6290 C C . GLU B 1 367 ? -12.344 -16.031 -17.641 1 89.88 367 GLU B C 1
ATOM 6292 O O . GLU B 1 367 ? -11.68 -16.656 -16.812 1 89.88 367 GLU B O 1
ATOM 6297 N N . SER B 1 368 ? -12.031 -14.836 -18.141 1 94.5 368 SER B N 1
ATOM 6298 C CA . SER B 1 368 ? -10.82 -14.18 -17.656 1 94.5 368 SER B CA 1
ATOM 6299 C C . SER B 1 368 ? -11 -13.633 -16.25 1 94.5 368 SER B C 1
ATOM 6301 O O . SER B 1 368 ? -10.023 -13.289 -15.586 1 94.5 368 SER B O 1
ATOM 6303 N N . PHE B 1 369 ? -12.188 -13.531 -15.883 1 95.75 369 PHE B N 1
ATOM 6304 C CA . PHE B 1 369 ? -12.547 -13.227 -14.508 1 95.75 369 PHE B CA 1
ATOM 6305 C C . PHE B 1 369 ? -13.656 -14.156 -14.023 1 95.75 369 PHE B C 1
ATOM 6307 O O . PHE B 1 369 ? -14.797 -14.062 -14.477 1 95.75 369 PHE B O 1
ATOM 6314 N N . SER B 1 370 ? -13.305 -15.008 -13.133 1 95.06 370 SER B N 1
ATOM 6315 C CA . SER B 1 370 ? -14.273 -15.93 -12.547 1 95.06 370 SER B CA 1
ATOM 6316 C C . SER B 1 370 ? -13.844 -16.359 -11.141 1 95.06 370 SER B C 1
ATOM 6318 O O . SER B 1 370 ? -12.914 -17.141 -10.984 1 95.06 370 SER B O 1
ATOM 6320 N N . LEU B 1 371 ? -14.562 -15.844 -10.156 1 95.94 371 LEU B N 1
ATOM 6321 C CA . LEU B 1 371 ? -14.219 -16.125 -8.766 1 95.94 371 LEU B CA 1
ATOM 6322 C C . LEU B 1 371 ? -15.328 -16.922 -8.086 1 95.94 371 LEU B C 1
ATOM 6324 O O . LEU B 1 371 ? -15.062 -17.703 -7.18 1 95.94 371 LEU B O 1
ATOM 6328 N N . THR B 1 372 ? -16.5 -16.578 -8.398 1 92.25 372 THR B N 1
ATOM 6329 C CA . THR B 1 372 ? -17.672 -17.266 -7.859 1 92.25 372 THR B CA 1
ATOM 6330 C C . THR B 1 372 ? -18.625 -17.656 -8.977 1 92.25 372 THR B C 1
ATOM 6332 O O . THR B 1 372 ? -18.672 -17 -10.023 1 92.25 372 THR B O 1
ATOM 6335 N N . GLY B 1 373 ? -19.375 -18.656 -8.734 1 87.12 373 GLY B N 1
ATOM 6336 C CA . GLY B 1 373 ? -20.281 -19.188 -9.734 1 87.12 373 GLY B CA 1
ATOM 6337 C C . GLY B 1 373 ? -19.797 -20.484 -10.344 1 87.12 373 GLY B C 1
ATOM 6338 O O . GLY B 1 373 ? -19.016 -21.203 -9.742 1 87.12 373 GLY B O 1
ATOM 6339 N N . SER B 1 374 ? -20.484 -20.859 -11.422 1 80.88 374 SER B N 1
ATOM 6340 C CA . SER B 1 374 ? -20.125 -22.094 -12.094 1 80.88 374 SER B CA 1
ATOM 6341 C C . SER B 1 374 ? -20.25 -21.953 -13.609 1 80.88 374 SER B C 1
ATOM 6343 O O . SER B 1 374 ? -20.906 -21.047 -14.102 1 80.88 374 SER B O 1
ATOM 6345 N N . THR B 1 375 ? -19.516 -22.875 -14.25 1 73.19 375 THR B N 1
ATOM 6346 C CA . THR B 1 375 ? -19.594 -22.891 -15.711 1 73.19 375 THR B CA 1
ATOM 6347 C C . THR B 1 375 ? -21.016 -23.188 -16.172 1 73.19 375 THR B C 1
ATOM 6349 O O . THR B 1 375 ? -21.391 -22.797 -17.281 1 73.19 375 THR B O 1
ATOM 6352 N N . THR B 1 376 ? -21.766 -23.812 -15.289 1 76.62 376 THR B N 1
ATOM 6353 C CA . THR B 1 376 ? -23.125 -24.156 -15.664 1 76.62 376 THR B CA 1
ATOM 6354 C C . THR B 1 376 ? -24.125 -23.109 -15.172 1 76.62 376 THR B C 1
ATOM 6356 O O . THR B 1 376 ? -25.219 -22.984 -15.719 1 76.62 376 THR B O 1
ATOM 6359 N N . THR B 1 377 ? -23.797 -22.438 -14.156 1 79.5 377 THR B N 1
ATOM 6360 C CA . THR B 1 377 ? -24.641 -21.406 -13.578 1 79.5 377 THR B CA 1
ATOM 6361 C C . THR B 1 377 ? -23.875 -20.094 -13.43 1 79.5 377 THR B C 1
ATOM 6363 O O . THR B 1 377 ? -23.281 -19.828 -12.383 1 79.5 377 THR B O 1
ATOM 6366 N N . GLN B 1 378 ? -23.984 -19.312 -14.469 1 82.38 378 GLN B N 1
ATOM 6367 C CA . GLN B 1 378 ? -23.312 -18.031 -14.438 1 82.38 378 GLN B CA 1
ATOM 6368 C C . GLN B 1 378 ? -24.031 -17.047 -13.516 1 82.38 378 GLN B C 1
ATOM 6370 O O . GLN B 1 378 ? -25.266 -17 -13.492 1 82.38 378 GLN B O 1
ATOM 6375 N N . VAL B 1 379 ? -23.312 -16.344 -12.688 1 87.94 379 VAL B N 1
ATOM 6376 C CA . VAL B 1 379 ? -23.906 -15.43 -11.711 1 87.94 379 VAL B CA 1
ATOM 6377 C C . VAL B 1 379 ? -23.656 -13.984 -12.133 1 87.94 379 VAL B C 1
ATOM 6379 O O . VAL B 1 379 ? -24.297 -13.062 -11.617 1 87.94 379 VAL B O 1
ATOM 6382 N N . GLY B 1 380 ? -22.766 -13.812 -13.117 1 90.56 380 GLY B N 1
ATOM 6383 C CA . GLY B 1 380 ? -22.438 -12.461 -13.555 1 90.56 380 GLY B CA 1
ATOM 6384 C C . GLY B 1 380 ? -21.609 -11.688 -12.555 1 90.56 380 GLY B C 1
ATOM 6385 O O . GLY B 1 380 ? -20.812 -12.281 -11.812 1 90.56 380 GLY B O 1
ATOM 6386 N N . ALA B 1 381 ? -21.781 -10.367 -12.625 1 92.44 381 ALA B N 1
ATOM 6387 C CA . ALA B 1 381 ? -21.031 -9.5 -11.711 1 92.44 381 ALA B CA 1
ATOM 6388 C C . ALA B 1 381 ? -21.672 -9.484 -10.328 1 92.44 381 ALA B C 1
ATOM 6390 O O . ALA B 1 381 ? -22.875 -9.273 -10.195 1 92.44 381 ALA B O 1
ATOM 6391 N N . VAL B 1 382 ? -20.906 -9.766 -9.367 1 92.88 382 VAL B N 1
ATOM 6392 C CA . VAL B 1 382 ? -21.359 -9.727 -7.977 1 92.88 382 VAL B CA 1
ATOM 6393 C C . VAL B 1 382 ? -20.469 -8.773 -7.176 1 92.88 382 VAL B C 1
ATOM 6395 O O . VAL B 1 382 ? -19.25 -8.773 -7.328 1 92.88 382 VAL B O 1
ATOM 6398 N N . VAL B 1 383 ? -21.125 -7.926 -6.324 1 93.69 383 VAL B N 1
ATOM 6399 C CA . VAL B 1 383 ? -20.375 -6.898 -5.621 1 93.69 383 VAL B CA 1
ATOM 6400 C C . VAL B 1 383 ? -20.75 -6.891 -4.145 1 93.69 383 VAL B C 1
ATOM 6402 O O . VAL B 1 383 ? -21.859 -7.312 -3.779 1 93.69 383 VAL B O 1
ATOM 6405 N N . GLY B 1 384 ? -19.75 -6.441 -3.295 1 92.12 384 GLY B N 1
ATOM 6406 C CA . GLY B 1 384 ? -20.047 -6.168 -1.898 1 92.12 384 GLY B CA 1
ATOM 6407 C C . GLY B 1 384 ? -19.75 -7.344 -0.986 1 92.12 384 GLY B C 1
ATOM 6408 O O . GLY B 1 384 ? -19.797 -8.5 -1.418 1 92.12 384 GLY B O 1
ATOM 6409 N N . GLN B 1 385 ? -19.609 -7.055 0.245 1 88.75 385 GLN B N 1
ATOM 6410 C CA . GLN B 1 385 ? -19.219 -8.062 1.228 1 88.75 385 GLN B CA 1
ATOM 6411 C C . GLN B 1 385 ? -20.328 -9.07 1.457 1 88.75 385 GLN B C 1
ATOM 6413 O O . GLN B 1 385 ? -20.062 -10.258 1.686 1 88.75 385 GLN B O 1
ATOM 6418 N N . ALA B 1 386 ? -21.5 -8.602 1.444 1 88.19 386 ALA B N 1
ATOM 6419 C CA . ALA B 1 386 ? -22.625 -9.477 1.735 1 88.19 386 ALA B CA 1
ATOM 6420 C C . ALA B 1 386 ? -22.797 -10.539 0.651 1 88.19 386 ALA B C 1
ATOM 6422 O O . ALA B 1 386 ? -23.203 -11.664 0.935 1 88.19 386 ALA B O 1
ATOM 6423 N N . ASN B 1 387 ? -22.422 -10.18 -0.51 1 91.06 387 ASN B N 1
ATOM 6424 C CA . ASN B 1 387 ? -22.672 -11.07 -1.638 1 91.06 387 ASN B CA 1
ATOM 6425 C C . ASN B 1 387 ? -21.406 -11.828 -2.031 1 91.06 387 ASN B C 1
ATOM 6427 O O . ASN B 1 387 ? -21.469 -12.797 -2.799 1 91.06 387 ASN B O 1
ATOM 6431 N N . CYS B 1 388 ? -20.266 -11.359 -1.58 1 93.38 388 CYS B N 1
ATOM 6432 C CA . CYS B 1 388 ? -19 -12.016 -1.864 1 93.38 388 CYS B CA 1
ATOM 6433 C C . CYS B 1 388 ? -18.328 -12.492 -0.58 1 93.38 388 CYS B C 1
ATOM 6435 O O . CYS B 1 388 ? -17.234 -12.055 -0.253 1 93.38 388 CYS B O 1
ATOM 6437 N N . PRO B 1 389 ? -18.859 -13.469 0.058 1 91.12 389 PRO B N 1
ATOM 6438 C CA . PRO B 1 389 ? -18.328 -13.859 1.37 1 91.12 389 PRO B CA 1
ATOM 6439 C C . PRO B 1 389 ? -17.125 -14.805 1.272 1 91.12 389 PRO B C 1
ATOM 6441 O O . PRO B 1 389 ? -16.312 -14.867 2.193 1 91.12 389 PRO B O 1
ATOM 6444 N N . ASN B 1 390 ? -17.016 -15.578 0.185 1 92.94 390 ASN B N 1
ATOM 6445 C CA . ASN B 1 390 ? -16.047 -16.672 0.152 1 92.94 390 ASN B CA 1
ATOM 6446 C C . ASN B 1 390 ? -14.82 -16.297 -0.671 1 92.94 390 ASN B C 1
ATOM 6448 O O . ASN B 1 390 ? -13.703 -16.266 -0.146 1 92.94 390 ASN B O 1
ATOM 6452 N N . ASP B 1 391 ? -15 -16.062 -1.945 1 96.44 391 ASP B N 1
ATOM 6453 C CA . ASP B 1 391 ? -13.93 -15.695 -2.865 1 96.44 391 ASP B CA 1
ATOM 6454 C C . ASP B 1 391 ? -14.141 -14.289 -3.42 1 96.44 391 ASP B C 1
ATOM 6456 O O . ASP B 1 391 ? -15.227 -13.969 -3.918 1 96.44 391 ASP B O 1
ATOM 6460 N N . TRP B 1 392 ? -13.055 -13.5 -3.289 1 97.31 392 TRP B N 1
ATOM 6461 C CA . TRP B 1 392 ? -13.305 -12.125 -3.689 1 97.31 392 TRP B CA 1
ATOM 6462 C C . TRP B 1 392 ? -12.008 -11.406 -4.023 1 97.31 392 TRP B C 1
ATOM 6464 O O . TRP B 1 392 ? -10.922 -11.883 -3.689 1 97.31 392 TRP B O 1
ATOM 6474 N N . LEU B 1 393 ? -12.148 -10.344 -4.754 1 98.44 393 LEU B N 1
ATOM 6475 C CA . LEU B 1 393 ? -11.109 -9.375 -5.109 1 98.44 393 LEU B CA 1
ATOM 6476 C C . LEU B 1 393 ? -11.469 -7.98 -4.613 1 98.44 393 LEU B C 1
ATOM 6478 O O . LEU B 1 393 ? -12.57 -7.488 -4.871 1 98.44 393 LEU B O 1
ATOM 6482 N N . ILE B 1 394 ? -10.555 -7.418 -3.814 1 98.38 394 ILE B N 1
ATOM 6483 C CA . ILE B 1 394 ? -10.766 -6.051 -3.344 1 98.38 394 ILE B CA 1
ATOM 6484 C C . ILE B 1 394 ? -9.867 -5.094 -4.117 1 98.38 394 ILE B C 1
ATOM 6486 O O . ILE B 1 394 ? -8.648 -5.281 -4.172 1 98.38 394 ILE B O 1
ATOM 6490 N N . ILE B 1 395 ? -10.398 -4.172 -4.738 1 98.5 395 ILE B N 1
ATOM 6491 C CA . ILE B 1 395 ? -9.789 -2.963 -5.285 1 98.5 395 ILE B CA 1
ATOM 6492 C C . ILE B 1 395 ? -10.516 -1.73 -4.754 1 98.5 395 ILE B C 1
ATOM 6494 O O . ILE B 1 395 ? -11.695 -1.517 -5.062 1 98.5 395 ILE B O 1
ATOM 6498 N N . PRO B 1 396 ? -9.797 -0.938 -3.973 1 97.62 396 PRO B N 1
ATOM 6499 C CA . PRO B 1 396 ? -10.516 0.156 -3.314 1 97.62 396 PRO B CA 1
ATOM 6500 C C . PRO B 1 396 ? -11.156 1.12 -4.309 1 97.62 396 PRO B C 1
ATOM 6502 O O . PRO B 1 396 ? -10.484 1.643 -5.195 1 97.62 396 PRO B O 1
ATOM 6505 N N . CYS B 1 397 ? -12.438 1.347 -4.148 1 97.31 397 CYS B N 1
ATOM 6506 C CA . CYS B 1 397 ? -13.258 2.311 -4.871 1 97.31 397 CYS B CA 1
ATOM 6507 C C . CYS B 1 397 ? -13.164 2.084 -6.375 1 97.31 397 CYS B C 1
ATOM 6509 O O . CYS B 1 397 ? -12.812 2.996 -7.125 1 97.31 397 CYS B O 1
ATOM 6511 N N . LEU B 1 398 ? -13.516 0.931 -6.758 1 97.38 398 LEU B N 1
ATOM 6512 C CA . LEU B 1 398 ? -13.562 0.534 -8.164 1 97.38 398 LEU B CA 1
ATOM 6513 C C . LEU B 1 398 ? -14.828 1.056 -8.836 1 97.38 398 LEU B C 1
ATOM 6515 O O . LEU B 1 398 ? -15.938 0.875 -8.312 1 97.38 398 LEU B O 1
ATOM 6519 N N . SER B 1 399 ? -14.672 1.723 -9.984 1 95.94 399 SER B N 1
ATOM 6520 C CA . SER B 1 399 ? -15.789 2.395 -10.641 1 95.94 399 SER B CA 1
ATOM 6521 C C . SER B 1 399 ? -15.766 2.164 -12.148 1 95.94 399 SER B C 1
ATOM 6523 O O . SER B 1 399 ? -14.711 1.888 -12.727 1 95.94 399 SER B O 1
ATOM 6525 N N . ASP B 1 400 ? -16.953 2.23 -12.742 1 94.88 400 ASP B N 1
ATOM 6526 C CA . ASP B 1 400 ? -17.016 2.154 -14.195 1 94.88 400 ASP B CA 1
ATOM 6527 C C . ASP B 1 400 ? -16.969 3.545 -14.82 1 94.88 400 ASP B C 1
ATOM 6529 O O . ASP B 1 400 ? -17.125 3.691 -16.031 1 94.88 400 ASP B O 1
ATOM 6533 N N . SER B 1 401 ? -16.781 4.547 -14.023 1 93.19 401 SER B N 1
ATOM 6534 C CA . SER B 1 401 ? -16.672 5.918 -14.508 1 93.19 401 SER B CA 1
ATOM 6535 C C . SER B 1 401 ? -15.297 6.5 -14.227 1 93.19 401 SER B C 1
ATOM 6537 O O . SER B 1 401 ? -14.844 6.512 -13.078 1 93.19 401 SER B O 1
ATOM 6539 N N . SER B 1 402 ? -14.688 6.992 -15.266 1 90.94 402 SER B N 1
ATOM 6540 C CA . SER B 1 402 ? -13.406 7.676 -15.07 1 90.94 402 SER B CA 1
ATOM 6541 C C . SER B 1 402 ? -13.617 9.141 -14.703 1 90.94 402 SER B C 1
ATOM 6543 O O . SER B 1 402 ? -12.695 9.805 -14.227 1 90.94 402 SER B O 1
ATOM 6545 N N . VAL B 1 403 ? -14.758 9.641 -14.945 1 89.38 403 VAL B N 1
ATOM 6546 C CA . VAL B 1 403 ? -15.055 11.055 -14.742 1 89.38 403 VAL B CA 1
ATOM 6547 C C . VAL B 1 403 ? -15.453 11.297 -13.289 1 89.38 403 VAL B C 1
ATOM 6549 O O . VAL B 1 403 ? -15.031 12.289 -12.688 1 89.38 403 VAL B O 1
ATOM 6552 N N . ASP B 1 404 ? -16.234 10.391 -12.781 1 89.94 404 ASP B N 1
ATOM 6553 C CA . ASP B 1 404 ? -16.672 10.484 -11.398 1 89.94 404 ASP B CA 1
ATOM 6554 C C . ASP B 1 404 ? -16.469 9.172 -10.656 1 89.94 404 ASP B C 1
ATOM 6556 O O . ASP B 1 404 ? -17.422 8.508 -10.266 1 89.94 404 ASP B O 1
ATOM 6560 N N . PRO B 1 405 ? -15.266 8.922 -10.32 1 89.62 405 PRO B N 1
ATOM 6561 C CA . PRO B 1 405 ? -14.945 7.586 -9.82 1 89.62 405 PRO B CA 1
ATOM 6562 C C . PRO B 1 405 ? -15.461 7.352 -8.398 1 89.62 405 PRO B C 1
ATOM 6564 O O . PRO B 1 405 ? -15.664 6.203 -7.996 1 89.62 405 PRO B O 1
ATOM 6567 N N . THR B 1 406 ? -15.656 8.352 -7.711 1 89.06 406 THR B N 1
ATOM 6568 C CA . THR B 1 406 ? -16.031 8.156 -6.312 1 89.06 406 THR B CA 1
ATOM 6569 C C . THR B 1 406 ? -17.547 8.047 -6.168 1 89.06 406 THR B C 1
ATOM 6571 O O . THR B 1 406 ? -18.047 7.625 -5.121 1 89.06 406 THR B O 1
ATOM 6574 N N . ALA B 1 407 ? -18.141 8.406 -7.441 1 83.88 407 ALA B N 1
ATOM 6575 C CA . ALA B 1 407 ? -19.594 8.305 -7.422 1 83.88 407 ALA B CA 1
ATOM 6576 C C . ALA B 1 407 ? -20.047 6.855 -7.527 1 83.88 407 ALA B C 1
ATOM 6578 O O . ALA B 1 407 ? -19.797 6.191 -8.539 1 83.88 407 ALA B O 1
ATOM 6579 N N . ASN B 1 408 ? -20.406 6.105 -6.523 1 86.06 408 ASN B N 1
ATOM 6580 C CA . ASN B 1 408 ? -20.984 4.766 -6.48 1 86.06 408 ASN B CA 1
ATOM 6581 C C . ASN B 1 408 ? -19.922 3.693 -6.727 1 86.06 408 ASN B C 1
ATOM 6583 O O . ASN B 1 408 ? -20.156 2.74 -7.473 1 86.06 408 ASN B O 1
ATOM 6587 N N . CYS B 1 409 ? -18.812 3.912 -6.34 1 94.75 409 CYS B N 1
ATOM 6588 C CA . CYS B 1 409 ? -17.75 2.92 -6.492 1 94.75 409 CYS B CA 1
ATOM 6589 C C . CYS B 1 409 ? -17.938 1.769 -5.512 1 94.75 409 CYS B C 1
ATOM 6591 O O . CYS B 1 409 ? -18.703 1.889 -4.543 1 94.75 409 CYS B O 1
ATOM 6593 N N . VAL B 1 410 ? -17.406 0.66 -5.914 1 95.19 410 VAL B N 1
ATOM 6594 C CA . VAL B 1 410 ? -17.453 -0.529 -5.07 1 95.19 410 VAL B CA 1
ATOM 6595 C C . VAL B 1 410 ? -16.047 -0.949 -4.668 1 95.19 410 VAL B C 1
ATOM 6597 O O . VAL B 1 410 ? -15.07 -0.527 -5.289 1 95.19 410 VAL B O 1
ATOM 6600 N N . ASP B 1 411 ? -15.914 -1.747 -3.613 1 97.25 411 ASP B N 1
ATOM 6601 C CA . ASP B 1 411 ? -14.586 -2.096 -3.111 1 97.25 411 ASP B CA 1
ATOM 6602 C C . ASP B 1 411 ? -14.305 -3.584 -3.299 1 97.25 411 ASP B C 1
ATOM 6604 O O . ASP B 1 411 ? -13.148 -3.98 -3.49 1 97.25 411 ASP B O 1
ATOM 6608 N N . ARG B 1 412 ? -15.336 -4.367 -3.258 1 97.12 412 ARG B N 1
ATOM 6609 C CA . ARG B 1 412 ? -15.195 -5.816 -3.342 1 97.12 412 ARG B CA 1
ATOM 6610 C C . ARG B 1 412 ? -16.047 -6.387 -4.469 1 97.12 412 ARG B C 1
ATOM 6612 O O . ARG B 1 412 ? -17.234 -6.074 -4.578 1 97.12 412 ARG B O 1
ATOM 6619 N N . ILE B 1 413 ? -15.375 -7.195 -5.273 1 96.25 413 ILE B N 1
ATOM 6620 C CA . ILE B 1 413 ? -16.109 -7.82 -6.367 1 96.25 413 ILE B CA 1
ATOM 6621 C C . ILE B 1 413 ? -15.836 -9.32 -6.375 1 96.25 413 ILE B C 1
ATOM 6623 O O . ILE B 1 413 ? -14.805 -9.773 -5.871 1 96.25 413 ILE B O 1
ATOM 6627 N N . CYS B 1 414 ? -16.75 -10.031 -6.871 1 95.69 414 CYS B N 1
ATOM 6628 C CA . CYS B 1 414 ? -16.609 -11.453 -7.184 1 95.69 414 CYS B CA 1
ATOM 6629 C C . CYS B 1 414 ? -17.484 -11.836 -8.367 1 95.69 414 CYS B C 1
ATOM 6631 O O . CYS B 1 414 ? -17.672 -11.039 -9.297 1 95.69 414 CYS B O 1
ATOM 6633 N N . GLY B 1 415 ? -17.922 -13.016 -8.492 1 93.56 415 GLY B N 1
ATOM 6634 C CA . GLY B 1 415 ? -18.719 -13.453 -9.617 1 93.56 415 GLY B CA 1
ATOM 6635 C C . GLY B 1 415 ? -17.891 -13.906 -10.805 1 93.56 415 GLY B C 1
ATOM 6636 O O . GLY B 1 415 ? -16.734 -14.305 -10.648 1 93.56 415 GLY B O 1
ATOM 6637 N N . ASP B 1 416 ? -18.547 -13.992 -12 1 92 416 ASP B N 1
ATOM 6638 C CA . ASP B 1 416 ? -17.859 -14.492 -13.188 1 92 416 ASP B CA 1
ATOM 6639 C C . ASP B 1 416 ? -17.844 -13.445 -14.297 1 92 416 ASP B C 1
ATOM 6641 O O . ASP B 1 416 ? -17.734 -13.781 -15.477 1 92 416 ASP B O 1
ATOM 6645 N N . ALA B 1 417 ? -18.016 -12.242 -13.914 1 92.94 417 ALA B N 1
ATOM 6646 C CA . ALA B 1 417 ? -17.859 -11.094 -14.797 1 92.94 417 ALA B CA 1
ATOM 6647 C C . ALA B 1 417 ? -17.156 -9.945 -14.086 1 92.94 417 ALA B C 1
ATOM 6649 O O . ALA B 1 417 ? -17.516 -9.586 -12.961 1 92.94 417 ALA B O 1
ATOM 6650 N N . PHE B 1 418 ? -16.219 -9.414 -14.797 1 95.62 418 PHE B N 1
ATOM 6651 C CA . PHE B 1 418 ? -15.484 -8.273 -14.242 1 95.62 418 PHE B CA 1
ATOM 6652 C C . PHE B 1 418 ? -16.266 -6.98 -14.461 1 95.62 418 PHE B C 1
ATOM 6654 O O . PHE B 1 418 ? -16.062 -6.297 -15.461 1 95.62 418 PHE B O 1
ATOM 6661 N N . ASN B 1 419 ? -17.062 -6.719 -13.469 1 94.56 419 ASN B N 1
ATOM 6662 C CA . ASN B 1 419 ? -17.969 -5.59 -13.562 1 94.56 419 ASN B CA 1
ATOM 6663 C C . ASN B 1 419 ? -18.438 -5.121 -12.188 1 94.56 419 ASN B C 1
ATOM 6665 O O . ASN B 1 419 ? -18.328 -5.863 -11.203 1 94.56 419 ASN B O 1
ATOM 6669 N N . VAL B 1 420 ? -18.891 -3.879 -12.039 1 93.88 420 VAL B N 1
ATOM 6670 C CA . VAL B 1 420 ? -19.297 -3.342 -10.742 1 93.88 420 VAL B CA 1
ATOM 6671 C C . VAL B 1 420 ? -20.812 -3.189 -10.695 1 93.88 420 VAL B C 1
ATOM 6673 O O . VAL B 1 420 ? -21.375 -2.857 -9.648 1 93.88 420 VAL B O 1
ATOM 6676 N N . ARG B 1 421 ? -21.453 -3.354 -11.781 1 88.44 421 ARG B N 1
ATOM 6677 C CA . ARG B 1 421 ? -22.906 -3.314 -11.812 1 88.44 421 ARG B CA 1
ATOM 6678 C C . ARG B 1 421 ? -23.5 -4.695 -11.555 1 88.44 421 ARG B C 1
ATOM 6680 O O . ARG B 1 421 ? -23.25 -5.633 -12.32 1 88.44 421 ARG B O 1
ATOM 6687 N N . GLU B 1 422 ? -24.219 -4.738 -10.438 1 78.69 422 GLU B N 1
ATOM 6688 C CA . GLU B 1 422 ? -24.766 -6.031 -10.023 1 78.69 422 GLU B CA 1
ATOM 6689 C C . GLU B 1 422 ? -25.75 -6.57 -11.047 1 78.69 422 GLU B C 1
ATOM 6691 O O . GLU B 1 422 ? -26.516 -5.809 -11.641 1 78.69 422 GLU B O 1
ATOM 6696 N N . GLY B 1 423 ? -25.969 -7.902 -11.07 1 62.5 423 GLY B N 1
ATOM 6697 C CA . GLY B 1 423 ? -26.984 -8.609 -11.836 1 62.5 423 GLY B CA 1
ATOM 6698 C C . GLY B 1 423 ? -26.688 -8.648 -13.32 1 62.5 423 GLY B C 1
ATOM 6699 O O . GLY B 1 423 ? -27.469 -9.195 -14.102 1 62.5 423 GLY B O 1
ATOM 6700 N N . VAL B 1 424 ? -25.953 -7.734 -13.781 1 54.19 424 VAL B N 1
ATOM 6701 C CA . VAL B 1 424 ? -25.891 -7.633 -15.234 1 54.19 424 VAL B CA 1
ATOM 6702 C C . VAL B 1 424 ? -25.266 -8.906 -15.812 1 54.19 424 VAL B C 1
ATOM 6704 O O . VAL B 1 424 ? -24.203 -9.336 -15.375 1 54.19 424 VAL B O 1
ATOM 6707 N N . THR B 1 425 ? -25.984 -9.867 -16.078 1 58.53 425 THR B N 1
ATOM 6708 C CA . THR B 1 425 ? -25.484 -10.836 -17.031 1 58.53 425 THR B CA 1
ATOM 6709 C C . THR B 1 425 ? -24.594 -10.148 -18.078 1 58.53 425 THR B C 1
ATOM 6711 O O . THR B 1 425 ? -24.328 -10.719 -19.141 1 58.53 425 THR B O 1
ATOM 6714 N N . VAL B 1 426 ? -24.219 -8.922 -17.625 1 62.53 426 VAL B N 1
ATOM 6715 C CA . VAL B 1 426 ? -23.469 -8.055 -18.531 1 62.53 426 VAL B CA 1
ATOM 6716 C C . VAL B 1 426 ? -21.984 -8.445 -18.516 1 62.53 426 VAL B C 1
ATOM 6718 O O . VAL B 1 426 ? -21.469 -8.906 -17.484 1 62.53 426 VAL B O 1
ATOM 6721 N N . GLY B 1 427 ? -21.328 -8.633 -19.547 1 78.56 427 GLY B N 1
ATOM 6722 C CA . GLY B 1 427 ? -19.953 -8.984 -19.828 1 78.56 427 GLY B CA 1
ATOM 6723 C C . GLY B 1 427 ? -18.938 -8.117 -19.109 1 78.56 427 GLY B C 1
ATOM 6724 O O . GLY B 1 427 ? -19.312 -7.328 -18.234 1 78.56 427 GLY B O 1
ATOM 6725 N N . ASP B 1 428 ? -17.828 -8.273 -19.219 1 87.38 428 ASP B N 1
ATOM 6726 C CA . ASP B 1 428 ? -16.703 -7.555 -18.656 1 87.38 428 ASP B CA 1
ATOM 6727 C C . ASP B 1 428 ? -16.75 -6.074 -19.031 1 87.38 428 ASP B C 1
ATOM 6729 O O . ASP B 1 428 ? -17.188 -5.715 -20.125 1 87.38 428 ASP B O 1
ATOM 6733 N N . ALA B 1 429 ? -16.453 -5.227 -18.031 1 93 429 ALA B N 1
ATOM 6734 C CA . ALA B 1 429 ? -16.406 -3.787 -18.25 1 93 429 ALA B CA 1
ATOM 6735 C C . ALA B 1 429 ? -15 -3.24 -18.016 1 93 429 ALA B C 1
ATOM 6737 O O . ALA B 1 429 ? -14.133 -3.945 -17.5 1 93 429 ALA B O 1
ATOM 6738 N N . VAL B 1 430 ? -14.781 -2.062 -18.547 1 96.25 430 VAL B N 1
ATOM 6739 C CA . VAL B 1 430 ? -13.578 -1.304 -18.219 1 96.25 430 VAL B CA 1
ATOM 6740 C C . VAL B 1 430 ? -13.781 -0.571 -16.891 1 96.25 430 VAL B C 1
ATOM 6742 O O . VAL B 1 430 ? -14.727 0.215 -16.75 1 96.25 430 VAL B O 1
ATOM 6745 N N . LEU B 1 431 ? -12.945 -0.869 -15.945 1 97.62 431 LEU B N 1
ATOM 6746 C CA . LEU B 1 431 ? -13.148 -0.315 -14.617 1 97.62 431 LEU B CA 1
ATOM 6747 C C . LEU B 1 431 ? -11.953 0.543 -14.203 1 97.62 431 LEU B C 1
ATOM 6749 O O . LEU B 1 431 ? -10.836 0.33 -14.672 1 97.62 431 LEU B O 1
ATOM 6753 N N . TYR B 1 432 ? -12.219 1.5 -13.258 1 97.88 432 TYR B N 1
ATOM 6754 C CA . TYR B 1 432 ? -11.219 2.48 -12.859 1 97.88 432 TYR B CA 1
ATOM 6755 C C . TYR B 1 432 ? -11.117 2.564 -11.336 1 97.88 432 TYR B C 1
ATOM 6757 O O . TYR B 1 432 ? -12.117 2.391 -10.633 1 97.88 432 TYR B O 1
ATOM 6765 N N . SER B 1 433 ? -9.867 2.793 -10.867 1 97.94 433 SER B N 1
ATOM 6766 C CA . SER B 1 433 ? -9.648 3.193 -9.477 1 97.94 433 SER B CA 1
ATOM 6767 C C . SER B 1 433 ? -8.633 4.328 -9.391 1 97.94 433 SER B C 1
ATOM 6769 O O . SER B 1 433 ? -7.633 4.332 -10.109 1 97.94 433 SER B O 1
ATOM 6771 N N . PHE B 1 434 ? -8.883 5.305 -8.555 1 96.06 434 PHE B N 1
ATOM 6772 C CA . PHE B 1 434 ? -7.965 6.418 -8.359 1 96.06 434 PHE B CA 1
ATOM 6773 C C . PHE B 1 434 ? -7.426 6.43 -6.934 1 96.06 434 PHE B C 1
ATOM 6775 O O . PHE B 1 434 ? -6.969 7.465 -6.445 1 96.06 434 PHE B O 1
ATOM 6782 N N . VAL B 1 435 ? -7.555 5.312 -6.285 1 96.94 435 VAL B N 1
ATOM 6783 C CA . VAL B 1 435 ? -7.02 5.164 -4.938 1 96.94 435 VAL B CA 1
ATOM 6784 C C . VAL B 1 435 ? -5.586 4.645 -5.004 1 96.94 435 VAL B C 1
ATOM 6786 O O . VAL B 1 435 ? -5.324 3.605 -5.609 1 96.94 435 VAL B O 1
ATOM 6789 N N . LYS B 1 436 ? -4.707 5.426 -4.383 1 95.56 436 LYS B N 1
ATOM 6790 C CA . LYS B 1 436 ? -3.309 5.012 -4.289 1 95.56 436 LYS B CA 1
ATOM 6791 C C . LYS B 1 436 ? -2.938 4.645 -2.855 1 95.56 436 LYS B C 1
ATOM 6793 O O . LYS B 1 436 ? -3.471 5.223 -1.905 1 95.56 436 LYS B O 1
ATOM 6798 N N . PRO B 1 437 ? -1.921 3.719 -2.703 1 95.94 437 PRO B N 1
ATOM 6799 C CA . PRO B 1 437 ? -1.234 2.922 -3.723 1 95.94 437 PRO B CA 1
ATOM 6800 C C . PRO B 1 437 ? -2.166 1.94 -4.43 1 95.94 437 PRO B C 1
ATOM 6802 O O . PRO B 1 437 ? -3.195 1.55 -3.875 1 95.94 437 PRO B O 1
ATOM 6805 N N . PHE B 1 438 ? -1.767 1.539 -5.68 1 98 438 PHE B N 1
ATOM 6806 C CA . PHE B 1 438 ? -2.586 0.604 -6.441 1 98 438 PHE B CA 1
ATOM 6807 C C . PHE B 1 438 ? -2.428 -0.814 -5.906 1 98 438 PHE B C 1
ATOM 6809 O O . PHE B 1 438 ? -1.342 -1.394 -5.977 1 98 438 PHE B O 1
ATOM 6816 N N . THR B 1 439 ? -3.525 -1.353 -5.379 1 98.38 439 THR B N 1
ATOM 6817 C CA . THR B 1 439 ? -3.447 -2.682 -4.785 1 98.38 439 THR B CA 1
ATOM 6818 C C . THR B 1 439 ? -4.648 -3.531 -5.195 1 98.38 439 THR B C 1
ATOM 6820 O O . THR B 1 439 ? -5.758 -3.016 -5.34 1 98.38 439 THR B O 1
ATOM 6823 N N . LEU B 1 440 ? -4.422 -4.758 -5.418 1 98.75 440 LEU B N 1
ATOM 6824 C CA . LEU B 1 440 ? -5.43 -5.789 -5.629 1 98.75 440 LEU B CA 1
ATOM 6825 C C . LEU B 1 440 ? -5.332 -6.871 -4.559 1 98.75 440 LEU B C 1
ATOM 6827 O O . LEU B 1 440 ? -4.379 -7.652 -4.547 1 98.75 440 LEU B O 1
ATOM 6831 N N . VAL B 1 441 ? -6.34 -6.914 -3.652 1 98.5 441 VAL B N 1
ATOM 6832 C CA . VAL B 1 441 ? -6.348 -7.898 -2.574 1 98.5 441 VAL B CA 1
ATOM 6833 C C . VAL B 1 441 ? -7.199 -9.102 -2.98 1 98.5 441 VAL B C 1
ATOM 6835 O O . VAL B 1 441 ? -8.398 -8.969 -3.236 1 98.5 441 VAL B O 1
ATOM 6838 N N . TYR B 1 442 ? -6.562 -10.258 -3.025 1 98.5 442 TYR B N 1
ATOM 6839 C CA . TYR B 1 442 ? -7.188 -11.484 -3.516 1 98.5 442 TYR B CA 1
ATOM 6840 C C . TYR B 1 442 ? -7.355 -12.492 -2.391 1 98.5 442 TYR B C 1
ATOM 6842 O O . TYR B 1 442 ? -6.426 -12.734 -1.618 1 98.5 442 TYR B O 1
ATOM 6850 N N . HIS B 1 443 ? -8.625 -13.039 -2.309 1 97.69 443 HIS B N 1
ATOM 6851 C CA . HIS B 1 443 ? -8.922 -14.031 -1.279 1 97.69 443 HIS B CA 1
ATOM 6852 C C . HIS B 1 443 ? -9.789 -15.156 -1.827 1 97.69 443 HIS B C 1
ATOM 6854 O O . HIS B 1 443 ? -10.766 -14.898 -2.531 1 97.69 443 HIS B O 1
ATOM 6860 N N . THR B 1 444 ? -9.422 -16.375 -1.549 1 97.5 444 THR B N 1
ATOM 6861 C CA . THR B 1 444 ? -10.266 -17.531 -1.767 1 97.5 444 THR B CA 1
ATOM 6862 C C . THR B 1 444 ? -10.312 -18.406 -0.518 1 97.5 444 THR B C 1
ATOM 6864 O O . THR B 1 444 ? -9.305 -18.578 0.163 1 97.5 444 THR B O 1
ATOM 6867 N N . ASP B 1 445 ? -11.484 -18.906 -0.194 1 95.5 445 ASP B N 1
ATOM 6868 C CA . ASP B 1 445 ? -11.578 -19.828 0.938 1 95.5 445 ASP B CA 1
ATOM 6869 C C . ASP B 1 445 ? -11.203 -21.25 0.528 1 95.5 445 ASP B C 1
ATOM 6871 O O . ASP B 1 445 ? -10.523 -21.453 -0.485 1 95.5 445 ASP B O 1
ATOM 6875 N N . ASP B 1 446 ? -11.57 -22.266 1.33 1 95 446 ASP B N 1
ATOM 6876 C CA . ASP B 1 446 ? -11.078 -23.609 1.106 1 95 446 ASP B CA 1
ATOM 6877 C C . ASP B 1 446 ? -12.109 -24.453 0.365 1 95 446 ASP B C 1
ATOM 6879 O O . ASP B 1 446 ? -11.961 -25.672 0.252 1 95 446 ASP B O 1
ATOM 6883 N N . THR B 1 447 ? -13.18 -23.797 -0.173 1 94.81 447 THR B N 1
ATOM 6884 C CA . THR B 1 447 ? -14.234 -24.594 -0.793 1 94.81 447 THR B CA 1
ATOM 6885 C C . THR B 1 447 ? -14.594 -24.031 -2.166 1 94.81 447 THR B C 1
ATOM 6887 O O . THR B 1 447 ? -14.492 -22.828 -2.398 1 94.81 447 THR B O 1
ATOM 6890 N N . GLU B 1 448 ? -14.93 -24.891 -3.08 1 94.19 448 GLU B N 1
ATOM 6891 C CA . GLU B 1 448 ? -15.555 -24.625 -4.375 1 94.19 448 GLU B CA 1
ATOM 6892 C C . GLU B 1 448 ? -16.766 -25.516 -4.598 1 94.19 448 GLU B C 1
ATOM 6894 O O . GLU B 1 448 ? -17.906 -25.094 -4.332 1 94.19 448 GLU B O 1
ATOM 6899 N N . GLY B 1 449 ? -16.5 -26.781 -4.91 1 93.25 449 GLY B N 1
ATOM 6900 C CA . GLY B 1 449 ? -17.562 -27.734 -5.141 1 93.25 449 GLY B CA 1
ATOM 6901 C C . GLY B 1 449 ? -18.391 -28.031 -3.898 1 93.25 449 GLY B C 1
ATOM 6902 O O . GLY B 1 449 ? -19.578 -28.344 -3.994 1 93.25 449 GLY B O 1
ATOM 6903 N N . ASN B 1 450 ? -17.812 -27.969 -2.758 1 93.44 450 ASN B N 1
ATOM 6904 C CA . ASN B 1 450 ? -18.5 -28.281 -1.505 1 93.44 450 ASN B CA 1
ATOM 6905 C C . ASN B 1 450 ? -19 -27.016 -0.815 1 93.44 450 ASN B C 1
ATOM 6907 O O . ASN B 1 450 ? -19.422 -27.047 0.344 1 93.44 450 ASN B O 1
ATOM 6911 N N . ALA B 1 451 ? -18.906 -25.922 -1.485 1 91.31 451 ALA B N 1
ATOM 6912 C CA . ALA B 1 451 ? -19.453 -24.688 -0.929 1 91.31 451 ALA B CA 1
ATOM 6913 C C . ALA B 1 451 ? -20.969 -24.766 -0.776 1 91.31 451 ALA B C 1
ATOM 6915 O O . ALA B 1 451 ? -21.609 -25.625 -1.386 1 91.31 451 ALA B O 1
ATOM 6916 N N . ALA B 1 452 ? -21.516 -23.891 0.137 1 87.5 452 ALA B N 1
ATOM 6917 C CA . ALA B 1 452 ? -22.953 -23.891 0.361 1 87.5 452 ALA B CA 1
ATOM 6918 C C . ALA B 1 452 ? -23.719 -23.703 -0.953 1 87.5 452 ALA B C 1
ATOM 6920 O O . ALA B 1 452 ? -24.734 -24.359 -1.179 1 87.5 452 ALA B O 1
ATOM 6921 N N . VAL B 1 453 ? -23.297 -22.766 -1.731 1 86.12 453 VAL B N 1
ATOM 6922 C CA . VAL B 1 453 ? -23.734 -22.641 -3.117 1 86.12 453 VAL B CA 1
ATOM 6923 C C . VAL B 1 453 ? -22.656 -23.188 -4.051 1 86.12 453 VAL B C 1
ATOM 6925 O O . VAL B 1 453 ? -21.531 -22.703 -4.047 1 86.12 453 VAL B O 1
ATOM 6928 N N . LEU B 1 454 ? -23 -24.156 -4.805 1 86.56 454 LEU B N 1
ATOM 6929 C CA . LEU B 1 454 ? -22.062 -24.906 -5.617 1 86.56 454 LEU B CA 1
ATOM 6930 C C . LEU B 1 454 ? -21.297 -23.984 -6.559 1 86.56 454 LEU B C 1
ATOM 6932 O O . LEU B 1 454 ? -21.906 -23.188 -7.281 1 86.56 454 LEU B O 1
ATOM 6936 N N . GLU B 1 455 ? -20.031 -24.047 -6.5 1 91.81 455 GLU B N 1
ATOM 6937 C CA . GLU B 1 455 ? -19.125 -23.344 -7.402 1 91.81 455 GLU B CA 1
ATOM 6938 C C . GLU B 1 455 ? -18.25 -24.328 -8.164 1 91.81 455 GLU B C 1
ATOM 6940 O O . GLU B 1 455 ? -17.906 -25.406 -7.648 1 91.81 455 GLU B O 1
ATOM 6945 N N . SER B 1 456 ? -18.016 -24.031 -9.414 1 91.19 456 SER B N 1
ATOM 6946 C CA . SER B 1 456 ? -17.188 -24.938 -10.211 1 91.19 456 SER B CA 1
ATOM 6947 C C . SER B 1 456 ? -16.594 -24.219 -11.414 1 91.19 456 SER B C 1
ATOM 6949 O O . SER B 1 456 ? -17.234 -23.375 -12.023 1 91.19 456 SER B O 1
ATOM 6951 N N . GLY B 1 457 ? -15.383 -24.641 -11.688 1 91.69 457 GLY B N 1
ATOM 6952 C CA . GLY B 1 457 ? -14.75 -24.219 -12.93 1 91.69 457 GLY B CA 1
ATOM 6953 C C . GLY B 1 457 ? -14.219 -22.797 -12.875 1 91.69 457 GLY B C 1
ATOM 6954 O O . GLY B 1 457 ? -13.898 -22.219 -13.914 1 91.69 457 GLY B O 1
ATOM 6955 N N . ASN B 1 458 ? -14.203 -22.234 -11.727 1 95 458 ASN B N 1
ATOM 6956 C CA . ASN B 1 458 ? -13.648 -20.891 -11.609 1 95 458 ASN B CA 1
ATOM 6957 C C . ASN B 1 458 ? -12.133 -20.875 -11.82 1 95 458 ASN B C 1
ATOM 6959 O O . ASN B 1 458 ? -11.438 -21.797 -11.367 1 95 458 ASN B O 1
ATOM 6963 N N . ARG B 1 459 ? -11.648 -19.797 -12.469 1 95.88 459 ARG B N 1
ATOM 6964 C CA . ARG B 1 459 ? -10.266 -19.844 -12.938 1 95.88 459 ARG B CA 1
ATOM 6965 C C . ARG B 1 459 ? -9.43 -18.734 -12.297 1 95.88 459 ARG B C 1
ATOM 6967 O O . ARG B 1 459 ? -8.219 -18.672 -12.492 1 95.88 459 ARG B O 1
ATOM 6974 N N . GLY B 1 460 ? -9.961 -17.906 -11.508 1 97.31 460 GLY B N 1
ATOM 6975 C CA . GLY B 1 460 ? -9.266 -16.734 -11.008 1 97.31 460 GLY B CA 1
ATOM 6976 C C . GLY B 1 460 ? -9.445 -15.516 -11.898 1 97.31 460 GLY B C 1
ATOM 6977 O O . GLY B 1 460 ? -10.555 -15.234 -12.359 1 97.31 460 GLY B O 1
ATOM 6978 N N . TYR B 1 461 ? -8.359 -14.773 -12.008 1 98 461 TYR B N 1
ATOM 6979 C CA . TYR B 1 461 ? -8.531 -13.609 -12.875 1 98 461 TYR B CA 1
ATOM 6980 C C . TYR B 1 461 ? -7.242 -13.297 -13.625 1 98 461 TYR B C 1
ATOM 6982 O O . TYR B 1 461 ? -6.156 -13.695 -13.203 1 98 461 TYR B O 1
ATOM 6990 N N . CYS B 1 462 ? -7.363 -12.766 -14.75 1 98.31 462 CYS B N 1
ATOM 6991 C CA . CYS B 1 462 ? -6.359 -12.102 -15.578 1 98.31 462 CYS B CA 1
ATOM 6992 C C . CYS B 1 462 ? -6.809 -10.695 -15.961 1 98.31 462 CYS B C 1
ATOM 6994 O O . CYS B 1 462 ? -7.812 -10.523 -16.656 1 98.31 462 CYS B O 1
ATOM 6996 N N . LEU B 1 463 ? -6.082 -9.688 -15.5 1 98.62 463 LEU B N 1
ATOM 6997 C CA . LEU B 1 463 ? -6.453 -8.297 -15.734 1 98.62 463 LEU B CA 1
ATOM 6998 C C . LEU B 1 463 ? -5.305 -7.535 -16.391 1 98.62 463 LEU B C 1
ATOM 7000 O O . LEU B 1 463 ? -4.148 -7.68 -15.992 1 98.62 463 LEU B O 1
ATOM 7004 N N . ASN B 1 464 ? -5.68 -6.812 -17.375 1 98.69 464 ASN B N 1
ATOM 7005 C CA . ASN B 1 464 ? -4.762 -5.809 -17.906 1 98.69 464 ASN B CA 1
ATOM 7006 C C . ASN B 1 464 ? -4.953 -4.457 -17.219 1 98.69 464 ASN B C 1
ATOM 7008 O O . ASN B 1 464 ? -6.082 -4.055 -16.938 1 98.69 464 ASN B O 1
ATOM 7012 N N . TYR B 1 465 ? -3.85 -3.75 -16.953 1 98.75 465 TYR B N 1
ATOM 7013 C CA . TYR B 1 465 ? -4.008 -2.42 -16.375 1 98.75 465 TYR B CA 1
ATOM 7014 C C . TYR B 1 465 ? -3.316 -1.367 -17.234 1 98.75 465 TYR B C 1
ATOM 7016 O O . TYR B 1 465 ? -2.35 -1.668 -17.938 1 98.75 465 TYR B O 1
ATOM 7024 N N . VAL B 1 466 ? -3.869 -0.19 -17.234 1 98.62 466 VAL B N 1
ATOM 7025 C CA . VAL B 1 466 ? -3.314 1.023 -17.828 1 98.62 466 VAL B CA 1
ATOM 7026 C C . VAL B 1 466 ? -3.42 2.178 -16.844 1 98.62 466 VAL B C 1
ATOM 7028 O O . VAL B 1 466 ? -4.52 2.557 -16.438 1 98.62 466 VAL B O 1
ATOM 7031 N N . GLN B 1 467 ? -2.312 2.695 -16.453 1 97.5 467 GLN B N 1
ATOM 7032 C CA . GLN B 1 467 ? -2.365 3.818 -15.531 1 97.5 467 GLN B CA 1
ATOM 7033 C C . GLN B 1 467 ? -2.918 5.07 -16.203 1 97.5 467 GLN B C 1
ATOM 7035 O O . GLN B 1 467 ? -2.693 5.285 -17.391 1 97.5 467 GLN B O 1
ATOM 7040 N N . GLN B 1 468 ? -3.654 5.836 -15.438 1 96.38 468 GLN B N 1
ATOM 7041 C CA . GLN B 1 468 ? -4.32 7.031 -15.945 1 96.38 468 GLN B CA 1
ATOM 7042 C C . GLN B 1 468 ? -3.57 8.297 -15.531 1 96.38 468 GLN B C 1
ATOM 7044 O O . GLN B 1 468 ? -3.223 8.461 -14.359 1 96.38 468 GLN B O 1
ATOM 7049 N N . PRO B 1 469 ? -3.307 9.219 -16.406 1 92.25 469 PRO B N 1
ATOM 7050 C CA . PRO B 1 469 ? -2.592 10.453 -16.078 1 92.25 469 PRO B CA 1
ATOM 7051 C C . PRO B 1 469 ? -3.365 11.336 -15.102 1 92.25 469 PRO B C 1
ATOM 7053 O O . PRO B 1 469 ? -4.594 11.242 -15.016 1 92.25 469 PRO B O 1
ATOM 7056 N N . CYS B 1 470 ? -2.578 12.188 -14.406 1 86.62 470 CYS B N 1
ATOM 7057 C CA . CYS B 1 470 ? -3.199 13.148 -13.5 1 86.62 470 CYS B CA 1
ATOM 7058 C C . CYS B 1 470 ? -3.902 14.258 -14.273 1 86.62 470 CYS B C 1
ATOM 7060 O O . CYS B 1 470 ? -3.404 14.711 -15.297 1 86.62 470 CYS B O 1
ATOM 7062 N N . VAL B 1 471 ? -5.227 14.539 -14.023 1 74.19 471 VAL B N 1
ATOM 7063 C CA . VAL B 1 471 ? -5.941 15.602 -14.727 1 74.19 471 VAL B CA 1
ATOM 7064 C C . VAL B 1 471 ? -5.789 16.922 -13.961 1 74.19 471 VAL B C 1
ATOM 7066 O O . VAL B 1 471 ? -5.629 16.922 -12.742 1 74.19 471 VAL B O 1
#

Nearest PDB structures (foldseek):
  2qqm-assembly1_A  TM=3.619E-01  e=3.665E-04  Homo sapiens

Radius of gyration: 36.91 Å; Cα contacts (8 Å, |Δi|>4): 1990; chains: 2; bounding box: 123×118×95 Å

pLDDT: mean 72.58, std 32.02, range [14.9, 98.75]

InterPro domains:
  IPR000859 CUB domain [PS01180] (181-299)
  IPR035914 Spermadhesin, CUB domain superfamily [G3DSA:2.60.120.290] (176-292)
  IPR035914 Spermadhesin, CUB domain superfamily [SSF49854] (180-268)
  IPR058698 CUB domain, metazoa [PF26080] (308-468)

Foldseek 3Di:
DPPPPPPPPPPPPPPPPPPPPDPPPPPVVVVVVVVCVVVPPPDPDDPDDDPPDDPDDPDPPDDDDDDDDDDDDDDDDDDDDDDDDPDPDDPDDPPPDDPDPPDPCPDPPDPPPPPDPDDDPPPPDPVVVPPPPVPQDQDWDAFPVGAIFTFDACVVLVVVPWDFGAADPSGHTGTAAEDEFPEEDQDFFYKYWYPPPPFFDFDAFKGKYKYADNDLQFFKKKKAWQWWAFDWADFFFREPPFKWKAKDQFDHADIHGGTQHGFMFMTTNHNGRGTMMMIMIGGGDDGDGTITIMTIGTDGPPDPPDDPPQAGAEAEDQKDKDFDGQFDQPDADDHAFHWGKHFYADDPQFQKKKKWFDDRPDDPAGQQAAFWDAPVGFQEKDADCVGCVAWKKFWPQKALDPVCSNPQGGGIIHTRACDDDGGDNDHHGIIMDRDPPGMITTHHHRGACPDPPHHGDHHHHMMMMGTHGDD/DPPPPPPPPPPPPPPPPPPPPDPDPPPVVVVVVVVCVVVPPPPPDDPPDPPPDDPDDPDDDDDDDDDDDDDDDDDDDDDDDDDDDDDDDDDDDDPPDDPDPPDPCPDPPPPPPPPPPPDDPPPPDCVVVPPPPVPQDQDWDAFPVGAIFTFDACVVLVVVQWDFGAADPSGHTGTAAEDEFPEEDQDFFYKYWYPPPPFFDFDAFKGKYKYADNDLQFFKKKKAWQWWAFDWADFFFREPPFKWKAKDQFDHADIAGGTAHGFMFMTTNHNGRGTMMMIMIGGGDDGDGTITIMTIGTDGPPDPPDDPPQAGAEAEDQKDKDFDGQFDQPDADDHAFHWGKHFYADDPQFQKKKKWFDDRPDDPAGQQAAFWAEPVGFQEKDADCVGCVAWKKFWPQKALDPVCSNVQGGGIIHTRAQDDDGRPCPHHGIIMDRDPPGMITTHHHRGACPDPPHHGDHHHHMMMMGTHGDD

Organism: Scylla paramamosain (NCBI:txid85552)

Solvent-accessible surface area (backbone atoms only — not comparable to full-atom values): 53588 Å² total; per-residue (Å²): 134,82,81,76,78,77,79,78,76,78,77,77,76,75,75,72,75,72,74,74,72,76,78,67,81,51,66,71,57,47,61,56,46,54,60,44,54,74,66,48,69,74,77,80,78,81,84,80,79,81,82,73,78,75,80,77,78,81,78,79,82,86,85,81,71,85,85,88,82,88,91,80,88,76,85,77,83,83,80,84,75,87,84,78,75,79,75,79,74,81,81,74,75,81,70,78,77,81,80,73,77,74,81,80,66,73,74,80,75,74,87,58,87,70,76,75,85,73,70,83,81,72,78,74,70,77,72,72,68,68,69,70,72,74,77,40,59,74,40,80,36,70,23,73,87,69,44,59,23,34,17,23,44,67,69,56,21,48,74,72,58,26,43,76,31,52,72,36,94,78,36,46,19,13,19,34,36,66,39,36,62,74,31,70,47,73,54,76,42,25,28,42,32,44,67,70,58,92,48,64,38,61,69,74,48,74,38,34,35,39,37,51,59,81,43,60,57,34,22,31,36,40,38,37,21,72,32,30,37,42,50,51,46,46,88,53,33,20,39,59,77,42,12,35,38,40,55,44,63,43,44,91,58,58,68,42,38,15,41,36,53,72,43,58,37,45,38,46,44,41,75,54,60,80,42,46,34,36,41,37,40,34,34,44,77,71,86,46,84,19,44,40,34,31,37,38,34,68,33,44,59,48,39,94,80,50,64,62,74,49,32,33,29,73,43,67,66,59,52,51,75,49,67,44,67,12,43,43,90,83,78,27,44,31,53,28,54,35,71,51,16,36,30,40,52,76,51,83,71,40,52,31,37,32,40,32,63,41,90,48,89,80,45,92,66,55,52,27,29,14,52,35,34,24,83,87,48,78,55,13,8,30,51,39,53,90,71,31,63,57,27,35,40,34,33,62,41,33,13,78,34,85,86,48,34,69,62,81,23,42,41,36,33,20,18,34,13,47,38,81,62,68,46,65,86,47,62,68,42,64,33,26,29,63,54,44,55,41,52,39,39,39,37,27,39,77,54,24,43,78,32,96,67,65,20,38,82,33,17,29,37,28,34,33,38,40,54,30,65,61,129,132,83,78,75,80,77,78,76,76,77,76,76,76,75,75,74,74,71,75,73,71,75,80,68,78,53,69,70,55,48,61,58,47,55,60,49,52,72,67,46,68,73,65,80,74,76,81,78,74,79,80,70,77,75,79,74,77,81,79,78,86,80,90,89,80,87,88,86,86,94,83,89,79,90,79,87,89,81,92,84,93,83,89,90,83,86,76,85,87,81,84,91,80,85,70,82,78,81,80,71,79,70,81,81,68,72,73,81,72,75,81,64,82,68,71,73,80,73,63,86,77,72,76,75,69,76,69,72,68,67,71,68,73,74,76,42,60,74,39,80,36,69,23,72,86,67,44,61,22,34,18,24,43,67,69,56,23,49,73,72,59,27,42,76,29,52,71,35,94,78,35,46,19,12,20,33,36,66,41,36,63,74,30,72,46,75,55,76,42,26,28,42,32,44,64,70,59,90,46,64,39,62,68,74,47,75,37,33,35,38,37,49,60,82,44,60,58,34,22,32,35,39,37,36,22,72,32,30,36,43,50,53,45,45,87,52,32,21,39,59,76,43,12,34,38,42,54,45,61,43,44,90,59,57,70,43,38,14,42,36,54,72,43,60,40,45,37,46,42,40,75,55,60,80,42,45,34,36,41,36,39,36,35,42,78,74,87,46,83,20,44,40,33,30,36,39,33,70,34,45,58,48,39,95,79,50,64,63,70,50,32,34,29,73,42,66,65,61,53,52,74,49,66,44,66,12,43,41,89,85,79,27,45,28,54,28,53,35,70,51,15,38,29,41,53,74,53,84,72,41,52,30,35,34,39,31,62,40,89,47,89,79,46,92,64,54,52,26,30,14,53,35,33,22,84,88,48,76,56,16,7,31,49,38,52,89,70,33,62,60,27,32,40,34,36,62,42,33,12,78,35,86,87,50,33,70,64,81,25,41,42,34,33,20,18,34,14,46,39,82,56,63,68,33,82,47,65,66,40,64,33,26,29,62,55,44,54,41,52,40,39,38,36,26,40,77,53,24,44,77,32,97,68,66,20,40,83,34,16,28,37,28,34,32,38,38,56,30,66,61,130